Protein AF-A0A139WFG7-F1 (afdb_monomer)

Solvent-accessible surface area (backbone atoms only — not comparable to full-atom values): 44002 Å² total; per-residue (Å²): 109,72,72,58,53,54,53,49,51,54,49,50,53,51,51,56,58,58,68,72,71,67,86,80,81,73,76,63,88,73,32,49,74,49,78,35,62,45,73,77,64,75,80,60,76,43,73,68,77,81,85,62,96,85,57,98,64,77,49,50,76,47,53,38,31,38,28,23,77,35,34,46,34,36,40,40,30,37,89,78,82,68,87,81,95,83,85,70,70,34,41,40,37,31,45,7,33,83,78,16,36,24,25,34,46,32,38,50,56,106,54,83,53,66,52,75,41,82,32,68,62,63,42,31,72,86,52,75,36,49,31,34,39,39,33,44,81,76,20,42,39,33,32,23,50,56,92,50,91,61,57,76,40,75,47,74,38,96,78,51,78,67,70,42,31,35,27,61,36,39,45,76,76,34,55,30,46,35,38,32,75,55,58,73,90,64,55,90,67,83,78,86,74,87,78,93,69,86,78,63,70,75,71,62,78,76,76,74,90,75,88,79,91,80,80,84,82,90,78,83,81,63,70,88,63,27,48,76,48,76,34,71,56,26,81,55,77,78,57,36,27,42,64,66,78,82,72,62,91,70,32,71,40,83,49,56,38,26,35,25,18,63,34,29,44,34,41,37,39,22,62,56,86,88,75,59,93,79,46,77,30,44,30,40,32,44,12,31,87,79,11,40,22,30,36,38,18,44,21,76,97,40,60,74,77,32,76,37,82,47,69,64,70,38,32,65,83,52,73,39,46,33,37,39,42,28,34,71,85,16,41,37,35,34,29,44,67,96,50,94,61,58,74,41,67,46,76,41,96,74,63,78,72,70,37,26,35,30,59,30,20,45,73,86,34,55,35,45,37,35,32,63,55,81,49,97,79,91,55,72,76,68,68,46,75,59,81,73,89,68,51,46,64,58,47,49,52,47,71,57,48,74,84,52,60,38,88,47,80,53,58,94,48,91,84,59,69,48,58,35,38,36,33,46,35,38,41,44,42,44,76,39,74,79,77,27,33,34,36,41,33,28,39,35,38,45,32,38,70,30,72,71,51,58,58,66,32,82,82,32,79,62,50,52,70,46,80,43,53,68,80,69,42,58,73,86,68,80,37,66,77,48,46,76,63,86,84,63,83,52,58,56,96,48,68,28,42,32,33,34,85,10,43,36,42,39,63,35,48,32,61,46,53,23,54,23,69,72,74,53,41,42,53,45,64,73,26,59,36,64,35,56,48,37,38,34,34,80,70,67,42,92,43,45,43,82,44,77,42,70,89,82,30,42,61,69,53,83,48,99,44,67,36,42,65,78,48,76,50,80,43,75,73,52,36,88,80,54,85,86,66,80,82,70,74,101,75,72,51,57,16,41,31,36,40,36,36,34,34,44,66,32,71,65,58,54,51,68,63,49,50,59,52,52,54,39,50,51,47,49,53,49,42,44,74,46,57,70,83,45,83,60,38,66,57,55,47,50,50,43,53,54,54,48,50,52,51,52,55,50,47,64,72,72,49,61,88,85,52,90,45,77,29,42,59,57,52,50,50,53,55,46,50,55,51,47,55,53,48,48,52,52,48,53,48,31,30,47,55,48,72,48,88,69,95,67,72,77,57,69,70,59,54,54,53,70,68,31,69,68,55,34,64,75,57,69,51,80,82,83,76,75,81,82,82,82,80,97,66,61,67,74,56,55,52,50,55,54,42,47,53,53,40,35,49,50,29,54,50,50,28,41,52,50,38,55,53,49,50,51,49,52,54,52,54,49,67,76,63,109

InterPro domains:
  IPR006202 Neurotransmitter-gated ion-channel ligand-binding domain [PF02931] (394-580)
  IPR022041 Farnesoic acid O-methyl transferase [PF12248] (51-183)
  IPR022041 Farnesoic acid O-methyl transferase [PF12248] (236-374)
  IPR036734 Neurotransmitter-gated ion-channel ligand-binding domain superfamily [G3DSA:2.70.170.10] (389-607)
  IPR036734 Neurotransmitter-gated ion-channel ligand-binding domain superfamily [SSF63712] (394-578)
  IPR038050 Neuronal acetylcholine receptor [G3DSA:1.20.58.390] (608-770)

Sequence (770 aa):
MLKLFIILLLSVVSYTLSNSFKENLSDFSKCKHNYSSAEAGYKDFFNVLSTNKEEKERVLNLHFYVKTTKDAHILLVSSKFAVDGHNQSVYEIVIGANNNTQSIIRKKIKVDEKITVNTKNYVTEKEFRSFWIHANKYGVISVGLGGAEEAFMVWQDLNPLSIKKFSFGSYINTTAQWYFNCPTEARGELNEENTNTTLVCVLIFLFSGYATNAKFYHNITDFAKCKIYYSRSGSVYKDFFELNEEPQNGSLLDFHFSVMSPSDAHILLAPSSNLQKGDPVYEIVIGAGGNTFCDIRRMQKSGVKATVRVKGLLTALDPQSFWIHISEDGVIEVGKEGEELAFLSWIDPDPLPLKVFSFSTWPGIEAKWFFDCPREKNGTENSKMIEKPLTPLEKLRQDLLFYYDPYVRPVKNATTITTVGLKLGTNIVTLNEYKSVLQYSGTISLTWHDEKLHWNTSEYGDINTLHIFRREIWIPELFLFNAIAENGELLEDTMLTVNSTGHVKWITTININSWCSPDDLGRWPRDEHQCDIVLGFFNEFQNLQLAFNANESTFNCPYSSRWAILEVESFSNRGWQNSSVRNLNNFDPPGLTLHLKLRRTSNSYTIILFTPFFIVAVSLLTTFWVSPFGYLKLSLACLPLVVSSVVLLTLGILIPTHSQQVPNLVLLYSYSLVAIMLCIVIETFVINISRNQQSCALPHFVTKILLSVFLKMFLCLPAVKSSKQYGNLNDSLKSKESHQTMWIFLGVVIDRVAFFVYLGFVVYALCVTY

pLDDT: mean 77.44, std 18.28, range [25.62, 97.06]

Structure (mmCIF, N/CA/C/O backbone):
data_AF-A0A139WFG7-F1
#
_entry.id   AF-A0A139WFG7-F1
#
loop_
_atom_site.group_PDB
_atom_site.id
_atom_site.type_symbol
_atom_site.label_atom_id
_atom_site.label_alt_id
_atom_site.label_comp_id
_atom_site.label_asym_id
_atom_site.label_entity_id
_atom_site.label_seq_id
_atom_site.pdbx_PDB_ins_code
_atom_site.Cartn_x
_atom_site.Cartn_y
_atom_site.Cartn_z
_atom_site.occupancy
_atom_site.B_iso_or_equiv
_atom_site.auth_seq_id
_atom_site.auth_comp_id
_atom_site.auth_asym_id
_atom_site.auth_atom_id
_atom_site.pdbx_PDB_model_num
ATOM 1 N N . MET A 1 1 ? 31.735 -15.301 72.451 1.00 43.22 1 MET A N 1
ATOM 2 C CA . MET A 1 1 ? 30.955 -16.503 72.078 1.00 43.22 1 MET A CA 1
ATOM 3 C C . MET A 1 1 ? 29.598 -16.184 71.455 1.00 43.22 1 MET A C 1
ATOM 5 O O . MET A 1 1 ? 29.363 -16.661 70.358 1.00 43.22 1 MET A O 1
ATOM 9 N N . LEU A 1 2 ? 28.748 -15.325 72.036 1.00 41.75 2 LEU A N 1
ATOM 10 C CA . LEU A 1 2 ? 27.413 -15.039 71.470 1.00 41.75 2 LEU A CA 1
ATOM 11 C C . LEU A 1 2 ? 27.434 -14.358 70.077 1.00 41.75 2 LEU A C 1
ATOM 13 O O . LEU A 1 2 ? 26.655 -14.717 69.204 1.00 41.75 2 LEU A O 1
ATOM 17 N N . LYS A 1 3 ? 28.394 -13.456 69.814 1.00 36.59 3 LYS A N 1
ATOM 18 C CA . LYS A 1 3 ? 28.600 -12.875 68.467 1.00 36.59 3 LYS A CA 1
ATOM 19 C C . LYS A 1 3 ? 29.130 -13.880 67.431 1.00 36.59 3 LYS A C 1
ATOM 21 O O . LYS A 1 3 ? 28.822 -13.738 66.257 1.00 36.59 3 LYS A O 1
ATOM 26 N N . LEU A 1 4 ? 29.880 -14.904 67.853 1.00 39.84 4 LEU A N 1
ATOM 27 C CA . LEU A 1 4 ? 30.366 -15.958 66.949 1.00 39.84 4 LEU A CA 1
ATOM 28 C C . LEU A 1 4 ? 29.235 -16.929 66.572 1.00 39.84 4 LEU A C 1
ATOM 30 O O . LEU A 1 4 ? 29.176 -17.390 65.440 1.00 39.84 4 LEU A O 1
ATOM 34 N N . PHE A 1 5 ? 28.307 -17.177 67.501 1.00 48.09 5 PHE A N 1
ATOM 35 C CA . PHE A 1 5 ? 27.144 -18.038 67.282 1.00 48.09 5 PHE A CA 1
ATOM 36 C C . PHE A 1 5 ? 26.127 -17.410 66.314 1.00 48.09 5 PHE A C 1
ATOM 38 O O . PHE A 1 5 ? 25.581 -18.098 65.460 1.00 48.09 5 PHE A O 1
ATOM 45 N N . ILE A 1 6 ? 25.938 -16.085 66.374 1.00 54.09 6 ILE A N 1
ATOM 46 C CA . ILE A 1 6 ? 25.043 -15.357 65.455 1.00 54.09 6 ILE A CA 1
ATOM 47 C C . ILE A 1 6 ? 25.644 -15.255 64.042 1.00 54.09 6 ILE A C 1
ATOM 49 O O . ILE A 1 6 ? 24.917 -15.386 63.061 1.00 54.09 6 ILE A O 1
ATOM 53 N N . ILE A 1 7 ? 26.968 -15.096 63.915 1.00 47.44 7 ILE A N 1
ATOM 54 C CA . ILE A 1 7 ? 27.646 -15.095 62.606 1.00 47.44 7 ILE A CA 1
ATOM 55 C C . ILE A 1 7 ? 27.620 -16.496 61.969 1.00 47.44 7 ILE A C 1
ATOM 57 O O . ILE A 1 7 ? 27.426 -16.597 60.760 1.00 47.44 7 ILE A O 1
ATOM 61 N N . LEU A 1 8 ? 27.731 -17.570 62.765 1.00 43.69 8 LEU A N 1
ATOM 62 C CA . LEU A 1 8 ? 27.570 -18.946 62.275 1.00 43.69 8 LEU A CA 1
ATOM 63 C C . LEU A 1 8 ? 26.122 -19.278 61.887 1.00 43.69 8 LEU A C 1
ATOM 65 O O . LEU A 1 8 ? 25.912 -19.967 60.897 1.00 43.69 8 LEU A O 1
ATOM 69 N N . LEU A 1 9 ? 25.114 -18.765 62.600 1.00 45.28 9 LEU A N 1
ATOM 70 C CA . LEU A 1 9 ? 23.716 -18.961 62.197 1.00 45.28 9 LEU A CA 1
ATOM 71 C C . LEU A 1 9 ? 23.384 -18.208 60.900 1.00 45.28 9 LEU A C 1
ATOM 73 O O . LEU A 1 9 ? 22.711 -18.757 60.033 1.00 45.28 9 LEU A O 1
ATOM 77 N N . LEU A 1 10 ? 23.894 -16.986 60.721 1.00 41.91 10 LEU A N 1
ATOM 78 C CA . LEU A 1 10 ? 23.672 -16.203 59.498 1.00 41.91 10 LEU A CA 1
ATOM 79 C C . LEU A 1 10 ? 24.446 -16.752 58.287 1.00 41.91 10 LEU A C 1
ATOM 81 O O . LEU A 1 10 ? 23.954 -16.650 57.160 1.00 41.91 10 LEU A O 1
ATOM 85 N N . SER A 1 11 ? 25.612 -17.378 58.497 1.00 42.03 11 SER A N 1
ATOM 86 C CA . SER A 1 11 ? 26.354 -18.050 57.423 1.00 42.03 11 SER A CA 1
ATOM 87 C C . SER A 1 11 ? 25.744 -19.400 57.048 1.00 42.03 11 SER A C 1
ATOM 89 O O . SER A 1 11 ? 25.677 -19.706 55.861 1.00 42.03 11 SER A O 1
ATOM 91 N N . VAL A 1 12 ? 25.216 -20.165 58.011 1.00 45.25 12 VAL A N 1
ATOM 92 C CA . VAL A 1 12 ? 24.502 -21.424 57.738 1.00 45.25 12 VAL A CA 1
ATOM 93 C C . VAL A 1 12 ? 23.172 -21.153 57.038 1.00 45.25 12 VAL A C 1
ATOM 95 O O . VAL A 1 12 ? 22.897 -21.807 56.040 1.00 45.25 12 VAL A O 1
ATOM 98 N N . VAL A 1 13 ? 22.411 -20.131 57.452 1.00 42.59 13 VAL A N 1
ATOM 99 C CA . VAL A 1 13 ? 21.156 -19.742 56.781 1.00 42.59 13 VAL A CA 1
ATOM 100 C C . VAL A 1 13 ? 21.410 -19.197 55.367 1.00 42.59 13 VAL A C 1
ATOM 102 O O . VAL A 1 13 ? 20.673 -19.538 54.442 1.00 42.59 13 VAL A O 1
ATOM 105 N N . SER A 1 14 ? 22.494 -18.438 55.150 1.00 36.31 14 SER A N 1
ATOM 106 C CA . SER A 1 14 ? 22.887 -17.996 53.799 1.00 36.31 14 SER A CA 1
ATOM 107 C C . SER A 1 14 ? 23.399 -19.146 52.921 1.00 36.31 14 SER A C 1
ATOM 109 O O . SER A 1 14 ? 23.154 -19.147 51.716 1.00 36.31 14 SER A O 1
ATOM 111 N N . TYR A 1 15 ? 24.065 -20.153 53.499 1.00 35.56 15 TYR A N 1
ATOM 112 C CA . TYR A 1 15 ? 24.542 -21.333 52.768 1.00 35.56 15 TYR A CA 1
ATOM 113 C C . TYR A 1 15 ? 23.395 -22.297 52.416 1.00 35.56 15 TYR A C 1
ATOM 115 O O . TYR A 1 15 ? 23.384 -22.860 51.323 1.00 35.56 15 TYR A O 1
ATOM 123 N N . THR A 1 16 ? 22.376 -22.426 53.275 1.00 38.31 16 THR A N 1
ATOM 124 C CA . THR A 1 16 ? 21.159 -23.203 52.975 1.00 38.31 16 THR A CA 1
ATOM 125 C C . THR A 1 16 ? 20.237 -22.503 51.978 1.00 38.31 16 THR A C 1
ATOM 127 O O . THR A 1 16 ? 19.640 -23.175 51.144 1.00 38.31 16 THR A O 1
ATOM 130 N N . LEU A 1 17 ? 20.164 -21.165 51.986 1.00 34.34 17 LEU A N 1
ATOM 131 C CA . LEU A 1 17 ? 19.406 -20.414 50.974 1.00 34.34 17 LEU A CA 1
ATOM 132 C C . LEU A 1 17 ? 20.105 -20.430 49.603 1.00 34.34 17 LEU A C 1
ATOM 134 O O . LEU A 1 17 ? 19.429 -20.568 48.586 1.00 34.34 17 LEU A O 1
ATOM 138 N N . SER A 1 18 ? 21.443 -20.390 49.573 1.00 30.28 18 SER A N 1
ATOM 139 C CA . SER A 1 18 ? 22.251 -20.478 48.343 1.00 30.28 18 SER A CA 1
ATOM 140 C C . SER A 1 18 ? 22.183 -21.859 47.665 1.00 30.28 18 SER A C 1
ATOM 142 O O . SER A 1 18 ? 22.137 -21.942 46.440 1.00 30.28 18 SER A O 1
ATOM 144 N N . ASN A 1 19 ? 22.089 -22.952 48.434 1.00 30.31 19 ASN A N 1
ATOM 145 C CA . ASN A 1 19 ? 22.013 -24.314 47.882 1.00 30.31 19 ASN A CA 1
ATOM 146 C C . ASN A 1 19 ? 20.593 -24.805 47.535 1.00 30.31 19 ASN A C 1
ATOM 148 O O . ASN A 1 19 ? 20.467 -25.906 47.006 1.00 30.31 19 ASN A O 1
ATOM 152 N N . SER A 1 20 ? 19.539 -24.013 47.767 1.00 31.25 20 SER A N 1
ATOM 153 C CA . SER A 1 20 ? 18.182 -24.343 47.279 1.00 31.25 20 SER A CA 1
ATOM 154 C C . SER A 1 20 ? 17.887 -23.818 45.864 1.00 31.25 20 SER A C 1
ATOM 156 O O . SER A 1 20 ? 16.877 -24.181 45.272 1.00 31.25 20 SER A O 1
ATOM 158 N N . PHE A 1 21 ? 18.795 -23.021 45.286 1.00 29.88 21 PHE A N 1
ATOM 159 C CA . PHE A 1 21 ? 18.732 -22.533 43.905 1.00 29.88 21 PHE A CA 1
ATOM 160 C C . PHE A 1 21 ? 19.838 -23.174 43.049 1.00 29.88 21 PHE A C 1
ATOM 162 O O . PHE A 1 21 ? 20.767 -22.522 42.576 1.00 29.88 21 PHE A O 1
ATOM 169 N N . LYS A 1 22 ? 19.741 -24.488 42.839 1.00 25.78 22 LYS A N 1
ATOM 170 C CA . LYS A 1 22 ? 20.354 -25.161 41.686 1.00 25.78 22 LYS A CA 1
ATOM 171 C C . LYS A 1 22 ? 19.291 -26.033 41.032 1.00 25.78 22 LYS A C 1
ATOM 173 O O . LYS A 1 22 ? 18.903 -27.062 41.572 1.00 25.78 22 LYS A O 1
ATOM 178 N N . GLU A 1 23 ? 18.804 -25.559 39.891 1.00 31.62 23 GLU A N 1
ATOM 179 C CA . GLU A 1 23 ? 17.899 -26.266 38.988 1.00 31.62 23 GLU A CA 1
ATOM 180 C C . GLU A 1 23 ? 18.471 -27.651 38.637 1.00 31.62 23 GLU A C 1
ATOM 182 O O . GLU A 1 23 ? 19.554 -27.760 38.060 1.00 31.62 23 GLU A O 1
ATOM 187 N N . ASN A 1 24 ? 17.739 -28.716 38.972 1.00 30.94 24 ASN A N 1
ATOM 188 C CA . ASN A 1 24 ? 17.962 -30.038 38.393 1.00 30.94 24 ASN A CA 1
ATOM 189 C C . ASN A 1 24 ? 17.331 -30.059 36.993 1.00 30.94 24 ASN A C 1
ATOM 191 O O . ASN A 1 24 ? 16.107 -30.035 36.860 1.00 30.94 24 ASN A O 1
ATOM 195 N N . LEU A 1 25 ? 18.165 -30.115 35.949 1.00 34.16 25 LEU A N 1
ATOM 196 C CA . LEU A 1 25 ? 17.725 -30.428 34.589 1.00 34.16 25 LEU A CA 1
ATOM 197 C C . LEU A 1 25 ? 17.179 -31.864 34.540 1.00 34.16 25 LEU A C 1
ATOM 199 O O . LEU A 1 25 ? 17.883 -32.813 34.876 1.00 34.16 25 LEU A O 1
ATOM 203 N N . SER A 1 26 ? 15.942 -32.022 34.075 1.00 48.75 26 SER A N 1
ATOM 204 C CA . SER A 1 26 ? 15.358 -33.316 33.708 1.00 48.75 26 SER A CA 1
ATOM 205 C C . SER A 1 26 ? 16.014 -33.837 32.418 1.00 48.75 26 SER A C 1
ATOM 207 O O . SER A 1 26 ? 16.108 -33.112 31.427 1.00 48.75 26 SER A O 1
ATOM 209 N N . ASP A 1 27 ? 16.487 -35.087 32.416 1.00 48.91 27 ASP A N 1
ATOM 210 C CA . ASP A 1 27 ? 17.082 -35.734 31.238 1.00 48.91 27 ASP A CA 1
ATOM 211 C C . ASP A 1 27 ? 15.981 -36.184 30.254 1.00 48.91 27 ASP A C 1
ATOM 213 O O . ASP A 1 27 ? 15.350 -37.229 30.418 1.00 48.91 27 ASP A O 1
ATOM 217 N N . PHE A 1 28 ? 15.729 -35.372 29.221 1.00 56.47 28 PHE A N 1
ATOM 218 C CA . PHE A 1 28 ? 14.705 -35.622 28.195 1.00 56.47 28 PHE A CA 1
ATOM 219 C C . PHE A 1 28 ? 15.148 -36.588 27.078 1.00 56.47 28 PHE A C 1
ATOM 221 O O . PHE A 1 28 ? 14.378 -36.843 26.148 1.00 56.47 28 PHE A O 1
ATOM 228 N N . SER A 1 29 ? 16.357 -37.162 27.146 1.00 49.75 29 SER A N 1
ATOM 229 C CA . SER A 1 29 ? 16.935 -37.996 26.075 1.00 49.75 29 SER A CA 1
ATOM 230 C C . SER A 1 29 ? 16.131 -39.261 25.737 1.00 49.75 29 SER A C 1
ATOM 232 O O . SER A 1 29 ? 16.231 -39.775 24.622 1.00 49.75 29 SER A O 1
ATOM 234 N N . LYS A 1 30 ? 15.301 -39.753 26.668 1.00 53.47 30 LYS A N 1
ATOM 235 C CA . LYS A 1 30 ? 14.467 -40.959 26.505 1.00 53.47 30 LYS A CA 1
ATOM 236 C C . LYS A 1 30 ? 13.000 -40.672 26.133 1.00 53.47 30 LYS A C 1
ATOM 238 O O . LYS A 1 30 ? 12.215 -41.610 26.003 1.00 53.47 30 LYS A O 1
ATOM 243 N N . CYS A 1 31 ? 12.605 -39.407 25.981 1.00 65.50 31 CYS A N 1
ATOM 244 C CA . CYS A 1 31 ? 11.235 -39.008 25.643 1.00 65.50 31 CYS A CA 1
ATOM 245 C C . CYS A 1 31 ? 11.007 -38.960 24.121 1.00 65.50 31 CYS A C 1
ATOM 247 O O . CYS A 1 31 ? 11.925 -38.656 23.358 1.00 65.50 31 CYS A O 1
ATOM 249 N N . LYS A 1 32 ? 9.769 -39.182 23.649 1.00 63.62 32 LYS A N 1
ATOM 250 C CA . LYS A 1 32 ? 9.431 -38.874 22.248 1.00 63.62 32 LYS A CA 1
ATOM 251 C C . LYS A 1 32 ? 9.345 -37.363 22.077 1.00 63.62 32 LYS A C 1
ATOM 253 O O . LYS A 1 32 ? 8.615 -36.710 22.818 1.00 63.62 32 LYS A O 1
ATOM 258 N N . HIS A 1 33 ? 10.073 -36.839 21.097 1.00 65.81 33 HIS A N 1
ATOM 259 C CA . HIS A 1 33 ? 10.168 -35.410 20.827 1.00 65.81 33 HIS A CA 1
ATOM 260 C C . HIS A 1 33 ? 9.404 -35.028 19.559 1.00 65.81 33 HIS A C 1
ATOM 262 O O . HIS A 1 33 ? 9.487 -35.740 18.557 1.00 65.81 33 HIS A O 1
ATOM 268 N N . ASN A 1 34 ? 8.682 -33.908 19.592 1.00 62.16 34 ASN A N 1
ATOM 269 C CA . ASN A 1 34 ? 8.034 -33.329 18.420 1.00 62.16 34 ASN A CA 1
ATOM 270 C C . ASN A 1 34 ? 8.205 -31.801 18.378 1.00 62.16 34 ASN A C 1
ATOM 272 O O . ASN A 1 34 ? 8.247 -31.141 19.418 1.00 62.16 34 ASN A O 1
ATOM 276 N N . TYR A 1 35 ? 8.262 -31.246 17.168 1.00 57.50 35 TYR A N 1
ATOM 277 C CA . TYR A 1 35 ? 8.387 -29.815 16.903 1.00 57.50 35 TYR A CA 1
ATOM 278 C C . TYR A 1 35 ? 7.197 -29.326 16.077 1.00 57.50 35 TYR A C 1
ATOM 280 O O . TYR A 1 35 ? 6.921 -29.876 15.014 1.00 57.50 35 TYR A O 1
ATOM 288 N N . SER A 1 36 ? 6.534 -28.253 16.515 1.00 58.81 36 SER A N 1
ATOM 289 C CA . SER A 1 36 ? 5.535 -27.549 15.699 1.00 58.81 36 SER A CA 1
ATOM 290 C C . SER A 1 36 ? 6.076 -26.191 15.239 1.00 58.81 36 SER A C 1
ATOM 292 O O . SER A 1 36 ? 6.587 -25.416 16.053 1.00 58.81 36 SER A O 1
ATOM 294 N N . SER A 1 37 ? 6.011 -25.917 13.928 1.00 49.25 37 SER A N 1
ATOM 295 C CA . SER A 1 37 ? 6.485 -24.674 13.297 1.00 49.25 37 SER A CA 1
ATOM 296 C C . SER A 1 37 ? 5.337 -23.756 12.845 1.00 49.25 37 SER A C 1
ATOM 298 O O . SER A 1 37 ? 4.192 -24.184 12.744 1.00 49.25 37 SER A O 1
ATOM 300 N N . ALA A 1 38 ? 5.677 -22.488 12.577 1.00 46.53 38 ALA A N 1
ATOM 301 C CA . ALA A 1 38 ? 4.796 -21.334 12.339 1.00 46.53 38 ALA A CA 1
ATOM 302 C C . ALA A 1 38 ? 3.754 -21.448 11.201 1.00 46.53 38 ALA A C 1
ATOM 304 O O . ALA A 1 38 ? 2.877 -20.589 11.108 1.00 46.53 38 ALA A O 1
ATOM 305 N N . GLU A 1 39 ? 3.810 -22.485 10.363 1.00 42.44 39 GLU A N 1
ATOM 306 C CA . GLU A 1 39 ? 2.812 -22.754 9.321 1.00 42.44 39 GLU A CA 1
ATOM 307 C C . GLU A 1 39 ? 1.695 -23.644 9.883 1.00 42.44 39 GLU A C 1
ATOM 309 O O . GLU A 1 39 ? 1.872 -24.848 10.088 1.00 42.44 39 GLU A O 1
ATOM 314 N N . ALA A 1 40 ? 0.542 -23.034 10.154 1.00 38.94 40 ALA A N 1
ATOM 315 C CA . ALA A 1 40 ? -0.574 -23.636 10.875 1.00 38.94 40 ALA A CA 1
ATOM 316 C C . ALA A 1 40 ? -1.063 -24.963 10.262 1.00 38.94 40 ALA A C 1
ATOM 318 O O . ALA A 1 40 ? -1.572 -25.006 9.143 1.00 38.94 40 ALA A O 1
ATOM 319 N N . GLY A 1 41 ? -0.981 -26.043 11.039 1.00 52.72 41 GLY A N 1
ATOM 320 C CA . GLY A 1 41 ? -1.667 -27.299 10.752 1.00 52.72 41 GLY A CA 1
ATOM 321 C C . GLY A 1 41 ? -1.282 -28.400 11.734 1.00 52.72 41 GLY A C 1
ATOM 322 O O . GLY A 1 41 ? -0.105 -28.614 12.009 1.00 52.72 41 GLY A O 1
ATOM 323 N N . TYR A 1 42 ? -2.273 -29.122 12.253 1.00 64.69 42 TYR A N 1
ATOM 324 C CA . TYR A 1 42 ? -2.060 -30.367 12.992 1.00 64.69 42 TYR A CA 1
ATOM 325 C C . TYR A 1 42 ? -1.609 -31.448 11.998 1.00 64.69 42 TYR A C 1
ATOM 327 O O . TYR A 1 42 ? -2.442 -32.047 11.318 1.00 64.69 42 TYR A O 1
ATOM 335 N N . LYS A 1 43 ? -0.290 -31.615 11.828 1.00 59.50 43 LYS A N 1
ATOM 336 C CA . LYS A 1 43 ? 0.301 -32.468 10.777 1.00 59.50 43 LYS A CA 1
ATOM 337 C C . LYS A 1 43 ? 0.474 -33.930 11.221 1.00 59.50 43 LYS A C 1
ATOM 339 O O . LYS A 1 43 ? 0.213 -34.831 10.427 1.00 59.50 43 LYS A O 1
ATOM 344 N N . ASP A 1 44 ? 0.817 -34.166 12.490 1.00 67.31 44 ASP A N 1
ATOM 345 C CA . ASP A 1 44 ? 1.136 -35.501 13.017 1.00 67.31 44 ASP A CA 1
ATOM 346 C C . ASP A 1 44 ? 0.090 -36.008 14.019 1.00 67.31 44 ASP A C 1
ATOM 348 O O . ASP A 1 44 ? -0.049 -35.482 15.124 1.00 67.31 44 ASP A O 1
ATOM 352 N N . PHE A 1 45 ? -0.613 -37.087 13.664 1.00 74.88 45 PHE A N 1
ATOM 353 C CA . PHE A 1 45 ? -1.604 -37.725 14.535 1.00 74.88 45 PHE A CA 1
ATOM 354 C C . PHE A 1 45 ? -1.067 -39.014 15.168 1.00 74.88 45 PHE A C 1
ATOM 356 O O . PHE A 1 45 ? -0.758 -39.987 14.478 1.00 74.88 45 PHE A O 1
ATOM 363 N N . PHE A 1 46 ? -1.057 -39.062 16.498 1.00 77.56 46 PHE A N 1
ATOM 364 C CA . PHE A 1 46 ? -0.595 -40.188 17.307 1.00 77.56 46 PHE A CA 1
ATOM 365 C C . PHE A 1 46 ? -1.774 -41.020 17.819 1.00 77.56 46 PHE A C 1
ATOM 367 O O . PHE A 1 46 ? -2.802 -40.475 18.214 1.00 77.56 46 PHE A O 1
ATOM 374 N N . ASN A 1 47 ? -1.644 -42.349 17.831 1.00 74.56 47 ASN A N 1
ATOM 375 C CA . ASN A 1 47 ? -2.682 -43.236 18.366 1.00 74.56 47 ASN A CA 1
ATOM 376 C C . ASN A 1 47 ? -2.683 -43.231 19.901 1.00 74.56 47 ASN A C 1
ATOM 378 O O . ASN A 1 47 ? -1.624 -43.283 20.527 1.00 74.56 47 ASN A O 1
ATOM 382 N N . VAL A 1 48 ? -3.875 -43.263 20.498 1.00 72.31 48 VAL A N 1
ATOM 383 C CA . VAL A 1 48 ? -4.047 -43.499 21.938 1.00 72.31 48 VAL A CA 1
ATOM 384 C C . VAL A 1 48 ? -3.837 -44.992 22.205 1.00 72.31 48 VAL A C 1
ATOM 386 O O . VAL A 1 48 ? -4.653 -45.822 21.805 1.00 72.31 48 VAL A O 1
ATOM 389 N N . LEU A 1 49 ? -2.709 -45.350 22.820 1.00 58.06 49 LEU A N 1
ATOM 390 C CA . LEU A 1 49 ? -2.387 -46.730 23.189 1.00 58.06 49 LEU A CA 1
ATOM 391 C C . LEU A 1 49 ? -3.050 -47.043 24.537 1.00 58.06 49 LEU A C 1
ATOM 393 O O . LEU A 1 49 ? -2.741 -46.389 25.526 1.00 58.06 49 LEU A O 1
ATOM 397 N N . SER A 1 50 ? -3.958 -48.025 24.591 1.00 51.38 50 SER A N 1
ATOM 398 C CA . SER A 1 50 ? -4.525 -48.471 25.870 1.00 51.38 50 SER A CA 1
ATOM 399 C C . SER A 1 50 ? -3.495 -49.313 26.617 1.00 51.38 50 SER A C 1
ATOM 401 O O . SER A 1 50 ? -3.161 -50.422 26.187 1.00 51.38 50 SER A O 1
ATOM 403 N N . THR A 1 51 ? -2.999 -48.802 27.731 1.00 42.66 51 THR A N 1
ATOM 404 C CA . THR A 1 51 ? -2.195 -49.568 28.677 1.00 42.66 51 THR A CA 1
ATOM 405 C C . THR A 1 51 ? -3.130 -50.334 29.609 1.00 42.66 51 THR A C 1
ATOM 407 O O . THR A 1 51 ? -3.932 -49.721 30.300 1.00 42.66 51 THR A O 1
ATOM 410 N N . ASN A 1 52 ? -2.977 -51.660 29.618 1.00 39.19 52 ASN A N 1
ATOM 411 C CA . ASN A 1 52 ? -3.570 -52.658 30.522 1.00 39.19 52 ASN A CA 1
ATOM 412 C C . ASN A 1 52 ? -4.820 -53.403 30.017 1.00 39.19 52 ASN A C 1
ATOM 414 O O . ASN A 1 52 ? -5.824 -52.841 29.597 1.00 39.19 52 ASN A O 1
ATOM 418 N N . LYS A 1 53 ? -4.707 -54.739 30.057 1.00 39.00 53 LYS A N 1
ATOM 419 C CA . LYS A 1 53 ? -5.698 -55.732 29.607 1.00 39.00 53 LYS A CA 1
ATOM 420 C C . LYS A 1 53 ? -6.821 -55.994 30.624 1.00 39.00 53 LYS A C 1
ATOM 422 O O . LYS A 1 53 ? -7.690 -56.807 30.326 1.00 39.00 53 LYS A O 1
ATOM 427 N N . GLU A 1 54 ? -6.831 -55.311 31.768 1.00 40.38 54 GLU A N 1
ATOM 428 C CA . GLU A 1 54 ? -7.820 -55.533 32.838 1.00 40.38 54 GLU A CA 1
ATOM 429 C C . GLU A 1 54 ? -8.846 -54.407 33.019 1.00 40.38 54 GLU A C 1
ATOM 431 O O . GLU A 1 54 ? -9.849 -54.618 33.690 1.00 40.38 54 GLU A O 1
ATOM 436 N N . GLU A 1 55 ? -8.732 -53.291 32.296 1.00 41.22 55 GLU A N 1
ATOM 437 C CA . GLU A 1 55 ? -9.806 -52.296 32.214 1.00 41.22 55 GLU A CA 1
ATOM 438 C C . GLU A 1 55 ? -10.226 -52.096 30.758 1.00 41.22 55 GLU A C 1
ATOM 440 O O . GLU A 1 55 ? -9.550 -51.473 29.943 1.00 41.22 55 GLU A O 1
ATOM 445 N N . LYS A 1 56 ? -11.403 -52.623 30.406 1.00 41.03 56 LYS A N 1
ATOM 446 C CA . LYS A 1 56 ? -12.090 -52.383 29.121 1.00 41.03 56 LYS A CA 1
ATOM 447 C C . LYS A 1 56 ? -12.613 -50.939 28.985 1.00 41.03 56 LYS A C 1
ATOM 449 O O . LYS A 1 56 ? -13.581 -50.691 28.265 1.00 41.03 56 LYS A O 1
ATOM 454 N N . GLU A 1 57 ? -11.986 -49.973 29.645 1.00 49.59 57 GLU A N 1
ATOM 455 C CA . GLU A 1 57 ? -12.313 -48.557 29.551 1.00 49.59 57 GLU A CA 1
ATOM 456 C C . GLU A 1 57 ? -11.221 -47.867 28.732 1.00 49.59 57 GLU A C 1
ATOM 458 O O . GLU A 1 57 ? -10.090 -47.701 29.170 1.00 49.59 57 GLU A O 1
ATOM 463 N N . ARG A 1 58 ? -11.530 -47.502 27.481 1.00 53.84 58 ARG A N 1
ATOM 464 C CA . ARG A 1 58 ? -10.611 -46.688 26.674 1.00 53.84 58 ARG A CA 1
ATOM 465 C C . ARG A 1 58 ? -10.598 -45.272 27.239 1.00 53.84 58 ARG A C 1
ATOM 467 O O . ARG A 1 58 ? -11.424 -44.449 26.853 1.00 53.84 58 ARG A O 1
ATOM 474 N N . VAL A 1 59 ? -9.673 -45.038 28.156 1.00 65.12 59 VAL A N 1
ATOM 475 C CA . VAL A 1 59 ? -9.403 -43.756 28.796 1.00 65.12 59 VAL A CA 1
ATOM 476 C C . VAL A 1 59 ? -8.105 -43.202 28.206 1.00 65.12 59 VAL A C 1
ATOM 478 O O . VAL A 1 59 ? -7.100 -43.908 28.124 1.00 65.12 59 VAL A O 1
ATOM 481 N N . LEU A 1 60 ? -8.124 -41.957 27.732 1.00 81.12 60 LEU A N 1
ATOM 482 C CA . LEU A 1 60 ? -6.901 -41.239 27.381 1.00 81.12 60 LEU A CA 1
ATOM 483 C C . LEU A 1 60 ? -6.236 -40.808 28.686 1.00 81.12 60 LEU A C 1
ATOM 485 O O . LEU A 1 60 ? -6.857 -40.080 29.450 1.00 81.12 60 LEU A O 1
ATOM 489 N N . ASN A 1 61 ? -4.983 -41.197 28.901 1.00 83.12 61 ASN A N 1
ATOM 490 C CA . ASN A 1 61 ? -4.127 -40.605 29.924 1.00 83.12 61 ASN A CA 1
ATOM 491 C C . ASN A 1 61 ? -2.822 -40.147 29.261 1.00 83.12 61 ASN A C 1
ATOM 493 O O . ASN A 1 61 ? -1.957 -40.959 28.930 1.00 83.12 61 ASN A O 1
ATOM 497 N N . LEU A 1 62 ? -2.723 -38.850 28.981 1.00 85.06 62 LEU A N 1
ATOM 498 C CA . LEU A 1 62 ? -1.624 -38.243 28.242 1.00 85.06 62 LEU A CA 1
ATOM 499 C C . LEU A 1 62 ? -0.827 -37.327 29.165 1.00 85.06 62 LEU A C 1
ATOM 501 O O . LEU A 1 62 ? -1.344 -36.314 29.613 1.00 85.06 62 LEU A O 1
ATOM 505 N N . HIS A 1 63 ? 0.452 -37.636 29.369 1.00 84.69 63 HIS A N 1
ATOM 506 C CA . HIS A 1 63 ? 1.401 -36.744 30.036 1.00 84.69 63 HIS A CA 1
ATOM 507 C C . HIS A 1 63 ? 2.403 -36.195 29.023 1.00 84.69 63 HIS A C 1
ATOM 509 O O . HIS A 1 63 ? 2.966 -36.956 28.226 1.00 84.69 63 HIS A O 1
ATOM 515 N N . PHE A 1 64 ? 2.648 -34.890 29.070 1.00 85.81 64 PHE A N 1
ATOM 516 C CA . PHE A 1 64 ? 3.567 -34.221 28.158 1.00 85.81 64 PHE A CA 1
ATOM 517 C C . PHE A 1 64 ? 4.235 -33.006 28.803 1.00 85.81 64 PHE A C 1
ATOM 519 O O . PHE A 1 64 ? 3.783 -32.477 29.816 1.00 85.81 64 PHE A O 1
ATOM 526 N N . TYR A 1 65 ? 5.319 -32.564 28.179 1.00 84.50 65 TYR A N 1
ATOM 527 C CA . TYR A 1 65 ? 6.058 -31.359 28.502 1.00 84.50 65 TYR A CA 1
ATOM 528 C C . TYR A 1 65 ? 6.041 -30.450 27.284 1.00 84.50 65 TYR A C 1
ATOM 530 O O . TYR A 1 65 ? 6.248 -30.919 26.162 1.00 84.50 65 TYR A O 1
ATOM 538 N N . VAL A 1 66 ? 5.819 -29.158 27.496 1.00 85.50 66 VAL A N 1
ATOM 539 C CA . VAL A 1 66 ? 5.781 -28.169 26.419 1.00 85.50 66 VAL A CA 1
ATOM 540 C C . VAL A 1 66 ? 6.574 -26.924 26.789 1.00 85.50 66 VAL A C 1
ATOM 542 O O . VAL A 1 66 ? 6.569 -26.473 27.936 1.00 85.50 66 VAL A O 1
ATOM 545 N N . LYS A 1 67 ? 7.259 -26.372 25.790 1.00 83.62 67 LYS A N 1
ATOM 546 C CA . LYS A 1 67 ? 7.979 -25.102 25.856 1.00 83.62 67 LYS A CA 1
ATOM 547 C C . LYS A 1 67 ? 7.556 -24.243 24.667 1.00 83.62 67 LYS A C 1
ATOM 549 O O . LYS A 1 67 ? 7.796 -24.618 23.519 1.00 83.62 67 LYS A O 1
ATOM 554 N N . THR A 1 68 ? 6.883 -23.125 24.933 1.00 81.19 68 THR A N 1
ATOM 555 C CA . THR A 1 68 ? 6.358 -22.211 23.905 1.00 81.19 68 THR A CA 1
ATOM 556 C C . THR A 1 68 ? 6.108 -20.812 24.470 1.00 81.19 68 THR A C 1
ATOM 558 O O . THR A 1 68 ? 5.934 -20.639 25.675 1.00 81.19 68 THR A O 1
ATOM 561 N N . THR A 1 69 ? 6.101 -19.805 23.596 1.00 71.38 69 THR A N 1
ATOM 562 C CA . THR A 1 69 ? 5.944 -18.385 23.947 1.00 71.38 69 THR A CA 1
ATOM 563 C C . THR A 1 69 ? 4.499 -17.961 24.192 1.00 71.38 69 THR A C 1
ATOM 565 O O . THR A 1 69 ? 4.280 -16.975 24.895 1.00 71.38 69 THR A O 1
ATOM 568 N N . LYS A 1 70 ? 3.522 -18.657 23.594 1.00 74.25 70 LYS A N 1
ATOM 569 C CA . LYS A 1 70 ? 2.108 -18.254 23.620 1.00 74.25 70 LYS A CA 1
ATOM 570 C C . LYS A 1 70 ? 1.183 -19.421 23.936 1.00 74.25 70 LYS A C 1
ATOM 572 O O . LYS A 1 70 ? 0.929 -19.660 25.108 1.00 74.25 70 LYS A O 1
ATOM 577 N N . ASP A 1 71 ? 0.753 -20.164 22.915 1.00 80.69 71 ASP A N 1
ATOM 578 C CA . ASP A 1 71 ? -0.334 -21.129 23.054 1.00 80.69 71 ASP A CA 1
ATOM 579 C C . ASP A 1 71 ? 0.145 -22.538 22.673 1.00 80.69 71 ASP A C 1
ATOM 581 O O . ASP A 1 71 ? 0.750 -22.759 21.617 1.00 80.69 71 ASP A O 1
ATOM 585 N N . ALA A 1 72 ? -0.175 -23.500 23.530 1.00 85.69 72 ALA A N 1
ATOM 586 C CA . ALA A 1 72 ? 0.047 -24.925 23.350 1.00 85.69 72 ALA A CA 1
ATOM 587 C C . ALA A 1 72 ? -1.289 -25.590 22.985 1.00 85.69 72 ALA A C 1
ATOM 589 O O . ALA A 1 72 ? -2.177 -25.702 23.826 1.00 85.69 72 ALA A O 1
ATOM 590 N N . HIS A 1 73 ? -1.450 -26.021 21.734 1.00 86.75 73 HIS A N 1
ATOM 591 C CA . HIS A 1 73 ? -2.686 -26.622 21.234 1.00 86.75 73 HIS A CA 1
ATOM 592 C C . HIS A 1 73 ? -2.589 -28.150 21.179 1.00 86.75 73 HIS A C 1
ATOM 594 O O . HIS A 1 73 ? -1.620 -28.713 20.672 1.00 86.75 73 HIS A O 1
ATOM 600 N N . ILE A 1 74 ? -3.634 -28.829 21.644 1.00 89.56 74 ILE A N 1
ATOM 601 C CA . ILE A 1 74 ? -3.781 -30.282 21.620 1.00 89.56 74 ILE A CA 1
ATOM 602 C C . ILE A 1 74 ? -5.149 -30.619 21.025 1.00 89.56 74 ILE A C 1
ATOM 604 O O . ILE A 1 74 ? -6.184 -30.216 21.551 1.00 89.56 74 ILE A O 1
ATOM 608 N N . LEU A 1 75 ? -5.166 -31.379 19.934 1.00 86.69 75 LEU A N 1
ATOM 609 C CA . LEU A 1 75 ? -6.389 -31.902 19.325 1.00 86.69 75 LEU A CA 1
ATOM 610 C C . LEU A 1 75 ? -6.602 -33.354 19.722 1.00 86.69 75 LEU A C 1
ATOM 612 O O . LEU A 1 75 ? -5.704 -34.175 19.545 1.00 86.69 75 LEU A O 1
ATOM 616 N N . LEU A 1 76 ? -7.817 -33.688 20.151 1.00 86.88 76 LEU A N 1
ATOM 617 C CA . LEU A 1 76 ? -8.285 -35.055 20.356 1.00 86.88 76 LEU A CA 1
ATOM 618 C C . LEU A 1 76 ? -9.357 -35.372 19.311 1.00 86.88 76 LEU A C 1
ATOM 620 O O . LEU A 1 76 ? -10.381 -34.691 19.207 1.00 86.88 76 LEU A O 1
ATOM 624 N N . VAL A 1 77 ? -9.116 -36.419 18.526 1.00 80.81 77 VAL A N 1
ATOM 625 C CA . VAL A 1 77 ? -9.916 -36.759 17.342 1.00 80.81 77 VAL A CA 1
ATOM 626 C C . VAL A 1 77 ? -10.418 -38.198 17.386 1.00 80.81 77 VAL A C 1
ATOM 628 O O . VAL A 1 77 ? -9.742 -39.129 17.845 1.00 80.81 77 VAL A O 1
ATOM 631 N N . SER A 1 78 ? -11.618 -38.391 16.835 1.00 74.38 78 SER A N 1
ATOM 632 C CA . SER A 1 78 ? -12.131 -39.718 16.499 1.00 74.38 78 SER A CA 1
ATOM 633 C C . SER A 1 78 ? -11.566 -40.200 15.155 1.00 74.38 78 SER A C 1
ATOM 635 O O . SER A 1 78 ? -11.145 -39.401 14.326 1.00 74.38 78 SER A O 1
ATOM 637 N N . SER A 1 79 ? -11.547 -41.513 14.893 1.00 59.78 79 SER A N 1
ATOM 638 C CA . SER A 1 79 ? -10.845 -42.130 13.741 1.00 59.78 79 SER A CA 1
ATOM 639 C C . SER A 1 79 ? -11.315 -41.716 12.336 1.00 59.78 79 SER A C 1
ATOM 641 O O . SER A 1 79 ? -10.773 -42.239 11.370 1.00 59.78 79 SER A O 1
ATOM 643 N N . LYS A 1 80 ? -12.314 -40.839 12.193 1.00 51.72 80 LYS A N 1
ATOM 644 C CA . LYS A 1 80 ? -12.838 -40.376 10.894 1.00 51.72 80 LYS A CA 1
ATOM 645 C C . LYS A 1 80 ? -12.085 -39.168 10.313 1.00 51.72 80 LYS A C 1
ATOM 647 O O . LYS A 1 80 ? -12.556 -38.568 9.354 1.00 51.72 80 LYS A O 1
ATOM 652 N N . PHE A 1 81 ? -10.918 -38.836 10.864 1.00 49.19 81 PHE A N 1
ATOM 653 C CA . PHE A 1 81 ? -10.069 -37.752 10.377 1.00 49.19 81 PHE A CA 1
ATOM 654 C C . PHE A 1 81 ? -9.318 -38.180 9.106 1.00 49.19 81 PHE A C 1
ATOM 656 O O . PHE A 1 81 ? -8.150 -38.565 9.150 1.00 49.19 81 PHE A O 1
ATOM 663 N N . ALA A 1 82 ? -10.026 -38.205 7.982 1.00 38.34 82 ALA A N 1
ATOM 664 C CA . ALA A 1 82 ? -9.442 -38.297 6.655 1.00 38.34 82 ALA A CA 1
ATOM 665 C C . ALA A 1 82 ? -10.424 -37.704 5.636 1.00 38.34 82 ALA A C 1
ATOM 667 O O . ALA A 1 82 ? -11.492 -38.273 5.430 1.00 38.34 82 ALA A O 1
ATOM 668 N N . VAL A 1 83 ? -9.979 -36.620 4.990 1.00 37.62 83 VAL A N 1
ATOM 669 C CA . VAL A 1 83 ? -10.514 -36.034 3.747 1.00 37.62 83 VAL A CA 1
ATOM 670 C C . VAL A 1 83 ? -11.860 -35.290 3.918 1.00 37.62 83 VAL A C 1
ATOM 672 O O . VAL A 1 83 ? -12.835 -35.848 4.401 1.00 37.62 83 VAL A O 1
ATOM 675 N N . ASP A 1 84 ? -11.881 -34.008 3.528 1.00 34.66 84 ASP A N 1
ATOM 676 C CA . ASP A 1 84 ? -13.019 -33.058 3.476 1.00 34.66 84 ASP A CA 1
ATOM 677 C C . ASP A 1 84 ? -13.345 -32.264 4.767 1.00 34.66 84 ASP A C 1
ATOM 679 O O . ASP A 1 84 ? -14.140 -32.630 5.635 1.00 34.66 84 ASP A O 1
ATOM 683 N N . GLY A 1 85 ? -12.682 -31.108 4.882 1.00 46.81 85 GLY A N 1
ATOM 684 C CA . GLY A 1 85 ? -12.445 -30.352 6.113 1.00 46.81 85 GLY A CA 1
ATOM 685 C C . GLY A 1 85 ? -13.492 -29.341 6.589 1.00 46.81 85 GLY A C 1
ATOM 686 O O . GLY A 1 85 ? -13.078 -28.280 7.037 1.00 46.81 85 GLY A O 1
ATOM 687 N N . HIS A 1 86 ? -14.801 -29.624 6.590 1.00 43.34 86 HIS A N 1
ATOM 688 C CA . HIS A 1 86 ? -15.765 -28.639 7.135 1.00 43.34 86 HIS A CA 1
ATOM 689 C C . HIS A 1 86 ? -16.911 -29.142 8.027 1.00 43.34 86 HIS A C 1
ATOM 691 O O . HIS A 1 86 ? -17.771 -28.343 8.378 1.00 43.34 86 HIS A O 1
ATOM 697 N N . ASN A 1 87 ? -16.939 -30.395 8.495 1.00 49.19 87 ASN A N 1
ATOM 698 C CA . ASN A 1 87 ? -17.922 -30.791 9.526 1.00 49.19 87 ASN A CA 1
ATOM 699 C C . ASN A 1 87 ? -17.493 -32.040 10.308 1.00 49.19 87 ASN A C 1
ATOM 701 O O . ASN A 1 87 ? -18.053 -33.121 10.120 1.00 49.19 87 ASN A O 1
ATOM 705 N N . GLN A 1 88 ? -16.511 -31.917 11.205 1.00 58.38 88 GLN A N 1
ATOM 706 C CA . GLN A 1 88 ? -16.178 -33.013 12.118 1.00 58.38 88 GLN A CA 1
ATOM 707 C C . GLN A 1 88 ? -15.953 -32.538 13.552 1.00 58.38 88 GLN A C 1
ATOM 709 O O . GLN A 1 88 ? -15.251 -31.565 13.807 1.00 58.38 88 GLN A O 1
ATOM 714 N N . SER A 1 89 ? -16.559 -33.280 14.476 1.00 67.81 89 SER A N 1
ATOM 715 C CA . SER A 1 89 ? -16.494 -33.076 15.915 1.00 67.81 89 SER A CA 1
ATOM 716 C C . SER A 1 89 ? -15.111 -33.403 16.469 1.00 67.81 89 SER A C 1
ATOM 718 O O . SER A 1 89 ? -14.679 -34.557 16.406 1.00 67.81 89 SER A O 1
ATOM 720 N N . VAL A 1 90 ? -14.437 -32.412 17.047 1.00 82.50 90 VAL A N 1
ATOM 721 C CA . VAL A 1 90 ? -13.134 -32.580 17.710 1.00 82.50 90 VAL A CA 1
ATOM 722 C C . VAL A 1 90 ? -13.119 -31.880 19.060 1.00 82.50 90 VAL A C 1
ATOM 724 O O . VAL A 1 90 ? -13.821 -30.881 19.230 1.00 82.50 90 VAL A O 1
ATOM 727 N N . TYR A 1 91 ? -12.296 -32.370 19.989 1.00 87.31 91 TYR A N 1
ATOM 728 C CA . TYR A 1 91 ? -11.923 -31.593 21.169 1.00 87.31 91 TYR A CA 1
ATOM 729 C C . TYR A 1 91 ? -10.596 -30.905 20.911 1.00 87.31 91 TYR A C 1
ATOM 731 O O . TYR A 1 91 ? -9.620 -31.554 20.539 1.00 87.31 91 TYR A O 1
ATOM 739 N N . GLU A 1 92 ? -10.556 -29.601 21.122 1.00 88.56 92 GLU A N 1
ATOM 740 C CA . GLU A 1 92 ? -9.329 -28.827 21.108 1.00 88.56 92 GLU A CA 1
ATOM 741 C C . GLU A 1 92 ? -9.082 -28.261 22.499 1.00 88.56 92 GLU A C 1
ATOM 743 O O . GLU A 1 92 ? -9.928 -27.572 23.067 1.00 88.56 92 GLU A O 1
ATOM 748 N N . ILE A 1 93 ? -7.908 -28.569 23.028 1.00 91.06 93 ILE A N 1
ATOM 749 C CA . ILE A 1 93 ? -7.422 -28.127 24.324 1.00 91.06 93 ILE A CA 1
ATOM 750 C C . ILE A 1 93 ? -6.293 -27.145 24.041 1.00 91.06 93 ILE A C 1
ATOM 752 O O . ILE A 1 93 ? -5.333 -27.487 23.358 1.00 91.06 93 ILE A O 1
ATOM 756 N N . VAL A 1 94 ? -6.411 -25.920 24.531 1.00 89.75 94 VAL A N 1
ATOM 757 C CA . VAL A 1 94 ? -5.414 -24.868 24.346 1.00 89.75 94 VAL A CA 1
ATOM 758 C C . VAL A 1 94 ? -4.912 -24.460 25.716 1.00 89.75 94 VAL A C 1
ATOM 760 O O . VAL A 1 94 ? -5.705 -24.012 26.535 1.00 89.75 94 VAL A O 1
ATOM 763 N N . ILE A 1 95 ? -3.618 -24.612 25.974 1.00 89.25 95 ILE A N 1
ATOM 764 C CA . ILE A 1 95 ? -2.976 -24.162 27.208 1.00 89.25 95 ILE A CA 1
ATOM 765 C C . ILE A 1 95 ? -2.210 -22.880 26.905 1.00 89.25 95 ILE A C 1
ATOM 767 O O . ILE A 1 95 ? -1.364 -22.857 26.014 1.00 89.25 95 ILE A O 1
ATOM 771 N N . GLY A 1 96 ? -2.515 -21.807 27.630 1.00 83.69 96 GLY A N 1
ATOM 772 C CA . GLY A 1 96 ? -1.903 -20.502 27.387 1.00 83.69 96 GLY A CA 1
ATOM 773 C C . GLY A 1 96 ? -2.499 -19.724 26.205 1.00 83.69 96 GLY A C 1
ATOM 774 O O . GLY A 1 96 ? -1.826 -18.883 25.630 1.00 83.69 96 GLY A O 1
ATOM 775 N N . ALA A 1 97 ? -3.767 -19.945 25.864 1.00 80.00 97 ALA A N 1
ATOM 776 C CA . ALA A 1 97 ? -4.536 -19.070 24.981 1.00 80.00 97 ALA A CA 1
ATOM 777 C C . ALA A 1 97 ? -4.543 -17.594 25.441 1.00 80.00 97 ALA A C 1
ATOM 779 O O . ALA A 1 97 ? -4.291 -17.265 26.607 1.00 80.00 97 ALA A O 1
ATOM 780 N N . ASN A 1 98 ? -4.902 -16.694 24.517 1.00 81.31 98 ASN A N 1
ATOM 781 C CA . ASN A 1 98 ? -4.921 -15.239 24.725 1.00 81.31 98 ASN A CA 1
ATOM 782 C C . ASN A 1 98 ? -3.595 -14.723 25.299 1.00 81.31 98 ASN A C 1
ATOM 784 O O . ASN A 1 98 ? -3.566 -14.045 26.328 1.00 81.31 98 ASN A O 1
ATOM 788 N N . ASN A 1 99 ? -2.490 -15.048 24.621 1.00 78.38 99 ASN A N 1
ATOM 789 C CA . ASN A 1 99 ? -1.153 -14.605 25.009 1.00 78.38 99 ASN A CA 1
ATOM 790 C C . ASN A 1 99 ? -0.771 -15.114 26.410 1.00 78.38 99 ASN A C 1
ATOM 792 O O . ASN A 1 99 ? -0.315 -14.348 27.261 1.00 78.38 99 ASN A O 1
ATOM 796 N N . ASN A 1 100 ? -0.981 -16.415 26.635 1.00 83.25 100 ASN A N 1
ATOM 797 C CA . ASN A 1 100 ? -0.622 -17.129 27.855 1.00 83.25 100 ASN A CA 1
ATOM 798 C C . ASN A 1 100 ? -1.373 -16.665 29.110 1.00 83.25 100 ASN A C 1
ATOM 800 O O . ASN A 1 100 ? -0.818 -16.631 30.208 1.00 83.25 100 ASN A O 1
ATOM 804 N N . THR A 1 101 ? -2.639 -16.273 28.951 1.00 81.25 101 THR A N 1
ATOM 805 C CA . THR A 1 101 ? -3.482 -15.827 30.069 1.00 81.25 101 THR A CA 1
ATOM 806 C C . THR A 1 101 ? -4.503 -16.874 30.470 1.00 81.25 101 THR A C 1
ATOM 808 O O . THR A 1 101 ? -4.731 -17.049 31.659 1.00 81.25 101 THR A O 1
ATOM 811 N N . GLN A 1 102 ? -5.042 -17.646 29.532 1.00 88.12 102 GLN A N 1
ATOM 812 C CA . GLN A 1 102 ? -6.101 -18.614 29.808 1.00 88.12 102 GLN A CA 1
ATOM 813 C C . GLN A 1 102 ? -5.849 -19.952 29.120 1.00 88.12 102 GLN A C 1
ATOM 815 O O . GLN A 1 102 ? -5.063 -20.048 28.189 1.00 88.12 102 GLN A O 1
ATOM 820 N N . SER A 1 103 ? -6.532 -20.994 29.557 1.00 89.81 103 SER A N 1
ATOM 821 C CA . SER A 1 103 ? -6.563 -22.294 28.913 1.00 89.81 103 SER A CA 1
ATOM 822 C C . SER A 1 103 ? -8.010 -22.639 28.594 1.00 89.81 103 SER A C 1
ATOM 824 O O . SER A 1 103 ? -8.923 -22.279 29.335 1.00 89.81 103 SER A O 1
ATOM 826 N N . ILE A 1 104 ? -8.233 -23.302 27.467 1.00 89.25 104 ILE A N 1
ATOM 827 C CA . ILE A 1 104 ? -9.560 -23.538 26.904 1.00 89.25 104 ILE A CA 1
ATOM 828 C C . ILE A 1 104 ? -9.687 -25.016 26.552 1.00 89.25 104 ILE A C 1
ATOM 830 O O . ILE A 1 104 ? -8.804 -25.550 25.888 1.00 89.25 104 ILE A O 1
ATOM 834 N N . ILE A 1 105 ? -10.800 -25.657 26.907 1.00 89.19 105 ILE A N 1
ATOM 835 C CA . ILE A 1 105 ? -11.267 -26.872 26.223 1.00 89.19 105 ILE A CA 1
ATOM 836 C C . ILE A 1 105 ? -12.472 -26.455 25.391 1.00 89.19 105 ILE A C 1
ATOM 838 O O . ILE A 1 105 ? -13.423 -25.879 25.917 1.00 89.19 105 ILE A O 1
ATOM 842 N N . ARG A 1 106 ? -12.438 -26.732 24.089 1.00 86.50 106 ARG A N 1
ATOM 843 C CA . ARG A 1 106 ? -13.557 -26.479 23.178 1.00 86.50 106 ARG A CA 1
ATOM 844 C C . ARG A 1 106 ? -13.894 -27.715 22.369 1.00 86.50 106 ARG A C 1
ATOM 846 O O . ARG A 1 106 ? -13.001 -28.398 21.864 1.00 86.50 106 ARG A O 1
ATOM 853 N N . LYS A 1 107 ? -15.187 -27.970 22.193 1.00 84.44 107 LYS A N 1
ATOM 854 C CA . LYS A 1 107 ? -15.690 -28.980 21.263 1.00 84.44 107 LYS A CA 1
ATOM 855 C C . LYS A 1 107 ? -16.185 -28.285 20.006 1.00 84.44 107 LYS A C 1
ATOM 857 O O . LYS A 1 107 ? -17.186 -27.581 20.032 1.00 84.44 107 LYS A O 1
ATOM 862 N N . LYS A 1 108 ? -15.512 -28.498 18.879 1.00 70.62 108 LYS A N 1
ATOM 863 C CA . LYS A 1 108 ? -15.933 -27.902 17.604 1.00 70.62 108 LYS A CA 1
ATOM 864 C C . LYS A 1 108 ? -17.043 -28.748 16.971 1.00 70.62 108 LYS A C 1
ATOM 866 O O . LYS A 1 108 ? -16.748 -29.680 16.227 1.00 70.62 108 LYS A O 1
ATOM 871 N N . ILE A 1 109 ? -18.315 -28.456 17.274 1.00 60.62 109 ILE A N 1
ATOM 872 C CA . ILE A 1 109 ? -19.498 -29.003 16.571 1.00 60.62 109 ILE A CA 1
ATOM 873 C C . ILE A 1 109 ? -20.517 -27.897 16.311 1.00 60.62 109 ILE A C 1
ATOM 875 O O . ILE A 1 109 ? -21.391 -27.716 17.143 1.00 60.62 109 ILE A O 1
ATOM 879 N N . LYS A 1 110 ? -20.491 -27.233 15.145 1.00 47.78 110 LYS A N 1
ATOM 880 C CA . LYS A 1 110 ? -21.516 -26.267 14.659 1.00 47.78 110 LYS A CA 1
ATOM 881 C C . LYS A 1 110 ? -21.897 -25.080 15.593 1.00 47.78 110 LYS A C 1
ATOM 883 O O . LYS A 1 110 ? -22.414 -24.097 15.082 1.00 47.78 110 LYS A O 1
ATOM 888 N N . VAL A 1 111 ? -21.628 -25.143 16.897 1.00 50.66 111 VAL A N 1
ATOM 889 C CA . VAL A 1 111 ? -21.861 -24.215 18.008 1.00 50.66 111 VAL A CA 1
ATOM 890 C C . VAL A 1 111 ? -20.705 -24.467 18.989 1.00 50.66 111 VAL A C 1
ATOM 892 O O . VAL A 1 111 ? -20.450 -25.614 19.361 1.00 50.66 111 VAL A O 1
ATOM 895 N N . ASP A 1 112 ? -19.955 -23.425 19.349 1.00 55.25 112 ASP A N 1
ATOM 896 C CA . ASP A 1 112 ? -18.761 -23.551 20.193 1.00 55.25 112 ASP A CA 1
ATOM 897 C C . ASP A 1 112 ? -19.145 -23.688 21.676 1.00 55.25 112 ASP A C 1
ATOM 899 O O . ASP A 1 112 ? -19.281 -22.697 22.395 1.00 55.25 112 ASP A O 1
ATOM 903 N N . GLU A 1 113 ? -19.271 -24.923 22.161 1.00 57.72 113 GLU A N 1
ATOM 904 C CA . GLU A 1 113 ? -19.215 -25.195 23.599 1.00 57.72 113 GLU A CA 1
ATOM 905 C C . GLU A 1 113 ? -17.749 -25.155 24.046 1.00 57.72 113 GLU A C 1
ATOM 907 O O . GLU A 1 113 ? -16.917 -25.957 23.599 1.00 57.72 113 GLU A O 1
ATOM 912 N N . LYS A 1 114 ? -17.415 -24.188 24.908 1.00 76.19 114 LYS A N 1
ATOM 913 C CA . LYS A 1 114 ? -16.069 -24.027 25.462 1.00 76.19 114 LYS A CA 1
ATOM 914 C C . LYS A 1 114 ? -16.108 -23.729 26.953 1.00 76.19 114 LYS A C 1
ATOM 916 O O . LYS A 1 114 ? -16.916 -22.921 27.405 1.00 76.19 114 LYS A O 1
ATOM 921 N N . ILE A 1 115 ? -15.187 -24.335 27.690 1.00 84.38 115 ILE A N 1
ATOM 922 C CA . ILE A 1 115 ? -14.809 -23.889 29.027 1.00 84.38 115 ILE A CA 1
ATOM 923 C C . ILE A 1 115 ? -13.485 -23.145 28.920 1.00 84.38 115 ILE A C 1
ATOM 925 O O . ILE A 1 115 ? -12.597 -23.539 28.161 1.00 84.38 115 ILE A O 1
ATOM 929 N N . THR A 1 116 ? -13.358 -22.072 29.684 1.00 84.75 116 THR A N 1
ATOM 930 C CA . THR A 1 116 ? -12.125 -21.304 29.785 1.00 84.75 116 THR A CA 1
ATOM 931 C C . THR A 1 116 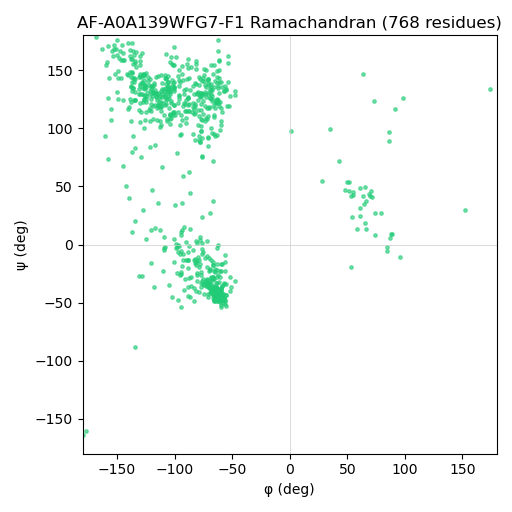? -11.762 -21.204 31.252 1.00 84.75 116 THR A C 1
ATOM 933 O O . THR A 1 116 ? -12.581 -20.784 32.064 1.00 84.75 116 THR A O 1
ATOM 936 N N . VAL A 1 117 ? -10.530 -21.560 31.583 1.00 87.88 117 VAL A N 1
ATOM 937 C CA . VAL A 1 117 ? -9.950 -21.370 32.910 1.00 87.88 117 VAL A CA 1
ATOM 938 C C . VAL A 1 117 ? -8.772 -20.435 32.758 1.00 87.88 117 VAL A C 1
ATOM 940 O O . VAL A 1 117 ? -7.984 -20.572 31.829 1.00 87.88 117 VAL A O 1
ATOM 943 N N . ASN A 1 118 ? -8.619 -19.473 33.652 1.00 83.88 118 ASN A N 1
ATOM 944 C CA . ASN A 1 118 ? -7.460 -18.602 33.583 1.00 83.88 118 ASN A CA 1
ATOM 945 C C . ASN A 1 118 ? -6.220 -19.305 34.119 1.00 83.88 118 ASN A C 1
ATOM 947 O O . ASN A 1 118 ? -6.200 -19.842 35.222 1.00 83.88 118 ASN A O 1
ATOM 951 N N . THR A 1 119 ? -5.162 -19.248 33.338 1.00 82.12 119 THR A N 1
ATOM 952 C CA . THR A 1 119 ? -3.929 -19.997 33.543 1.00 82.12 119 THR A CA 1
ATOM 953 C C . THR A 1 119 ? -2.778 -19.113 33.091 1.00 82.12 119 THR A C 1
ATOM 955 O O . THR A 1 119 ? -2.151 -19.337 32.051 1.00 82.12 119 THR A O 1
ATOM 958 N N . LYS A 1 120 ? -2.561 -18.025 33.830 1.00 79.81 120 LYS A N 1
ATOM 959 C CA . LYS A 1 120 ? -1.573 -17.023 33.445 1.00 79.81 120 LYS A CA 1
ATOM 960 C C . LYS A 1 120 ? -0.165 -17.596 33.578 1.00 79.81 120 LYS A C 1
ATOM 962 O O . LYS A 1 120 ? 0.221 -18.044 34.654 1.00 79.81 120 LYS A O 1
ATOM 967 N N . ASN A 1 121 ? 0.613 -17.516 32.503 1.00 80.75 121 ASN A N 1
ATOM 968 C CA . ASN A 1 121 ? 1.998 -17.981 32.427 1.00 80.75 121 ASN A CA 1
ATOM 969 C C . ASN A 1 121 ? 2.175 -19.486 32.674 1.00 80.75 121 ASN A C 1
ATOM 971 O O . ASN A 1 121 ? 3.196 -19.911 33.217 1.00 80.75 121 ASN A O 1
ATOM 975 N N . TYR A 1 122 ? 1.184 -20.299 32.306 1.00 82.75 122 TYR A N 1
ATOM 976 C CA . TYR A 1 122 ? 1.306 -21.750 32.454 1.00 82.75 122 TYR A CA 1
ATOM 977 C C . TYR A 1 122 ? 2.316 -22.330 31.466 1.00 82.75 122 TYR A C 1
ATOM 979 O O . TYR A 1 122 ? 3.017 -23.273 31.816 1.00 82.75 122 TYR A O 1
ATOM 987 N N . VAL A 1 123 ? 2.462 -21.743 30.277 1.00 83.12 123 VAL A N 1
ATOM 988 C CA . VAL A 1 123 ? 3.561 -22.070 29.356 1.00 83.12 123 VAL A CA 1
ATOM 989 C C . VAL A 1 123 ? 4.642 -20.991 29.390 1.00 83.12 123 VAL A C 1
ATOM 991 O O . VAL A 1 123 ? 4.431 -19.895 29.899 1.00 83.12 123 VAL A O 1
ATOM 994 N N . THR A 1 124 ? 5.848 -21.290 28.924 1.00 80.62 124 THR A N 1
ATOM 995 C CA . THR A 1 124 ? 6.943 -20.313 28.862 1.00 80.62 124 THR A CA 1
ATOM 996 C C . THR A 1 124 ? 7.993 -20.758 27.852 1.00 80.62 124 THR A C 1
ATOM 998 O O . THR A 1 124 ? 8.139 -21.945 27.562 1.00 80.62 124 THR A O 1
ATOM 1001 N N . GLU A 1 125 ? 8.738 -19.797 27.309 1.00 78.06 125 GLU A N 1
ATOM 1002 C CA . GLU A 1 125 ? 9.875 -20.042 26.417 1.00 78.06 125 GLU A CA 1
ATOM 1003 C C . GLU A 1 125 ? 11.182 -20.318 27.166 1.00 78.06 125 GLU A C 1
ATOM 1005 O O . GLU A 1 125 ? 12.203 -20.595 26.540 1.00 78.06 125 GLU A O 1
ATOM 1010 N N . LYS A 1 126 ? 11.188 -20.211 28.499 1.00 71.50 126 LYS A N 1
ATOM 1011 C CA . LYS A 1 126 ? 12.409 -20.361 29.303 1.00 71.50 126 LYS A CA 1
ATOM 1012 C C . LYS A 1 126 ? 12.654 -21.817 29.694 1.00 71.50 126 LYS A C 1
ATOM 1014 O O . LYS A 1 126 ? 13.750 -22.333 29.482 1.00 71.50 126 LYS A O 1
ATOM 1019 N N . GLU A 1 127 ? 11.610 -22.517 30.119 1.00 75.12 127 GLU A N 1
ATOM 1020 C CA . GLU A 1 127 ? 11.667 -23.873 30.681 1.00 75.12 127 GLU A CA 1
ATOM 1021 C C . GLU A 1 127 ? 10.536 -24.764 30.144 1.00 75.12 127 GLU A C 1
ATOM 1023 O O . GLU A 1 127 ? 9.520 -24.269 29.655 1.00 75.12 127 GLU A O 1
ATOM 1028 N N . PHE A 1 128 ? 10.717 -26.083 30.231 1.00 73.56 128 PHE A N 1
ATOM 1029 C CA . PHE A 1 128 ? 9.662 -27.044 29.914 1.00 73.56 128 PHE A CA 1
ATOM 1030 C C . PHE A 1 128 ? 8.669 -27.136 31.069 1.00 73.56 128 PHE A C 1
ATOM 1032 O O . PHE A 1 128 ? 9.050 -27.388 32.209 1.00 73.56 128 PHE A O 1
ATOM 1039 N N . ARG A 1 129 ? 7.384 -26.974 30.756 1.00 82.00 129 ARG A N 1
ATOM 1040 C CA . ARG A 1 129 ? 6.275 -27.098 31.708 1.00 82.00 129 ARG A CA 1
ATOM 1041 C C . ARG A 1 129 ? 5.574 -28.432 31.482 1.00 82.00 129 ARG A C 1
ATOM 1043 O O . ARG A 1 129 ? 5.296 -28.780 30.335 1.00 82.00 129 ARG A O 1
ATOM 1050 N N . SER A 1 130 ? 5.321 -29.180 32.551 1.00 83.38 130 SER A N 1
ATOM 1051 C CA . SER A 1 130 ? 4.670 -30.492 32.504 1.00 83.38 130 SER A CA 1
ATOM 1052 C C . SER A 1 130 ? 3.158 -30.372 32.690 1.00 83.38 130 SER A C 1
ATOM 1054 O O . SER A 1 130 ? 2.677 -29.582 33.503 1.00 83.38 130 SER A O 1
ATOM 1056 N N . PHE A 1 131 ? 2.405 -31.190 31.959 1.00 89.94 131 PHE A N 1
ATOM 1057 C CA . PHE A 1 131 ? 0.947 -31.249 32.018 1.00 89.94 131 PHE A CA 1
ATOM 1058 C C . PHE A 1 131 ? 0.452 -32.678 31.832 1.00 89.94 131 PHE A C 1
ATOM 1060 O O . PHE A 1 131 ? 1.136 -33.527 31.247 1.00 89.94 131 PHE A O 1
ATOM 1067 N N . TRP A 1 132 ? -0.769 -32.927 32.290 1.00 89.00 132 TRP A N 1
ATOM 1068 C CA . TRP A 1 132 ? -1.493 -34.156 32.009 1.00 89.00 132 TRP A CA 1
ATOM 1069 C C . TRP A 1 132 ? -2.908 -33.867 31.515 1.00 89.00 132 TRP A C 1
ATOM 1071 O O . TRP A 1 132 ? -3.531 -32.880 31.901 1.00 89.00 132 TRP A O 1
ATOM 1081 N N . ILE A 1 133 ? -3.398 -34.729 30.627 1.00 90.44 133 ILE A N 1
ATOM 1082 C CA . ILE A 1 133 ? -4.760 -34.721 30.098 1.00 90.44 133 ILE A CA 1
ATOM 1083 C C . ILE A 1 133 ? -5.336 -36.113 30.301 1.00 90.44 133 ILE A C 1
ATOM 1085 O O . ILE A 1 133 ? -4.813 -37.096 29.773 1.00 90.44 133 ILE A O 1
ATOM 1089 N N . HIS A 1 134 ? -6.449 -36.175 31.015 1.00 88.19 134 HIS A N 1
ATOM 1090 C CA . HIS A 1 134 ? -7.228 -37.385 31.192 1.00 88.19 134 HIS A CA 1
ATOM 1091 C C . HIS A 1 134 ? -8.586 -37.212 30.510 1.00 88.19 134 HIS A C 1
ATOM 1093 O O . HIS A 1 134 ? -9.254 -36.202 30.715 1.00 88.19 134 HIS A O 1
ATOM 1099 N N . ALA A 1 135 ? -9.000 -38.177 29.690 1.00 85.69 135 ALA A N 1
ATOM 1100 C CA . ALA A 1 135 ? -10.335 -38.187 29.100 1.00 85.69 135 ALA A CA 1
ATOM 1101 C C . ALA A 1 135 ? -10.964 -39.576 29.193 1.00 85.69 135 ALA A C 1
ATOM 1103 O O . ALA A 1 135 ? -10.395 -40.553 28.699 1.00 85.69 135 ALA A O 1
ATOM 1104 N N . ASN A 1 136 ? -12.148 -39.663 29.798 1.00 81.81 136 ASN A N 1
ATOM 1105 C CA . ASN A 1 136 ? -12.844 -40.931 30.009 1.00 81.81 136 ASN A CA 1
ATOM 1106 C C . ASN A 1 136 ? -13.968 -41.171 28.982 1.00 81.81 136 ASN A C 1
ATOM 1108 O O . ASN A 1 136 ? -14.362 -40.287 28.219 1.00 81.81 136 ASN A O 1
ATOM 1112 N N . LYS A 1 137 ? -14.522 -42.392 28.969 1.00 74.94 137 LYS A N 1
ATOM 1113 C CA . LYS A 1 137 ? -15.616 -42.773 28.052 1.00 74.94 137 LYS A CA 1
ATOM 1114 C C . LYS A 1 137 ? -16.942 -42.040 28.315 1.00 74.94 137 LYS A C 1
ATOM 1116 O O . LYS A 1 137 ? -17.821 -42.084 27.460 1.00 74.94 137 LYS A O 1
ATOM 1121 N N . TYR A 1 138 ? -17.085 -41.404 29.479 1.00 77.75 138 TYR A N 1
ATOM 1122 C CA . TYR A 1 138 ? -18.277 -40.659 29.893 1.00 77.75 138 TYR A CA 1
ATOM 1123 C C . TYR A 1 138 ? -18.225 -39.177 29.486 1.00 77.75 138 TYR A C 1
ATOM 1125 O O . TYR A 1 138 ? -19.149 -38.436 29.804 1.00 77.75 138 TYR A O 1
ATOM 1133 N N . GLY A 1 139 ? -17.165 -38.745 28.789 1.00 78.12 139 GLY A N 1
ATOM 1134 C CA . GLY A 1 139 ? -17.036 -37.381 28.270 1.00 78.12 139 GLY A CA 1
ATOM 1135 C C . GLY A 1 139 ? -16.396 -36.381 29.208 1.00 78.12 139 GLY A C 1
ATOM 1136 O O . GLY A 1 139 ? -16.390 -35.196 28.890 1.00 78.12 139 GLY A O 1
ATOM 1137 N N . VAL A 1 140 ? -15.844 -36.830 30.334 1.00 86.81 140 VAL A N 1
ATOM 1138 C CA . VAL A 1 140 ? -15.083 -35.955 31.226 1.00 86.81 140 VAL A CA 1
ATOM 1139 C C . VAL A 1 140 ? -13.666 -35.823 30.683 1.00 86.81 140 VAL A C 1
ATOM 1141 O O . VAL A 1 140 ? -12.956 -36.822 30.562 1.00 86.81 140 VAL A O 1
ATOM 1144 N N . ILE A 1 141 ? -13.273 -34.594 30.360 1.00 89.94 141 ILE A N 1
ATOM 1145 C CA . ILE A 1 141 ? -11.924 -34.191 29.972 1.00 89.94 141 ILE A CA 1
ATOM 1146 C C . ILE A 1 141 ? -11.370 -33.315 31.086 1.00 89.94 141 ILE A C 1
ATOM 1148 O O . ILE A 1 141 ? -11.911 -32.250 31.379 1.00 89.94 141 ILE A O 1
ATOM 1152 N N . SER A 1 142 ? -10.277 -33.758 31.684 1.00 90.69 142 SER A N 1
ATOM 1153 C CA . SER A 1 142 ? -9.584 -33.060 32.758 1.00 90.69 142 SER A CA 1
ATOM 1154 C C . SER A 1 142 ? -8.136 -32.781 32.375 1.00 90.69 142 SER A C 1
ATOM 1156 O O . SER A 1 142 ? -7.463 -33.645 31.811 1.00 90.69 142 SER A O 1
ATOM 1158 N N . VAL A 1 143 ? -7.662 -31.579 32.684 1.00 92.00 143 VAL A N 1
ATOM 1159 C CA . VAL A 1 143 ? -6.314 -31.089 32.394 1.00 92.00 143 VAL A CA 1
ATOM 1160 C C . VAL A 1 143 ? -5.700 -30.577 33.690 1.00 92.00 143 VAL A C 1
ATOM 1162 O O . VAL A 1 143 ? -6.309 -29.760 34.383 1.00 92.00 143 VAL A O 1
ATOM 1165 N N . GLY A 1 144 ? -4.498 -31.047 34.010 1.00 87.12 144 GLY A N 1
ATOM 1166 C CA . GLY A 1 144 ? -3.773 -30.672 35.221 1.00 87.12 144 GLY A CA 1
ATOM 1167 C C . GLY A 1 144 ? -2.297 -30.383 34.967 1.00 87.12 144 GLY A C 1
ATOM 1168 O O . GLY A 1 144 ? -1.752 -30.662 33.893 1.00 87.12 144 GLY A O 1
ATOM 1169 N N . LEU A 1 145 ? -1.653 -29.769 35.960 1.00 84.56 145 LEU A N 1
ATOM 1170 C CA . LEU A 1 145 ? -0.208 -29.538 35.965 1.00 84.56 145 LEU A CA 1
ATOM 1171 C C . LEU A 1 145 ? 0.514 -30.852 36.282 1.00 84.56 145 LEU A C 1
ATOM 1173 O O . LEU A 1 145 ? 0.042 -31.655 37.084 1.00 84.56 145 LEU A O 1
ATOM 1177 N N . GLY A 1 146 ? 1.666 -31.098 35.662 1.00 72.75 146 GLY A N 1
ATOM 1178 C CA . GLY A 1 146 ? 2.430 -32.316 35.915 1.00 72.75 146 GLY A CA 1
ATOM 1179 C C . GLY A 1 146 ? 2.920 -32.371 37.363 1.00 72.75 146 GLY A C 1
ATOM 1180 O O . GLY A 1 146 ? 3.629 -31.474 37.808 1.00 72.75 146 GLY A O 1
ATOM 1181 N N . GLY A 1 147 ? 2.536 -33.432 38.077 1.00 65.75 147 GLY A N 1
ATOM 1182 C CA . GLY A 1 147 ? 2.809 -33.619 39.507 1.00 65.75 147 GLY A CA 1
ATOM 1183 C C . GLY A 1 147 ? 1.670 -33.179 40.435 1.00 65.75 147 GLY A C 1
ATOM 1184 O O . GLY A 1 147 ? 1.705 -33.516 41.611 1.00 65.75 147 GLY A O 1
ATOM 1185 N N . ALA A 1 148 ? 0.652 -32.476 39.927 1.00 72.00 148 ALA A N 1
ATOM 1186 C CA . ALA A 1 148 ? -0.575 -32.199 40.672 1.00 72.00 148 ALA A CA 1
ATOM 1187 C C . ALA A 1 148 ? -1.606 -33.308 40.420 1.00 72.00 148 ALA A C 1
ATOM 1189 O O . ALA A 1 148 ? -1.828 -33.678 39.266 1.00 72.00 148 ALA A O 1
ATOM 1190 N N . GLU A 1 149 ? -2.251 -33.813 41.473 1.00 73.38 149 GLU A N 1
ATOM 1191 C CA . GLU A 1 149 ? -3.367 -34.765 41.340 1.00 73.38 149 GLU A CA 1
ATOM 1192 C C . GLU A 1 149 ? -4.661 -34.072 40.888 1.00 73.38 149 GLU A C 1
ATOM 1194 O O . GLU A 1 149 ? -5.476 -34.660 40.179 1.00 73.38 149 GLU A O 1
ATOM 1199 N N . GLU A 1 150 ? -4.833 -32.797 41.244 1.00 78.81 150 GLU A N 1
ATOM 1200 C CA . GLU A 1 150 ? -6.016 -32.019 40.889 1.00 78.81 150 GLU A CA 1
ATOM 1201 C C . GLU A 1 150 ? -5.913 -31.404 39.485 1.00 78.81 150 GLU A C 1
ATOM 1203 O O . GLU A 1 150 ? -4.890 -30.843 39.076 1.00 78.81 150 GLU A O 1
ATOM 1208 N N . ALA A 1 151 ? -7.013 -31.486 38.737 1.00 87.19 151 ALA A N 1
ATOM 1209 C CA . ALA A 1 151 ? -7.147 -30.836 37.442 1.00 87.19 151 ALA A CA 1
ATOM 1210 C C . ALA A 1 151 ? -7.486 -29.353 37.620 1.00 87.19 151 ALA A C 1
ATOM 1212 O O . ALA A 1 151 ? -8.465 -29.014 38.280 1.00 87.19 151 ALA A O 1
ATOM 1213 N N . PHE A 1 152 ? -6.748 -28.466 36.948 1.00 88.44 152 PHE A N 1
ATOM 1214 C CA . PHE A 1 152 ? -7.114 -27.048 36.887 1.00 88.44 152 PHE A CA 1
ATOM 1215 C C . PHE A 1 152 ? -8.238 -26.788 35.880 1.00 88.44 152 PHE A C 1
ATOM 1217 O O . PHE A 1 152 ? -8.855 -25.730 35.907 1.00 88.44 152 PHE A O 1
ATOM 1224 N N . MET A 1 153 ? -8.514 -27.727 34.973 1.00 89.12 153 MET A N 1
ATOM 1225 C CA . MET A 1 153 ? -9.636 -27.624 34.051 1.00 89.12 153 MET A CA 1
ATOM 1226 C C . MET A 1 153 ? -10.343 -28.960 33.928 1.00 89.12 153 MET A C 1
ATOM 1228 O O . MET A 1 153 ? -9.722 -29.944 33.545 1.00 89.12 153 MET A O 1
ATOM 1232 N N . VAL A 1 154 ? -11.641 -28.985 34.218 1.00 90.81 154 VAL A N 1
ATOM 1233 C CA . VAL A 1 154 ? -12.496 -30.163 34.051 1.00 90.81 154 VAL A CA 1
ATOM 1234 C C . VAL A 1 154 ? -13.717 -29.754 33.250 1.00 90.81 154 VAL A C 1
ATOM 1236 O O . VAL A 1 154 ? -14.380 -28.771 33.569 1.00 90.81 154 VAL A O 1
ATOM 1239 N N . TRP A 1 155 ? -14.020 -30.514 32.208 1.00 90.19 155 TRP A N 1
ATOM 1240 C CA . TRP A 1 155 ? -15.203 -30.311 31.392 1.00 90.19 155 TRP A CA 1
ATOM 1241 C C . TRP A 1 155 ? -15.868 -31.642 31.095 1.00 90.19 155 TRP A C 1
ATOM 1243 O O . TRP A 1 155 ? -15.191 -32.609 30.755 1.00 90.19 155 TRP A O 1
ATOM 1253 N N . GLN A 1 156 ? -17.190 -31.690 31.229 1.00 88.44 156 GLN A N 1
ATOM 1254 C CA . GLN A 1 156 ? -17.979 -32.872 30.923 1.00 88.44 156 GLN A CA 1
ATOM 1255 C C . GLN A 1 156 ? -18.852 -32.611 29.704 1.00 88.44 156 GLN A C 1
ATOM 1257 O O . GLN A 1 156 ? -19.743 -31.765 29.720 1.00 88.44 156 GLN A O 1
ATOM 1262 N N . ASP A 1 157 ? -18.612 -33.392 28.664 1.00 82.94 157 ASP A N 1
ATOM 1263 C CA . ASP A 1 157 ? -19.443 -33.435 27.478 1.00 82.94 157 ASP A CA 1
ATOM 1264 C C . ASP A 1 157 ? -20.579 -34.440 27.663 1.00 82.94 157 ASP A C 1
ATOM 1266 O O . ASP A 1 157 ? -20.341 -35.636 27.846 1.00 82.94 157 ASP A O 1
ATOM 1270 N N . LEU A 1 158 ? -21.820 -33.966 27.563 1.00 80.50 158 LEU A N 1
ATOM 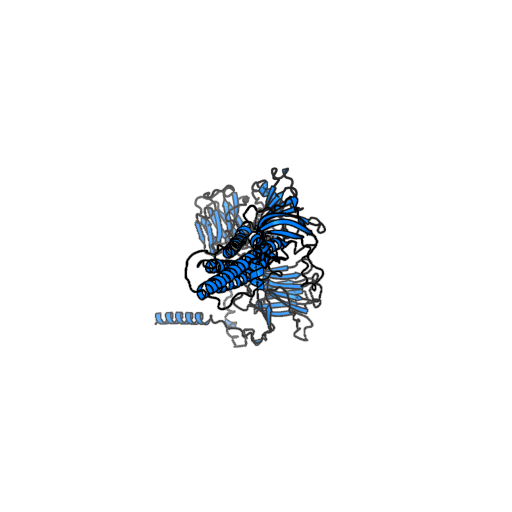1271 C CA . LEU A 1 158 ? -23.007 -34.818 27.654 1.00 80.50 158 LEU A CA 1
ATOM 1272 C C . LEU A 1 158 ? -23.123 -35.796 26.466 1.00 80.50 158 LEU A C 1
ATOM 1274 O O . LEU A 1 158 ? -23.836 -36.792 26.568 1.00 80.50 158 LEU A O 1
ATOM 1278 N N . ASN A 1 159 ? -22.411 -35.546 25.357 1.00 79.62 159 ASN A N 1
ATOM 1279 C CA . ASN A 1 159 ? -22.381 -36.380 24.151 1.00 79.62 159 ASN A CA 1
ATOM 1280 C C . ASN A 1 159 ? -20.931 -36.698 23.715 1.00 79.62 159 ASN A C 1
ATOM 1282 O O . ASN A 1 159 ? -20.443 -36.119 22.731 1.00 79.62 159 ASN A O 1
ATOM 1286 N N . PRO A 1 160 ? -20.232 -37.616 24.413 1.00 79.62 160 PRO A N 1
ATOM 1287 C CA . PRO A 1 160 ? -18.790 -37.811 24.280 1.00 79.62 160 PRO A CA 1
ATOM 1288 C C . PRO A 1 160 ? -18.320 -38.319 22.914 1.00 79.62 160 PRO A C 1
ATOM 1290 O O . PRO A 1 160 ? -18.902 -39.228 22.317 1.00 79.62 160 PRO A O 1
ATOM 1293 N N . LEU A 1 161 ? -17.183 -37.797 22.448 1.00 79.00 161 LEU A N 1
ATOM 1294 C CA . LEU A 1 161 ? -16.489 -38.293 21.261 1.00 79.00 161 LEU A CA 1
ATOM 1295 C C . LEU A 1 161 ? -15.615 -39.503 21.602 1.00 79.00 161 LEU A C 1
ATOM 1297 O O . LEU A 1 161 ? -14.884 -39.516 22.588 1.00 79.00 161 LEU A O 1
ATOM 1301 N N . SER A 1 162 ? -15.612 -40.509 20.724 1.00 79.25 162 SER A N 1
ATOM 1302 C CA . SER A 1 162 ? -14.692 -41.647 20.842 1.00 79.25 162 SER A CA 1
ATOM 1303 C C . SER A 1 162 ? -13.285 -41.239 20.396 1.00 79.25 162 SER A C 1
ATOM 1305 O O . SER A 1 162 ? -12.959 -41.325 19.206 1.00 79.25 162 SER A O 1
ATOM 1307 N N . ILE A 1 163 ? -12.466 -40.780 21.346 1.00 81.75 163 ILE A N 1
ATOM 1308 C CA . ILE A 1 163 ? -11.079 -40.353 21.123 1.00 81.75 163 ILE A CA 1
ATOM 1309 C C . ILE A 1 163 ? -10.228 -41.570 20.745 1.00 81.75 163 ILE A C 1
ATOM 1311 O O . ILE A 1 163 ? -10.198 -42.578 21.451 1.00 81.75 163 ILE A O 1
ATOM 1315 N N . LYS A 1 164 ? -9.536 -41.490 19.606 1.00 77.44 164 LYS A N 1
ATOM 1316 C CA . LYS A 1 164 ? -8.646 -42.560 19.116 1.00 77.44 164 LYS A CA 1
ATOM 1317 C C . LYS A 1 164 ? -7.254 -42.065 18.756 1.00 77.44 164 LYS A C 1
ATOM 1319 O O . LYS A 1 164 ? -6.305 -42.846 18.812 1.00 77.44 164 LYS A O 1
ATOM 1324 N N . LYS A 1 165 ? -7.136 -40.793 18.375 1.00 80.62 165 LYS A N 1
ATOM 1325 C CA . LYS A 1 165 ? -5.864 -40.153 18.052 1.00 80.62 165 LYS A CA 1
ATOM 1326 C C . LYS A 1 165 ? -5.771 -38.778 18.708 1.00 80.62 165 LYS A C 1
ATOM 1328 O O . LYS A 1 165 ? -6.800 -38.175 19.016 1.00 80.62 165 LYS A O 1
ATOM 1333 N N . PHE A 1 166 ? -4.551 -38.289 18.879 1.00 85.62 166 PHE A N 1
ATOM 1334 C CA . PHE A 1 166 ? -4.269 -36.925 19.313 1.00 85.62 166 PHE A CA 1
ATOM 1335 C C . PHE A 1 166 ? -3.164 -36.286 18.466 1.00 85.62 166 PHE A C 1
ATOM 1337 O O . PHE A 1 166 ? -2.358 -36.995 17.868 1.00 85.62 166 PHE A O 1
ATOM 1344 N N . SER A 1 167 ? -3.132 -34.957 18.408 1.00 83.25 167 SER A N 1
ATOM 1345 C CA . SER A 1 167 ? -2.093 -34.169 17.732 1.00 83.25 167 SER A CA 1
ATOM 1346 C C . SER A 1 167 ? -1.730 -32.957 18.580 1.00 83.25 167 SER A C 1
ATOM 1348 O O . SER A 1 167 ? -2.596 -32.392 19.244 1.00 83.25 167 SER A O 1
ATOM 1350 N N . PHE A 1 168 ? -0.474 -32.526 18.502 1.00 85.12 168 PHE A N 1
ATOM 1351 C CA . PHE A 1 168 ? -0.001 -31.273 19.096 1.00 85.12 168 PHE A CA 1
ATOM 1352 C C . PHE A 1 168 ? 0.147 -30.189 18.024 1.00 85.12 168 PHE A C 1
ATOM 1354 O O . PHE A 1 168 ? 0.334 -30.505 16.848 1.00 85.12 168 PHE A O 1
ATOM 1361 N N . GLY A 1 169 ? 0.063 -28.924 18.424 1.00 76.88 169 GLY A N 1
ATOM 1362 C CA . GLY A 1 169 ? 0.244 -27.760 17.562 1.00 76.88 169 GLY A CA 1
ATOM 1363 C C . GLY A 1 169 ? 0.499 -26.488 18.369 1.00 76.88 169 GLY A C 1
ATOM 1364 O O . GLY A 1 169 ? 0.317 -26.460 19.584 1.00 76.88 169 GLY A O 1
ATOM 1365 N N . SER A 1 170 ? 0.915 -25.421 17.698 1.00 72.38 170 SER A N 1
ATOM 1366 C CA . SER A 1 170 ? 1.116 -24.094 18.291 1.00 72.38 170 SER A CA 1
ATOM 1367 C C . SER A 1 170 ? 0.375 -23.025 17.491 1.00 72.38 170 SER A C 1
ATOM 1369 O O . SER A 1 170 ? -0.076 -23.276 16.371 1.00 72.38 170 SER A O 1
ATOM 1371 N N . TYR A 1 171 ? 0.214 -21.842 18.087 1.00 66.00 171 TYR A N 1
ATOM 1372 C CA . TYR A 1 171 ? -0.398 -20.691 17.424 1.00 66.00 171 TYR A CA 1
ATOM 1373 C C . TYR A 1 171 ? 0.401 -20.242 16.183 1.00 66.00 171 TYR A C 1
ATOM 1375 O O . TYR A 1 171 ? 1.597 -20.505 16.047 1.00 66.00 171 TYR A O 1
ATOM 1383 N N . ILE A 1 172 ? -0.265 -19.532 15.271 1.00 62.16 172 ILE A N 1
ATOM 1384 C CA . ILE A 1 172 ? 0.343 -18.995 14.045 1.00 62.16 172 ILE A CA 1
ATOM 1385 C C . ILE A 1 172 ? 1.527 -18.090 14.417 1.00 62.16 172 ILE A C 1
ATOM 1387 O O . ILE A 1 172 ? 1.407 -17.227 15.289 1.00 62.16 172 ILE A O 1
ATOM 1391 N N . ASN A 1 173 ? 2.673 -18.279 13.759 1.00 59.19 173 ASN A N 1
ATOM 1392 C CA . ASN A 1 173 ? 3.932 -17.578 14.046 1.00 59.19 173 ASN A CA 1
ATOM 1393 C C . ASN A 1 173 ? 4.564 -17.867 15.421 1.00 59.19 173 ASN A C 1
ATOM 1395 O O . ASN A 1 173 ? 5.437 -17.114 15.854 1.00 59.19 173 ASN A O 1
ATOM 1399 N N . THR A 1 174 ? 4.193 -18.959 16.101 1.00 66.62 174 THR A N 1
ATOM 1400 C CA . THR A 1 174 ? 4.935 -19.449 17.272 1.00 66.62 174 THR A CA 1
ATOM 1401 C C . THR A 1 174 ? 5.431 -20.875 17.079 1.00 66.62 174 THR A C 1
ATOM 1403 O O . THR A 1 174 ? 4.767 -21.725 16.487 1.00 66.62 174 THR A O 1
ATOM 1406 N N . THR A 1 175 ? 6.633 -21.143 17.585 1.00 70.94 175 THR A N 1
ATOM 1407 C CA . THR A 1 175 ? 7.201 -22.489 17.647 1.00 70.94 175 THR A CA 1
ATOM 1408 C C . THR A 1 175 ? 6.966 -23.083 19.034 1.00 70.94 175 THR A C 1
ATOM 1410 O O . THR A 1 175 ? 6.972 -22.376 20.049 1.00 70.94 175 THR A O 1
ATOM 1413 N N . ALA A 1 176 ? 6.729 -24.391 19.089 1.00 78.00 176 ALA A N 1
ATOM 1414 C CA . ALA A 1 176 ? 6.638 -25.120 20.347 1.00 78.00 176 ALA A CA 1
ATOM 1415 C C .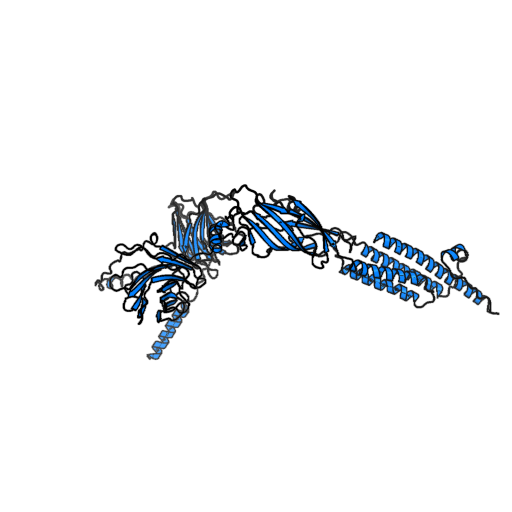 ALA A 1 176 ? 7.429 -26.429 20.272 1.00 78.00 176 ALA A C 1
ATOM 1417 O O . ALA A 1 176 ? 7.429 -27.121 19.249 1.00 78.00 176 ALA A O 1
ATOM 1418 N N . GLN A 1 177 ? 8.119 -26.743 21.367 1.00 79.25 177 GLN A N 1
ATOM 1419 C CA . GLN A 1 177 ? 8.848 -27.997 21.559 1.00 79.25 177 GLN A CA 1
ATOM 1420 C C . GLN A 1 177 ? 8.070 -28.879 22.528 1.00 79.25 177 GLN A C 1
ATOM 1422 O O . GLN A 1 177 ? 7.642 -28.400 23.583 1.00 79.25 177 GLN A O 1
ATOM 1427 N N . TRP A 1 178 ? 7.901 -30.153 22.176 1.00 82.56 178 TRP A N 1
ATOM 1428 C CA . TRP A 1 178 ? 7.039 -31.083 22.900 1.00 82.56 178 TRP A CA 1
ATOM 1429 C C . TRP A 1 178 ? 7.766 -32.379 23.225 1.00 82.56 178 TRP A C 1
ATOM 1431 O O . TRP A 1 178 ? 8.284 -33.036 22.323 1.00 82.56 178 TRP A O 1
ATOM 1441 N N . TYR A 1 179 ? 7.711 -32.803 24.485 1.00 77.38 179 TYR A N 1
ATOM 1442 C CA . TYR A 1 179 ? 8.111 -34.146 24.901 1.00 77.38 179 TYR A CA 1
ATOM 1443 C C . TYR A 1 179 ? 6.917 -34.903 25.467 1.00 77.38 179 TYR A C 1
ATOM 1445 O O . TYR A 1 179 ? 6.183 -34.379 26.297 1.00 77.38 179 TYR A O 1
ATOM 1453 N N . PHE A 1 180 ? 6.715 -36.147 25.051 1.00 80.00 180 PHE A N 1
ATOM 1454 C CA . PHE A 1 180 ? 5.639 -36.995 25.565 1.00 80.00 180 PHE A CA 1
ATOM 1455 C C . PHE A 1 180 ? 6.066 -38.465 25.582 1.00 80.00 180 PHE A C 1
ATOM 1457 O O . PHE A 1 180 ? 7.090 -38.839 25.005 1.00 80.00 180 PHE A O 1
ATOM 1464 N N . ASN A 1 181 ? 5.295 -39.311 26.272 1.00 72.12 181 ASN A N 1
ATOM 1465 C CA . ASN A 1 181 ? 5.628 -40.724 26.503 1.00 72.12 181 ASN A CA 1
ATOM 1466 C C . ASN A 1 181 ? 7.032 -40.930 27.111 1.00 72.12 181 ASN A C 1
ATOM 1468 O O . ASN A 1 181 ? 7.768 -41.826 26.700 1.00 72.12 181 ASN A O 1
ATOM 1472 N N . CYS A 1 182 ? 7.412 -40.087 28.073 1.00 63.66 182 CYS A N 1
ATOM 1473 C CA . CYS A 1 182 ? 8.642 -40.263 28.842 1.00 63.66 182 CYS A CA 1
ATOM 1474 C C . CYS A 1 182 ? 8.519 -41.484 29.784 1.00 63.66 182 CYS A C 1
ATOM 1476 O O . CYS A 1 182 ? 7.468 -41.629 30.418 1.00 63.66 182 CYS A O 1
ATOM 1478 N N . PRO A 1 183 ? 9.549 -42.345 29.905 1.00 54.06 183 PRO A N 1
ATOM 1479 C CA . PRO A 1 183 ? 9.563 -43.433 30.884 1.00 54.06 183 PRO A CA 1
ATOM 1480 C C . PRO A 1 183 ? 9.489 -42.891 32.320 1.00 54.06 183 PRO A C 1
ATOM 1482 O O . PRO A 1 183 ? 9.971 -41.794 32.601 1.00 54.06 183 PRO A O 1
ATOM 1485 N N . THR A 1 184 ? 8.906 -43.670 33.231 1.00 48.12 184 THR A N 1
ATOM 1486 C CA . THR A 1 184 ? 8.629 -43.306 34.634 1.00 48.12 184 THR A CA 1
ATOM 1487 C C . THR A 1 184 ? 9.861 -42.860 35.433 1.00 48.12 184 THR A C 1
ATOM 1489 O O . THR A 1 184 ? 9.715 -42.060 36.344 1.00 48.12 184 THR A O 1
ATOM 1492 N N . GLU A 1 185 ? 11.077 -43.245 35.036 1.00 40.69 185 GLU A N 1
ATOM 1493 C CA . GLU A 1 185 ? 12.338 -42.820 35.675 1.00 40.69 185 GLU A CA 1
ATOM 1494 C C . GLU A 1 185 ? 12.713 -41.335 35.449 1.00 40.69 185 GLU A C 1
ATOM 1496 O O . GLU A 1 185 ? 13.619 -40.830 36.104 1.00 40.69 185 GLU A O 1
ATOM 1501 N N . ALA A 1 186 ? 12.038 -40.620 34.536 1.00 37.50 186 ALA A N 1
ATOM 1502 C CA . ALA A 1 186 ? 12.246 -39.182 34.295 1.00 37.50 186 ALA A CA 1
ATOM 1503 C C . ALA A 1 186 ? 11.230 -38.278 35.026 1.00 37.50 186 ALA A C 1
ATOM 1505 O O . ALA A 1 186 ? 11.352 -37.050 34.993 1.00 37.50 186 ALA A O 1
ATOM 1506 N N . ARG A 1 187 ? 10.217 -38.862 35.682 1.00 43.78 187 ARG A N 1
ATOM 1507 C CA . ARG A 1 187 ? 9.334 -38.130 36.595 1.00 43.78 187 ARG A CA 1
ATOM 1508 C C . ARG A 1 187 ? 10.026 -38.109 37.947 1.00 43.78 187 ARG A C 1
ATOM 1510 O O . ARG A 1 187 ? 10.213 -39.155 38.552 1.00 43.78 187 ARG A O 1
ATOM 1517 N N . GLY A 1 188 ? 10.428 -36.930 38.409 1.00 39.03 188 GLY A N 1
ATOM 1518 C CA . GLY A 1 188 ? 10.802 -36.733 39.807 1.00 39.03 188 GLY A CA 1
ATOM 1519 C C . GLY A 1 188 ? 9.569 -36.896 40.693 1.00 39.03 188 GLY A C 1
ATOM 1520 O O . GLY A 1 188 ? 9.020 -35.907 41.163 1.00 39.03 188 GLY A O 1
ATOM 1521 N N . GLU A 1 189 ? 9.095 -38.127 40.850 1.00 31.70 189 GLU A N 1
ATOM 1522 C CA . GLU A 1 189 ? 8.194 -38.516 41.923 1.00 31.70 189 GLU A CA 1
ATOM 1523 C C . GLU A 1 189 ? 9.046 -38.661 43.189 1.00 31.70 189 GLU A C 1
ATOM 1525 O O . GLU A 1 189 ? 10.093 -39.314 43.199 1.00 31.70 189 GLU A O 1
ATOM 1530 N N . LEU A 1 190 ? 8.627 -37.974 44.252 1.00 27.59 190 LEU A N 1
ATOM 1531 C CA . LEU A 1 190 ? 9.103 -38.228 45.603 1.00 27.59 190 LEU A CA 1
ATOM 1532 C C . LEU A 1 190 ? 8.750 -39.678 45.941 1.00 27.59 190 LEU A C 1
ATOM 1534 O O . LEU A 1 190 ? 7.600 -39.986 46.242 1.00 27.59 190 LEU A O 1
ATOM 1538 N N . ASN A 1 191 ? 9.744 -40.562 45.893 1.00 25.62 191 ASN A N 1
ATOM 1539 C CA . ASN A 1 191 ? 9.653 -41.865 46.533 1.00 25.62 191 ASN A CA 1
ATOM 1540 C C . ASN A 1 191 ? 9.588 -41.641 48.051 1.00 25.62 191 ASN A C 1
ATOM 1542 O O . ASN A 1 191 ? 10.621 -41.513 48.710 1.00 25.62 191 ASN A O 1
ATOM 1546 N N . GLU A 1 192 ? 8.382 -41.598 48.619 1.00 31.17 192 GLU A N 1
ATOM 1547 C CA . GLU A 1 192 ? 8.186 -41.977 50.017 1.00 31.17 192 GLU A CA 1
ATOM 1548 C C . GLU A 1 192 ? 8.352 -43.497 50.128 1.00 31.17 192 GLU A C 1
ATOM 1550 O O . GLU A 1 192 ? 7.395 -44.265 50.103 1.00 31.17 192 GLU A O 1
ATOM 1555 N N . GLU A 1 193 ? 9.600 -43.943 50.265 1.00 30.27 193 GLU A N 1
ATOM 1556 C CA . GLU A 1 193 ? 9.899 -45.247 50.849 1.00 30.27 193 GLU A CA 1
ATOM 1557 C C . GLU A 1 193 ? 10.426 -45.062 52.279 1.00 30.27 193 GLU A C 1
ATOM 1559 O O . GLU A 1 193 ? 11.565 -44.673 52.522 1.00 30.27 193 GLU A O 1
ATOM 1564 N N . ASN A 1 194 ? 9.533 -45.349 53.230 1.00 29.77 194 ASN A N 1
ATOM 1565 C CA . ASN A 1 194 ? 9.767 -45.955 54.541 1.00 29.77 194 ASN A CA 1
ATOM 1566 C C . ASN A 1 194 ? 11.067 -45.614 55.295 1.00 29.77 194 ASN A C 1
ATOM 1568 O O . ASN A 1 194 ? 12.054 -46.342 55.205 1.00 29.77 194 ASN A O 1
ATOM 1572 N N . THR A 1 195 ? 10.985 -44.683 56.254 1.00 31.45 195 THR A N 1
ATOM 1573 C CA . THR A 1 195 ? 11.706 -44.849 57.532 1.00 31.45 195 THR A CA 1
ATOM 1574 C C . THR A 1 195 ? 10.843 -44.441 58.735 1.00 31.45 195 THR A C 1
ATOM 1576 O O . THR A 1 195 ? 10.578 -43.273 58.997 1.00 31.45 195 THR A O 1
ATOM 1579 N N . ASN A 1 196 ? 10.389 -45.468 59.462 1.00 42.41 196 ASN A N 1
ATOM 1580 C CA . ASN A 1 196 ? 9.888 -45.489 60.843 1.00 42.41 196 ASN A CA 1
ATOM 1581 C C . ASN A 1 196 ? 9.834 -44.146 61.598 1.00 42.41 196 ASN A C 1
ATOM 1583 O O . ASN A 1 196 ? 10.792 -43.757 62.262 1.00 42.41 196 ASN A O 1
ATOM 1587 N N . THR A 1 197 ? 8.660 -43.518 61.627 1.00 35.97 197 THR A N 1
ATOM 1588 C CA . THR A 1 197 ? 8.317 -42.456 62.594 1.00 35.97 197 THR A CA 1
ATOM 1589 C C . THR A 1 197 ? 6.877 -42.600 63.103 1.00 35.97 197 THR A C 1
ATOM 1591 O O . THR A 1 197 ? 6.161 -41.639 63.351 1.00 35.97 197 THR A O 1
ATOM 1594 N N . THR A 1 198 ? 6.444 -43.836 63.349 1.00 35.22 198 THR A N 1
ATOM 1595 C CA . THR A 1 198 ? 5.154 -44.164 63.981 1.00 35.22 198 THR A CA 1
ATOM 1596 C C . THR A 1 198 ? 5.127 -43.983 65.505 1.00 35.22 198 THR A C 1
ATOM 1598 O O . THR A 1 198 ? 4.117 -44.297 66.126 1.00 35.22 198 THR A O 1
ATOM 1601 N N . LEU A 1 199 ? 6.178 -43.440 66.140 1.00 38.00 199 LEU A N 1
ATOM 1602 C CA . LEU A 1 199 ? 6.232 -43.324 67.608 1.00 38.00 199 LEU A CA 1
ATOM 1603 C C . LEU A 1 199 ? 6.088 -41.906 68.189 1.00 38.00 199 LEU A C 1
ATOM 1605 O O . LEU A 1 199 ? 6.056 -41.769 69.407 1.00 38.00 199 LEU A O 1
ATOM 1609 N N . VAL A 1 200 ? 5.972 -40.855 67.367 1.00 38.66 200 VAL A N 1
ATOM 1610 C CA . VAL A 1 200 ? 5.907 -39.462 67.874 1.00 38.66 200 VAL A CA 1
ATOM 1611 C C . VAL A 1 200 ? 4.521 -38.820 67.703 1.00 38.66 200 VAL A C 1
ATOM 1613 O O . VAL A 1 200 ? 4.145 -37.956 68.491 1.00 38.66 200 VAL A O 1
ATOM 1616 N N . CYS A 1 201 ? 3.686 -39.305 66.778 1.00 33.41 201 CYS A N 1
ATOM 1617 C CA . CYS A 1 201 ? 2.353 -38.730 66.543 1.00 33.41 201 CYS A CA 1
ATOM 1618 C C . CYS A 1 201 ? 1.267 -39.177 67.541 1.00 33.41 201 CYS A C 1
ATOM 1620 O O . CYS A 1 201 ? 0.226 -38.532 67.630 1.00 33.41 201 CYS A O 1
ATOM 1622 N N . VAL A 1 202 ? 1.502 -40.224 68.340 1.00 37.00 202 VAL A N 1
ATOM 1623 C CA . VAL A 1 202 ? 0.519 -40.708 69.335 1.00 37.00 202 VAL A CA 1
ATOM 1624 C C . VAL A 1 202 ? 0.549 -39.887 70.637 1.00 37.00 202 VAL A C 1
ATOM 1626 O O . VAL A 1 202 ? -0.427 -39.876 71.380 1.00 37.00 202 VAL A O 1
ATOM 1629 N N . LEU A 1 203 ? 1.616 -39.122 70.898 1.00 34.91 203 LEU A N 1
ATOM 1630 C CA . LEU A 1 203 ? 1.755 -38.325 72.129 1.00 34.91 203 LEU A CA 1
ATOM 1631 C C . LEU A 1 203 ? 1.262 -36.873 72.014 1.00 34.91 203 LEU A C 1
ATOM 1633 O O . LEU A 1 203 ? 1.070 -36.223 73.038 1.00 34.91 203 LEU A O 1
ATOM 1637 N N . ILE A 1 204 ? 1.005 -36.366 70.805 1.00 39.44 204 ILE A N 1
ATOM 1638 C CA . ILE A 1 204 ? 0.553 -34.974 70.599 1.00 39.44 204 ILE A CA 1
ATOM 1639 C C . ILE A 1 204 ? -0.984 -34.875 70.539 1.00 39.44 204 ILE A C 1
ATOM 1641 O O . ILE A 1 204 ? -1.552 -33.827 70.834 1.00 39.44 204 ILE A O 1
ATOM 1645 N N . PHE A 1 205 ? -1.683 -35.989 70.292 1.00 34.38 205 PHE A N 1
ATOM 1646 C CA . PHE A 1 205 ? -3.151 -36.037 70.247 1.00 34.38 205 PHE A CA 1
ATOM 1647 C C . PHE A 1 205 ? -3.855 -36.013 71.619 1.00 34.38 205 PHE A C 1
ATOM 1649 O O . PHE A 1 205 ? -5.082 -36.036 71.666 1.00 34.38 205 PHE A O 1
ATOM 1656 N N . LEU A 1 206 ? -3.119 -35.926 72.735 1.00 34.00 206 LEU A N 1
ATOM 1657 C CA . LEU A 1 206 ? -3.699 -35.913 74.088 1.00 34.00 206 LEU A CA 1
ATOM 1658 C C . LEU A 1 206 ? -3.619 -34.571 74.838 1.00 34.00 206 LEU A C 1
ATOM 1660 O O . LEU A 1 206 ? -4.020 -34.534 75.997 1.00 34.00 206 LEU A O 1
ATOM 1664 N N . PHE A 1 207 ? -3.175 -33.462 74.226 1.00 34.56 207 PHE A N 1
ATOM 1665 C CA . PHE A 1 207 ? -3.015 -32.198 74.977 1.00 34.56 207 PHE A CA 1
ATOM 1666 C C . PHE A 1 207 ? -3.537 -30.896 74.349 1.00 34.56 207 PHE A C 1
ATOM 1668 O O . PHE A 1 207 ? -3.183 -29.817 74.818 1.00 34.56 207 PHE A O 1
ATOM 1675 N N . SER A 1 208 ? -4.457 -30.937 73.384 1.00 33.66 208 SER A N 1
ATOM 1676 C CA . SER A 1 208 ? -5.158 -29.709 72.962 1.00 33.66 208 SER A CA 1
ATOM 1677 C C . SER A 1 208 ? -6.633 -29.920 72.632 1.00 33.66 208 SER A C 1
ATOM 1679 O O . SER A 1 208 ? -7.152 -29.458 71.621 1.00 33.66 208 SER A O 1
ATOM 1681 N N . GLY A 1 209 ? -7.352 -30.570 73.547 1.00 38.44 209 GLY A N 1
ATOM 1682 C CA . GLY A 1 209 ? -8.764 -30.262 73.720 1.00 38.44 209 GLY A CA 1
ATOM 1683 C C . GLY A 1 209 ? -8.893 -28.961 74.507 1.00 38.44 209 GLY A C 1
ATOM 1684 O O . GLY A 1 209 ? -8.715 -28.995 75.714 1.00 38.44 209 GLY A O 1
ATOM 1685 N N . TYR A 1 210 ? -9.184 -27.844 73.841 1.00 32.75 210 TYR A N 1
ATOM 1686 C CA . TYR A 1 210 ? -10.098 -26.811 74.340 1.00 32.75 210 TYR A CA 1
ATOM 1687 C C . TYR A 1 210 ? -10.623 -25.996 73.156 1.00 32.75 210 TYR A C 1
ATOM 1689 O O . TYR A 1 210 ? -9.877 -25.516 72.307 1.00 32.75 210 TYR A O 1
ATOM 1697 N N . ALA A 1 211 ? -11.946 -25.927 73.100 1.00 34.25 211 ALA A N 1
ATOM 1698 C CA . ALA A 1 211 ? -12.747 -25.371 72.032 1.00 34.25 211 ALA A CA 1
ATOM 1699 C C . ALA A 1 211 ? -12.595 -23.853 71.875 1.00 34.25 211 ALA A C 1
ATOM 1701 O O . ALA A 1 211 ? -12.597 -23.134 72.870 1.00 34.25 211 ALA A O 1
ATOM 1702 N N . THR A 1 212 ? -12.689 -23.375 70.634 1.00 31.56 212 THR A N 1
ATOM 1703 C CA . THR A 1 212 ? -13.533 -22.219 70.306 1.00 31.56 212 THR A CA 1
ATOM 1704 C C . THR A 1 212 ? -14.266 -22.478 68.988 1.00 31.56 212 THR A C 1
ATOM 1706 O O . THR A 1 212 ? -13.684 -22.833 67.968 1.00 31.56 212 THR A O 1
ATOM 1709 N N . ASN A 1 213 ? -15.591 -22.350 69.046 1.00 34.06 213 ASN A N 1
ATOM 1710 C CA . ASN A 1 213 ? -16.502 -22.436 67.911 1.00 34.06 213 ASN A CA 1
ATOM 1711 C C . ASN A 1 213 ? -16.270 -21.253 66.959 1.00 34.06 213 ASN A C 1
ATOM 1713 O O . ASN A 1 213 ? -16.517 -20.115 67.355 1.00 34.06 213 ASN A O 1
ATOM 1717 N N . ALA A 1 214 ? -15.901 -21.505 65.703 1.00 30.81 214 ALA A N 1
ATOM 1718 C CA . ALA A 1 214 ? -16.067 -20.527 64.630 1.00 30.81 214 ALA A CA 1
ATOM 1719 C C . ALA A 1 214 ? -17.334 -20.885 63.842 1.00 30.81 214 ALA A C 1
ATOM 1721 O O . ALA A 1 214 ? -17.418 -21.932 63.201 1.00 30.81 214 ALA A O 1
ATOM 1722 N N . LYS A 1 215 ? -18.356 -20.035 63.963 1.00 28.39 215 LYS A N 1
ATOM 1723 C CA . LYS A 1 215 ? -19.605 -20.117 63.200 1.00 28.39 215 LYS A CA 1
ATOM 1724 C C . LYS A 1 215 ? -19.297 -19.967 61.704 1.00 28.39 215 LYS A C 1
ATOM 1726 O O . LYS A 1 215 ? -18.637 -19.011 61.313 1.00 28.39 215 LYS A O 1
ATOM 1731 N N . PHE A 1 216 ? -19.815 -20.875 60.879 1.00 27.22 216 PHE A N 1
ATOM 1732 C CA . PHE A 1 216 ? -19.914 -20.686 59.430 1.00 27.22 216 PHE A CA 1
ATOM 1733 C C . PHE A 1 216 ? -20.871 -19.517 59.139 1.00 27.22 216 PHE A C 1
ATOM 1735 O O . PHE A 1 216 ? -22.054 -19.602 59.470 1.00 27.22 216 PHE A O 1
ATOM 1742 N N . TYR A 1 217 ? -20.379 -18.441 58.520 1.00 28.66 217 TYR A N 1
ATOM 1743 C CA . TYR A 1 217 ? -21.230 -17.411 57.921 1.00 28.66 217 TYR A CA 1
ATOM 1744 C C . TYR A 1 217 ? -21.668 -17.876 56.524 1.00 28.66 217 TYR A C 1
ATOM 1746 O O . TYR A 1 217 ? -20.857 -18.016 55.612 1.00 28.66 217 TYR A O 1
ATOM 1754 N N . HIS A 1 218 ? -22.965 -18.136 56.366 1.00 34.53 218 HIS A N 1
ATOM 1755 C CA . HIS A 1 218 ? -23.624 -18.276 55.070 1.00 34.53 218 HIS A CA 1
ATOM 1756 C C . HIS A 1 218 ? -23.836 -16.878 54.473 1.00 34.53 218 HIS A C 1
ATOM 1758 O O . HIS A 1 218 ? -24.703 -16.155 54.950 1.00 34.53 218 HIS A O 1
ATOM 1764 N N . ASN A 1 219 ? -23.083 -16.498 53.438 1.00 43.94 219 ASN A N 1
ATOM 1765 C CA . ASN A 1 219 ? -23.531 -15.479 52.481 1.00 43.94 219 ASN A CA 1
ATOM 1766 C C . ASN A 1 219 ? -22.725 -15.593 51.176 1.00 43.94 219 ASN A C 1
ATOM 1768 O O . ASN A 1 219 ? -21.631 -15.051 51.059 1.00 43.94 219 ASN A O 1
ATOM 1772 N N . ILE A 1 220 ? -23.237 -16.346 50.198 1.00 55.88 220 ILE A N 1
ATO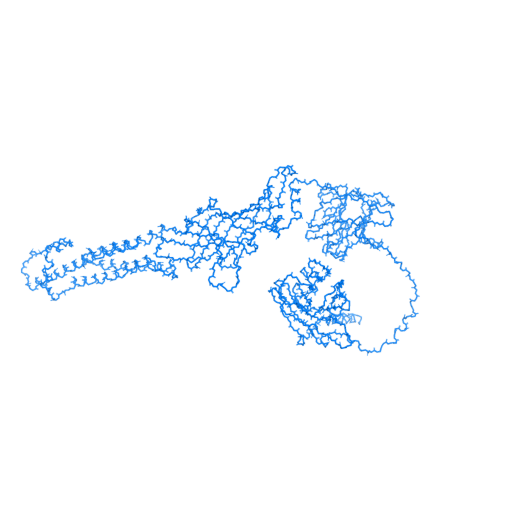M 1773 C CA . ILE A 1 220 ? -22.720 -16.311 48.822 1.00 55.88 220 ILE A CA 1
ATOM 1774 C C . ILE A 1 220 ? -23.599 -15.319 48.064 1.00 55.88 220 ILE A C 1
ATOM 1776 O O . ILE A 1 220 ? -24.781 -15.582 47.851 1.00 55.88 220 ILE A O 1
ATOM 1780 N N . THR A 1 221 ? -23.030 -14.176 47.682 1.00 65.12 221 THR A N 1
ATOM 1781 C CA . THR A 1 221 ? -23.705 -13.166 46.860 1.00 65.12 221 THR A CA 1
ATOM 1782 C C . THR A 1 221 ? -24.065 -13.758 45.495 1.00 65.12 221 THR A C 1
ATOM 1784 O O . THR A 1 221 ? -23.194 -14.221 44.759 1.00 65.12 221 THR A O 1
ATOM 1787 N N . ASP A 1 222 ? -25.350 -13.738 45.137 1.00 70.62 222 ASP A N 1
ATOM 1788 C CA . ASP A 1 222 ? -25.829 -14.161 43.818 1.00 70.62 222 ASP A CA 1
ATOM 1789 C C . ASP A 1 222 ? -25.567 -13.056 42.780 1.00 70.62 222 ASP A C 1
ATOM 1791 O O . ASP A 1 222 ? -26.401 -12.179 42.537 1.00 70.62 222 ASP A O 1
ATOM 1795 N N . PHE A 1 223 ? -24.380 -13.092 42.167 1.00 76.50 223 PHE A N 1
ATOM 1796 C CA . PHE A 1 223 ? -23.934 -12.083 41.200 1.00 76.50 223 PHE A CA 1
ATOM 1797 C C . PHE A 1 223 ? -24.826 -11.947 39.959 1.00 76.50 223 PHE A C 1
ATOM 1799 O O . PHE A 1 223 ? -24.738 -10.934 39.264 1.00 76.50 223 PHE A O 1
ATOM 1806 N N . ALA A 1 224 ? -25.690 -12.928 39.668 1.00 69.56 224 ALA A N 1
ATOM 1807 C CA . ALA A 1 224 ? -26.624 -12.857 38.545 1.00 69.56 224 ALA A CA 1
ATOM 1808 C C . ALA A 1 224 ? -27.733 -11.816 38.760 1.00 69.56 224 ALA A C 1
ATOM 1810 O O . ALA A 1 224 ? -28.339 -11.362 37.792 1.00 69.56 224 ALA A O 1
ATOM 1811 N N . LYS A 1 225 ? -27.993 -11.434 40.015 1.00 73.50 225 LYS A N 1
ATOM 1812 C CA . LYS A 1 225 ? -29.030 -10.463 40.382 1.00 73.50 225 LYS A CA 1
ATOM 1813 C C . LYS A 1 225 ? -28.491 -9.049 40.620 1.00 73.50 225 LYS A C 1
ATOM 1815 O O . LYS A 1 225 ? -29.278 -8.146 40.870 1.00 73.50 225 LYS A O 1
ATOM 1820 N N . CYS A 1 226 ? -27.176 -8.851 40.545 1.00 81.88 226 CYS A N 1
ATOM 1821 C CA . CYS A 1 226 ? -26.548 -7.541 40.715 1.00 81.88 226 CYS A CA 1
ATOM 1822 C C . CYS A 1 226 ? -26.609 -6.709 39.428 1.00 81.88 226 CYS A C 1
ATOM 1824 O O . CYS A 1 226 ? -26.603 -7.248 38.317 1.00 81.88 226 CYS A O 1
ATOM 1826 N N . LYS A 1 227 ? -26.544 -5.382 39.561 1.00 83.88 227 LYS A N 1
ATOM 1827 C CA . LYS A 1 227 ? -26.248 -4.499 38.428 1.00 83.88 227 LYS A CA 1
ATOM 1828 C C . LYS A 1 227 ? -24.792 -4.647 38.017 1.00 83.88 227 LYS A C 1
ATOM 1830 O O . LYS A 1 227 ? -23.911 -4.787 38.864 1.00 83.88 227 LYS A O 1
ATOM 1835 N N . ILE A 1 228 ? -24.546 -4.598 36.708 1.00 83.31 228 ILE A N 1
ATOM 1836 C CA . ILE A 1 228 ? -23.214 -4.757 36.123 1.00 83.31 228 ILE A CA 1
ATOM 1837 C C . ILE A 1 228 ? -22.827 -3.482 35.381 1.00 83.31 228 ILE A C 1
ATOM 1839 O O . ILE A 1 228 ? -23.578 -3.007 34.531 1.00 83.31 228 ILE A O 1
ATOM 1843 N N . TYR A 1 229 ? -21.628 -2.968 35.650 1.00 85.38 229 TYR A N 1
ATOM 1844 C CA . TYR A 1 229 ? -21.048 -1.839 34.920 1.00 85.38 229 TYR A CA 1
ATOM 1845 C C . TYR A 1 229 ? -19.624 -2.152 34.448 1.00 85.38 229 TYR A C 1
ATOM 1847 O O . TYR A 1 229 ? -18.857 -2.825 35.139 1.00 85.38 229 TYR A O 1
ATOM 1855 N N . TYR A 1 230 ? -19.260 -1.661 33.260 1.00 83.56 230 TYR A N 1
ATOM 1856 C CA . TYR A 1 230 ? -17.948 -1.881 32.651 1.00 83.56 230 TYR A CA 1
ATOM 1857 C C . TYR A 1 230 ? -17.191 -0.560 32.523 1.00 83.56 230 TYR A C 1
ATOM 1859 O O . TYR A 1 230 ? -17.584 0.313 31.755 1.00 83.56 230 TYR A O 1
ATOM 1867 N N . SER A 1 231 ? -16.054 -0.447 33.207 1.00 81.31 231 SER A N 1
ATOM 1868 C CA . SER A 1 231 ? -15.117 0.660 33.006 1.00 81.31 231 SER A CA 1
ATOM 1869 C C . SER A 1 231 ? -14.062 0.238 31.990 1.00 81.31 231 SER A C 1
ATOM 1871 O O . SER A 1 231 ? -13.198 -0.584 32.303 1.00 81.31 231 SER A O 1
ATOM 1873 N N . ARG A 1 232 ? -14.128 0.785 30.770 1.00 74.62 232 ARG A N 1
ATOM 1874 C CA . ARG A 1 232 ? -13.110 0.585 29.726 1.00 74.62 232 ARG A CA 1
ATOM 1875 C C . ARG A 1 232 ? -12.242 1.832 29.617 1.00 74.62 232 ARG A C 1
ATOM 1877 O O . ARG A 1 232 ? -12.733 2.886 29.218 1.00 74.62 232 ARG A O 1
ATOM 1884 N N . SER A 1 233 ? -10.970 1.693 30.001 1.00 58.50 233 SER A N 1
ATOM 1885 C CA . SER A 1 233 ? -9.891 2.655 29.724 1.00 58.50 233 SER A CA 1
ATOM 1886 C C . SER A 1 233 ? -10.296 4.128 29.931 1.00 58.50 233 SER A C 1
ATOM 1888 O O . SER A 1 233 ? -10.425 4.911 28.989 1.00 58.50 233 SER A O 1
ATOM 1890 N N . GLY A 1 234 ? -10.467 4.539 31.190 1.00 58.28 234 GLY A N 1
ATOM 1891 C CA . GLY A 1 234 ? -10.881 5.905 31.496 1.00 58.28 234 GLY A CA 1
ATOM 1892 C C . GLY A 1 234 ? -10.458 6.367 32.878 1.00 58.28 234 GLY A C 1
ATOM 1893 O O . GLY A 1 234 ? -11.100 6.033 33.858 1.00 58.28 234 GLY A O 1
ATOM 1894 N N . SER A 1 235 ? -9.466 7.259 32.941 1.00 63.34 235 SER A N 1
ATOM 1895 C CA . SER A 1 235 ? -9.142 8.015 34.165 1.00 63.34 235 SER A CA 1
ATOM 1896 C C . SER A 1 235 ? -10.126 9.165 34.437 1.00 63.34 235 SER A C 1
ATOM 1898 O O . SER A 1 235 ? -9.765 10.180 35.035 1.00 63.34 235 SER A O 1
ATOM 1900 N N . VAL A 1 236 ? -11.337 9.061 33.899 1.00 75.81 236 VAL A N 1
ATOM 1901 C CA . VAL A 1 236 ? -12.365 10.097 33.909 1.00 75.81 236 VAL A CA 1
ATOM 1902 C C . VAL A 1 236 ? -13.666 9.423 34.306 1.00 75.81 236 VAL A C 1
ATOM 1904 O O . VAL A 1 236 ? -14.091 8.477 33.647 1.00 75.81 236 VAL A O 1
ATOM 1907 N N . TYR A 1 237 ? -14.292 9.931 35.361 1.00 84.00 237 TYR A N 1
ATOM 1908 C CA . TYR A 1 237 ? -15.616 9.511 35.801 1.00 84.00 237 TYR A CA 1
ATOM 1909 C C . TYR A 1 237 ? -16.655 10.027 34.802 1.00 84.00 237 TYR A C 1
ATOM 1911 O O . TYR A 1 237 ? -16.859 11.237 34.668 1.00 84.00 237 TYR A O 1
ATOM 1919 N N . LYS A 1 238 ? -17.232 9.116 34.011 1.00 75.75 238 LYS A N 1
ATOM 1920 C CA . LYS A 1 238 ? -18.174 9.455 32.933 1.00 75.75 238 LYS A CA 1
ATOM 1921 C C . LYS A 1 238 ? -19.617 9.200 33.340 1.00 75.75 238 LYS A C 1
ATOM 1923 O O . LYS A 1 238 ? -20.443 10.078 33.110 1.00 75.75 238 LYS A O 1
ATOM 1928 N N . ASP A 1 239 ? -19.881 8.057 33.949 1.00 83.62 239 ASP A N 1
ATOM 1929 C CA . ASP A 1 239 ? -21.228 7.584 34.239 1.00 83.62 239 ASP A CA 1
ATOM 1930 C C . ASP A 1 239 ? -21.481 7.682 35.742 1.00 83.62 239 ASP A C 1
ATOM 1932 O O . ASP A 1 239 ? -20.732 7.115 36.541 1.00 83.62 239 ASP A O 1
ATOM 1936 N N . PHE A 1 240 ? -22.487 8.466 36.125 1.00 86.25 240 PHE A N 1
ATOM 1937 C CA . PHE A 1 240 ? -22.843 8.715 37.521 1.00 86.25 240 PHE A CA 1
ATOM 1938 C C . PHE A 1 240 ? -24.148 7.999 37.860 1.00 86.25 240 PHE A C 1
ATOM 1940 O O . PHE A 1 240 ? -25.049 7.915 37.027 1.00 86.25 240 PHE A O 1
ATOM 1947 N N . PHE A 1 241 ? -24.251 7.523 39.093 1.00 88.12 241 PHE A N 1
ATOM 1948 C CA . PHE A 1 241 ? -25.402 6.811 39.632 1.00 88.12 241 PHE A CA 1
ATOM 1949 C C . PHE A 1 241 ? -25.911 7.540 40.875 1.00 88.12 241 PHE A C 1
ATOM 1951 O O . PHE A 1 241 ? -25.107 8.030 41.667 1.00 88.12 241 PHE A O 1
ATOM 1958 N N . GLU A 1 242 ? -27.228 7.630 41.049 1.00 84.69 242 GLU A N 1
ATOM 1959 C CA . GLU A 1 242 ? -27.837 8.203 42.259 1.00 84.69 242 GLU A CA 1
ATOM 1960 C C . GLU A 1 242 ? -27.693 7.256 43.462 1.00 84.69 242 GLU A C 1
ATOM 1962 O O . GLU A 1 242 ? -27.931 6.051 43.340 1.00 84.69 242 GLU A O 1
ATOM 1967 N N . LEU A 1 243 ? -27.322 7.808 44.622 1.00 81.94 243 LEU A N 1
ATOM 1968 C CA . LEU A 1 243 ? -27.344 7.127 45.918 1.00 81.94 243 LEU A CA 1
ATOM 1969 C C . LEU A 1 243 ? -28.768 7.209 46.484 1.00 81.94 243 LEU A C 1
ATOM 1971 O O . LEU A 1 243 ? -29.234 8.296 46.816 1.00 81.94 243 LEU A O 1
ATOM 1975 N N . ASN A 1 244 ? -29.457 6.072 46.576 1.00 62.56 244 ASN A N 1
ATOM 1976 C CA . ASN A 1 244 ? -30.817 5.981 47.109 1.00 62.56 244 ASN A CA 1
ATOM 1977 C C . ASN A 1 244 ? -30.815 5.116 48.372 1.00 62.56 244 ASN A C 1
ATOM 1979 O O . ASN A 1 244 ? -31.089 3.923 48.283 1.00 62.56 244 ASN A O 1
ATOM 1983 N N . GLU A 1 245 ? -30.525 5.702 49.535 1.00 56.22 245 GLU A N 1
ATOM 1984 C CA . GLU A 1 245 ? -30.689 5.022 50.827 1.00 56.22 245 GLU A CA 1
ATOM 1985 C C . GLU A 1 245 ? -31.314 5.957 51.869 1.00 56.22 245 GLU A C 1
ATOM 1987 O O . GLU A 1 245 ? -30.909 7.111 52.020 1.00 56.22 245 GLU A O 1
ATOM 1992 N N . GLU A 1 246 ? -32.333 5.455 52.576 1.00 52.84 246 GLU A N 1
ATOM 1993 C CA . GLU A 1 246 ? -32.788 6.031 53.843 1.00 52.84 246 GLU A CA 1
ATOM 1994 C C . GLU A 1 246 ? -31.838 5.545 54.953 1.00 52.84 246 GLU A C 1
ATOM 1996 O O . GLU A 1 246 ? -31.580 4.341 55.033 1.00 52.84 246 GLU A O 1
ATOM 2001 N N . PRO A 1 247 ? -31.320 6.436 55.815 1.00 52.22 247 PRO A N 1
ATOM 2002 C CA . PRO A 1 247 ? -30.316 6.070 56.808 1.00 52.22 247 PRO A CA 1
ATOM 2003 C C . PRO A 1 247 ? -30.893 5.082 57.828 1.00 52.22 247 PRO A C 1
ATOM 2005 O O . PRO A 1 247 ? -31.860 5.385 58.530 1.00 52.22 247 PRO A O 1
ATOM 2008 N N . GLN A 1 248 ? -30.278 3.905 57.959 1.00 51.09 248 GLN A N 1
ATOM 2009 C CA . GLN A 1 248 ? -30.485 3.030 59.114 1.00 51.09 248 GLN A CA 1
ATOM 2010 C C . GLN A 1 248 ? -29.299 3.160 60.075 1.00 51.09 248 GLN A C 1
ATOM 2012 O O . GLN A 1 248 ? -28.151 3.126 59.657 1.00 51.09 248 GLN A O 1
ATOM 2017 N N . ASN A 1 249 ? -29.572 3.288 61.378 1.00 52.62 249 ASN A N 1
ATOM 2018 C CA . ASN A 1 249 ? -28.567 3.203 62.452 1.00 52.62 249 ASN A CA 1
ATOM 2019 C C . ASN A 1 249 ? -27.345 4.154 62.351 1.00 52.62 249 ASN A C 1
ATOM 2021 O O . ASN A 1 249 ? -26.229 3.755 62.671 1.00 52.62 249 ASN A O 1
ATOM 2025 N N . GLY A 1 250 ? -27.532 5.429 61.985 1.00 58.34 250 GLY A N 1
ATOM 2026 C CA . GLY A 1 250 ? -26.473 6.452 62.106 1.00 58.34 250 GLY A CA 1
ATOM 2027 C C . GLY A 1 250 ? -25.336 6.367 61.072 1.00 58.34 250 GLY A C 1
ATOM 2028 O O . GLY A 1 250 ? -24.350 7.102 61.184 1.00 58.34 250 GLY A O 1
ATOM 2029 N N . SER A 1 251 ? -25.460 5.505 60.057 1.00 63.38 251 SER A N 1
ATOM 2030 C CA . SER A 1 251 ? -24.613 5.512 58.860 1.00 63.38 25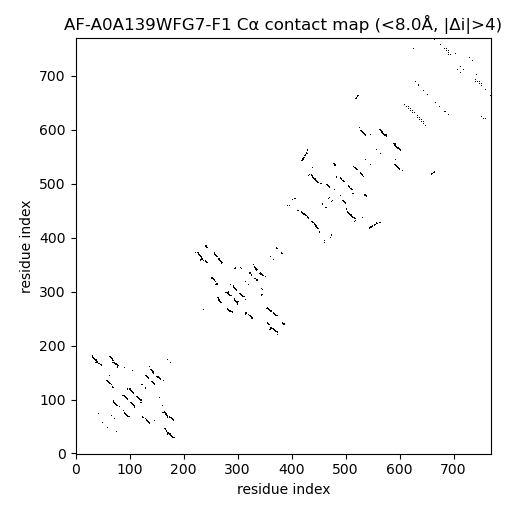1 SER A CA 1
ATOM 2031 C C . SER A 1 251 ? -25.237 6.365 57.750 1.00 63.38 251 SER A C 1
ATOM 2033 O O . SER A 1 251 ? -26.400 6.177 57.394 1.00 63.38 251 SER A O 1
ATOM 2035 N N . LEU A 1 252 ? -24.444 7.282 57.190 1.00 74.94 252 LEU A N 1
ATOM 2036 C CA . LEU A 1 252 ? -24.770 8.118 56.029 1.00 74.94 252 LEU A CA 1
ATOM 2037 C C . LEU A 1 252 ? -24.763 7.313 54.719 1.00 74.94 252 LEU A C 1
ATOM 2039 O O . LEU A 1 252 ? -25.503 7.640 53.795 1.00 74.94 252 LEU A O 1
ATOM 2043 N N . LEU A 1 253 ? -23.900 6.300 54.620 1.00 83.88 253 LEU A N 1
ATOM 2044 C CA . LEU A 1 253 ? -23.799 5.418 53.458 1.00 83.88 253 LEU A CA 1
ATOM 2045 C C . LEU A 1 253 ? -23.330 4.033 53.892 1.00 83.88 253 LEU A C 1
ATOM 2047 O O . LEU A 1 253 ? -22.307 3.933 54.575 1.00 83.88 253 LEU A O 1
ATOM 2051 N N . ASP A 1 254 ? -24.024 2.997 53.430 1.00 84.94 254 ASP A N 1
ATOM 2052 C CA . ASP A 1 254 ? -23.587 1.610 53.541 1.00 84.94 254 ASP A CA 1
ATOM 2053 C C . ASP A 1 254 ? -23.480 0.975 52.142 1.00 84.94 254 ASP A C 1
ATOM 2055 O O . ASP A 1 254 ? -24.401 0.352 51.616 1.00 84.94 254 ASP A O 1
ATOM 2059 N N . PHE A 1 255 ? -22.343 1.202 51.479 1.00 87.38 255 PHE A N 1
ATOM 2060 C CA . PHE A 1 255 ? -22.174 0.859 50.072 1.00 87.38 255 PHE A CA 1
ATOM 2061 C C . PHE A 1 255 ? -21.378 -0.426 49.870 1.00 87.38 255 PHE A C 1
ATOM 2063 O O . PHE A 1 255 ? -20.163 -0.481 50.074 1.00 87.38 255 PHE A O 1
ATOM 2070 N N . HIS A 1 256 ? -22.059 -1.437 49.345 1.00 88.38 256 HIS A N 1
ATOM 2071 C CA . HIS A 1 256 ? -21.485 -2.742 49.060 1.00 88.38 256 HIS A CA 1
ATOM 2072 C C . HIS A 1 256 ? -21.339 -2.991 47.560 1.00 88.38 256 HIS A C 1
ATOM 2074 O O . HIS A 1 256 ? -22.275 -2.806 46.778 1.00 88.38 256 HIS A O 1
ATOM 2080 N N . PHE A 1 257 ? -20.164 -3.458 47.146 1.00 90.81 257 PHE A N 1
ATOM 2081 C CA . PHE A 1 257 ? -19.867 -3.705 45.739 1.00 90.81 257 PHE A CA 1
ATOM 2082 C C . PHE A 1 257 ? -18.849 -4.826 45.563 1.00 90.81 257 PHE A C 1
ATOM 2084 O O . PHE A 1 257 ? -18.181 -5.283 46.490 1.00 90.81 257 PHE A O 1
ATOM 2091 N N . SER A 1 258 ? -18.705 -5.286 44.331 1.00 92.19 258 SER A N 1
ATOM 2092 C CA . SER A 1 258 ? -17.657 -6.219 43.949 1.00 92.19 258 SER A CA 1
ATOM 2093 C C . SER A 1 258 ? -17.039 -5.810 42.629 1.00 92.19 258 SER A C 1
ATOM 2095 O O . SER A 1 258 ? -17.704 -5.252 41.757 1.00 92.19 258 SER A O 1
ATOM 2097 N N . VAL A 1 259 ? -15.749 -6.074 42.466 1.00 93.62 259 VAL A N 1
ATOM 2098 C CA . VAL A 1 259 ? -15.007 -5.650 41.280 1.00 93.62 259 VAL A CA 1
ATOM 2099 C C . VAL A 1 259 ? -14.068 -6.746 40.795 1.00 93.62 259 VAL A C 1
ATOM 2101 O O . VAL A 1 259 ? -13.373 -7.396 41.575 1.00 93.62 259 VAL A O 1
ATOM 2104 N N . MET A 1 260 ? -14.051 -6.940 39.479 1.00 91.94 260 MET A N 1
ATOM 2105 C CA . MET A 1 260 ? -13.062 -7.739 38.761 1.00 91.94 260 MET A CA 1
ATOM 2106 C C . MET A 1 260 ? -12.146 -6.780 38.011 1.00 91.94 260 MET A C 1
ATOM 2108 O O . MET A 1 260 ? -12.567 -6.156 37.037 1.00 91.94 260 MET A O 1
ATOM 2112 N N . SER A 1 261 ? -10.910 -6.640 38.477 1.00 90.88 261 SER A N 1
ATOM 2113 C CA . SER A 1 261 ? -9.892 -5.778 37.873 1.00 90.88 261 SER A CA 1
ATOM 2114 C C . SER A 1 261 ? -8.497 -6.264 38.270 1.00 90.88 261 SER A C 1
ATOM 2116 O O . SER A 1 261 ? -8.311 -6.691 39.410 1.00 90.88 261 SER A O 1
ATOM 2118 N N . PRO A 1 262 ? -7.478 -6.202 37.394 1.00 90.12 262 PRO A N 1
ATOM 2119 C CA . PRO A 1 262 ? -6.109 -6.530 37.788 1.00 90.12 262 PRO A CA 1
ATOM 2120 C C . PRO A 1 262 ? -5.514 -5.533 38.802 1.00 90.12 262 PRO A C 1
ATOM 2122 O O . PRO A 1 262 ? -4.663 -5.928 39.602 1.00 90.12 262 PRO A O 1
ATOM 2125 N N . SER A 1 263 ? -5.932 -4.262 38.766 1.00 92.25 263 SER A N 1
ATOM 2126 C CA . SER A 1 263 ? -5.478 -3.192 39.667 1.00 92.25 263 SER A CA 1
ATOM 2127 C C . SER A 1 263 ? -6.359 -1.936 39.545 1.00 92.25 263 SER A C 1
ATOM 2129 O O . SER A 1 263 ? -7.289 -1.902 38.742 1.00 92.25 263 SER A O 1
ATOM 2131 N N . ASP A 1 264 ? -6.064 -0.909 40.344 1.00 91.62 264 ASP A N 1
ATOM 2132 C CA . ASP A 1 264 ? -6.540 0.473 40.193 1.00 91.62 264 ASP A CA 1
ATOM 2133 C C . ASP A 1 264 ? -8.062 0.603 39.985 1.00 91.62 264 ASP A C 1
ATOM 2135 O O . ASP A 1 264 ? -8.531 1.228 39.029 1.00 91.62 264 ASP A O 1
ATOM 2139 N N . ALA A 1 265 ? -8.842 0.014 40.894 1.00 93.50 265 ALA A N 1
ATOM 2140 C CA . ALA A 1 265 ? -10.291 0.187 40.945 1.00 93.50 265 ALA A CA 1
ATOM 2141 C C . ALA A 1 265 ? -10.619 1.481 41.702 1.00 93.50 265 ALA A C 1
ATOM 2143 O O . ALA A 1 265 ? -10.279 1.616 42.878 1.00 93.50 265 ALA A O 1
ATOM 2144 N N . HIS A 1 266 ? -11.241 2.447 41.027 1.00 93.94 266 HIS A N 1
ATOM 2145 C CA . HIS A 1 266 ? -11.535 3.760 41.593 1.00 93.94 266 HIS A CA 1
ATOM 2146 C C . HIS A 1 266 ? -13.046 3.955 41.761 1.00 93.94 266 HIS A C 1
ATOM 2148 O O . HIS A 1 266 ? -13.804 3.817 40.797 1.00 93.94 266 HIS A O 1
ATOM 2154 N N . ILE A 1 267 ? -13.463 4.343 42.964 1.00 94.62 267 ILE A N 1
ATOM 2155 C CA . ILE A 1 267 ? -14.839 4.702 43.307 1.00 94.62 267 ILE A CA 1
ATOM 2156 C C . ILE A 1 267 ? -14.854 6.174 43.711 1.00 94.62 267 ILE A C 1
ATOM 2158 O O . ILE A 1 267 ? -14.075 6.596 44.565 1.00 94.62 267 ILE A O 1
ATOM 2162 N N . LEU A 1 268 ? -15.738 6.955 43.101 1.00 93.38 268 LEU A N 1
ATOM 2163 C CA . LEU A 1 268 ? -15.955 8.357 43.433 1.00 93.38 268 LEU A CA 1
ATOM 2164 C C . LEU A 1 268 ? -17.322 8.522 44.085 1.00 93.38 268 LEU A C 1
ATOM 2166 O O . LEU A 1 268 ? -18.313 8.132 43.480 1.00 93.38 268 LEU A O 1
ATOM 2170 N N . LEU A 1 269 ? -17.374 9.151 45.257 1.00 93.38 269 LEU A N 1
ATOM 2171 C CA . LEU A 1 269 ? -18.594 9.560 45.954 1.00 93.38 269 LEU A CA 1
ATOM 2172 C C . LEU A 1 269 ? -18.623 11.090 46.031 1.00 93.38 269 LEU A C 1
ATOM 2174 O O . LEU A 1 269 ? -17.630 11.711 46.431 1.00 93.38 269 LEU A O 1
ATOM 2178 N N . ALA A 1 270 ? -19.734 11.711 45.632 1.00 91.50 270 ALA A N 1
ATOM 2179 C CA . ALA A 1 270 ? -19.811 13.166 45.520 1.00 91.50 270 ALA A CA 1
ATOM 2180 C C . ALA A 1 270 ? -21.211 13.754 45.801 1.00 91.50 270 ALA A C 1
ATOM 2182 O O . ALA A 1 270 ? -22.220 13.053 45.668 1.00 91.50 270 ALA A O 1
ATOM 2183 N N . PRO A 1 271 ? -21.303 15.065 46.119 1.00 88.44 271 PRO A N 1
ATOM 2184 C CA . PRO A 1 271 ? -22.585 15.759 46.295 1.00 88.44 271 PRO A CA 1
ATOM 2185 C C . PRO A 1 271 ? -23.379 16.013 45.006 1.00 88.44 271 PRO A C 1
ATOM 2187 O O . PRO A 1 271 ? -24.572 16.305 45.069 1.00 88.44 271 PRO A O 1
ATOM 2190 N N . SER A 1 272 ? -22.736 15.975 43.832 1.00 84.69 272 SER A N 1
ATOM 2191 C CA . SER A 1 272 ? -23.392 16.185 42.532 1.00 84.69 272 SER A CA 1
ATOM 2192 C C . SER A 1 272 ? -22.639 15.487 41.393 1.00 84.69 272 SER A C 1
ATOM 2194 O O . SER A 1 272 ? -21.466 15.154 41.544 1.00 84.69 272 SER A O 1
ATOM 2196 N N . SER A 1 273 ? -23.298 15.279 40.247 1.00 82.75 273 SER A N 1
ATOM 2197 C CA . SER A 1 273 ? -22.689 14.706 39.033 1.00 82.75 273 SER A CA 1
ATOM 2198 C C . SER A 1 273 ? -21.932 15.731 38.176 1.00 82.75 273 SER A C 1
ATOM 2200 O O . SER A 1 273 ? -21.183 15.350 37.275 1.00 82.75 273 SER A O 1
ATOM 2202 N N . ASN A 1 274 ? -22.096 17.031 38.447 1.00 82.69 274 ASN A N 1
ATOM 2203 C CA . ASN A 1 274 ? -21.434 18.109 37.715 1.00 82.69 274 ASN A CA 1
ATOM 2204 C C . ASN A 1 274 ? -20.188 18.584 38.474 1.00 82.69 274 ASN A C 1
ATOM 2206 O O . ASN A 1 274 ? -20.230 19.591 39.177 1.00 82.69 274 ASN A O 1
ATOM 2210 N N . LEU A 1 275 ? -19.104 17.815 38.358 1.00 82.12 275 LEU A N 1
ATOM 2211 C CA . LEU A 1 275 ? -17.879 18.012 39.134 1.00 82.12 275 LEU A CA 1
ATOM 2212 C C . LEU A 1 275 ? -16.773 18.694 38.326 1.00 82.12 275 LEU A C 1
ATOM 2214 O O . LEU A 1 275 ? -16.475 18.307 37.193 1.00 82.12 275 LEU A O 1
ATOM 2218 N N . GLN A 1 276 ? -16.104 19.657 38.950 1.00 80.81 276 GLN A N 1
ATOM 2219 C CA . GLN A 1 276 ? -14.875 20.284 38.477 1.00 80.81 276 GLN A CA 1
ATOM 2220 C C . GLN A 1 276 ? -13.639 19.677 39.160 1.00 80.81 276 GLN A C 1
ATOM 2222 O O . GLN A 1 276 ? -13.708 19.052 40.215 1.00 80.81 276 GLN A O 1
ATOM 2227 N N . LYS A 1 277 ? -12.459 19.884 38.559 1.00 74.25 277 LYS A N 1
ATOM 2228 C CA . LYS A 1 277 ? -11.180 19.247 38.946 1.00 74.25 277 LYS A CA 1
ATOM 2229 C C . LYS A 1 277 ? -10.673 19.604 40.365 1.00 74.25 277 LYS A C 1
ATOM 2231 O O . LYS A 1 277 ? -9.644 19.080 40.777 1.00 74.25 277 LYS A O 1
ATOM 2236 N N . GLY A 1 278 ? -11.363 20.477 41.099 1.00 78.88 278 GLY A N 1
ATOM 2237 C CA . GLY A 1 278 ? -11.034 20.873 42.474 1.00 78.88 278 GLY A CA 1
ATOM 2238 C C . GLY A 1 278 ? -12.172 20.683 43.478 1.00 78.88 278 GLY A C 1
ATOM 2239 O O . GLY A 1 278 ? -12.014 21.091 44.626 1.00 78.88 278 GLY A O 1
ATOM 2240 N N . ASP A 1 279 ? -13.296 20.094 43.067 1.00 87.88 279 ASP A N 1
ATOM 2241 C CA . ASP A 1 279 ? -14.445 19.928 43.955 1.00 87.88 279 ASP A CA 1
ATOM 2242 C C . ASP A 1 279 ? -14.158 18.869 45.034 1.00 87.88 279 ASP A C 1
ATOM 2244 O O . ASP A 1 279 ? -13.496 17.859 44.751 1.00 87.88 279 ASP A O 1
ATOM 2248 N N . PRO A 1 280 ? -14.639 19.075 46.275 1.00 91.00 280 PRO A N 1
ATOM 2249 C CA . PRO A 1 280 ? -14.453 18.116 47.351 1.00 91.00 280 PRO A CA 1
ATOM 2250 C C . PRO A 1 280 ? -15.282 16.856 47.079 1.00 91.00 280 PRO A C 1
ATOM 2252 O O . PRO A 1 280 ? -16.491 16.912 46.853 1.00 91.00 280 PRO A O 1
ATOM 2255 N N . VAL A 1 281 ? -14.611 15.708 47.107 1.00 93.44 281 VAL A N 1
ATOM 2256 C CA . VAL A 1 281 ? -15.180 14.381 46.828 1.00 93.44 281 VAL A CA 1
ATOM 2257 C C . VAL A 1 281 ? -14.508 13.341 47.716 1.00 93.44 281 VAL A C 1
ATOM 2259 O O . VAL A 1 281 ? -13.424 13.591 48.244 1.00 93.44 281 VAL A O 1
ATOM 2262 N N . TYR A 1 282 ? -15.090 12.153 47.839 1.00 94.94 282 TYR A N 1
ATOM 2263 C CA . TYR A 1 282 ? -14.339 10.986 48.298 1.00 94.94 282 TYR A CA 1
ATOM 2264 C C . TYR A 1 282 ? -13.961 10.138 47.087 1.00 94.94 282 TYR A C 1
ATOM 2266 O O . TYR A 1 282 ? -14.826 9.594 46.409 1.00 94.94 282 TYR A O 1
ATOM 2274 N N . GLU A 1 283 ? -12.667 10.043 46.791 1.00 94.81 283 GLU A N 1
ATOM 2275 C CA . GLU A 1 283 ? -12.130 9.076 45.833 1.00 94.81 283 GLU A CA 1
ATOM 2276 C C . GLU A 1 283 ? -11.466 7.940 46.619 1.00 94.81 283 GLU A C 1
ATOM 2278 O O . GLU A 1 283 ? -10.439 8.133 47.273 1.00 94.81 283 GLU A O 1
ATOM 2283 N N . ILE A 1 284 ? -12.070 6.757 46.560 1.00 96.19 284 ILE A N 1
ATOM 2284 C CA . ILE A 1 284 ? -11.567 5.533 47.179 1.00 96.19 284 ILE A CA 1
ATOM 2285 C C . ILE A 1 284 ? -10.897 4.718 46.082 1.00 96.19 284 ILE A C 1
ATOM 2287 O O . ILE A 1 284 ? -11.522 4.352 45.085 1.00 96.19 284 ILE A O 1
ATOM 2291 N N . VAL A 1 285 ? -9.605 4.454 46.253 1.00 95.19 285 VAL A N 1
ATOM 2292 C CA . VAL A 1 285 ? -8.809 3.699 45.289 1.00 95.19 285 VAL A CA 1
ATOM 2293 C C . VAL A 1 285 ? -8.384 2.390 45.913 1.00 95.19 285 VAL A C 1
ATOM 2295 O O . VAL A 1 285 ? -7.640 2.379 46.892 1.00 95.19 285 VAL A O 1
ATOM 2298 N N . ILE A 1 286 ? -8.806 1.290 45.306 1.00 95.62 286 ILE A N 1
ATOM 2299 C CA . ILE A 1 286 ? -8.427 -0.054 45.712 1.00 95.62 286 ILE A CA 1
ATOM 2300 C C . ILE A 1 286 ? -7.389 -0.593 44.728 1.00 95.62 286 ILE A C 1
ATOM 2302 O O . ILE A 1 286 ? -7.556 -0.516 43.511 1.00 95.62 286 ILE A O 1
ATOM 2306 N N . GLY A 1 287 ? -6.292 -1.136 45.255 1.00 92.81 287 GLY A N 1
ATOM 2307 C CA . GLY A 1 287 ? -5.250 -1.763 44.446 1.00 92.81 287 GLY A CA 1
ATOM 2308 C C . GLY A 1 287 ? -4.489 -0.791 43.534 1.00 92.81 287 GLY A C 1
ATOM 2309 O O . GLY A 1 287 ? -4.127 -1.156 42.415 1.00 92.81 287 GLY A O 1
ATOM 2310 N N . ALA A 1 288 ? -4.220 0.425 44.002 1.00 89.81 288 ALA A N 1
ATOM 2311 C CA . ALA A 1 288 ? -3.358 1.393 43.337 1.00 89.81 288 ALA A CA 1
ATOM 2312 C C . ALA A 1 288 ? -1.913 0.888 43.169 1.00 89.81 288 ALA A C 1
ATOM 2314 O O . ALA A 1 288 ? -1.444 -0.006 43.887 1.00 89.81 288 ALA A O 1
ATOM 2315 N N . GLY A 1 289 ? -1.186 1.489 42.222 1.00 87.88 289 GLY A N 1
ATOM 2316 C CA . GLY A 1 289 ? 0.240 1.219 42.015 1.00 87.88 289 GLY A CA 1
ATOM 2317 C C . GLY A 1 289 ? 0.504 -0.223 41.598 1.00 87.88 289 GLY A C 1
ATOM 2318 O O . GLY A 1 289 ? 1.412 -0.861 42.135 1.00 87.88 289 GLY A O 1
ATOM 2319 N N . GLY A 1 290 ? -0.335 -0.755 40.704 1.00 86.69 290 GLY A N 1
ATOM 2320 C CA . GLY A 1 290 ? -0.269 -2.152 40.284 1.00 86.69 290 GLY A CA 1
ATOM 2321 C C . GLY A 1 290 ? -0.687 -3.120 41.389 1.00 86.69 290 GLY A C 1
ATOM 2322 O O . GLY A 1 290 ? -0.039 -4.148 41.570 1.00 86.69 290 GLY A O 1
ATOM 2323 N N . ASN A 1 291 ? -1.753 -2.788 42.129 1.00 93.00 291 ASN A N 1
ATOM 2324 C CA . ASN A 1 291 ? -2.340 -3.627 43.177 1.00 93.00 291 ASN A CA 1
ATOM 2325 C C . ASN A 1 291 ? -1.456 -3.782 44.426 1.00 93.00 291 ASN A C 1
ATOM 2327 O O . ASN A 1 291 ? -1.284 -4.886 44.947 1.00 93.00 291 ASN A O 1
ATOM 2331 N N . THR A 1 292 ? -0.857 -2.676 44.891 1.00 93.88 292 THR A N 1
ATOM 2332 C CA . THR A 1 292 ? 0.089 -2.666 46.024 1.00 93.88 292 THR A CA 1
ATOM 2333 C C . THR A 1 292 ? -0.317 -1.791 47.210 1.00 93.88 292 THR A C 1
ATOM 2335 O O . THR A 1 292 ? 0.257 -1.945 48.294 1.00 93.88 292 THR A O 1
ATOM 2338 N N . PHE A 1 293 ? -1.275 -0.879 47.038 1.00 94.81 293 PHE A N 1
ATOM 2339 C CA . PHE A 1 293 ? -1.829 -0.067 48.122 1.00 94.81 293 PHE A CA 1
ATOM 2340 C C . PHE A 1 293 ? -3.259 0.393 47.817 1.00 94.81 293 PHE A C 1
ATOM 2342 O O . PHE A 1 293 ? -3.715 0.291 46.683 1.00 94.81 293 PHE A O 1
ATOM 2349 N N . CYS A 1 294 ? -3.962 0.892 48.829 1.00 96.31 294 CYS A N 1
ATOM 2350 C CA . CYS A 1 294 ? -5.278 1.513 48.700 1.00 96.31 294 CYS A CA 1
ATOM 2351 C C . CYS A 1 294 ? -5.258 2.901 49.349 1.00 96.31 294 CYS A C 1
ATOM 2353 O O . CYS A 1 294 ? -4.573 3.079 50.358 1.00 96.31 294 CYS A O 1
ATOM 2355 N N . ASP A 1 295 ? -6.010 3.851 48.793 1.00 96.88 295 ASP A N 1
ATOM 2356 C CA . ASP A 1 295 ? -6.085 5.236 49.268 1.00 96.88 295 ASP A CA 1
ATOM 2357 C C . ASP A 1 295 ? -7.534 5.683 49.495 1.00 96.88 295 ASP A C 1
ATOM 2359 O O . ASP A 1 295 ? -8.417 5.353 48.704 1.00 96.88 295 ASP A O 1
ATOM 2363 N N . ILE A 1 296 ? -7.740 6.543 50.495 1.00 96.62 296 ILE A N 1
ATOM 2364 C CA . ILE A 1 296 ? -8.875 7.473 50.547 1.00 96.62 296 ILE A CA 1
ATOM 2365 C C . ILE A 1 296 ? -8.353 8.861 50.190 1.00 96.62 296 ILE A C 1
ATOM 2367 O O . ILE A 1 296 ? -7.368 9.340 50.765 1.00 96.62 296 ILE A O 1
ATOM 2371 N N . ARG A 1 297 ? -9.011 9.525 49.244 1.00 94.88 297 ARG A N 1
ATOM 2372 C CA . ARG A 1 297 ? -8.637 10.840 48.723 1.00 94.88 297 ARG A CA 1
ATOM 2373 C C . ARG A 1 297 ? -9.809 11.803 48.808 1.00 94.88 297 ARG A C 1
ATOM 2375 O O . ARG A 1 297 ? -10.956 11.409 48.638 1.00 94.88 297 ARG A O 1
ATOM 2382 N N . ARG A 1 298 ? -9.498 13.078 49.042 1.00 93.00 298 ARG A N 1
ATOM 2383 C CA . ARG A 1 298 ? -10.477 14.166 49.195 1.00 93.00 298 ARG A CA 1
ATOM 2384 C C . ARG A 1 298 ? -10.759 14.936 47.895 1.00 93.00 298 ARG A C 1
ATOM 2386 O O . ARG A 1 298 ? -11.593 15.836 47.869 1.00 93.00 298 ARG A O 1
ATOM 2393 N N . MET A 1 299 ? -10.024 14.624 46.829 1.00 90.88 299 MET A N 1
ATOM 2394 C CA . MET A 1 299 ? -10.154 15.230 45.505 1.00 90.88 299 MET A CA 1
ATOM 2395 C C . MET A 1 299 ? -9.889 14.172 44.429 1.00 90.88 299 MET A C 1
ATOM 2397 O O . MET A 1 299 ? -9.209 13.173 44.672 1.00 90.88 299 MET A O 1
ATOM 2401 N N . GLN A 1 300 ? -10.371 14.400 43.206 1.00 88.06 300 GLN A N 1
ATOM 2402 C CA . GLN A 1 300 ? -10.065 13.509 42.085 1.00 88.06 300 GLN A CA 1
ATOM 2403 C C . GLN A 1 300 ? -8.549 13.467 41.838 1.00 88.06 300 GLN A C 1
ATOM 2405 O O . GLN A 1 300 ? -7.912 14.498 41.595 1.00 88.06 300 GLN A O 1
ATOM 2410 N N . LYS A 1 301 ? -7.962 12.266 41.887 1.00 85.00 301 LYS A N 1
ATOM 2411 C CA . LYS A 1 301 ? -6.533 11.985 41.663 1.00 85.00 301 LYS A CA 1
ATOM 2412 C C . LYS A 1 301 ? -5.567 12.721 42.600 1.00 85.00 301 LYS A C 1
ATOM 2414 O O . LYS A 1 301 ? -4.372 12.770 42.313 1.00 85.00 301 LYS A O 1
ATOM 2419 N N . SER A 1 302 ? -6.043 13.331 43.685 1.00 87.62 302 SER A N 1
ATOM 2420 C CA . SER A 1 302 ? -5.211 14.146 44.577 1.00 87.62 302 SER A CA 1
ATOM 2421 C C . SER A 1 302 ? -5.813 14.270 45.980 1.00 87.62 302 SER A C 1
ATOM 2423 O O . SER A 1 302 ? -6.931 13.841 46.235 1.00 87.62 302 SER A O 1
ATOM 2425 N N . GLY A 1 303 ? -5.061 14.830 46.930 1.00 88.06 303 GLY A N 1
ATOM 2426 C CA . GLY A 1 303 ? -5.565 15.028 48.293 1.00 88.06 303 GLY A CA 1
ATOM 2427 C C . GLY A 1 303 ? -5.735 13.727 49.084 1.00 88.06 303 GLY A C 1
ATOM 2428 O O . GLY A 1 303 ? -6.767 13.543 49.720 1.00 88.06 303 GLY A O 1
ATOM 2429 N N . VAL A 1 304 ? -4.737 12.838 49.040 1.00 93.94 304 VAL A N 1
ATOM 2430 C CA . VAL A 1 304 ? -4.686 11.593 49.831 1.00 93.94 304 VAL A CA 1
ATOM 2431 C C . VAL A 1 304 ? -4.799 11.903 51.328 1.00 93.94 304 VAL A C 1
ATOM 2433 O O . VAL A 1 304 ? -4.111 12.794 51.830 1.00 93.94 304 VAL A O 1
ATOM 2436 N N . LYS A 1 305 ? -5.674 11.181 52.031 1.00 95.69 305 LYS A N 1
ATOM 2437 C CA . LYS A 1 305 ? -5.944 11.338 53.470 1.00 95.69 305 LYS A CA 1
ATOM 2438 C C . LYS A 1 305 ? -5.601 10.098 54.280 1.00 95.69 305 LYS A C 1
ATOM 2440 O O . LYS A 1 305 ? -5.072 10.231 55.378 1.00 95.69 305 LYS A O 1
ATOM 2445 N N . ALA A 1 306 ? -5.829 8.919 53.714 1.00 95.25 306 ALA A N 1
ATOM 2446 C CA . ALA A 1 306 ? -5.391 7.654 54.282 1.00 95.25 306 ALA A CA 1
ATOM 2447 C C . ALA A 1 306 ? -4.830 6.758 53.180 1.00 95.25 306 ALA A C 1
ATOM 2449 O O . ALA A 1 306 ? -5.346 6.759 52.065 1.00 95.25 306 ALA A O 1
ATOM 2450 N N . THR A 1 307 ? -3.791 5.995 53.516 1.00 96.12 307 THR A N 1
ATOM 2451 C CA . THR A 1 307 ? -3.173 5.002 52.635 1.00 96.12 307 THR A CA 1
ATOM 2452 C C . THR A 1 307 ? -2.863 3.757 53.441 1.00 96.12 307 THR A C 1
ATOM 2454 O O . THR A 1 307 ? -2.257 3.840 54.511 1.00 96.12 307 THR A O 1
ATOM 2457 N N . VAL A 1 308 ? -3.177 2.596 52.884 1.00 95.75 308 VAL A N 1
ATOM 2458 C CA . VAL A 1 308 ? -2.771 1.301 53.429 1.00 95.75 308 VAL A CA 1
ATOM 2459 C C . VAL A 1 308 ? -2.062 0.489 52.354 1.00 95.75 308 VAL A C 1
ATOM 2461 O O . VAL A 1 308 ? -2.491 0.429 51.203 1.00 95.75 308 VAL A O 1
ATOM 2464 N N . ARG A 1 309 ? -0.935 -0.132 52.704 1.00 93.25 309 ARG A N 1
ATOM 2465 C CA . ARG A 1 309 ? -0.146 -0.942 51.767 1.00 93.25 309 ARG A CA 1
ATOM 2466 C C . ARG A 1 309 ? -0.550 -2.404 51.882 1.00 93.25 309 ARG A C 1
ATOM 2468 O O . ARG A 1 309 ? -0.017 -3.127 52.717 1.00 93.25 309 ARG A O 1
ATOM 2475 N N . VAL A 1 310 ? -1.468 -2.823 51.018 1.00 86.19 310 VAL A N 1
ATOM 2476 C CA . VAL A 1 310 ? -1.922 -4.212 50.891 1.00 86.19 310 VAL A CA 1
ATOM 2477 C C . VAL A 1 310 ? -1.720 -4.647 49.446 1.00 86.19 310 VAL A C 1
ATOM 2479 O O . VAL A 1 310 ? -2.132 -3.951 48.518 1.00 86.19 310 VAL A O 1
ATOM 2482 N N . LYS A 1 311 ? -1.042 -5.781 49.250 1.00 89.00 311 LYS A N 1
ATOM 2483 C CA . LYS A 1 311 ? -0.757 -6.326 47.919 1.00 89.00 311 LYS A CA 1
ATOM 2484 C C . LYS A 1 311 ? -1.808 -7.352 47.526 1.00 89.00 311 LYS A C 1
ATOM 2486 O O . LYS A 1 311 ? -2.156 -8.198 48.342 1.00 89.00 311 LYS A O 1
ATOM 2491 N N . GLY A 1 312 ? -2.223 -7.327 46.263 1.00 87.88 312 GLY A N 1
ATOM 2492 C CA . GLY A 1 312 ? -3.057 -8.386 45.696 1.00 87.88 312 GLY A CA 1
ATOM 2493 C C . GLY A 1 312 ? -4.510 -8.358 46.164 1.00 87.88 312 GLY A C 1
ATOM 2494 O O . GLY A 1 312 ? -5.135 -9.411 46.206 1.00 87.88 312 GLY A O 1
ATOM 2495 N N . LEU A 1 313 ? -5.043 -7.189 46.539 1.00 90.50 313 LEU A N 1
ATOM 2496 C CA . LEU A 1 313 ? -6.427 -7.090 47.012 1.00 90.50 313 LEU A CA 1
ATOM 2497 C C . LEU A 1 313 ? -7.440 -7.264 45.870 1.00 90.50 313 LEU A C 1
ATOM 2499 O O . LEU A 1 313 ? -8.537 -7.763 46.092 1.00 90.50 313 LEU A O 1
ATOM 2503 N N . LEU A 1 314 ? -7.064 -6.877 44.648 1.00 91.94 314 LEU A N 1
ATOM 2504 C CA . LEU A 1 314 ? -7.869 -7.067 43.440 1.00 91.94 314 LEU A CA 1
ATOM 2505 C C . LEU A 1 314 ? -7.406 -8.272 42.615 1.00 91.94 314 LEU A C 1
ATOM 2507 O O . LEU A 1 314 ? -6.231 -8.639 42.629 1.00 91.94 314 LEU A O 1
ATOM 2511 N N . THR A 1 315 ? -8.314 -8.851 41.833 1.00 87.69 315 THR A N 1
ATOM 2512 C CA . THR A 1 315 ? -7.979 -9.840 40.805 1.00 87.69 315 THR A CA 1
ATOM 2513 C C . THR A 1 315 ? -8.842 -9.629 39.564 1.00 87.69 315 THR A C 1
ATOM 2515 O O . THR A 1 315 ? -10.001 -9.222 39.643 1.00 87.69 315 THR A O 1
ATOM 2518 N N . ALA A 1 316 ? -8.271 -9.917 38.394 1.00 81.25 316 ALA A N 1
ATOM 2519 C CA . ALA A 1 316 ? -9.002 -9.902 37.130 1.00 81.25 316 ALA A CA 1
ATOM 2520 C C . ALA A 1 316 ? -9.916 -11.131 36.960 1.00 81.25 316 ALA A C 1
ATOM 2522 O O . ALA A 1 316 ? -10.638 -11.214 35.970 1.00 81.25 316 ALA A O 1
ATOM 2523 N N . LEU A 1 317 ? -9.841 -12.094 37.889 1.00 72.81 317 LEU A N 1
ATOM 2524 C CA . LEU A 1 317 ? -10.463 -13.404 37.743 1.00 72.81 317 LEU A CA 1
ATOM 2525 C C . LEU A 1 317 ? -11.804 -13.577 38.405 1.00 72.81 317 LEU A C 1
ATOM 2527 O O . LEU A 1 317 ? -12.734 -14.075 37.781 1.00 72.81 317 LEU A O 1
ATOM 2531 N N . ASP A 1 318 ? -11.864 -13.155 39.657 1.00 79.31 318 ASP A N 1
ATOM 2532 C CA . ASP A 1 318 ? -12.995 -13.394 40.529 1.00 79.31 318 ASP A CA 1
ATOM 2533 C C . ASP A 1 318 ? -13.426 -12.061 41.134 1.00 79.31 318 ASP A C 1
ATOM 2535 O O . ASP A 1 318 ? -12.562 -11.252 41.495 1.00 79.31 318 ASP A O 1
ATOM 2539 N N . PRO A 1 319 ? -14.735 -11.803 41.268 1.00 84.44 319 PRO A N 1
ATOM 2540 C CA . PRO A 1 319 ? -15.209 -10.580 41.893 1.00 84.44 319 PRO A CA 1
ATOM 2541 C C . PRO A 1 319 ? -14.688 -10.507 43.329 1.00 84.44 319 PRO A C 1
ATOM 2543 O O . PRO A 1 319 ? -15.009 -11.353 44.163 1.00 84.44 319 PRO A O 1
ATOM 2546 N N . GLN A 1 320 ? -13.878 -9.494 43.626 1.00 91.56 320 GLN A N 1
ATOM 2547 C CA . GLN A 1 320 ? -13.491 -9.194 45.001 1.00 91.56 320 GLN A CA 1
ATOM 2548 C C . GLN A 1 320 ? -14.535 -8.262 45.588 1.00 91.56 320 GLN A C 1
ATOM 2550 O O . GLN A 1 320 ? -14.857 -7.245 44.973 1.00 91.56 320 GLN A O 1
ATOM 2555 N N . SER A 1 321 ? -15.092 -8.650 46.731 1.00 90.38 321 SER A N 1
ATOM 2556 C CA . SER A 1 321 ? -16.253 -7.990 47.322 1.00 90.38 321 SER A CA 1
ATOM 2557 C C . SER A 1 321 ? -15.826 -7.128 48.510 1.00 90.38 321 SER A C 1
ATOM 2559 O O . SER A 1 321 ? -15.056 -7.578 49.363 1.00 90.38 321 SER A O 1
ATOM 2561 N N . PHE A 1 322 ? -16.310 -5.890 48.542 1.00 93.31 322 PHE A N 1
ATOM 2562 C CA . PHE A 1 322 ? -15.922 -4.851 49.489 1.00 93.31 322 PHE A CA 1
ATOM 2563 C C . PHE A 1 322 ? -17.142 -4.080 49.982 1.00 93.31 322 PHE A C 1
ATOM 2565 O O . PHE A 1 322 ? -18.176 -4.026 49.312 1.00 93.31 322 PHE A O 1
ATOM 2572 N N . TRP A 1 323 ? -16.965 -3.429 51.123 1.00 91.31 323 TRP A N 1
ATOM 2573 C CA . TRP A 1 323 ? -17.935 -2.520 51.710 1.00 91.31 323 TRP A CA 1
ATOM 2574 C C . TRP A 1 323 ? -17.282 -1.176 52.029 1.00 91.31 323 TRP A C 1
ATOM 2576 O O . TRP A 1 323 ? -16.091 -1.109 52.350 1.00 91.31 323 TRP A O 1
ATOM 2586 N N . ILE A 1 324 ? -18.055 -0.102 51.885 1.00 92.31 324 ILE A N 1
ATOM 2587 C CA . ILE A 1 324 ? -17.695 1.263 52.259 1.00 92.31 324 ILE A CA 1
ATOM 2588 C C . ILE A 1 324 ? -18.774 1.767 53.207 1.00 92.31 324 ILE A C 1
ATOM 2590 O O . ILE A 1 324 ? -19.909 1.977 52.784 1.00 92.31 324 ILE A O 1
ATOM 2594 N N . HIS A 1 325 ? -18.404 2.006 54.460 1.00 90.56 325 HIS A N 1
ATOM 2595 C CA . HIS A 1 325 ? -19.293 2.603 55.449 1.00 90.56 325 HIS A CA 1
ATOM 2596 C C . HIS A 1 325 ? -18.875 4.049 55.692 1.00 90.56 325 HIS A C 1
ATOM 2598 O O . HIS A 1 325 ? -17.694 4.339 55.905 1.00 90.56 325 HIS A O 1
ATOM 2604 N N . ILE A 1 326 ? -19.839 4.965 55.664 1.00 89.69 326 ILE A N 1
ATOM 2605 C CA . ILE A 1 326 ? -19.627 6.370 56.016 1.00 89.69 326 ILE A CA 1
ATOM 2606 C C . ILE A 1 326 ? -20.626 6.738 57.104 1.00 89.69 326 ILE A C 1
ATOM 2608 O O . ILE A 1 326 ? -21.828 6.589 56.898 1.00 89.69 326 ILE A O 1
ATOM 2612 N N . SER A 1 327 ? -20.153 7.205 58.258 1.00 86.69 327 SER A N 1
ATOM 2613 C CA . SER A 1 327 ? -21.010 7.652 59.363 1.00 86.69 327 SER A CA 1
ATOM 2614 C C . SER A 1 327 ? -21.375 9.135 59.254 1.00 86.69 327 SER A C 1
ATOM 2616 O O . SER A 1 327 ? -20.674 9.912 58.602 1.00 86.69 327 SER A O 1
ATOM 2618 N N . GLU A 1 328 ? -22.455 9.551 59.924 1.00 82.38 328 GLU A N 1
ATOM 2619 C CA . GLU A 1 328 ? -22.818 10.977 60.025 1.00 82.38 328 GLU A CA 1
ATOM 2620 C C . GLU A 1 328 ? -21.728 11.815 60.723 1.00 82.38 328 GLU A C 1
ATOM 2622 O O . GLU A 1 328 ? -21.538 12.984 60.393 1.00 82.38 328 GLU A O 1
ATOM 2627 N N . ASP A 1 329 ? -20.946 11.195 61.613 1.00 82.88 329 ASP A N 1
ATOM 2628 C CA . ASP A 1 329 ? -19.817 11.816 62.320 1.00 82.88 329 ASP A CA 1
ATOM 2629 C C . ASP A 1 329 ? -18.540 11.949 61.456 1.00 82.88 329 ASP A C 1
ATOM 2631 O O . ASP A 1 329 ? -17.492 12.371 61.950 1.00 82.88 329 ASP A O 1
ATOM 2635 N N . GLY A 1 330 ? -18.595 11.575 60.170 1.00 84.75 330 GLY A N 1
ATOM 2636 C CA . GLY A 1 330 ? -17.494 11.747 59.217 1.00 84.75 330 GLY A CA 1
ATOM 2637 C C . GLY A 1 330 ? -16.486 10.606 59.152 1.00 84.75 330 GLY A C 1
ATOM 2638 O O . GLY A 1 330 ? -15.440 10.754 58.517 1.00 84.75 330 GLY A O 1
ATOM 2639 N N . VAL A 1 331 ? -16.754 9.471 59.794 1.00 91.88 331 VAL A N 1
ATOM 2640 C CA . VAL A 1 331 ? -15.870 8.302 59.732 1.00 91.88 331 VAL A CA 1
ATOM 2641 C C . VAL A 1 331 ? -16.118 7.566 58.417 1.00 91.88 331 VAL A C 1
ATOM 2643 O O . VAL A 1 331 ? -17.249 7.197 58.126 1.00 91.88 331 VAL A O 1
ATOM 2646 N N . ILE A 1 332 ? -15.067 7.358 57.624 1.00 94.06 332 ILE A N 1
ATOM 2647 C CA . ILE A 1 332 ? -15.088 6.635 56.348 1.00 94.06 332 ILE A CA 1
ATOM 2648 C C . ILE A 1 332 ? -14.250 5.381 56.511 1.00 94.06 332 ILE A C 1
ATOM 2650 O O . ILE A 1 332 ? -13.045 5.466 56.761 1.00 94.06 332 ILE A O 1
ATOM 2654 N N . GLU A 1 333 ? -14.874 4.232 56.321 1.00 94.69 333 GLU A N 1
ATOM 2655 C CA . GLU A 1 333 ? -14.268 2.922 56.491 1.00 94.69 333 GLU A CA 1
ATOM 2656 C C . GLU A 1 333 ? -14.452 2.085 55.233 1.00 94.69 333 GLU A C 1
ATOM 2658 O O . GLU A 1 333 ? -15.510 2.090 54.608 1.00 94.69 333 GLU A O 1
ATOM 2663 N N . VAL A 1 334 ? -13.398 1.369 54.851 1.00 94.94 334 VAL A N 1
ATOM 2664 C CA . VAL A 1 334 ? -13.394 0.449 53.717 1.00 94.94 334 VAL A CA 1
ATOM 2665 C C . VAL A 1 334 ? -12.893 -0.902 54.203 1.00 94.94 334 VAL A C 1
ATOM 2667 O O . VAL A 1 334 ? -11.794 -1.012 54.763 1.00 94.94 334 VAL A O 1
ATOM 2670 N N . GLY A 1 335 ? -13.695 -1.933 53.972 1.00 92.19 335 GLY A N 1
ATOM 2671 C CA . GLY A 1 335 ? -13.399 -3.296 54.386 1.00 92.19 335 GLY A CA 1
ATOM 2672 C C . GLY A 1 335 ? -13.725 -4.323 53.312 1.00 92.19 335 GLY A C 1
ATOM 2673 O O . GLY A 1 335 ? -14.243 -4.012 52.235 1.00 92.19 335 GLY A O 1
ATOM 2674 N N . LYS A 1 336 ? -13.341 -5.568 53.587 1.00 90.75 336 LYS A N 1
ATOM 2675 C CA . LYS A 1 336 ? -13.614 -6.713 52.719 1.00 90.75 336 LYS A CA 1
ATOM 2676 C C . LYS A 1 336 ? -14.869 -7.427 53.208 1.00 90.75 336 LYS A C 1
ATOM 2678 O O . LYS A 1 336 ? -15.078 -7.574 54.408 1.00 90.75 336 LYS A O 1
ATOM 2683 N N . GLU A 1 337 ? -15.699 -7.893 52.282 1.00 85.38 337 GLU A N 1
ATOM 2684 C CA . GLU A 1 337 ? -16.884 -8.677 52.642 1.00 85.38 337 GLU A CA 1
ATOM 2685 C C . GLU A 1 337 ? -16.516 -9.938 53.426 1.00 85.38 337 GLU A C 1
ATOM 2687 O O . GLU A 1 337 ? -15.589 -10.665 53.061 1.00 85.38 337 GLU A O 1
ATOM 2692 N N . GLY A 1 338 ? -17.264 -10.199 54.499 1.00 79.75 338 GLY A N 1
ATOM 2693 C CA . GLY A 1 338 ? -16.991 -11.283 55.446 1.00 79.75 338 GLY A CA 1
ATOM 2694 C C . GLY A 1 338 ? -15.978 -10.939 56.545 1.00 79.75 338 GLY A C 1
ATOM 2695 O O . GLY A 1 338 ? -15.798 -11.744 57.458 1.00 79.75 338 GLY A O 1
ATOM 2696 N N . GLU A 1 339 ? -15.352 -9.760 56.500 1.00 84.31 339 GLU A N 1
ATOM 2697 C CA . GLU A 1 339 ? -14.493 -9.235 57.566 1.00 84.31 339 GLU A CA 1
ATOM 2698 C C . GLU A 1 339 ? -15.210 -8.093 58.305 1.00 84.31 339 GLU A C 1
ATOM 2700 O O . GLU A 1 339 ? -15.747 -7.180 57.681 1.00 84.31 339 GLU A O 1
ATOM 2705 N N . GLU A 1 340 ? -15.217 -8.139 59.644 1.00 76.56 340 GLU A N 1
ATOM 2706 C CA . GLU A 1 340 ? -15.846 -7.102 60.486 1.00 76.56 340 GLU A CA 1
ATOM 2707 C C . GLU A 1 340 ? -14.976 -5.840 60.635 1.00 76.56 340 GLU A C 1
ATOM 2709 O O . GLU A 1 340 ? -15.474 -4.785 61.012 1.00 76.56 340 GLU A O 1
ATOM 2714 N N . LEU A 1 341 ? -13.671 -5.936 60.363 1.00 86.94 341 LEU A N 1
ATOM 2715 C CA . LEU A 1 341 ? -12.721 -4.837 60.541 1.00 86.94 341 LEU A CA 1
ATOM 2716 C C . LEU A 1 341 ? -12.405 -4.160 59.205 1.00 86.94 341 LEU A C 1
ATOM 2718 O O . LEU A 1 341 ? -12.067 -4.822 58.224 1.00 86.94 341 LEU A O 1
ATOM 2722 N N . ALA A 1 342 ? -12.436 -2.827 59.192 1.00 92.38 342 ALA A N 1
ATOM 2723 C CA . ALA A 1 342 ? -11.968 -2.038 58.061 1.00 92.38 342 ALA A CA 1
ATOM 2724 C C . ALA A 1 342 ? -10.444 -2.161 57.903 1.00 92.38 342 ALA A C 1
ATOM 2726 O O . ALA A 1 342 ? -9.692 -2.038 58.873 1.00 92.38 342 ALA A O 1
ATOM 2727 N N . PHE A 1 343 ? -9.965 -2.343 56.671 1.00 93.75 343 PHE A N 1
ATOM 2728 C CA . PHE A 1 343 ? -8.526 -2.314 56.377 1.00 93.75 343 PHE A CA 1
ATOM 2729 C C . PHE A 1 343 ? -8.029 -0.895 56.061 1.00 93.75 343 PHE A C 1
ATOM 2731 O O . PHE A 1 343 ? -6.820 -0.654 56.005 1.00 93.75 343 PHE A O 1
ATOM 2738 N N . LEU A 1 344 ? -8.945 0.046 55.825 1.00 94.75 344 LEU A N 1
ATOM 2739 C CA . LEU A 1 344 ? -8.657 1.438 55.505 1.00 94.75 344 LEU A CA 1
ATOM 2740 C C . LEU A 1 344 ? -9.725 2.332 56.140 1.00 94.75 344 LEU A C 1
ATOM 2742 O O . LEU A 1 344 ? -10.909 2.147 55.885 1.00 94.75 344 LEU A O 1
ATOM 2746 N N . SER A 1 345 ? -9.306 3.306 56.946 1.00 95.12 345 SER A N 1
ATOM 2747 C CA . SER A 1 345 ? -10.216 4.215 57.647 1.00 95.12 345 SER A CA 1
ATOM 2748 C C . SER A 1 345 ? -9.679 5.645 57.670 1.00 95.12 345 SER A C 1
ATOM 2750 O O . SER A 1 345 ? -8.469 5.864 57.793 1.00 95.12 345 SER A O 1
ATOM 2752 N N . TRP A 1 346 ? -10.565 6.632 57.608 1.00 96.06 346 TRP A N 1
ATOM 2753 C CA . TRP A 1 346 ? -10.239 8.047 57.781 1.00 96.06 346 TRP A CA 1
ATOM 2754 C C . TRP A 1 346 ? -11.422 8.795 58.401 1.00 96.06 346 TRP A C 1
ATOM 2756 O O . TRP A 1 346 ? -12.563 8.507 58.072 1.00 96.06 346 TRP A O 1
ATOM 2766 N N . ILE A 1 347 ? -11.151 9.764 59.278 1.00 94.50 347 ILE A N 1
ATOM 2767 C CA . ILE A 1 347 ? -12.175 10.631 59.873 1.00 94.50 347 ILE A CA 1
ATOM 2768 C C . ILE A 1 347 ? -12.084 12.005 59.216 1.00 94.50 347 ILE A C 1
ATOM 2770 O O . ILE A 1 347 ? -11.056 12.687 59.318 1.00 94.50 347 ILE A O 1
ATOM 2774 N N . ASP A 1 348 ? -13.153 12.394 58.535 1.00 92.00 348 ASP A N 1
ATOM 2775 C CA . ASP A 1 348 ? -13.298 13.689 57.895 1.00 92.00 348 ASP A CA 1
ATOM 2776 C C . ASP A 1 348 ? -13.880 14.718 58.874 1.00 92.00 348 ASP A C 1
ATOM 2778 O O . ASP A 1 348 ? -14.994 14.529 59.357 1.00 92.00 348 ASP A O 1
ATOM 2782 N N . PRO A 1 349 ? -13.168 15.820 59.174 1.00 89.31 349 PRO A N 1
ATOM 2783 C CA . PRO A 1 349 ? -13.695 16.869 60.045 1.00 89.31 349 PRO A CA 1
ATOM 2784 C C . PRO A 1 349 ? -14.862 17.663 59.430 1.00 89.31 349 PRO A C 1
ATOM 2786 O O . PRO A 1 349 ? -15.498 18.419 60.159 1.00 89.31 349 PRO A O 1
ATOM 2789 N N . ASP A 1 350 ? -15.115 17.542 58.120 1.00 89.75 350 ASP A N 1
ATOM 2790 C CA . ASP A 1 350 ? -16.189 18.249 57.401 1.00 89.75 350 ASP A CA 1
ATOM 2791 C C . ASP A 1 350 ? -16.922 17.299 56.423 1.00 89.75 350 ASP A C 1
ATOM 2793 O O . ASP A 1 350 ? -16.607 17.272 55.227 1.00 89.75 350 ASP A O 1
ATOM 2797 N N . PRO A 1 351 ? -17.851 16.452 56.909 1.00 89.00 351 PRO A N 1
ATOM 2798 C CA . PRO A 1 351 ? -18.486 15.402 56.105 1.00 89.00 351 PRO A CA 1
ATOM 2799 C C . PRO A 1 351 ? -19.286 15.945 54.908 1.00 89.00 351 PRO A C 1
ATOM 2801 O O . PRO A 1 351 ? -19.994 16.945 55.014 1.00 89.00 351 PRO A O 1
ATOM 2804 N N . LEU A 1 352 ? -19.210 15.274 53.750 1.00 88.50 352 LEU A N 1
ATOM 2805 C CA . LEU A 1 352 ? -19.935 15.699 52.541 1.00 88.50 352 LEU A CA 1
ATOM 2806 C C . LEU A 1 352 ? -21.361 15.137 52.465 1.00 88.50 352 LEU A C 1
ATOM 2808 O O . LEU A 1 352 ? -21.560 13.955 52.740 1.00 88.50 352 LEU A O 1
ATOM 2812 N N . PRO A 1 353 ? -22.335 15.914 51.951 1.00 87.31 353 PRO A N 1
ATOM 2813 C CA . PRO A 1 353 ? -23.675 15.414 51.658 1.00 87.31 353 PRO A CA 1
ATOM 2814 C C . PRO A 1 353 ? -23.670 14.617 50.345 1.00 87.31 353 PRO A C 1
ATOM 2816 O O . PRO A 1 353 ? -23.863 15.178 49.264 1.00 87.31 353 PRO A O 1
ATOM 2819 N N . LEU A 1 354 ? -23.401 13.315 50.421 1.00 88.50 354 LEU A N 1
ATOM 2820 C CA . LEU A 1 354 ? -23.270 12.436 49.255 1.00 88.50 354 LEU A CA 1
ATOM 2821 C C . LEU A 1 354 ? -24.613 12.224 48.545 1.00 88.50 354 LEU A C 1
ATOM 2823 O O . LEU A 1 354 ? -25.625 11.961 49.185 1.00 88.50 354 LEU A O 1
ATOM 2827 N N . LYS A 1 355 ? -24.616 12.333 47.210 1.00 86.25 355 LYS A N 1
ATOM 2828 C CA . LYS A 1 355 ? -25.807 12.092 46.368 1.00 86.25 355 LYS A CA 1
ATOM 2829 C C . LYS A 1 355 ? -25.555 11.162 45.193 1.00 86.25 355 LYS A C 1
ATOM 2831 O O . LYS A 1 355 ? -26.492 10.545 44.702 1.00 86.25 355 LYS A O 1
ATOM 2836 N N . VAL A 1 356 ? -24.319 11.101 44.698 1.00 89.12 356 VAL A N 1
ATOM 2837 C CA . VAL A 1 356 ? -23.977 10.303 43.519 1.00 89.12 356 VAL A CA 1
ATOM 2838 C C . VAL A 1 356 ? -22.687 9.527 43.714 1.00 89.12 356 VAL A C 1
ATOM 2840 O O . VAL A 1 356 ? -21.798 9.953 44.459 1.00 89.12 356 VAL A O 1
ATOM 2843 N N . PHE A 1 357 ? -22.561 8.433 42.969 1.00 91.88 357 PHE A N 1
ATOM 2844 C CA . PHE A 1 357 ? -21.322 7.679 42.841 1.00 91.88 357 PHE A CA 1
ATOM 2845 C C . PHE A 1 357 ? -20.957 7.393 41.381 1.00 91.88 357 PHE A C 1
ATOM 2847 O O . PHE A 1 357 ? -21.803 7.449 40.490 1.00 91.88 357 PHE A O 1
ATOM 2854 N N . SER A 1 358 ? -19.680 7.122 41.112 1.00 91.19 358 SER A N 1
ATOM 2855 C CA . SER A 1 358 ? -19.179 6.752 39.784 1.00 91.19 358 SER A CA 1
ATOM 2856 C C . SER A 1 358 ? -17.977 5.817 39.892 1.00 91.19 358 SER A C 1
ATOM 2858 O O . SER A 1 358 ? -17.183 5.912 40.830 1.00 91.19 358 SER A O 1
ATOM 2860 N N . PHE A 1 359 ? -17.820 4.942 38.902 1.00 92.75 359 PHE A N 1
ATOM 2861 C CA . PHE A 1 359 ? -16.699 4.014 38.808 1.00 92.75 359 PHE A CA 1
ATOM 2862 C C . PHE A 1 359 ? -15.725 4.436 37.709 1.00 92.75 359 PHE A C 1
ATOM 2864 O O . PHE A 1 359 ? -16.131 4.875 36.630 1.00 92.75 359 PHE A O 1
ATOM 2871 N N . SER A 1 360 ? -14.430 4.246 37.948 1.00 91.38 360 SER A N 1
ATOM 2872 C CA . SER A 1 360 ? -13.405 4.390 36.914 1.00 91.38 360 SER A CA 1
ATOM 2873 C C . SER A 1 360 ? -12.202 3.480 37.170 1.00 91.38 360 SER A C 1
ATOM 2875 O O . SER A 1 360 ? -12.136 2.761 38.170 1.00 91.38 360 SER A O 1
ATOM 2877 N N . THR A 1 361 ? -11.255 3.484 36.236 1.00 90.88 361 THR A N 1
ATOM 2878 C CA . THR A 1 361 ? -10.004 2.724 36.324 1.00 90.88 361 THR A CA 1
ATOM 2879 C C . THR A 1 361 ? -8.829 3.554 35.819 1.00 90.88 361 THR A C 1
ATOM 2881 O O . THR A 1 361 ? -8.992 4.539 35.091 1.00 90.88 361 THR A O 1
ATOM 2884 N N . TRP A 1 362 ? -7.604 3.162 36.171 1.00 86.50 362 TRP A N 1
ATOM 2885 C CA . TRP A 1 362 ? -6.419 3.775 35.568 1.00 86.50 362 TRP A CA 1
ATOM 2886 C C . TRP A 1 362 ? -6.362 3.517 34.043 1.00 86.50 362 TRP A C 1
ATOM 2888 O O . TRP A 1 362 ? -6.861 2.488 33.576 1.00 86.50 362 TRP A O 1
ATOM 2898 N N . PRO A 1 363 ? -5.784 4.420 33.217 1.00 80.25 363 PRO A N 1
ATOM 2899 C CA . PRO A 1 363 ? -5.703 4.213 31.772 1.00 80.25 363 PRO A CA 1
ATOM 2900 C C . PRO A 1 363 ? -5.022 2.889 31.412 1.00 80.25 363 PRO A C 1
ATOM 2902 O O . PRO A 1 363 ? -3.960 2.568 31.942 1.00 80.25 363 PRO A O 1
ATOM 2905 N N . GLY A 1 364 ? -5.634 2.139 30.492 1.00 79.12 364 GLY A N 1
ATOM 2906 C CA . GLY A 1 364 ? -5.169 0.810 30.082 1.00 79.12 364 GLY A CA 1
ATOM 2907 C C . GLY A 1 364 ? -5.643 -0.343 30.975 1.00 79.12 364 GLY A C 1
ATOM 2908 O O . GLY A 1 364 ? -5.357 -1.492 30.652 1.00 79.12 364 GLY A O 1
ATOM 2909 N N . ILE A 1 365 ? -6.383 -0.059 32.053 1.00 84.81 365 ILE A N 1
ATOM 2910 C CA . ILE A 1 365 ? -6.991 -1.064 32.929 1.00 84.81 365 ILE A CA 1
ATOM 2911 C C . ILE A 1 365 ? -8.504 -1.101 32.705 1.00 84.81 365 ILE A C 1
ATOM 2913 O O . ILE A 1 365 ? -9.166 -0.061 32.642 1.00 84.81 365 ILE A O 1
ATOM 2917 N N . GLU A 1 366 ? -9.052 -2.305 32.589 1.00 85.69 366 GLU A N 1
ATOM 2918 C CA . GLU A 1 366 ? -10.489 -2.547 32.480 1.00 85.69 366 GLU A CA 1
ATOM 2919 C C . GLU A 1 366 ? -11.013 -3.177 33.767 1.00 85.69 366 GLU A C 1
ATOM 2921 O O . GLU A 1 366 ? -10.332 -4.005 34.374 1.00 85.69 366 GLU A O 1
ATOM 2926 N N . ALA A 1 367 ? -12.228 -2.799 34.162 1.00 89.56 367 ALA A N 1
ATOM 2927 C CA . ALA A 1 367 ? -12.894 -3.380 35.319 1.00 89.56 367 ALA A CA 1
ATOM 2928 C C . ALA A 1 367 ? -14.361 -3.700 35.033 1.00 89.56 367 ALA A C 1
ATOM 2930 O O . ALA A 1 367 ? -15.062 -2.935 34.361 1.00 89.56 367 ALA A O 1
ATOM 2931 N N . LYS A 1 368 ? -14.823 -4.814 35.604 1.00 90.31 368 LYS A N 1
ATOM 2932 C CA . LYS A 1 368 ? -16.238 -5.184 35.690 1.00 90.31 368 LYS A CA 1
ATOM 2933 C C . LYS A 1 368 ? -16.703 -5.019 37.133 1.00 90.31 368 LYS A C 1
ATOM 2935 O O . LYS A 1 368 ? -16.119 -5.614 38.036 1.00 90.31 368 LYS A O 1
ATOM 2940 N N . TRP A 1 369 ? -17.745 -4.226 37.328 1.00 91.44 369 TRP A N 1
ATOM 2941 C CA . TRP A 1 369 ? -18.306 -3.870 38.627 1.00 91.44 369 TRP A CA 1
ATOM 2942 C C . TRP A 1 369 ? -19.644 -4.569 38.835 1.00 91.44 369 TRP A C 1
ATOM 2944 O O . TRP A 1 369 ? -20.428 -4.675 37.892 1.00 91.44 369 TRP A O 1
ATOM 2954 N N . PHE A 1 370 ? -19.896 -5.006 40.064 1.00 89.12 370 PHE A N 1
ATOM 2955 C CA . PHE A 1 370 ? -21.150 -5.576 40.542 1.00 89.12 370 PHE A CA 1
ATOM 2956 C C . PHE A 1 370 ? -21.603 -4.769 41.757 1.00 89.12 370 PHE A C 1
ATOM 2958 O O . PHE A 1 370 ? -20.829 -4.586 42.692 1.00 89.12 370 PHE A O 1
ATOM 2965 N N . PHE A 1 371 ? -22.821 -4.251 41.734 1.00 88.12 371 PHE A N 1
ATOM 2966 C CA . PHE A 1 371 ? -23.368 -3.403 42.795 1.00 88.12 371 PHE A CA 1
ATOM 2967 C C . PHE A 1 371 ? -24.895 -3.538 42.816 1.00 88.12 371 PHE A C 1
ATOM 2969 O O . PHE A 1 371 ? -25.464 -4.150 41.908 1.00 88.12 371 PHE A O 1
ATOM 2976 N N . ASP A 1 372 ? -25.554 -3.025 43.856 1.00 83.31 372 ASP A N 1
ATOM 2977 C CA . ASP A 1 372 ? -26.997 -3.211 44.094 1.00 83.31 372 ASP A CA 1
ATOM 2978 C C . ASP A 1 372 ? -27.422 -4.694 44.036 1.00 83.31 372 ASP A C 1
ATOM 2980 O O . ASP A 1 372 ? -28.378 -5.070 43.358 1.00 83.31 372 ASP A O 1
ATOM 2984 N N . CYS A 1 373 ? -26.668 -5.572 44.696 1.00 79.56 373 CYS A N 1
ATOM 2985 C CA . CYS A 1 373 ? -27.008 -6.990 44.781 1.00 79.56 373 CYS A CA 1
ATOM 2986 C C . CYS A 1 373 ? -28.138 -7.209 45.810 1.00 79.56 373 CYS A C 1
ATOM 2988 O O . CYS A 1 373 ? -27.985 -6.761 46.949 1.00 79.56 373 CYS A O 1
ATOM 2990 N N . PRO A 1 374 ? -29.229 -7.935 45.490 1.00 68.12 374 PRO A N 1
ATOM 2991 C CA . PRO A 1 374 ? -30.308 -8.189 46.444 1.00 68.12 374 PRO A CA 1
ATOM 2992 C C . PRO A 1 374 ? -29.814 -8.991 47.651 1.00 68.12 374 PRO A C 1
ATOM 2994 O O . PRO A 1 374 ? -29.278 -10.091 47.492 1.00 68.12 374 PRO A O 1
ATOM 2997 N N . ARG A 1 375 ? -30.014 -8.461 48.862 1.00 63.59 375 ARG A N 1
ATOM 2998 C CA . ARG A 1 375 ? -29.678 -9.137 50.124 1.00 63.59 375 ARG A CA 1
ATOM 2999 C C . ARG A 1 375 ? -30.936 -9.627 50.828 1.00 63.59 375 ARG A C 1
ATOM 3001 O O . ARG A 1 375 ? -31.934 -8.909 50.906 1.00 63.59 375 ARG A O 1
ATOM 3008 N N . GLU A 1 376 ? -30.900 -10.857 51.345 1.00 51.69 376 GLU A N 1
ATOM 3009 C CA . GLU A 1 376 ? -32.007 -11.396 52.135 1.00 51.69 376 GLU A CA 1
ATOM 3010 C C . GLU A 1 376 ? -32.146 -10.600 53.444 1.00 51.69 376 GLU A C 1
ATOM 3012 O O . GLU A 1 376 ? -31.332 -10.729 54.354 1.00 51.69 376 GLU A O 1
ATOM 3017 N N . LYS A 1 377 ? -33.234 -9.816 53.509 1.00 44.84 377 LYS A N 1
ATOM 3018 C CA . LYS A 1 377 ? -33.676 -8.872 54.556 1.00 44.84 377 LYS A CA 1
ATOM 3019 C C . LYS A 1 377 ? -33.089 -7.454 54.436 1.00 44.84 377 LYS A C 1
ATOM 3021 O O . LYS A 1 377 ? -32.037 -7.149 54.976 1.00 44.84 377 LYS A O 1
ATOM 3026 N N . ASN A 1 378 ? -33.897 -6.584 53.820 1.00 49.00 378 ASN A N 1
ATOM 3027 C CA . ASN A 1 378 ? -33.859 -5.114 53.878 1.00 49.00 378 ASN A CA 1
ATOM 3028 C C . ASN A 1 378 ? -32.626 -4.403 53.287 1.00 49.00 378 ASN A C 1
ATOM 3030 O O . ASN A 1 378 ? -32.097 -3.492 53.912 1.00 49.00 378 ASN A O 1
ATOM 3034 N N . GLY A 1 379 ? -32.227 -4.749 52.060 1.00 39.88 379 GLY A N 1
ATOM 3035 C CA . GLY A 1 379 ? -31.303 -3.934 51.259 1.00 39.88 379 GLY A CA 1
ATOM 3036 C C . GLY A 1 379 ? -31.997 -3.389 50.013 1.00 39.88 379 GLY A C 1
ATOM 3037 O O . GLY A 1 379 ? -32.510 -4.159 49.205 1.00 39.88 379 GLY A O 1
ATOM 3038 N N . THR A 1 380 ? -32.047 -2.070 49.903 1.00 42.62 380 THR A N 1
ATOM 3039 C CA . THR A 1 380 ? -32.671 -1.249 48.864 1.00 42.62 380 THR A CA 1
ATOM 3040 C C . THR A 1 380 ? -32.113 -1.527 47.465 1.00 42.62 380 THR A C 1
ATOM 3042 O O . THR A 1 380 ? -30.976 -1.203 47.142 1.00 42.62 380 THR A O 1
ATOM 3045 N N . GLU A 1 381 ? -32.951 -2.070 46.581 1.00 54.03 381 GLU A N 1
ATOM 3046 C CA . GLU A 1 381 ? -32.821 -1.822 45.142 1.00 54.03 381 GLU A CA 1
ATOM 3047 C C . GLU A 1 381 ? -33.053 -0.317 44.908 1.00 54.03 381 GLU A C 1
ATOM 3049 O O . GLU A 1 381 ? -33.955 0.218 45.554 1.00 54.03 381 GLU A O 1
ATOM 3054 N N . ASN A 1 382 ? -32.277 0.357 44.031 1.00 61.22 382 ASN A N 1
ATOM 3055 C CA . ASN A 1 382 ? -32.725 1.454 43.127 1.00 61.22 382 ASN A CA 1
ATOM 3056 C C . ASN A 1 382 ? -31.664 2.508 42.703 1.00 61.22 382 ASN A C 1
ATOM 3058 O O . ASN A 1 382 ? -32.061 3.629 42.380 1.00 61.22 382 ASN A O 1
ATOM 3062 N N . SER A 1 383 ? -30.353 2.235 42.592 1.00 65.38 383 SER A N 1
ATOM 3063 C CA . SER A 1 383 ? -29.472 3.231 41.932 1.00 65.38 383 SER A CA 1
ATOM 3064 C C . SER A 1 383 ? -29.862 3.427 40.451 1.00 65.38 383 SER A C 1
ATOM 3066 O O . SER A 1 383 ? -29.983 2.464 39.686 1.00 65.38 383 SER A O 1
ATOM 3068 N N . LYS A 1 384 ? -30.124 4.665 40.018 1.00 69.06 384 LYS A N 1
ATOM 3069 C CA . LYS A 1 384 ? -30.434 4.988 38.612 1.00 69.06 384 LYS A CA 1
ATOM 3070 C C . LYS A 1 384 ? -29.224 5.645 37.963 1.00 69.06 384 LYS A C 1
ATOM 3072 O O . LYS A 1 384 ? -28.612 6.531 38.555 1.00 69.06 384 LYS A O 1
ATOM 3077 N N . MET A 1 385 ? -28.871 5.193 36.759 1.00 72.69 385 MET A N 1
ATOM 3078 C CA . MET A 1 385 ? -27.821 5.829 35.962 1.00 72.69 385 MET A CA 1
ATOM 3079 C C . MET A 1 385 ? -28.317 7.190 35.470 1.00 72.69 385 MET A C 1
ATOM 3081 O O . MET A 1 385 ? -29.413 7.295 34.922 1.00 72.69 385 MET A O 1
ATOM 3085 N N . ILE A 1 386 ? -27.505 8.225 35.654 1.00 72.06 386 ILE A N 1
ATOM 3086 C CA . ILE A 1 386 ? -27.774 9.568 35.148 1.00 72.06 386 ILE A CA 1
ATOM 3087 C C . ILE A 1 386 ? -27.392 9.581 33.663 1.00 72.06 386 ILE A C 1
ATOM 3089 O O . ILE A 1 386 ? -26.208 9.618 33.321 1.00 72.06 386 ILE A O 1
ATOM 3093 N N . GLU A 1 387 ? -28.387 9.523 32.774 1.00 61.00 387 GLU A N 1
ATOM 3094 C CA . GLU A 1 387 ? -28.165 9.590 31.326 1.00 61.00 387 GLU A CA 1
ATOM 3095 C C . GLU A 1 387 ? -27.563 10.946 30.931 1.00 61.00 387 GLU A C 1
ATOM 3097 O O . GLU A 1 387 ? -28.119 12.012 31.210 1.00 61.00 387 GLU A O 1
ATOM 3102 N N . LYS A 1 388 ? -26.410 10.914 30.254 1.00 63.06 388 LYS A N 1
ATOM 3103 C CA . LYS A 1 388 ? -25.850 12.106 29.614 1.00 63.06 388 LYS A CA 1
ATOM 3104 C C . LYS A 1 388 ? -26.572 12.364 28.292 1.00 63.06 388 LYS A C 1
ATOM 3106 O O . LYS A 1 388 ? -26.755 11.423 27.520 1.00 63.06 388 LYS A O 1
ATOM 3111 N N . PRO A 1 389 ? -26.922 13.621 27.974 1.00 67.69 389 PRO A N 1
ATOM 3112 C CA . PRO A 1 389 ? -27.456 13.942 26.659 1.00 67.69 389 PRO A CA 1
ATOM 3113 C C . PRO A 1 389 ? -26.364 13.720 25.601 1.00 67.69 389 PRO A C 1
ATOM 3115 O O . PRO A 1 389 ? -25.370 14.445 25.572 1.00 67.69 389 PRO A O 1
ATOM 3118 N N . LEU A 1 390 ? -26.538 12.703 24.753 1.00 75.50 390 LEU A N 1
ATOM 3119 C CA . LEU A 1 390 ? -25.676 12.448 23.596 1.00 75.50 390 LEU A CA 1
ATOM 3120 C C . LEU A 1 390 ? -25.919 13.510 22.522 1.00 75.50 390 LEU A C 1
ATOM 3122 O O . LEU A 1 390 ? -27.063 13.895 22.260 1.00 75.50 390 LEU A O 1
ATOM 3126 N N . THR A 1 391 ? -24.858 13.948 21.846 1.00 84.75 391 THR A N 1
ATOM 3127 C CA . THR A 1 391 ? -25.026 14.726 20.614 1.00 84.75 391 THR A CA 1
ATOM 3128 C C . THR A 1 391 ? -25.667 13.854 19.524 1.00 84.75 391 THR A C 1
ATOM 3130 O O . THR A 1 391 ? -25.499 12.630 19.531 1.00 84.75 391 THR A O 1
ATOM 3133 N N . PRO A 1 392 ? -26.364 14.448 18.536 1.00 86.56 392 PRO A N 1
ATOM 3134 C CA . PRO A 1 392 ? -26.963 13.678 17.444 1.00 86.56 392 PRO A CA 1
ATOM 3135 C C . PRO A 1 392 ? -25.954 12.799 16.686 1.00 86.56 392 PRO A C 1
ATOM 3137 O O . PRO A 1 392 ? -26.283 11.682 16.295 1.00 86.56 392 PRO A O 1
ATOM 3140 N N . LEU A 1 393 ? -24.707 13.264 16.542 1.00 86.50 393 LEU A N 1
ATOM 3141 C CA . LEU A 1 393 ? -23.626 12.507 15.906 1.00 86.50 393 LEU A CA 1
ATOM 3142 C C . LEU A 1 393 ? -23.148 11.323 16.758 1.00 86.50 393 LEU A C 1
ATOM 3144 O O . LEU A 1 393 ? -22.900 10.247 16.217 1.00 86.50 393 LEU A O 1
ATOM 3148 N N . GLU A 1 394 ? -23.001 11.503 18.073 1.00 82.88 394 GLU A N 1
ATOM 3149 C CA . GLU A 1 394 ? -22.625 10.411 18.981 1.00 82.88 394 GLU A CA 1
ATOM 3150 C C . GLU A 1 394 ? -23.700 9.329 19.000 1.00 82.88 394 GLU A C 1
ATOM 3152 O O . GLU A 1 394 ? -23.375 8.149 18.878 1.00 82.88 394 GLU A O 1
ATOM 3157 N N . LYS A 1 395 ? -24.973 9.741 19.050 1.00 87.06 395 LYS A N 1
ATOM 3158 C CA . LYS A 1 395 ? -26.116 8.834 18.956 1.00 87.06 395 LYS A CA 1
ATOM 3159 C C . LYS A 1 395 ? -26.113 8.061 17.632 1.00 87.06 395 LYS A C 1
ATOM 3161 O O . LYS A 1 395 ? -26.180 6.840 17.650 1.00 87.06 395 LYS A O 1
ATOM 3166 N N . LEU A 1 396 ? -25.940 8.748 16.497 1.00 91.44 396 LEU A N 1
ATOM 3167 C CA . LEU A 1 396 ? -25.861 8.114 15.174 1.00 91.44 396 LEU A CA 1
ATOM 3168 C C . LEU A 1 396 ? -24.741 7.070 15.095 1.00 91.44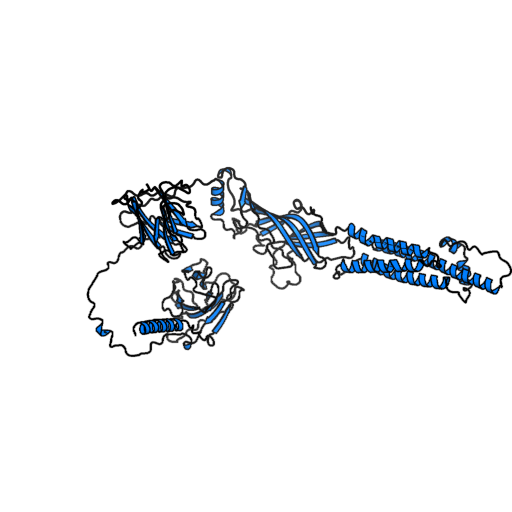 396 LEU A C 1
ATOM 3170 O O . LEU A 1 396 ? -24.945 5.955 14.618 1.00 91.44 396 LEU A O 1
ATOM 3174 N N . ARG A 1 397 ? -23.540 7.429 15.559 1.00 89.88 397 ARG A N 1
ATOM 3175 C CA . ARG A 1 397 ? -22.389 6.517 15.557 1.00 89.88 397 ARG A CA 1
ATOM 3176 C C . ARG A 1 397 ? -22.637 5.300 16.436 1.00 89.88 397 ARG A C 1
ATOM 3178 O O . ARG A 1 397 ? -22.284 4.194 16.035 1.00 89.88 397 ARG A O 1
ATOM 3185 N N . GLN A 1 398 ? -23.221 5.504 17.612 1.00 84.25 398 GLN A N 1
ATOM 3186 C CA . GLN A 1 398 ? -23.563 4.420 18.521 1.00 84.25 398 GLN A CA 1
ATOM 3187 C C . GLN A 1 398 ? -24.594 3.478 17.888 1.00 84.25 398 GLN A C 1
ATOM 3189 O O . GLN A 1 398 ? -24.355 2.274 17.854 1.00 84.25 398 GLN A O 1
ATOM 3194 N N . ASP A 1 399 ? -25.672 4.015 17.317 1.00 88.50 399 ASP A N 1
ATOM 3195 C CA . ASP A 1 399 ? -26.749 3.222 16.716 1.00 88.50 399 ASP A CA 1
ATOM 3196 C C . ASP A 1 399 ? -26.265 2.390 15.514 1.00 88.50 399 ASP A C 1
ATOM 3198 O O . ASP A 1 399 ? -26.652 1.231 15.369 1.00 88.50 399 ASP A O 1
ATOM 3202 N N . LEU A 1 400 ? -25.377 2.944 14.677 1.00 90.81 400 LEU A N 1
ATOM 3203 C CA . LEU A 1 400 ? -24.856 2.246 13.495 1.00 90.81 400 LEU A CA 1
ATOM 3204 C C . LEU A 1 400 ? -23.758 1.224 13.812 1.00 90.81 400 LEU A C 1
ATOM 3206 O O . LEU A 1 400 ? -23.731 0.157 13.201 1.00 90.81 400 LEU A O 1
ATOM 3210 N N . LEU A 1 401 ? -22.825 1.544 14.714 1.00 88.44 401 LEU A N 1
ATOM 3211 C CA . LEU A 1 401 ? -21.582 0.776 14.866 1.00 88.44 401 LEU A CA 1
ATOM 3212 C C . LEU A 1 401 ? -21.590 -0.215 16.037 1.00 88.44 401 LEU A C 1
ATOM 3214 O O . LEU A 1 401 ? -20.743 -1.103 16.063 1.00 88.44 401 LEU A O 1
ATOM 3218 N N . PHE A 1 402 ? -22.522 -0.118 16.993 1.00 81.62 402 PHE A N 1
ATOM 3219 C CA . PHE A 1 402 ? -22.497 -0.961 18.200 1.00 81.62 402 PHE A CA 1
ATOM 3220 C C . PHE A 1 402 ? -22.567 -2.470 17.901 1.00 81.62 402 PHE A C 1
ATOM 3222 O O . PHE A 1 402 ? -21.901 -3.259 18.568 1.00 81.62 402 PHE A O 1
ATOM 3229 N N . TYR A 1 403 ? -23.343 -2.868 16.888 1.00 80.38 403 TYR A N 1
ATOM 3230 C CA . TYR A 1 403 ? -23.499 -4.266 16.456 1.00 80.38 403 TYR A CA 1
ATOM 3231 C C . TYR A 1 403 ? -22.910 -4.543 15.064 1.00 80.38 403 TYR A C 1
ATOM 3233 O O . TYR A 1 403 ? -23.191 -5.584 14.466 1.00 80.38 403 TYR A O 1
ATOM 3241 N N . TYR A 1 404 ? -22.127 -3.613 14.517 1.00 86.81 404 TYR A N 1
ATOM 3242 C CA . TYR A 1 404 ? -21.541 -3.767 13.192 1.00 86.81 404 TYR A CA 1
ATOM 3243 C C . TYR A 1 404 ? -20.285 -4.651 13.259 1.00 86.81 404 TYR A C 1
ATOM 3245 O O . TYR A 1 404 ? -19.391 -4.410 14.066 1.00 86.81 404 TYR A O 1
ATOM 3253 N N . ASP A 1 405 ? -20.204 -5.662 12.390 1.00 85.25 405 ASP A N 1
ATOM 3254 C CA . ASP A 1 405 ? -19.026 -6.529 12.263 1.00 85.25 405 ASP A CA 1
ATOM 3255 C C . ASP A 1 405 ? -18.180 -6.111 11.041 1.00 85.25 405 ASP A C 1
ATOM 3257 O O . ASP A 1 405 ? -18.631 -6.304 9.906 1.00 85.25 405 ASP A O 1
ATOM 3261 N N . PRO A 1 406 ? -16.964 -5.560 11.237 1.00 88.44 406 PRO A N 1
ATOM 3262 C CA . PRO A 1 406 ? -16.100 -5.094 10.153 1.00 88.44 406 PRO A CA 1
ATOM 3263 C C . PRO A 1 406 ? -15.464 -6.211 9.321 1.00 88.44 406 PRO A C 1
ATOM 3265 O O . PRO A 1 406 ? -14.896 -5.932 8.268 1.00 88.44 406 PRO A O 1
ATOM 3268 N N . TYR A 1 407 ? -15.560 -7.474 9.736 1.00 87.12 407 TYR A N 1
ATOM 3269 C CA . TYR A 1 407 ? -14.981 -8.598 8.995 1.00 87.12 407 TYR A CA 1
ATOM 3270 C C . TYR A 1 407 ? -15.982 -9.281 8.062 1.00 87.12 407 TYR A C 1
ATOM 3272 O O . TYR A 1 407 ? -15.592 -10.127 7.258 1.00 87.12 407 TYR A O 1
ATOM 3280 N N . VAL A 1 408 ? -17.263 -8.913 8.134 1.00 88.50 408 VAL A N 1
ATOM 3281 C CA . VAL A 1 408 ? -18.338 -9.554 7.370 1.00 88.50 408 VAL A CA 1
ATOM 3282 C C . VAL A 1 408 ? -18.838 -8.626 6.274 1.00 88.50 408 VAL A C 1
ATOM 3284 O O . VAL A 1 408 ? -19.284 -7.512 6.549 1.00 88.50 408 VAL A O 1
ATOM 3287 N N . ARG A 1 409 ? -18.860 -9.128 5.033 1.00 91.75 409 ARG A N 1
ATOM 3288 C CA . ARG A 1 409 ? -19.376 -8.387 3.878 1.00 91.75 409 ARG A CA 1
ATOM 3289 C C . ARG A 1 409 ? -20.786 -7.829 4.154 1.00 91.75 409 ARG A C 1
ATOM 3291 O O . ARG A 1 409 ? -21.677 -8.586 4.561 1.00 91.75 409 ARG A O 1
ATOM 3298 N N . PRO A 1 410 ? -21.027 -6.523 3.940 1.00 91.06 410 PRO A N 1
ATOM 3299 C CA . PRO A 1 410 ? -22.223 -5.845 4.425 1.00 91.06 410 PRO A CA 1
ATOM 3300 C C . PRO A 1 410 ? -23.397 -5.947 3.441 1.00 91.06 410 PRO A C 1
ATOM 3302 O O . PRO A 1 410 ? -23.903 -4.952 2.926 1.00 91.06 410 PRO A O 1
ATOM 3305 N N . VAL A 1 411 ? -23.845 -7.176 3.193 1.00 91.88 411 VAL A N 1
ATOM 3306 C CA . VAL A 1 411 ? -25.050 -7.477 2.407 1.00 91.88 411 VAL A CA 1
ATOM 3307 C C . VAL A 1 411 ? -26.111 -8.124 3.290 1.00 91.88 411 VAL A C 1
ATOM 3309 O O . VAL A 1 411 ? -25.786 -8.905 4.187 1.00 91.88 411 VAL A O 1
ATOM 3312 N N . LYS A 1 412 ? -27.393 -7.830 3.046 1.00 88.75 412 LYS A N 1
ATOM 3313 C CA . LYS A 1 412 ? -28.508 -8.511 3.728 1.00 88.75 412 LYS A CA 1
ATOM 3314 C C . LYS A 1 412 ? -28.679 -9.938 3.226 1.00 88.75 412 LYS A C 1
ATOM 3316 O O . LYS A 1 412 ? -29.068 -10.814 3.993 1.00 88.75 412 LYS A O 1
ATOM 3321 N N . ASN A 1 413 ? -28.390 -10.171 1.946 1.00 88.44 413 ASN A N 1
ATOM 3322 C CA . ASN A 1 413 ? -28.498 -11.480 1.319 1.00 88.44 413 ASN A CA 1
ATOM 3323 C C . ASN A 1 413 ? -27.139 -11.925 0.768 1.00 88.44 413 ASN A C 1
ATOM 3325 O O . ASN A 1 413 ? -26.524 -11.219 -0.030 1.00 88.44 413 ASN A O 1
ATOM 3329 N N . ALA A 1 414 ? -26.670 -13.107 1.176 1.00 84.06 414 ALA A N 1
ATOM 3330 C CA . ALA A 1 414 ? -25.324 -13.585 0.851 1.00 84.06 414 ALA A CA 1
ATOM 3331 C C . ALA A 1 414 ? -25.096 -13.794 -0.659 1.00 84.06 414 ALA A C 1
ATOM 3333 O O . ALA A 1 414 ? -23.956 -13.767 -1.113 1.00 84.06 414 ALA A O 1
ATOM 3334 N N . THR A 1 415 ? -26.162 -13.966 -1.444 1.00 86.12 415 THR A N 1
ATOM 3335 C CA . THR A 1 415 ? -26.096 -14.144 -2.903 1.00 86.12 415 THR A CA 1
ATOM 3336 C C . THR A 1 415 ? -25.954 -12.837 -3.685 1.00 86.12 415 THR A C 1
ATOM 3338 O O . THR A 1 415 ? -25.663 -12.876 -4.876 1.00 86.12 415 THR A O 1
ATOM 3341 N N . THR A 1 416 ? -26.206 -11.679 -3.067 1.00 89.38 416 THR A N 1
ATOM 3342 C CA . THR A 1 416 ? -26.089 -10.378 -3.743 1.00 89.38 416 THR A CA 1
ATOM 3343 C C . THR A 1 416 ? -24.623 -10.100 -4.054 1.00 89.38 416 THR A C 1
ATOM 3345 O O . THR A 1 416 ? -23.785 -10.260 -3.173 1.00 89.38 416 THR A O 1
ATOM 3348 N N . ILE A 1 417 ? -24.296 -9.667 -5.274 1.00 89.06 417 ILE A N 1
ATOM 3349 C CA . ILE A 1 417 ? -22.924 -9.293 -5.655 1.00 89.06 417 ILE A CA 1
ATOM 3350 C C . ILE A 1 417 ? -22.658 -7.851 -5.219 1.00 89.06 417 ILE A C 1
ATOM 3352 O O . ILE A 1 417 ? -23.428 -6.944 -5.535 1.00 89.06 417 ILE A O 1
ATOM 3356 N N . THR A 1 418 ? -21.546 -7.622 -4.526 1.00 91.75 418 THR A N 1
ATOM 3357 C CA . THR A 1 418 ? -21.110 -6.276 -4.147 1.00 91.75 418 THR A CA 1
ATOM 3358 C C . THR A 1 418 ? -20.203 -5.719 -5.244 1.00 91.75 418 THR A C 1
ATOM 3360 O O . THR A 1 418 ? -19.116 -6.240 -5.496 1.00 91.75 418 THR A O 1
ATOM 3363 N N . THR A 1 419 ? -20.650 -4.653 -5.912 1.00 92.38 419 THR A N 1
ATOM 3364 C CA . THR A 1 419 ? -19.851 -3.964 -6.937 1.00 92.38 419 THR A CA 1
ATOM 3365 C C . THR A 1 419 ? -19.019 -2.857 -6.297 1.00 92.38 419 THR A C 1
ATOM 3367 O O . THR A 1 419 ? -19.562 -1.963 -5.648 1.00 92.38 419 THR A O 1
ATOM 3370 N N . VAL A 1 420 ? -17.706 -2.905 -6.503 1.00 94.25 420 VAL A N 1
ATOM 3371 C CA . VAL A 1 420 ? -16.747 -1.897 -6.053 1.00 94.25 420 VAL A CA 1
ATOM 3372 C C . VAL A 1 420 ? -16.343 -1.047 -7.253 1.00 94.25 420 VAL A C 1
ATOM 3374 O O . VAL A 1 420 ? -15.647 -1.509 -8.157 1.00 94.25 420 VAL A O 1
ATOM 3377 N N . GLY A 1 421 ? -16.793 0.204 -7.277 1.00 94.75 421 GLY A N 1
ATOM 3378 C CA . GLY A 1 421 ? -16.406 1.188 -8.280 1.00 94.75 421 GLY A CA 1
ATOM 3379 C C . GLY A 1 421 ? -14.980 1.681 -8.047 1.00 94.75 421 GLY A C 1
ATOM 3380 O O . GLY A 1 421 ? -14.659 2.114 -6.940 1.00 94.75 421 GLY A O 1
ATOM 3381 N N . LEU A 1 422 ? -14.157 1.647 -9.093 1.00 94.81 422 LEU A N 1
ATOM 3382 C CA . LEU A 1 422 ? -12.747 2.027 -9.104 1.00 94.81 422 LEU A CA 1
ATOM 3383 C C . LEU A 1 422 ? -12.516 3.229 -10.026 1.00 94.81 422 LEU A C 1
ATOM 3385 O O . LEU A 1 422 ? -12.889 3.203 -11.203 1.00 94.81 422 LEU A O 1
ATOM 3389 N N . LYS A 1 423 ? -11.823 4.247 -9.508 1.00 94.94 423 LYS A N 1
ATOM 3390 C CA . LYS A 1 423 ? -11.267 5.361 -10.292 1.00 94.94 423 LYS A CA 1
ATOM 3391 C C . LYS A 1 423 ? -9.809 5.573 -9.912 1.00 94.94 423 LYS A C 1
ATOM 3393 O O . LYS A 1 423 ? -9.455 5.438 -8.738 1.00 94.94 423 LYS A O 1
ATOM 3398 N N . LEU A 1 424 ? -8.989 5.930 -10.892 1.00 94.50 424 LEU A N 1
ATOM 3399 C CA . LEU A 1 424 ? -7.561 6.166 -10.711 1.00 94.50 424 LEU A CA 1
ATOM 3400 C C . LEU A 1 424 ? -7.195 7.597 -11.108 1.00 94.50 424 LEU A C 1
ATOM 3402 O O . LEU A 1 424 ? -7.638 8.109 -12.132 1.00 94.50 424 LEU A O 1
ATOM 3406 N N . GLY A 1 425 ? -6.363 8.234 -10.296 1.00 93.50 425 GLY A N 1
ATOM 3407 C CA . GLY A 1 425 ? -5.663 9.468 -10.618 1.00 93.50 425 GLY A CA 1
ATOM 3408 C C . GLY A 1 425 ? -4.165 9.201 -10.639 1.00 93.50 425 GLY A C 1
ATOM 3409 O O . GLY A 1 425 ? -3.646 8.585 -9.713 1.00 93.50 425 GLY A O 1
ATOM 3410 N N . THR A 1 426 ? -3.465 9.620 -11.685 1.00 92.62 426 THR A N 1
ATOM 3411 C CA . THR A 1 426 ? -2.020 9.411 -11.830 1.00 92.62 426 THR A CA 1
ATOM 3412 C C . THR A 1 426 ? -1.252 10.633 -11.356 1.00 92.62 426 THR A C 1
ATOM 3414 O O . THR A 1 426 ? -1.443 11.723 -11.886 1.00 92.62 426 THR A O 1
ATOM 3417 N N . ASN A 1 427 ? -0.317 10.441 -10.424 1.00 91.50 427 ASN A N 1
ATOM 3418 C CA . ASN A 1 427 ? 0.639 11.480 -10.041 1.00 91.50 427 ASN A CA 1
ATOM 3419 C C . ASN A 1 427 ? 1.941 11.320 -10.831 1.00 91.50 427 ASN A C 1
ATOM 3421 O O . ASN A 1 427 ? 2.391 12.253 -11.499 1.00 91.50 427 ASN A O 1
ATOM 3425 N N . ILE A 1 428 ? 2.531 10.124 -10.779 1.00 91.00 428 ILE A N 1
ATOM 3426 C CA . ILE A 1 428 ? 3.778 9.790 -11.465 1.00 91.00 428 ILE A CA 1
ATOM 3427 C C . ILE A 1 428 ? 3.763 8.328 -11.919 1.00 91.00 428 ILE A C 1
ATOM 3429 O O . ILE A 1 428 ? 3.258 7.445 -11.226 1.00 91.00 428 ILE A O 1
ATOM 3433 N N . VAL A 1 429 ? 4.341 8.077 -13.092 1.00 92.69 429 VAL A N 1
ATOM 3434 C CA . VAL A 1 429 ? 4.535 6.733 -13.634 1.00 92.69 429 VAL A CA 1
ATOM 3435 C C . VAL A 1 429 ? 5.974 6.580 -14.100 1.00 92.69 429 VAL A C 1
ATOM 3437 O O . VAL A 1 429 ? 6.497 7.410 -14.840 1.00 92.69 429 VAL A O 1
ATOM 3440 N N . THR A 1 430 ? 6.641 5.521 -13.669 1.00 91.06 430 THR A N 1
ATOM 3441 C CA . THR A 1 430 ? 8.019 5.246 -14.067 1.00 91.06 430 THR A CA 1
ATOM 3442 C C . THR A 1 430 ? 8.181 3.789 -14.442 1.00 91.06 430 THR A C 1
ATOM 3444 O O . THR A 1 430 ? 7.926 2.903 -13.635 1.00 91.06 430 THR A O 1
ATOM 3447 N N . LEU A 1 431 ? 8.666 3.547 -15.655 1.00 90.62 431 LEU A N 1
ATOM 3448 C CA . LEU A 1 431 ? 9.124 2.236 -16.087 1.00 90.62 431 LEU A CA 1
ATOM 3449 C C . LEU A 1 431 ? 10.644 2.166 -15.926 1.00 90.62 431 LEU A C 1
ATOM 3451 O O . LEU A 1 431 ? 11.362 2.999 -16.487 1.00 90.62 431 LEU A O 1
ATOM 3455 N N . ASN A 1 432 ? 11.112 1.194 -15.144 1.00 87.81 432 ASN A N 1
ATOM 3456 C CA . ASN A 1 432 ? 12.512 0.802 -15.063 1.00 87.81 432 ASN A CA 1
ATOM 3457 C C . ASN A 1 432 ? 12.743 -0.375 -16.008 1.00 87.81 432 ASN A C 1
ATOM 3459 O O . ASN A 1 432 ? 12.406 -1.519 -15.705 1.00 87.81 432 ASN A O 1
ATOM 3463 N N . GLU A 1 433 ? 13.344 -0.073 -17.147 1.00 84.12 433 GLU A N 1
ATOM 3464 C CA . GLU A 1 433 ? 13.547 -1.004 -18.247 1.00 84.12 433 GLU A CA 1
ATOM 3465 C C . GLU A 1 433 ? 14.597 -2.072 -17.898 1.00 84.12 433 GLU A C 1
ATOM 3467 O O . GLU A 1 433 ? 14.453 -3.227 -18.281 1.00 84.12 433 GLU A O 1
ATOM 3472 N N . TYR A 1 434 ? 15.617 -1.716 -17.104 1.00 81.19 434 TYR A N 1
ATOM 3473 C CA . TYR A 1 434 ? 16.657 -2.649 -16.647 1.00 81.19 434 TYR A CA 1
ATOM 3474 C C . TYR A 1 434 ? 16.100 -3.731 -15.730 1.00 81.19 434 TYR A C 1
ATOM 3476 O O . TYR A 1 434 ? 16.510 -4.885 -15.806 1.00 81.19 434 TYR A O 1
ATOM 3484 N N . LYS A 1 435 ? 15.187 -3.343 -14.836 1.00 84.50 435 LYS A N 1
ATOM 3485 C CA . LYS A 1 435 ? 14.568 -4.260 -13.878 1.00 84.50 435 LYS A CA 1
ATOM 3486 C C . LYS A 1 435 ? 13.261 -4.865 -14.394 1.00 84.50 435 LYS A C 1
ATOM 3488 O O . LYS A 1 435 ? 12.748 -5.759 -13.739 1.00 84.50 435 LYS A O 1
ATOM 3493 N N . SER A 1 436 ? 12.735 -4.401 -15.533 1.00 88.06 436 SER A N 1
ATOM 3494 C CA . SER A 1 436 ? 11.394 -4.757 -16.032 1.00 88.06 436 SER A CA 1
ATOM 3495 C C . SER A 1 436 ? 10.287 -4.468 -15.004 1.00 88.06 436 SER A C 1
ATOM 3497 O O . SER A 1 436 ? 9.415 -5.293 -14.735 1.00 88.06 436 SER A O 1
ATOM 3499 N N . VAL A 1 437 ? 10.359 -3.287 -14.379 1.00 90.00 437 VAL A N 1
ATOM 3500 C CA . VAL A 1 437 ? 9.478 -2.878 -13.274 1.00 90.00 437 VAL A CA 1
ATOM 3501 C C . VAL A 1 437 ? 8.710 -1.616 -13.638 1.00 90.00 437 VAL A C 1
ATOM 3503 O O . VAL A 1 437 ? 9.315 -0.564 -13.857 1.00 90.00 437 VAL A O 1
ATOM 3506 N N . LEU A 1 438 ? 7.382 -1.704 -13.627 1.00 92.44 438 LEU A N 1
ATOM 3507 C CA . LEU A 1 438 ? 6.486 -0.556 -13.651 1.00 92.44 438 LEU A CA 1
ATOM 3508 C C . LEU A 1 438 ? 6.216 -0.088 -12.219 1.00 92.44 438 LEU A C 1
ATOM 3510 O O . LEU A 1 438 ? 5.749 -0.862 -11.382 1.00 92.44 438 LEU A O 1
ATOM 3514 N N . GLN A 1 439 ? 6.447 1.196 -11.967 1.00 92.56 439 GLN A N 1
ATOM 3515 C CA . GLN A 1 439 ? 6.026 1.875 -10.748 1.00 92.56 439 GLN A CA 1
ATOM 3516 C C . GLN A 1 439 ? 4.964 2.912 -11.100 1.00 92.56 439 GLN A C 1
ATOM 3518 O O . GLN A 1 439 ? 5.198 3.811 -11.911 1.00 92.56 439 GLN A O 1
ATOM 3523 N N . TYR A 1 440 ? 3.799 2.783 -10.487 1.00 92.69 440 TYR A N 1
ATOM 3524 C CA . TYR A 1 440 ? 2.687 3.710 -10.622 1.00 92.69 440 TYR A CA 1
ATOM 3525 C C . TYR A 1 440 ? 2.370 4.282 -9.245 1.00 92.69 440 TYR A C 1
ATOM 3527 O O . TYR A 1 440 ? 2.165 3.529 -8.294 1.00 92.69 440 TYR A O 1
ATOM 3535 N N . SER A 1 441 ? 2.315 5.605 -9.135 1.00 92.50 441 SER A N 1
ATOM 3536 C CA . SER A 1 441 ? 1.909 6.286 -7.910 1.00 92.50 441 SER A CA 1
ATOM 3537 C C . SER A 1 441 ? 0.844 7.327 -8.219 1.00 92.50 441 SER A C 1
ATOM 3539 O O . SER A 1 441 ? 0.919 8.064 -9.212 1.00 92.50 441 SER A O 1
ATOM 3541 N N . GLY A 1 442 ? -0.179 7.376 -7.376 1.00 93.00 442 GLY A N 1
ATOM 3542 C CA . GLY A 1 442 ? -1.350 8.188 -7.641 1.00 93.00 442 GLY A CA 1
ATOM 3543 C C . GLY A 1 442 ? -2.404 8.109 -6.553 1.00 93.00 442 GLY A C 1
ATOM 3544 O O . GLY A 1 442 ? -2.153 7.652 -5.443 1.00 93.00 442 GLY A O 1
ATOM 3545 N N . THR A 1 443 ? -3.605 8.550 -6.894 1.00 94.25 443 THR A N 1
ATOM 3546 C CA . THR A 1 443 ? -4.786 8.474 -6.038 1.00 94.25 443 THR A CA 1
ATOM 3547 C C . THR A 1 443 ? -5.709 7.380 -6.551 1.00 94.25 443 THR A C 1
ATOM 3549 O O . THR A 1 443 ? -5.920 7.238 -7.753 1.00 94.25 443 THR A O 1
ATOM 3552 N N . ILE A 1 444 ? -6.295 6.621 -5.640 1.00 94.75 444 ILE A N 1
ATOM 3553 C CA . ILE A 1 444 ? -7.350 5.659 -5.931 1.00 94.75 444 ILE A CA 1
ATOM 3554 C C . ILE A 1 444 ? -8.616 6.072 -5.192 1.00 94.75 444 ILE A C 1
ATOM 3556 O O . ILE A 1 444 ? -8.576 6.521 -4.047 1.00 94.75 444 ILE A O 1
ATOM 3560 N N . SER A 1 445 ? -9.749 5.936 -5.871 1.00 95.75 445 SER A N 1
ATOM 3561 C CA . SER A 1 445 ? -11.073 6.153 -5.304 1.00 95.75 445 SER A CA 1
ATOM 3562 C C . SER A 1 445 ? -11.868 4.863 -5.436 1.00 95.75 445 SER A C 1
ATOM 3564 O O . SER A 1 445 ? -12.153 4.418 -6.552 1.00 95.75 445 SER A O 1
ATOM 3566 N N . LEU A 1 446 ? -12.197 4.269 -4.293 1.00 95.50 446 LEU A N 1
ATOM 3567 C CA . LEU A 1 446 ? -13.044 3.091 -4.170 1.00 95.50 446 LEU A CA 1
ATOM 3568 C C . LEU A 1 446 ? -14.421 3.514 -3.665 1.00 95.50 446 LEU A C 1
ATOM 3570 O O . LEU A 1 446 ? -14.547 4.307 -2.729 1.00 95.50 446 LEU A O 1
ATOM 3574 N N . THR A 1 447 ? -15.464 2.982 -4.292 1.00 96.38 447 THR A N 1
ATOM 3575 C CA . THR A 1 447 ? -16.857 3.258 -3.926 1.00 96.38 447 THR A CA 1
ATOM 3576 C C . THR A 1 447 ? -17.655 1.968 -3.883 1.00 96.38 447 THR A C 1
ATOM 3578 O O . THR A 1 447 ? -17.587 1.176 -4.817 1.00 96.38 447 THR A O 1
ATOM 3581 N N . TRP A 1 448 ? -18.403 1.740 -2.810 1.00 95.81 448 TRP A N 1
ATOM 3582 C CA . TRP A 1 448 ? -19.297 0.587 -2.683 1.00 95.81 448 TRP A CA 1
ATOM 3583 C C . TRP A 1 448 ? -20.542 0.967 -1.883 1.00 95.81 448 TRP A C 1
ATOM 3585 O O . TRP A 1 448 ? -20.653 2.077 -1.361 1.00 95.81 448 TRP A O 1
ATOM 3595 N N . HIS A 1 449 ? -21.512 0.061 -1.837 1.00 96.25 449 HIS A N 1
ATOM 3596 C CA . HIS A 1 449 ? -22.725 0.222 -1.048 1.00 96.25 449 HIS A CA 1
ATOM 3597 C C . HIS A 1 449 ? -22.712 -0.773 0.114 1.00 96.25 449 HIS A C 1
ATOM 3599 O O . HIS A 1 449 ? -22.463 -1.960 -0.092 1.00 96.25 449 HIS A O 1
ATOM 3605 N N . ASP A 1 450 ? -22.955 -0.268 1.317 1.00 95.38 450 ASP A N 1
ATOM 3606 C CA . ASP A 1 450 ? -23.095 -1.020 2.555 1.00 95.38 450 ASP A CA 1
ATOM 3607 C C . ASP A 1 450 ? -24.567 -0.974 2.983 1.00 95.38 450 ASP A C 1
ATOM 3609 O O . ASP A 1 450 ? -25.094 0.076 3.350 1.00 95.38 450 ASP A O 1
ATOM 3613 N N . GLU A 1 451 ? -25.246 -2.121 2.925 1.00 93.62 451 GLU A N 1
ATOM 3614 C CA . GLU A 1 451 ? -26.684 -2.209 3.205 1.00 93.62 451 GLU A CA 1
ATOM 3615 C C . GLU A 1 451 ? -27.027 -2.082 4.702 1.00 93.62 451 GLU A C 1
ATOM 3617 O O . GLU A 1 451 ? -28.209 -1.983 5.054 1.00 93.62 451 GLU A O 1
ATOM 3622 N N . LYS A 1 452 ? -26.019 -2.146 5.584 1.00 90.62 452 LYS A N 1
ATOM 3623 C CA . LYS A 1 452 ? -26.156 -2.044 7.044 1.00 90.62 452 LYS A CA 1
ATOM 3624 C C . LYS A 1 452 ? -25.935 -0.610 7.536 1.00 90.62 452 LYS A C 1
ATOM 3626 O O . LYS A 1 452 ? -26.450 -0.257 8.590 1.00 90.62 452 LYS A O 1
ATOM 3631 N N . LEU A 1 453 ? -25.219 0.223 6.779 1.00 93.25 453 LEU A N 1
ATOM 3632 C CA . LEU A 1 453 ? -24.930 1.620 7.123 1.00 93.25 453 LEU A CA 1
ATOM 3633 C C . LEU A 1 453 ? -25.958 2.597 6.534 1.00 93.25 453 LEU A C 1
ATOM 3635 O O . LEU A 1 453 ? -25.610 3.506 5.786 1.00 93.25 453 LEU A O 1
ATOM 3639 N N . HIS A 1 454 ? -27.232 2.430 6.882 1.00 93.56 454 HIS A N 1
ATOM 3640 C CA . HIS A 1 454 ? -28.315 3.307 6.430 1.00 93.56 454 HIS A CA 1
ATOM 3641 C C . HIS A 1 454 ? -29.009 3.984 7.614 1.00 93.56 454 HIS A C 1
ATOM 3643 O O . HIS A 1 454 ? -29.324 3.320 8.600 1.00 93.56 454 HIS A O 1
ATOM 3649 N N . TRP A 1 455 ? -29.277 5.288 7.511 1.00 94.69 455 TRP A N 1
ATOM 3650 C CA . TRP A 1 455 ? -30.018 6.035 8.531 1.00 94.69 455 TRP A CA 1
ATOM 3651 C C . TRP A 1 455 ? -30.865 7.152 7.923 1.00 94.69 455 TRP A C 1
ATOM 3653 O O . TRP A 1 455 ? -30.604 7.636 6.820 1.00 94.69 455 TRP A O 1
ATOM 3663 N N . ASN A 1 456 ? -31.874 7.587 8.676 1.00 94.50 456 ASN A N 1
ATOM 3664 C CA . ASN A 1 456 ? -32.716 8.718 8.318 1.00 94.50 456 ASN A CA 1
ATOM 3665 C C . ASN A 1 456 ? -32.135 10.016 8.898 1.00 94.50 456 ASN A C 1
ATOM 3667 O O . ASN A 1 456 ? -31.977 10.144 10.112 1.00 94.50 456 ASN A O 1
ATOM 3671 N N . THR A 1 457 ? -31.813 10.997 8.052 1.00 93.94 457 THR A N 1
ATOM 3672 C CA . THR A 1 457 ? -31.114 12.222 8.479 1.00 93.94 457 THR A CA 1
ATOM 3673 C C . THR A 1 457 ? -31.916 13.029 9.503 1.00 93.94 457 THR A C 1
ATOM 3675 O O . THR A 1 457 ? -31.326 13.608 10.415 1.00 93.94 457 THR A O 1
ATOM 3678 N N . SER A 1 458 ? -33.252 13.009 9.421 1.00 92.56 458 SER A N 1
ATOM 3679 C CA . SER A 1 458 ? -34.134 13.769 10.317 1.00 92.56 458 SER A CA 1
ATOM 3680 C C . SER A 1 458 ? -34.059 13.327 11.783 1.00 92.56 458 SER A C 1
ATOM 3682 O O . SER A 1 458 ? -34.370 14.107 12.677 1.00 92.56 458 SER A O 1
ATOM 3684 N N . GLU A 1 459 ? -33.648 12.085 12.054 1.00 90.62 459 GLU A N 1
ATOM 3685 C CA . GLU A 1 459 ? -33.560 11.530 13.416 1.00 90.62 459 GLU A CA 1
ATOM 3686 C C . GLU A 1 459 ? -32.268 11.928 14.145 1.00 90.62 459 GLU A C 1
ATOM 3688 O O . GLU A 1 459 ? -32.184 11.830 15.371 1.00 90.62 459 GLU A O 1
ATOM 3693 N N . TYR A 1 460 ? -31.277 12.419 13.396 1.00 90.94 460 TYR A N 1
ATOM 3694 C CA . TYR A 1 460 ? -29.927 12.700 13.883 1.00 90.94 460 TYR A CA 1
ATOM 3695 C C . TYR A 1 460 ? -29.475 14.130 13.565 1.00 90.94 460 TYR A C 1
ATOM 3697 O O . TYR A 1 460 ? -28.286 14.383 13.404 1.00 90.94 460 TYR A O 1
ATOM 3705 N N . GLY A 1 461 ? -30.406 15.085 13.491 1.00 87.44 461 GLY A N 1
ATOM 3706 C CA . GLY A 1 461 ? -30.079 16.501 13.276 1.00 87.44 461 GLY A CA 1
ATOM 3707 C C . GLY A 1 461 ? -29.579 16.809 11.862 1.00 87.44 461 GLY A C 1
ATOM 3708 O O . GLY A 1 461 ? -28.613 17.550 11.703 1.00 87.44 461 GLY A O 1
ATOM 3709 N N . ASP A 1 462 ? -30.207 16.205 10.851 1.00 91.69 462 ASP A N 1
ATOM 3710 C CA . ASP A 1 462 ? -29.936 16.396 9.418 1.00 91.69 462 ASP A CA 1
ATOM 3711 C C . ASP A 1 462 ? -28.513 16.014 8.970 1.00 91.69 462 ASP A C 1
ATOM 3713 O O . ASP A 1 462 ? -28.012 16.458 7.934 1.00 91.69 462 ASP A O 1
ATOM 3717 N N . ILE A 1 463 ? -27.857 15.126 9.723 1.00 92.00 463 ILE A N 1
ATOM 3718 C CA . ILE A 1 463 ? -26.540 14.593 9.367 1.00 92.00 463 ILE A CA 1
ATOM 3719 C C . ILE A 1 463 ? -26.681 13.657 8.167 1.00 92.00 463 ILE A C 1
ATOM 3721 O O . ILE A 1 463 ? -27.202 12.550 8.288 1.00 92.00 463 ILE A O 1
ATOM 3725 N N . ASN A 1 464 ? -26.167 14.080 7.012 1.00 93.56 464 ASN A N 1
ATOM 3726 C CA . ASN A 1 464 ? -26.174 13.272 5.791 1.00 93.56 464 ASN A CA 1
ATOM 3727 C C . ASN A 1 464 ? -24.883 12.461 5.576 1.00 93.56 464 ASN A C 1
ATOM 3729 O O . ASN A 1 464 ? -24.902 11.443 4.892 1.00 93.56 464 ASN A O 1
ATOM 3733 N N . THR A 1 465 ? -23.756 12.898 6.137 1.00 94.50 465 THR A N 1
ATOM 3734 C CA . THR A 1 465 ? -22.448 12.261 5.927 1.00 94.50 465 THR A CA 1
ATOM 3735 C C . THR A 1 465 ? -21.775 11.935 7.247 1.00 94.50 465 THR A C 1
ATOM 3737 O O . THR A 1 465 ? -21.700 12.787 8.131 1.00 94.50 465 THR A O 1
ATOM 3740 N N . LEU A 1 466 ? -21.224 10.730 7.341 1.00 93.56 466 LEU A N 1
ATOM 3741 C CA . LEU A 1 466 ? -20.491 10.237 8.494 1.00 93.56 466 LEU A CA 1
ATOM 3742 C C . LEU A 1 466 ? -19.048 9.902 8.100 1.00 93.56 466 LEU A C 1
ATOM 3744 O O . LEU A 1 466 ? -18.811 9.202 7.116 1.00 93.56 466 LEU A O 1
ATOM 3748 N N . HIS A 1 467 ? -18.083 10.390 8.879 1.00 92.00 467 HIS A N 1
ATOM 3749 C CA . HIS A 1 467 ? -16.674 10.027 8.729 1.00 92.00 467 HIS A CA 1
ATOM 3750 C C . HIS A 1 467 ? -16.331 8.835 9.624 1.00 92.00 467 HIS A C 1
ATOM 3752 O O . HIS A 1 467 ? -16.704 8.809 10.800 1.00 92.00 467 HIS A O 1
ATOM 3758 N N . ILE A 1 468 ? -15.641 7.848 9.053 1.00 89.56 468 ILE A N 1
ATOM 3759 C CA . ILE A 1 468 ? -15.354 6.555 9.686 1.00 89.56 468 ILE A CA 1
ATOM 3760 C C . ILE A 1 468 ? -13.894 6.165 9.426 1.00 89.56 468 ILE A C 1
ATOM 3762 O O . ILE A 1 468 ? -13.354 6.427 8.351 1.00 89.56 468 ILE A O 1
ATOM 3766 N N . PHE A 1 469 ? -13.236 5.536 10.397 1.00 87.19 469 PHE A N 1
ATOM 3767 C CA . PHE A 1 469 ? -11.888 4.994 10.230 1.00 87.19 469 PHE A CA 1
ATOM 3768 C C . PHE A 1 469 ? -11.898 3.617 9.547 1.00 87.19 469 PHE A C 1
ATOM 3770 O O . PHE A 1 469 ? -12.817 2.822 9.728 1.00 87.19 469 PHE A O 1
ATOM 3777 N N . ARG A 1 470 ? -10.822 3.289 8.815 1.00 83.06 470 ARG A N 1
ATOM 3778 C CA . ARG A 1 470 ? -10.663 2.052 8.016 1.00 83.06 470 ARG A CA 1
ATOM 3779 C C . ARG A 1 470 ? -11.031 0.747 8.738 1.00 83.06 470 ARG A C 1
ATOM 3781 O O . ARG A 1 470 ? -11.461 -0.192 8.087 1.00 83.06 470 ARG A O 1
ATOM 3788 N N . ARG A 1 471 ? -10.848 0.676 10.059 1.00 84.69 471 ARG A N 1
ATOM 3789 C CA . ARG A 1 471 ? -11.058 -0.541 10.868 1.00 84.69 471 ARG A CA 1
ATOM 3790 C C . ARG A 1 471 ? -12.414 -0.602 11.579 1.00 84.69 471 ARG A C 1
ATOM 3792 O O . ARG A 1 471 ? -12.676 -1.574 12.276 1.00 84.69 471 ARG A O 1
ATOM 3799 N N . GLU A 1 472 ? -13.242 0.432 11.451 1.00 86.44 472 GLU A N 1
ATOM 3800 C CA . GLU A 1 472 ? -14.562 0.493 12.096 1.00 86.44 472 GLU A CA 1
ATOM 3801 C C . GLU A 1 472 ? -15.667 -0.135 11.235 1.00 86.44 472 GLU A C 1
ATOM 3803 O O . GLU A 1 472 ? -16.712 -0.496 11.769 1.00 86.44 472 GLU A O 1
ATOM 3808 N N . ILE A 1 473 ? -15.447 -0.269 9.920 1.00 93.25 473 ILE A N 1
ATOM 3809 C CA . ILE A 1 473 ? -16.402 -0.858 8.971 1.00 93.25 473 ILE A CA 1
ATOM 3810 C C . ILE A 1 473 ? -15.721 -1.862 8.037 1.00 93.25 473 ILE A C 1
ATOM 3812 O O . ILE A 1 473 ? -14.494 -1.890 7.939 1.00 93.25 473 ILE A O 1
ATOM 3816 N N . TRP A 1 474 ? -16.513 -2.673 7.334 1.00 93.38 474 TRP A N 1
ATOM 3817 C CA . TRP A 1 474 ? -15.994 -3.596 6.332 1.00 93.38 474 TRP A CA 1
ATOM 3818 C C . TRP A 1 474 ? -15.442 -2.835 5.128 1.00 93.38 474 TRP A C 1
ATOM 3820 O O . TRP A 1 474 ? -16.049 -1.878 4.640 1.00 93.38 474 TRP A O 1
ATOM 3830 N N . ILE A 1 475 ? -14.298 -3.298 4.625 1.00 91.75 475 ILE A N 1
ATOM 3831 C CA . ILE A 1 475 ? -13.643 -2.764 3.432 1.00 91.75 475 ILE A CA 1
ATOM 3832 C C . ILE A 1 475 ? -13.285 -3.906 2.469 1.00 91.75 475 ILE A C 1
ATOM 3834 O O . ILE A 1 475 ? -12.902 -4.988 2.919 1.00 91.75 475 ILE A O 1
ATOM 3838 N N . PRO A 1 476 ? -13.357 -3.684 1.147 1.00 90.56 476 PRO A N 1
ATOM 3839 C CA . PRO A 1 476 ? -12.916 -4.676 0.175 1.00 90.56 476 PRO A CA 1
ATOM 3840 C C . PRO A 1 476 ? -11.378 -4.768 0.128 1.00 90.56 476 PRO A C 1
ATOM 3842 O O . PRO A 1 476 ? -10.685 -3.756 0.009 1.00 90.56 476 PRO A O 1
ATOM 3845 N N . GLU A 1 477 ? -10.834 -5.986 0.184 1.00 86.25 477 GLU A N 1
ATOM 3846 C CA . GLU A 1 477 ? -9.387 -6.250 0.135 1.00 86.25 477 GLU A CA 1
ATOM 3847 C C . GLU A 1 477 ? -8.876 -6.295 -1.317 1.00 86.25 477 GLU A C 1
ATOM 3849 O O . GLU A 1 477 ? -8.951 -7.323 -1.991 1.00 86.25 477 GLU A O 1
ATOM 3854 N N . LEU A 1 478 ? -8.367 -5.164 -1.817 1.00 88.31 478 LEU A N 1
ATOM 3855 C CA . LEU A 1 478 ? -7.815 -5.060 -3.170 1.00 88.31 478 LEU A CA 1
ATOM 3856 C C . LEU A 1 478 ? -6.405 -5.670 -3.251 1.00 88.31 478 LEU A C 1
ATOM 3858 O O . LEU A 1 478 ? -5.507 -5.278 -2.509 1.00 88.31 478 LEU A O 1
ATOM 3862 N N . PHE A 1 479 ? -6.199 -6.573 -4.205 1.00 87.12 479 PHE A N 1
ATOM 3863 C CA . PHE A 1 479 ? -4.955 -7.306 -4.426 1.00 87.12 479 PHE A CA 1
ATOM 3864 C C . PHE A 1 479 ? -4.334 -6.964 -5.787 1.00 87.12 479 PHE A C 1
ATOM 3866 O O . PHE A 1 479 ? -5.051 -6.787 -6.774 1.00 87.12 479 PHE A O 1
ATOM 3873 N N . LEU A 1 480 ? -2.999 -6.909 -5.847 1.00 89.19 480 LEU A N 1
ATOM 3874 C CA . LEU A 1 480 ? -2.218 -6.749 -7.078 1.00 89.19 480 LEU A CA 1
ATOM 3875 C C . LEU A 1 480 ? -1.608 -8.102 -7.469 1.00 89.19 480 LEU A C 1
ATOM 3877 O O . LEU A 1 480 ? -0.723 -8.605 -6.781 1.00 89.19 480 LEU A O 1
ATOM 3881 N N . PHE A 1 481 ? -2.073 -8.700 -8.567 1.00 85.50 481 PHE A N 1
ATOM 3882 C CA . PHE A 1 481 ? -1.672 -10.059 -8.958 1.00 85.50 481 PHE A CA 1
ATOM 3883 C C . PHE A 1 481 ? -0.280 -10.137 -9.585 1.00 85.50 481 PHE A C 1
ATOM 3885 O O . PHE A 1 481 ? 0.426 -11.122 -9.390 1.00 85.50 481 PHE A O 1
ATOM 3892 N N . ASN A 1 482 ? 0.134 -9.107 -10.323 1.00 87.00 482 ASN A N 1
ATOM 3893 C CA . ASN A 1 482 ? 1.430 -9.058 -11.001 1.00 87.00 482 ASN A CA 1
ATOM 3894 C C . ASN A 1 482 ? 2.480 -8.233 -10.230 1.00 87.00 482 ASN A C 1
ATOM 3896 O O . ASN A 1 482 ? 3.325 -7.567 -10.833 1.00 87.00 482 ASN A O 1
ATOM 3900 N N . ALA A 1 483 ? 2.418 -8.269 -8.896 1.00 87.38 483 ALA A N 1
ATOM 3901 C CA . ALA A 1 483 ? 3.352 -7.589 -8.003 1.00 87.38 483 ALA A CA 1
ATOM 3902 C C . ALA A 1 483 ? 4.771 -8.199 -8.037 1.00 87.38 483 ALA A C 1
ATOM 3904 O O . ALA A 1 483 ? 4.959 -9.379 -8.338 1.00 87.38 483 ALA A O 1
ATOM 3905 N N . ILE A 1 484 ? 5.786 -7.390 -7.711 1.00 82.44 484 ILE A N 1
ATOM 3906 C CA . ILE A 1 484 ? 7.208 -7.801 -7.722 1.00 82.44 484 ILE A CA 1
ATOM 3907 C C . ILE A 1 484 ? 7.669 -8.478 -6.422 1.00 82.44 484 ILE A C 1
ATOM 3909 O O . ILE A 1 484 ? 8.594 -9.287 -6.452 1.00 82.44 484 ILE A O 1
ATOM 3913 N N . ALA A 1 485 ? 7.051 -8.153 -5.288 1.00 72.25 485 ALA A N 1
ATOM 3914 C CA . ALA A 1 485 ? 7.396 -8.667 -3.960 1.00 72.25 485 ALA A CA 1
ATOM 3915 C C . ALA A 1 485 ? 6.118 -8.944 -3.151 1.00 72.25 485 ALA A C 1
ATOM 3917 O O . ALA A 1 485 ? 5.032 -8.596 -3.614 1.00 72.25 485 ALA A O 1
ATOM 3918 N N . GLU A 1 486 ? 6.245 -9.553 -1.962 1.00 57.81 486 GLU A N 1
ATOM 3919 C CA . GLU A 1 486 ? 5.117 -9.731 -1.032 1.00 57.81 486 GLU A CA 1
ATOM 3920 C C . GLU A 1 486 ? 4.352 -8.415 -0.867 1.00 57.81 486 GLU A C 1
ATOM 3922 O O . GLU A 1 486 ? 4.943 -7.358 -0.626 1.00 57.81 486 GLU A O 1
ATOM 3927 N N . ASN A 1 487 ? 3.035 -8.493 -1.056 1.00 55.44 487 ASN A N 1
ATOM 3928 C CA . ASN A 1 487 ? 2.141 -7.347 -1.063 1.00 55.44 487 ASN A CA 1
ATOM 3929 C C . ASN A 1 487 ? 2.192 -6.630 0.293 1.00 55.44 487 ASN A C 1
ATOM 3931 O O . ASN A 1 487 ? 1.533 -7.038 1.246 1.00 55.44 487 ASN A O 1
ATOM 3935 N N . GLY A 1 488 ? 2.970 -5.548 0.375 1.00 57.44 488 GLY A N 1
ATOM 3936 C CA . GLY A 1 488 ? 2.803 -4.541 1.421 1.00 57.44 488 GLY A CA 1
ATOM 3937 C C . GLY A 1 488 ? 1.425 -3.878 1.320 1.00 57.44 488 GLY A C 1
ATOM 3938 O O . GLY A 1 488 ? 0.661 -4.144 0.389 1.00 57.44 488 GLY A O 1
ATOM 3939 N N . GLU A 1 489 ? 1.091 -2.994 2.261 1.00 65.56 489 GLU A N 1
ATOM 3940 C CA . GLU A 1 489 ? -0.166 -2.241 2.190 1.00 65.56 489 GLU A CA 1
ATOM 3941 C C . GLU A 1 489 ? -0.220 -1.403 0.900 1.00 65.56 489 GLU A C 1
ATOM 3943 O O . GLU A 1 489 ? 0.472 -0.398 0.756 1.00 65.56 489 GLU A O 1
ATOM 3948 N N . LEU A 1 490 ? -1.043 -1.845 -0.058 1.00 81.12 490 LEU A N 1
ATOM 3949 C CA . LEU A 1 490 ? -1.250 -1.195 -1.357 1.00 81.12 490 LEU A CA 1
ATOM 3950 C C . LEU A 1 490 ? -1.857 0.214 -1.216 1.00 81.12 490 LEU A C 1
ATOM 3952 O O . LEU A 1 490 ? -1.668 1.064 -2.088 1.00 81.12 490 LEU A O 1
ATOM 3956 N N . LEU A 1 491 ? -2.611 0.425 -0.134 1.00 86.12 491 LEU A N 1
ATOM 3957 C CA . LEU A 1 491 ? -3.456 1.583 0.136 1.00 86.12 491 LEU A CA 1
ATOM 3958 C C . LEU A 1 491 ? -3.084 2.198 1.487 1.00 86.12 491 LEU A C 1
ATOM 3960 O O . LEU A 1 491 ? -2.975 1.471 2.472 1.00 86.12 491 LEU A O 1
ATOM 3964 N N . GLU A 1 492 ? -2.944 3.523 1.543 1.00 84.06 492 GLU A N 1
ATOM 3965 C CA . GLU A 1 492 ? -2.682 4.242 2.798 1.00 84.06 492 GLU A CA 1
ATOM 3966 C C . GLU A 1 492 ? -3.933 4.330 3.694 1.00 84.06 492 GLU A C 1
ATOM 3968 O O . GLU A 1 492 ? -5.072 4.395 3.210 1.00 84.06 492 GLU A O 1
ATOM 3973 N N . ASP A 1 493 ? -3.714 4.399 5.011 1.00 82.38 493 ASP A N 1
ATOM 3974 C CA . ASP A 1 493 ? -4.764 4.558 6.020 1.00 82.38 493 ASP A CA 1
ATOM 3975 C C . ASP A 1 493 ? -5.328 5.991 6.025 1.00 82.38 493 ASP A C 1
ATOM 3977 O O . ASP A 1 493 ? -4.706 6.932 6.519 1.00 82.38 493 ASP A O 1
ATOM 3981 N N . THR A 1 494 ? -6.549 6.158 5.510 1.00 87.88 494 THR A N 1
ATOM 3982 C CA . THR A 1 494 ? -7.291 7.431 5.510 1.00 87.88 494 THR A CA 1
ATOM 3983 C C . THR A 1 494 ? -8.719 7.250 6.034 1.00 87.88 494 THR A C 1
ATOM 3985 O O . THR A 1 494 ? -9.237 6.134 6.107 1.00 87.88 494 THR A O 1
ATOM 3988 N N . MET A 1 495 ? -9.370 8.351 6.433 1.00 89.19 495 MET A N 1
ATOM 3989 C CA . MET A 1 495 ? -10.786 8.325 6.820 1.00 89.19 495 MET A CA 1
ATOM 3990 C C . MET A 1 495 ? -11.689 8.115 5.600 1.00 89.19 495 MET A C 1
ATOM 3992 O O . MET A 1 495 ? -11.498 8.717 4.542 1.00 89.19 495 MET A O 1
ATOM 3996 N N . LEU A 1 496 ? -12.716 7.293 5.781 1.00 94.00 496 LEU A N 1
ATOM 3997 C CA . LEU A 1 496 ? -13.758 7.011 4.809 1.00 94.00 496 LEU A CA 1
ATOM 3998 C C . LEU A 1 496 ? -14.948 7.935 5.048 1.00 94.00 496 LEU A C 1
ATOM 4000 O O . LEU A 1 496 ? -15.182 8.411 6.160 1.00 94.00 496 LEU A O 1
ATOM 4004 N N . THR A 1 497 ? -15.714 8.188 3.990 1.00 96.12 497 THR A N 1
ATOM 4005 C CA . THR A 1 497 ? -16.968 8.941 4.085 1.00 96.12 497 THR A CA 1
ATOM 4006 C C . THR A 1 497 ? -18.124 8.036 3.708 1.00 96.12 497 THR A C 1
ATOM 4008 O O . THR A 1 497 ? -18.120 7.442 2.629 1.00 96.12 497 THR A O 1
ATOM 4011 N N . VAL A 1 498 ? -19.115 7.953 4.587 1.00 96.56 498 VAL A N 1
ATOM 4012 C CA . VAL A 1 498 ? -20.353 7.204 4.383 1.00 96.56 498 VAL A CA 1
ATOM 4013 C C . VAL A 1 498 ? -21.504 8.189 4.259 1.00 96.56 498 VAL A C 1
ATOM 4015 O O . VAL A 1 498 ? -21.616 9.127 5.046 1.00 96.56 498 VAL A O 1
ATOM 4018 N N . ASN A 1 499 ? -22.340 8.006 3.247 1.00 96.69 499 ASN A N 1
ATOM 4019 C CA . ASN A 1 499 ? -23.566 8.773 3.057 1.00 96.69 499 ASN A CA 1
ATOM 4020 C C . ASN A 1 499 ? -24.742 8.091 3.776 1.00 96.69 499 ASN A C 1
ATOM 4022 O O . ASN A 1 499 ? -24.735 6.870 3.905 1.00 96.69 499 ASN A O 1
ATOM 4026 N N . SER A 1 500 ? -25.781 8.845 4.140 1.00 95.81 500 SER A N 1
ATOM 4027 C CA . SER A 1 500 ? -27.007 8.349 4.797 1.00 95.81 500 SER A CA 1
ATOM 4028 C C . SER A 1 500 ? -27.672 7.181 4.069 1.00 95.81 500 SER A C 1
ATOM 4030 O O . SER A 1 500 ? -28.296 6.314 4.672 1.00 95.81 500 SER A O 1
ATOM 4032 N N . THR A 1 501 ? -27.483 7.118 2.754 1.00 95.19 501 THR A N 1
ATOM 4033 C CA . THR A 1 501 ? -27.956 6.057 1.861 1.00 95.19 501 THR A CA 1
ATOM 4034 C C . THR A 1 501 ? -27.144 4.760 1.920 1.00 95.19 501 THR A C 1
ATOM 4036 O O . THR A 1 501 ? -27.518 3.821 1.235 1.00 95.19 501 THR A O 1
ATOM 4039 N N . GLY A 1 502 ? -26.045 4.676 2.676 1.00 94.12 502 GLY A N 1
ATOM 4040 C CA . GLY A 1 502 ? -25.162 3.499 2.724 1.00 94.12 502 GLY A CA 1
ATOM 4041 C C . GLY A 1 502 ? -24.067 3.470 1.660 1.00 94.12 502 GLY A C 1
ATOM 4042 O O . GLY A 1 502 ? -23.320 2.503 1.554 1.00 94.12 502 GLY A O 1
ATOM 4043 N N . HIS A 1 503 ? -23.916 4.527 0.861 1.00 96.62 503 HIS A N 1
ATOM 4044 C CA . HIS A 1 503 ? -22.786 4.630 -0.064 1.00 96.62 503 HIS A CA 1
ATOM 4045 C C . HIS A 1 503 ? -21.506 5.033 0.665 1.00 96.62 503 HIS A C 1
ATOM 4047 O O . HIS A 1 503 ? -21.424 6.117 1.247 1.00 96.62 503 HIS A O 1
ATOM 4053 N N . VAL A 1 504 ? -20.494 4.174 0.573 1.00 97.06 504 VAL A N 1
ATOM 4054 C CA . VAL A 1 504 ? -19.168 4.383 1.148 1.00 97.06 504 VAL A CA 1
ATOM 4055 C C . VAL A 1 504 ? -18.210 4.843 0.057 1.00 97.06 504 VAL A C 1
ATOM 4057 O O . VAL A 1 504 ? -18.180 4.296 -1.049 1.00 97.06 504 VAL A O 1
ATOM 4060 N N . LYS A 1 505 ? -17.411 5.859 0.375 1.00 96.31 505 LYS A N 1
ATOM 4061 C CA . LYS A 1 505 ? -16.369 6.405 -0.489 1.00 96.31 505 LYS A CA 1
ATOM 4062 C C . LYS A 1 505 ? -15.043 6.433 0.257 1.00 96.31 505 LYS A C 1
ATOM 4064 O O . LYS A 1 505 ? -14.929 7.065 1.310 1.00 96.31 505 LYS A O 1
ATOM 4069 N N . TRP A 1 506 ? -14.034 5.810 -0.339 1.00 95.69 506 TRP A N 1
ATOM 4070 C CA . TRP A 1 506 ? -12.667 5.798 0.160 1.00 95.69 506 TRP A CA 1
ATOM 4071 C C . TRP A 1 506 ? -11.724 6.364 -0.897 1.00 95.69 506 TRP A C 1
ATOM 4073 O O . TRP A 1 506 ? -11.592 5.805 -1.983 1.00 95.69 506 TRP A O 1
ATOM 4083 N N . ILE A 1 507 ? -11.096 7.497 -0.586 1.00 94.62 507 ILE A N 1
ATOM 4084 C CA . ILE A 1 507 ? -10.059 8.104 -1.421 1.00 94.62 507 ILE A CA 1
ATOM 4085 C C . ILE A 1 507 ? -8.742 8.025 -0.653 1.00 94.62 507 ILE A C 1
ATOM 4087 O O . ILE A 1 507 ? -8.663 8.483 0.489 1.00 94.62 507 ILE A O 1
ATOM 4091 N N . THR A 1 508 ? -7.718 7.451 -1.275 1.00 94.38 508 THR A N 1
ATOM 4092 C CA . THR A 1 508 ? -6.389 7.309 -0.670 1.00 94.38 508 THR A CA 1
ATOM 4093 C C . THR A 1 508 ? -5.291 7.271 -1.734 1.00 94.38 508 THR A C 1
ATOM 4095 O O . THR A 1 508 ? -5.575 7.234 -2.937 1.00 94.38 508 THR A O 1
ATOM 4098 N N . THR A 1 509 ? -4.034 7.323 -1.308 1.00 93.06 509 THR A N 1
ATOM 4099 C CA . THR A 1 509 ? -2.870 7.160 -2.182 1.00 93.06 509 THR A CA 1
ATOM 4100 C C . THR A 1 509 ? -2.662 5.679 -2.494 1.00 93.06 509 THR A C 1
ATOM 4102 O O . THR A 1 509 ? -2.858 4.819 -1.634 1.00 93.06 509 THR A O 1
ATOM 4105 N N . ILE A 1 510 ? -2.251 5.378 -3.726 1.00 92.44 510 ILE A N 1
ATOM 4106 C CA . ILE A 1 510 ? -1.883 4.034 -4.174 1.00 92.44 510 ILE A CA 1
ATOM 4107 C C . ILE A 1 510 ? -0.471 4.032 -4.753 1.00 92.44 510 ILE A C 1
ATOM 4109 O O . ILE A 1 510 ? -0.124 4.895 -5.563 1.00 92.44 510 ILE A O 1
ATOM 4113 N N . ASN A 1 511 ? 0.319 3.029 -4.365 1.00 91.44 511 ASN A N 1
ATOM 4114 C CA . ASN A 1 511 ? 1.666 2.793 -4.876 1.00 91.44 511 ASN A CA 1
ATOM 4115 C C . ASN A 1 511 ? 1.766 1.359 -5.409 1.00 91.44 511 ASN A C 1
ATOM 4117 O O . ASN A 1 511 ? 1.797 0.395 -4.649 1.00 91.44 511 ASN A O 1
ATOM 4121 N N . ILE A 1 512 ? 1.813 1.220 -6.731 1.00 91.38 512 ILE A N 1
ATOM 4122 C CA . ILE A 1 512 ? 1.861 -0.061 -7.438 1.00 91.38 512 ILE A CA 1
ATOM 4123 C C . ILE A 1 512 ? 3.274 -0.289 -7.962 1.00 91.38 512 ILE A C 1
ATOM 4125 O O . ILE A 1 512 ? 3.796 0.529 -8.716 1.00 91.38 512 ILE A O 1
ATOM 4129 N N . ASN A 1 513 ? 3.849 -1.440 -7.619 1.00 91.75 513 ASN A N 1
ATOM 4130 C CA . ASN A 1 513 ? 5.084 -1.954 -8.202 1.00 91.75 513 ASN A CA 1
ATOM 4131 C C . ASN A 1 513 ? 4.772 -3.297 -8.868 1.00 91.75 513 ASN A C 1
ATOM 4133 O O . ASN A 1 513 ? 4.538 -4.290 -8.178 1.00 91.75 513 ASN A O 1
ATOM 4137 N N . SER A 1 514 ? 4.768 -3.327 -10.198 1.00 91.50 514 SER A N 1
ATOM 4138 C CA . SER A 1 514 ? 4.365 -4.499 -10.984 1.00 91.50 514 SER A CA 1
ATOM 4139 C C . SER A 1 514 ? 5.391 -4.863 -12.050 1.00 91.50 514 SER A C 1
ATOM 4141 O O . SER A 1 514 ? 6.166 -4.018 -12.508 1.00 91.50 514 SER A O 1
ATOM 4143 N N . TRP A 1 515 ? 5.410 -6.137 -12.436 1.00 89.25 515 TRP A N 1
ATOM 4144 C CA . TRP A 1 515 ? 6.235 -6.601 -13.546 1.00 89.25 515 TRP A CA 1
ATOM 4145 C C . TRP A 1 515 ? 5.708 -6.047 -14.870 1.00 89.25 515 TRP A C 1
ATOM 4147 O O . TRP A 1 515 ? 4.530 -6.197 -15.188 1.00 89.25 515 TRP A O 1
ATOM 4157 N N . CYS A 1 516 ? 6.601 -5.453 -15.658 1.00 89.19 516 CYS A N 1
ATOM 4158 C CA . CYS A 1 516 ? 6.334 -5.063 -17.036 1.00 89.19 516 CYS A CA 1
ATOM 4159 C C . CYS A 1 516 ? 7.565 -5.364 -17.886 1.00 89.19 516 CYS A C 1
ATOM 4161 O O . CYS A 1 516 ? 8.637 -4.810 -17.638 1.00 89.19 516 CYS A O 1
ATOM 4163 N N . SER A 1 517 ? 7.411 -6.238 -18.880 1.00 81.69 517 SER A N 1
ATOM 4164 C CA . SER A 1 517 ? 8.477 -6.524 -19.835 1.00 81.69 517 SER A CA 1
ATOM 4165 C C . SER A 1 517 ? 8.388 -5.515 -20.984 1.00 81.69 517 SER A C 1
ATOM 4167 O O . SER A 1 517 ? 7.375 -5.497 -21.674 1.00 81.69 517 SER A O 1
ATOM 4169 N N . PRO A 1 518 ? 9.384 -4.633 -21.177 1.00 75.88 518 PRO A N 1
ATOM 4170 C CA . PRO A 1 518 ? 9.400 -3.746 -22.332 1.00 75.88 518 PRO A CA 1
ATOM 4171 C C . PRO A 1 518 ? 9.664 -4.565 -23.603 1.00 75.88 518 PRO A C 1
ATOM 4173 O O . PRO A 1 518 ? 10.729 -5.170 -23.740 1.00 75.88 518 PRO A O 1
ATOM 4176 N N . ASP A 1 519 ? 8.701 -4.577 -24.522 1.00 66.69 519 ASP A N 1
ATOM 4177 C CA . ASP A 1 519 ? 8.724 -5.464 -25.691 1.00 66.69 519 ASP A CA 1
ATOM 4178 C C . ASP A 1 519 ? 9.723 -5.017 -26.775 1.00 66.69 519 ASP A C 1
ATOM 4180 O O . ASP A 1 519 ? 10.443 -5.844 -27.338 1.00 66.69 519 ASP A O 1
ATOM 4184 N N . ASP A 1 520 ? 9.793 -3.712 -27.073 1.00 74.62 520 ASP A N 1
ATOM 4185 C CA . ASP A 1 520 ? 10.549 -3.192 -28.220 1.00 74.62 520 ASP A CA 1
ATOM 4186 C C . ASP A 1 520 ? 11.289 -1.876 -27.909 1.00 74.62 520 ASP A C 1
ATOM 4188 O O . ASP A 1 520 ? 10.692 -0.830 -27.650 1.00 74.62 520 ASP A O 1
ATOM 4192 N N . LEU A 1 521 ? 12.626 -1.915 -27.975 1.00 79.69 521 LEU A N 1
ATOM 4193 C CA . LEU A 1 521 ? 13.493 -0.732 -27.874 1.00 79.69 521 LEU A CA 1
ATOM 4194 C C . LEU A 1 521 ? 13.994 -0.230 -29.237 1.00 79.69 521 LEU A C 1
ATOM 4196 O O . LEU A 1 521 ? 14.772 0.723 -29.282 1.00 79.69 521 LEU A O 1
ATOM 4200 N N . GLY A 1 522 ? 13.551 -0.808 -30.355 1.00 82.56 522 GLY A N 1
ATOM 4201 C CA . GLY A 1 522 ? 13.983 -0.454 -31.710 1.00 82.56 522 GLY A CA 1
ATOM 4202 C C . GLY A 1 522 ? 13.883 1.047 -31.999 1.00 82.56 522 GLY A C 1
ATOM 4203 O O . GLY A 1 522 ? 14.799 1.643 -32.568 1.00 82.56 522 GLY A O 1
ATOM 4204 N N . ARG A 1 523 ? 12.807 1.688 -31.522 1.00 84.62 523 ARG A N 1
ATOM 4205 C CA . ARG A 1 523 ? 12.537 3.129 -31.694 1.00 84.62 523 ARG A CA 1
ATOM 4206 C C . ARG A 1 523 ? 13.028 4.018 -30.550 1.00 84.62 523 ARG A C 1
ATOM 4208 O O . ARG A 1 523 ? 12.656 5.191 -30.495 1.00 84.62 523 ARG A O 1
ATOM 4215 N N . TRP A 1 524 ? 13.853 3.508 -29.638 1.00 85.88 524 TRP A N 1
ATOM 4216 C CA . TRP A 1 524 ? 14.403 4.310 -28.545 1.00 85.88 524 TRP A CA 1
ATOM 4217 C C . TRP A 1 524 ? 15.133 5.558 -29.087 1.00 85.88 524 TRP A C 1
ATOM 4219 O O . TRP A 1 524 ? 15.911 5.439 -30.038 1.00 85.88 524 TRP A O 1
ATOM 4229 N N . PRO A 1 525 ? 14.920 6.767 -28.525 1.00 85.19 525 PRO A N 1
ATOM 4230 C CA . PRO A 1 525 ? 14.183 7.098 -27.297 1.00 85.19 525 PRO A CA 1
ATOM 4231 C C . PRO A 1 525 ? 12.703 7.491 -27.513 1.00 85.19 525 PRO A C 1
ATOM 4233 O O . PRO A 1 525 ? 12.073 8.029 -26.606 1.00 85.19 525 PRO A O 1
ATOM 4236 N N . ARG A 1 526 ? 12.138 7.303 -28.712 1.00 85.62 526 ARG A N 1
ATOM 4237 C CA . ARG A 1 526 ? 10.702 7.495 -29.018 1.00 85.62 526 ARG A CA 1
ATOM 4238 C C . ARG A 1 526 ? 9.929 6.174 -28.885 1.00 85.62 526 ARG A C 1
ATOM 4240 O O . ARG A 1 526 ? 9.028 5.887 -29.667 1.00 85.62 526 ARG A O 1
ATOM 4247 N N . ASP A 1 527 ? 10.331 5.368 -27.914 1.00 85.69 527 ASP A N 1
ATOM 4248 C CA . ASP A 1 527 ? 9.785 4.053 -27.618 1.00 85.69 527 ASP A CA 1
ATOM 4249 C C . ASP A 1 527 ? 8.413 4.135 -26.930 1.00 85.69 527 ASP A C 1
ATOM 4251 O O . ASP A 1 527 ? 8.126 5.053 -26.149 1.00 85.69 527 ASP A O 1
ATOM 4255 N N . GLU A 1 528 ? 7.572 3.154 -27.252 1.00 89.62 528 GLU A N 1
ATOM 4256 C CA . GLU A 1 528 ? 6.268 2.918 -26.638 1.00 89.62 528 GLU A CA 1
ATOM 4257 C C . GLU A 1 528 ? 6.273 1.525 -26.023 1.00 89.62 528 GLU A C 1
ATOM 4259 O O . GLU A 1 528 ? 6.695 0.575 -26.676 1.00 89.62 528 GLU A O 1
ATOM 4264 N N . HIS A 1 529 ? 5.791 1.417 -24.788 1.00 89.12 529 HIS A N 1
ATOM 4265 C CA . HIS A 1 529 ? 5.705 0.147 -24.069 1.00 89.12 529 HIS A CA 1
ATOM 4266 C C . HIS A 1 529 ? 4.286 -0.098 -23.600 1.00 89.12 529 HIS A C 1
ATOM 4268 O O . HIS A 1 529 ? 3.563 0.843 -23.255 1.00 89.12 529 HIS A O 1
ATOM 4274 N N . GLN A 1 530 ? 3.917 -1.370 -23.556 1.00 90.25 530 GLN A N 1
ATOM 4275 C CA . GLN A 1 530 ? 2.652 -1.823 -23.011 1.00 90.25 530 GLN A CA 1
ATOM 4276 C C . GLN A 1 530 ? 2.918 -2.507 -21.673 1.00 90.25 530 GLN A C 1
ATOM 4278 O O . GLN A 1 530 ? 3.688 -3.459 -21.597 1.00 90.25 530 GLN A O 1
ATOM 4283 N N . CYS A 1 531 ? 2.311 -1.985 -20.611 1.00 91.69 531 CYS A N 1
ATOM 4284 C CA . CYS A 1 531 ? 2.450 -2.537 -19.272 1.00 91.69 531 CYS A CA 1
ATOM 4285 C C . CYS A 1 531 ? 1.087 -2.808 -18.657 1.00 91.69 531 CYS A C 1
ATOM 4287 O O . CYS A 1 531 ? 0.181 -1.982 -18.765 1.00 91.69 531 CYS A O 1
ATOM 4289 N N . ASP A 1 532 ? 0.991 -3.909 -17.923 1.00 90.81 532 ASP A N 1
ATOM 4290 C CA . ASP A 1 532 ? -0.266 -4.337 -17.329 1.00 90.81 532 ASP A CA 1
ATOM 4291 C C . ASP A 1 532 ? -0.256 -4.081 -15.824 1.00 90.81 532 ASP A C 1
ATOM 4293 O O . ASP A 1 532 ? 0.736 -4.324 -15.139 1.00 90.81 532 ASP A O 1
ATOM 4297 N N . ILE A 1 533 ? -1.379 -3.617 -15.288 1.00 91.38 533 ILE A N 1
ATOM 4298 C CA . ILE A 1 533 ? -1.659 -3.599 -13.852 1.00 91.38 533 ILE A CA 1
ATOM 4299 C C . ILE A 1 533 ? -2.864 -4.506 -13.632 1.00 91.38 533 ILE A C 1
ATOM 4301 O O . ILE A 1 533 ? -3.935 -4.253 -14.183 1.00 91.38 533 ILE A O 1
ATOM 4305 N N . VAL A 1 534 ? -2.700 -5.559 -12.830 1.00 89.62 534 VAL A N 1
ATOM 4306 C CA . VAL A 1 534 ? -3.752 -6.563 -12.626 1.00 89.62 534 VAL A CA 1
ATOM 4307 C C . VAL A 1 534 ? -4.276 -6.493 -11.201 1.00 89.62 534 VAL A C 1
ATOM 4309 O O . VAL A 1 534 ? -3.631 -6.969 -10.267 1.00 89.62 534 VAL A O 1
ATOM 4312 N N . LEU A 1 535 ? -5.454 -5.892 -11.042 1.00 90.62 535 LEU A N 1
ATOM 4313 C CA . LEU A 1 535 ? -6.117 -5.686 -9.755 1.00 90.62 535 LEU A CA 1
ATOM 4314 C C . LEU A 1 535 ? -7.292 -6.646 -9.591 1.00 90.62 535 LEU A C 1
ATOM 4316 O O . LEU A 1 535 ? -8.022 -6.905 -10.541 1.00 90.62 535 LEU A O 1
ATOM 4320 N N . GLY A 1 536 ? -7.551 -7.118 -8.382 1.00 88.56 536 GLY A N 1
ATOM 4321 C CA . GLY A 1 536 ? -8.789 -7.838 -8.090 1.00 88.56 536 GLY A CA 1
ATOM 4322 C C . GLY A 1 536 ? -8.902 -8.220 -6.628 1.00 88.56 536 GLY A C 1
ATOM 4323 O O . GLY A 1 536 ? -8.240 -7.631 -5.780 1.00 88.56 536 GLY A O 1
ATOM 4324 N N . PHE A 1 537 ? -9.758 -9.193 -6.340 1.00 86.62 537 PHE A N 1
ATOM 4325 C CA . PHE A 1 537 ? -10.003 -9.672 -4.983 1.00 86.62 537 PHE A CA 1
ATOM 4326 C C . PHE A 1 537 ? -9.437 -11.080 -4.836 1.00 86.62 537 PHE A C 1
ATOM 4328 O O . PHE A 1 537 ? -9.631 -11.921 -5.713 1.00 86.62 537 PHE A O 1
ATOM 4335 N N . PHE A 1 538 ? -8.721 -11.333 -3.741 1.00 78.12 538 PHE A N 1
ATOM 4336 C CA . PHE A 1 538 ? -8.175 -12.662 -3.461 1.00 78.12 538 PHE A CA 1
ATOM 4337 C C . PHE A 1 538 ? -9.231 -13.563 -2.809 1.00 78.12 538 PHE A C 1
ATOM 4339 O O . PHE A 1 538 ? -9.482 -14.678 -3.262 1.00 78.12 538 PHE A O 1
ATOM 4346 N N . ASN A 1 539 ? -9.906 -13.039 -1.784 1.00 73.25 539 ASN A N 1
ATOM 4347 C CA . ASN A 1 539 ? -10.999 -13.700 -1.077 1.00 73.25 539 ASN A CA 1
ATOM 4348 C C . ASN A 1 539 ? -12.358 -13.249 -1.640 1.00 73.25 539 ASN A C 1
ATOM 4350 O O . ASN A 1 539 ? -12.496 -12.127 -2.117 1.00 73.25 539 ASN A O 1
ATOM 4354 N N . GLU A 1 540 ? -13.369 -14.122 -1.587 1.00 71.00 540 GLU A N 1
ATOM 4355 C CA . GLU A 1 540 ? -14.753 -13.825 -2.014 1.00 71.00 540 GLU A CA 1
ATOM 4356 C C . GLU A 1 540 ? -14.917 -13.279 -3.451 1.00 71.00 540 GLU A C 1
ATOM 4358 O O . GLU A 1 540 ? -15.936 -12.669 -3.775 1.00 71.00 540 GLU A O 1
ATOM 4363 N N . PHE A 1 541 ? -13.967 -13.547 -4.353 1.00 69.62 541 PHE A N 1
ATOM 4364 C CA . PHE A 1 541 ? -13.971 -13.029 -5.730 1.00 69.62 541 PHE A CA 1
ATOM 4365 C C . PHE A 1 541 ? -15.207 -13.408 -6.566 1.00 69.62 541 PHE A C 1
ATOM 4367 O O . PHE A 1 541 ? -15.458 -12.807 -7.603 1.00 69.62 541 PHE A O 1
ATOM 4374 N N . GLN A 1 542 ? -15.985 -14.408 -6.141 1.00 76.69 542 GLN A N 1
ATOM 4375 C CA . GLN A 1 542 ? -17.245 -14.791 -6.789 1.00 76.69 542 GLN A CA 1
ATOM 4376 C C . GLN A 1 542 ? -18.398 -13.829 -6.453 1.00 76.69 542 GLN A C 1
ATOM 4378 O O . GLN A 1 542 ? -19.336 -13.698 -7.234 1.00 76.69 542 GLN A O 1
ATOM 4383 N N . ASN A 1 543 ? -18.323 -13.156 -5.301 1.00 85.31 543 ASN A N 1
ATOM 4384 C CA . ASN A 1 543 ? -19.362 -12.266 -4.776 1.00 85.31 543 ASN A CA 1
ATOM 4385 C C . ASN A 1 543 ? -18.963 -10.783 -4.835 1.00 85.31 543 ASN A C 1
ATOM 4387 O O . ASN A 1 543 ? -19.760 -9.915 -4.471 1.00 85.31 543 ASN A O 1
ATOM 4391 N N . LEU A 1 544 ? -17.738 -10.492 -5.277 1.00 88.00 544 LEU A N 1
ATOM 4392 C CA . LEU A 1 544 ? -17.187 -9.150 -5.418 1.00 88.00 544 LEU A CA 1
ATOM 4393 C C . LEU A 1 544 ? -16.829 -8.881 -6.876 1.00 88.00 544 LEU A C 1
ATOM 4395 O O . LEU A 1 544 ? -16.134 -9.670 -7.509 1.00 88.00 544 LEU A O 1
ATOM 4399 N N . GLN A 1 545 ? -17.260 -7.732 -7.393 1.00 88.44 545 GLN A N 1
ATOM 4400 C CA . GLN A 1 545 ? -16.939 -7.299 -8.749 1.00 88.44 545 GLN A CA 1
ATOM 4401 C C . GLN A 1 545 ? -16.271 -5.928 -8.729 1.00 88.44 545 GLN A C 1
ATOM 4403 O O . GLN A 1 545 ? -16.790 -4.989 -8.130 1.00 88.44 545 GLN A O 1
ATOM 4408 N N . LEU A 1 546 ? -15.138 -5.799 -9.418 1.00 90.44 546 LEU A N 1
ATOM 4409 C CA . LEU A 1 546 ? -14.451 -4.523 -9.591 1.00 90.44 546 LEU A CA 1
ATOM 4410 C C . LEU A 1 546 ? -14.943 -3.851 -10.881 1.00 90.44 546 LEU A C 1
ATOM 4412 O O . LEU A 1 546 ? -14.833 -4.421 -11.966 1.00 90.44 546 LEU A O 1
ATOM 4416 N N . ALA A 1 547 ? -15.490 -2.644 -10.765 1.00 91.25 547 ALA A N 1
ATOM 4417 C CA . ALA A 1 547 ? -16.012 -1.864 -11.883 1.00 91.25 547 ALA A CA 1
ATOM 4418 C C . ALA A 1 547 ? -15.147 -0.619 -12.101 1.00 91.25 547 ALA A C 1
ATOM 4420 O O . ALA A 1 547 ? -15.210 0.336 -11.331 1.00 91.25 547 ALA A O 1
ATOM 4421 N N . PHE A 1 548 ? -14.332 -0.623 -13.153 1.00 92.25 548 PHE A N 1
ATOM 4422 C CA . PHE A 1 548 ? -13.462 0.503 -13.483 1.00 92.25 548 PHE A CA 1
ATOM 4423 C C . PHE A 1 548 ? -14.173 1.540 -14.351 1.00 92.25 548 PHE A C 1
ATOM 4425 O O . PHE A 1 548 ? -14.813 1.200 -15.345 1.00 92.25 548 PHE A O 1
ATOM 4432 N N . ASN A 1 549 ? -14.036 2.813 -13.980 1.00 90.44 549 ASN A N 1
ATOM 4433 C CA . ASN A 1 549 ? -14.590 3.934 -14.728 1.00 90.44 549 ASN A CA 1
ATOM 4434 C C . ASN A 1 549 ? -13.459 4.782 -15.328 1.00 90.44 549 ASN A C 1
ATOM 4436 O O . ASN A 1 549 ? -12.834 5.596 -14.641 1.00 90.44 549 ASN A O 1
ATOM 4440 N N . ALA A 1 550 ? -13.211 4.584 -16.625 1.00 85.56 550 ALA A N 1
ATOM 4441 C CA . ALA A 1 550 ? -12.168 5.288 -17.367 1.00 85.56 550 ALA A CA 1
ATOM 4442 C C . ALA A 1 550 ? -12.455 6.792 -17.519 1.00 85.56 550 ALA A C 1
ATOM 4444 O O . ALA A 1 550 ? -11.536 7.596 -17.413 1.00 85.56 550 ALA A O 1
ATOM 4445 N N . ASN A 1 551 ? -13.723 7.178 -17.705 1.00 87.00 551 ASN A N 1
ATOM 4446 C CA . ASN A 1 551 ? -14.119 8.563 -17.994 1.00 87.00 551 ASN A CA 1
ATOM 4447 C C . ASN A 1 551 ? -13.884 9.509 -16.810 1.00 87.00 551 ASN A C 1
ATOM 4449 O O . ASN A 1 551 ? -13.637 10.696 -16.997 1.00 87.00 551 ASN A O 1
ATOM 4453 N N . GLU A 1 552 ? -13.983 8.984 -15.591 1.00 87.56 552 GLU A N 1
ATOM 4454 C CA . GLU A 1 552 ? -13.753 9.742 -14.359 1.00 87.56 552 GLU A CA 1
ATOM 4455 C C . GLU A 1 552 ? -12.330 9.579 -13.804 1.00 87.56 552 GLU A C 1
ATOM 4457 O O . GLU A 1 552 ? -12.001 10.158 -12.768 1.00 87.56 552 GLU A O 1
ATOM 4462 N N . SER A 1 553 ? -11.493 8.778 -14.468 1.00 89.81 553 SER A N 1
ATOM 4463 C CA . SER A 1 553 ? -10.091 8.587 -14.104 1.00 89.81 553 SER A CA 1
ATOM 4464 C C . SER A 1 553 ? -9.212 9.619 -14.815 1.00 89.81 553 SER A C 1
ATOM 4466 O O . SER A 1 553 ? -9.441 9.970 -15.970 1.00 89.81 553 SER A O 1
ATOM 4468 N N . THR A 1 554 ? -8.181 10.112 -14.132 1.00 88.44 554 THR A N 1
ATOM 4469 C CA . THR A 1 554 ? -7.275 11.141 -14.656 1.00 88.44 554 THR A CA 1
ATOM 4470 C C . THR A 1 554 ? -5.864 10.583 -14.803 1.00 88.44 554 THR A C 1
ATOM 4472 O O . THR A 1 554 ? -5.153 10.425 -13.813 1.00 88.44 554 THR A O 1
ATOM 4475 N N . PHE A 1 555 ? -5.435 10.334 -16.041 1.00 86.69 555 PHE A N 1
ATOM 4476 C CA . PHE A 1 555 ? -4.106 9.778 -16.347 1.00 86.69 555 PHE A CA 1
ATOM 4477 C C . PHE A 1 555 ? -3.052 10.826 -16.716 1.00 86.69 555 PHE A C 1
ATOM 4479 O O . PHE A 1 555 ? -1.897 10.491 -16.976 1.00 86.69 555 PHE A O 1
ATOM 4486 N N . ASN A 1 556 ? -3.435 12.103 -16.740 1.00 84.44 556 ASN A N 1
ATOM 4487 C CA . ASN A 1 556 ? -2.493 13.179 -16.996 1.00 84.44 556 ASN A CA 1
ATOM 4488 C C . ASN A 1 556 ? -1.599 13.384 -15.769 1.00 84.44 556 ASN A C 1
ATOM 4490 O O . ASN A 1 556 ? -2.106 13.701 -14.696 1.00 84.44 556 ASN A O 1
ATOM 4494 N N . CYS A 1 557 ? -0.285 13.219 -15.926 1.00 81.25 557 CYS A N 1
ATOM 4495 C CA . CYS A 1 557 ? 0.6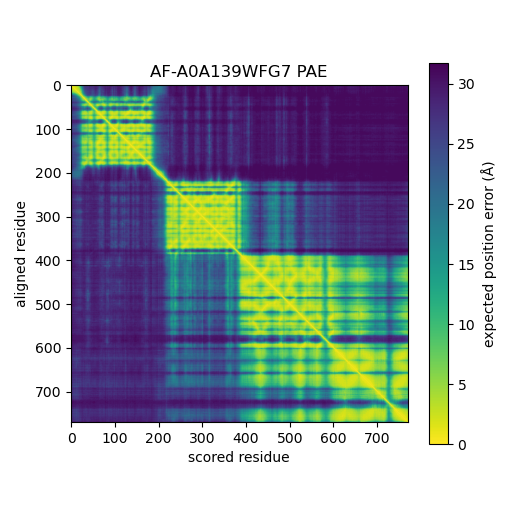58 13.414 -14.832 1.00 81.25 557 CYS A CA 1
ATOM 4496 C C . CYS A 1 557 ? 0.782 14.916 -14.504 1.00 81.25 557 CYS A C 1
ATOM 4498 O O . CYS A 1 557 ? 1.267 15.674 -15.348 1.00 81.25 557 CYS A O 1
ATOM 4500 N N . PRO A 1 558 ? 0.408 15.368 -13.292 1.00 75.88 558 PRO A N 1
ATOM 4501 C CA . PRO A 1 558 ? 0.585 16.761 -12.883 1.00 75.88 558 PRO A CA 1
ATOM 4502 C C . PRO A 1 558 ? 2.065 17.134 -12.693 1.00 75.88 558 PRO A C 1
ATOM 4504 O O . PRO A 1 558 ? 2.420 18.310 -12.758 1.00 75.88 558 PRO A O 1
ATOM 4507 N N . TYR A 1 559 ? 2.935 16.143 -12.473 1.00 76.88 559 TYR A N 1
ATOM 4508 C CA . TYR A 1 559 ? 4.375 16.319 -12.291 1.00 76.88 559 TYR A CA 1
ATOM 4509 C C . TYR A 1 559 ? 5.162 15.915 -13.543 1.00 76.88 559 TYR A C 1
ATOM 4511 O O . TYR A 1 559 ? 4.713 15.090 -14.340 1.00 76.88 559 TYR A O 1
ATOM 4519 N N . SER A 1 560 ? 6.378 16.453 -13.702 1.00 75.19 560 SER A N 1
ATOM 4520 C CA . SER A 1 560 ? 7.269 16.082 -14.806 1.00 75.19 560 SER A CA 1
ATOM 4521 C C . SER A 1 560 ? 7.741 14.634 -14.657 1.00 75.19 560 SER A C 1
ATOM 4523 O O . SER A 1 560 ? 8.710 14.345 -13.955 1.00 75.19 560 SER A O 1
ATOM 4525 N N . SER A 1 561 ? 7.046 13.725 -15.329 1.00 81.06 561 SER A N 1
ATOM 4526 C CA . SER A 1 561 ? 7.402 12.314 -15.413 1.00 81.06 561 SER A CA 1
ATOM 4527 C C . SER A 1 561 ? 8.252 12.022 -16.656 1.00 81.06 561 SER A C 1
ATOM 4529 O O . SER A 1 561 ? 8.061 12.619 -17.719 1.00 81.06 561 SER A O 1
ATOM 4531 N N . ARG A 1 562 ? 9.174 11.053 -16.543 1.00 85.25 562 ARG A N 1
ATOM 4532 C CA . ARG A 1 562 ? 9.950 10.498 -17.676 1.00 85.25 562 ARG A CA 1
ATOM 4533 C C . ARG A 1 562 ? 9.067 9.730 -18.672 1.00 85.25 562 ARG A C 1
ATOM 4535 O O . ARG A 1 562 ? 9.474 9.478 -19.808 1.00 85.25 562 ARG A O 1
ATOM 4542 N N . TRP A 1 563 ? 7.873 9.347 -18.238 1.00 89.19 563 TRP A N 1
ATOM 4543 C CA . TRP A 1 563 ? 6.916 8.561 -18.999 1.00 89.19 563 TRP A CA 1
ATOM 4544 C C . TRP A 1 563 ? 5.545 9.224 -18.952 1.00 89.19 563 TRP A C 1
ATOM 4546 O O . TRP A 1 563 ? 5.116 9.692 -17.899 1.00 89.19 563 TRP A O 1
ATOM 4556 N N . ALA A 1 564 ? 4.867 9.246 -20.093 1.00 90.00 564 ALA A N 1
ATOM 4557 C CA . ALA A 1 564 ? 3.491 9.695 -20.226 1.00 90.00 564 ALA A CA 1
ATOM 4558 C C . ALA A 1 564 ? 2.588 8.499 -20.539 1.00 90.00 564 ALA A C 1
ATOM 4560 O O . ALA A 1 564 ? 2.949 7.644 -21.351 1.00 90.00 564 ALA A O 1
ATOM 4561 N N . ILE A 1 565 ? 1.413 8.460 -19.913 1.00 91.44 565 ILE A N 1
ATOM 4562 C CA . ILE A 1 565 ? 0.353 7.507 -20.247 1.00 91.44 565 ILE A CA 1
ATOM 4563 C C . ILE A 1 565 ? -0.407 8.078 -21.445 1.00 91.44 565 ILE A C 1
ATOM 4565 O O . ILE A 1 565 ? -0.919 9.194 -21.374 1.00 91.44 565 ILE A O 1
ATOM 4569 N N . LEU A 1 566 ? -0.443 7.342 -22.552 1.00 88.88 566 LEU A N 1
ATOM 4570 C CA . LEU A 1 566 ? -1.207 7.725 -23.740 1.00 88.88 566 LEU A CA 1
ATOM 4571 C C . LEU A 1 566 ? -2.651 7.246 -23.647 1.00 88.88 566 LEU A C 1
ATOM 4573 O O . LEU A 1 566 ? -3.575 7.985 -23.968 1.00 88.88 566 LEU A O 1
ATOM 4577 N N . GLU A 1 567 ? -2.813 5.994 -23.233 1.00 88.75 567 GLU A N 1
ATOM 4578 C CA . GLU A 1 567 ? -4.076 5.274 -23.269 1.00 88.75 567 GLU A CA 1
ATOM 4579 C C . GLU A 1 567 ? -4.099 4.224 -22.161 1.00 88.75 567 GLU A C 1
ATOM 4581 O O . GLU A 1 567 ? -3.055 3.669 -21.793 1.00 88.75 567 GLU A O 1
ATOM 4586 N N . VAL A 1 568 ? -5.294 3.984 -21.623 1.00 91.19 568 VAL A N 1
ATOM 4587 C CA . VAL A 1 568 ? -5.558 2.931 -20.645 1.00 91.19 568 VAL A CA 1
ATOM 4588 C C . VAL A 1 568 ? -6.775 2.153 -21.108 1.00 91.19 568 VAL A C 1
ATOM 4590 O O . VAL A 1 568 ? -7.882 2.689 -21.149 1.00 91.19 568 VAL A O 1
ATOM 4593 N N . GLU A 1 569 ? -6.570 0.882 -21.421 1.00 90.00 569 GLU A N 1
ATOM 4594 C CA . GLU A 1 569 ? -7.641 -0.041 -21.777 1.00 90.00 569 GLU A CA 1
ATOM 4595 C C . GLU A 1 569 ? -7.895 -1.001 -20.614 1.00 90.00 569 GLU A C 1
ATOM 4597 O O . GLU A 1 569 ? -6.964 -1.539 -20.014 1.00 90.00 569 GLU A O 1
ATOM 4602 N N . SER A 1 570 ? -9.163 -1.230 -20.278 1.00 88.12 570 SER A N 1
ATOM 4603 C CA . SER A 1 570 ? -9.545 -2.135 -19.194 1.00 88.12 570 SER A CA 1
ATOM 4604 C C . SER A 1 570 ? -10.172 -3.411 -19.735 1.00 88.12 570 SER A C 1
ATOM 4606 O O . SER A 1 570 ? -11.147 -3.350 -20.484 1.00 88.12 570 SER A O 1
ATOM 4608 N N . PHE A 1 571 ? -9.681 -4.560 -19.286 1.00 82.81 571 PHE A N 1
ATOM 4609 C CA . PHE A 1 571 ? -10.193 -5.869 -19.667 1.00 82.81 571 PHE A CA 1
ATOM 4610 C C . PHE A 1 571 ? -10.638 -6.601 -18.405 1.00 82.81 571 PHE A C 1
ATOM 4612 O O . PHE A 1 571 ? -9.843 -6.869 -17.503 1.00 82.81 571 PHE A O 1
ATOM 4619 N N . SER A 1 572 ? -11.932 -6.902 -18.330 1.00 70.06 572 SER A N 1
ATOM 4620 C CA . SER A 1 572 ? -12.511 -7.709 -17.259 1.00 70.06 572 SER A CA 1
ATOM 4621 C C . SER A 1 572 ? -12.406 -9.201 -17.587 1.00 70.06 572 SER A C 1
ATOM 4623 O O . SER A 1 572 ? -12.393 -9.599 -18.753 1.00 70.06 572 SER A O 1
ATOM 4625 N N . ASN A 1 573 ? -12.349 -10.041 -16.551 1.00 59.78 573 ASN A N 1
ATOM 4626 C CA . ASN A 1 573 ? -12.425 -11.507 -16.638 1.00 59.78 573 ASN A CA 1
ATOM 4627 C C . ASN A 1 573 ? -11.252 -12.212 -17.346 1.00 59.78 573 ASN A C 1
ATOM 4629 O O . ASN A 1 573 ? -11.344 -13.406 -17.632 1.00 59.78 573 ASN A O 1
ATOM 4633 N N . ARG A 1 574 ? -10.128 -1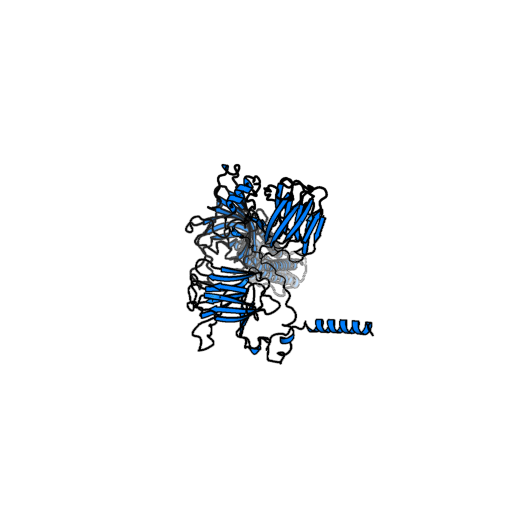1.528 -17.587 1.00 53.81 574 ARG A N 1
ATOM 4634 C CA . ARG A 1 574 ? -8.848 -12.196 -17.851 1.00 53.81 574 ARG A CA 1
ATOM 4635 C C . ARG A 1 574 ? -8.097 -12.279 -16.525 1.00 53.81 574 ARG A C 1
ATOM 4637 O O . ARG A 1 574 ? -7.437 -11.329 -16.126 1.00 53.81 574 ARG A O 1
ATOM 4644 N N . GLY A 1 575 ? -8.235 -13.398 -15.811 1.00 49.88 575 GLY A N 1
ATOM 4645 C CA . GLY A 1 575 ? -7.323 -13.703 -14.703 1.00 49.88 575 GLY A CA 1
ATOM 4646 C C . GLY A 1 575 ? -5.866 -13.640 -15.184 1.00 49.88 575 GLY A C 1
ATOM 4647 O O . GLY A 1 575 ? -5.602 -13.785 -16.381 1.00 49.88 575 GLY A O 1
ATOM 4648 N N . TRP A 1 576 ? -4.917 -13.401 -14.277 1.00 48.81 576 TRP A N 1
ATOM 4649 C CA . TRP A 1 576 ? -3.490 -13.419 -14.610 1.00 48.81 576 TRP A CA 1
ATOM 4650 C C . TRP A 1 576 ? -3.082 -14.826 -15.076 1.00 48.81 576 TRP A C 1
ATOM 4652 O O . TRP A 1 576 ? -2.783 -15.703 -14.270 1.00 48.81 576 TRP A O 1
ATOM 4662 N N . GLN A 1 577 ? -3.101 -15.059 -16.391 1.00 48.97 577 GLN A N 1
ATOM 4663 C CA . GLN A 1 577 ? -2.759 -16.342 -17.004 1.00 48.97 577 GLN A CA 1
ATOM 4664 C C . GLN A 1 577 ? -1.241 -16.543 -17.003 1.00 48.97 577 GLN A C 1
ATOM 4666 O O . GLN A 1 577 ? -0.571 -16.430 -18.031 1.00 48.97 577 GLN A O 1
ATOM 4671 N N . ASN A 1 578 ? -0.671 -16.867 -15.845 1.00 45.34 578 ASN A N 1
ATOM 4672 C CA . ASN A 1 578 ? 0.720 -17.289 -15.791 1.00 45.34 578 ASN A CA 1
ATOM 4673 C C . ASN A 1 578 ? 0.838 -18.709 -16.366 1.00 45.34 578 ASN A C 1
ATOM 4675 O O . ASN A 1 578 ? 0.444 -19.701 -15.754 1.00 45.34 578 ASN A O 1
ATOM 4679 N N . SER A 1 579 ? 1.437 -18.809 -17.554 1.00 42.81 579 SER A N 1
ATOM 4680 C CA . SER A 1 579 ? 1.680 -20.064 -18.286 1.00 42.81 579 SER A CA 1
ATOM 4681 C C . SER A 1 579 ? 2.478 -21.118 -17.500 1.00 42.81 579 SER A C 1
ATOM 4683 O O . SER A 1 579 ? 2.497 -22.284 -17.904 1.00 42.81 579 SER A O 1
ATOM 4685 N N . SER A 1 580 ? 3.126 -20.715 -16.402 1.00 47.66 580 SER A N 1
ATOM 4686 C CA . SER A 1 580 ? 3.941 -21.527 -15.494 1.00 47.66 580 SER A CA 1
ATOM 4687 C C . SER A 1 580 ? 3.168 -22.151 -14.323 1.00 47.66 580 SER A C 1
ATOM 4689 O O . SER A 1 580 ? 3.688 -23.074 -13.701 1.00 47.66 580 SER A O 1
ATOM 4691 N N . VAL A 1 581 ? 1.928 -21.723 -14.045 1.00 44.19 581 VAL A N 1
ATOM 4692 C CA . VAL A 1 581 ? 1.075 -22.253 -12.955 1.00 44.19 581 VAL A CA 1
ATOM 4693 C C . VAL A 1 581 ? -0.156 -22.959 -13.536 1.00 44.19 581 VAL A C 1
ATOM 4695 O O . VAL A 1 581 ? -1.247 -22.942 -12.990 1.00 44.19 581 VAL A O 1
ATOM 4698 N N . ARG A 1 582 ? 0.002 -23.633 -14.677 1.00 44.69 582 ARG A N 1
ATOM 4699 C CA . ARG A 1 582 ? -1.102 -24.341 -15.350 1.00 44.69 582 ARG A CA 1
ATOM 4700 C C . ARG A 1 582 ? -1.567 -25.628 -14.648 1.00 44.69 582 ARG A C 1
ATOM 4702 O O . ARG A 1 582 ? -2.418 -26.326 -15.184 1.00 44.69 582 ARG A O 1
ATOM 4709 N N . ASN A 1 583 ? -1.005 -25.964 -13.484 1.00 40.56 583 ASN A N 1
ATOM 4710 C CA . ASN A 1 583 ? -1.112 -27.302 -12.892 1.00 40.56 583 ASN A CA 1
ATOM 4711 C C . ASN A 1 583 ? -1.757 -27.362 -11.496 1.00 40.56 583 ASN A C 1
ATOM 4713 O O . ASN A 1 583 ? -1.687 -28.413 -10.863 1.00 40.56 583 ASN A O 1
ATOM 4717 N N . LEU A 1 584 ? -2.396 -26.297 -10.999 1.00 47.31 584 LEU A N 1
ATOM 4718 C CA . LEU A 1 584 ? -3.054 -26.324 -9.685 1.00 47.31 584 LEU A CA 1
ATOM 4719 C C . LEU A 1 584 ? -4.455 -25.694 -9.735 1.00 47.31 584 LEU A C 1
ATOM 4721 O O . LEU A 1 584 ? -4.637 -24.558 -9.332 1.00 47.31 584 LEU A O 1
ATOM 4725 N N . ASN A 1 585 ? -5.438 -26.501 -10.154 1.00 43.88 585 ASN A N 1
ATOM 4726 C CA . ASN A 1 585 ? -6.890 -26.292 -10.023 1.00 43.88 585 ASN A CA 1
ATOM 4727 C C . ASN A 1 585 ? -7.501 -25.080 -10.772 1.00 43.88 585 ASN A C 1
ATOM 4729 O O . ASN A 1 585 ? -6.905 -24.026 -10.905 1.00 43.88 585 ASN A O 1
ATOM 4733 N N . ASN A 1 586 ? -8.749 -25.231 -11.237 1.00 47.06 586 ASN A N 1
ATOM 4734 C CA . ASN A 1 586 ? -9.556 -24.228 -11.966 1.00 47.06 586 ASN A CA 1
ATOM 4735 C C . ASN A 1 586 ? -9.964 -22.989 -11.119 1.00 47.06 586 ASN A C 1
ATOM 4737 O O . ASN A 1 586 ? -11.098 -22.524 -11.220 1.00 47.06 586 ASN A O 1
ATOM 4741 N N . PHE A 1 587 ? -9.106 -22.486 -10.232 1.00 53.31 587 PHE A N 1
ATOM 4742 C CA . PHE A 1 587 ? -9.443 -21.468 -9.230 1.00 53.31 587 PHE A CA 1
ATOM 4743 C C . PHE A 1 587 ? -8.605 -20.195 -9.402 1.00 53.31 587 PHE A C 1
ATOM 4745 O O . PHE A 1 587 ? -8.056 -19.673 -8.437 1.00 53.31 587 PHE A O 1
ATOM 4752 N N . ASP A 1 588 ? -8.501 -19.697 -10.635 1.00 59.56 588 ASP A N 1
ATOM 4753 C CA . ASP A 1 588 ? -7.896 -18.389 -10.886 1.00 59.56 588 ASP A CA 1
ATOM 4754 C C . ASP A 1 588 ? -8.924 -17.288 -10.566 1.00 59.56 588 ASP A C 1
ATOM 4756 O O . ASP A 1 588 ? -9.967 -17.221 -11.231 1.00 59.56 588 ASP A O 1
ATOM 4760 N N . PRO A 1 589 ? -8.684 -16.426 -9.559 1.00 65.69 589 PRO A N 1
ATOM 4761 C CA . PRO A 1 589 ? -9.579 -15.313 -9.275 1.00 65.69 589 PRO A CA 1
ATOM 4762 C C . PRO A 1 589 ? -9.629 -14.357 -10.484 1.00 65.69 589 PRO A C 1
ATOM 4764 O O . PRO A 1 589 ? -8.585 -14.019 -11.055 1.00 65.69 589 PRO A O 1
ATOM 4767 N N . PRO A 1 590 ? -10.823 -13.901 -10.906 1.00 69.62 590 PRO A N 1
ATOM 4768 C CA . PRO A 1 590 ? -10.953 -12.930 -11.978 1.00 69.62 590 PRO A CA 1
ATOM 4769 C C . PRO A 1 590 ? -10.312 -11.605 -11.551 1.00 69.62 590 PRO A C 1
ATOM 4771 O O . PRO A 1 590 ? -10.679 -11.005 -10.540 1.00 69.62 590 PRO A O 1
ATOM 4774 N N . GLY A 1 591 ? -9.345 -11.152 -12.344 1.00 79.81 591 GLY A N 1
ATOM 4775 C CA . GLY A 1 591 ? -8.729 -9.838 -12.219 1.00 79.81 591 GLY A CA 1
ATOM 4776 C C . GLY A 1 591 ? -9.287 -8.858 -13.250 1.00 79.81 591 GLY A C 1
ATOM 4777 O O . GLY A 1 591 ? -9.758 -9.242 -14.323 1.00 79.81 591 GLY A O 1
ATOM 4778 N N . LEU A 1 592 ? -9.220 -7.577 -12.913 1.00 88.94 592 LEU A N 1
ATOM 4779 C CA . LEU A 1 592 ? -9.277 -6.463 -13.842 1.00 88.94 592 LEU A CA 1
ATOM 4780 C C . LEU A 1 592 ? -7.852 -6.171 -14.320 1.00 88.94 592 LEU A C 1
ATOM 4782 O O . LEU A 1 592 ? -7.009 -5.726 -13.538 1.00 88.94 592 LEU A O 1
ATOM 4786 N N . THR A 1 593 ? -7.605 -6.376 -15.608 1.00 90.31 593 THR A N 1
ATOM 4787 C CA . THR A 1 593 ? -6.342 -6.004 -16.246 1.00 90.31 593 THR A CA 1
ATOM 4788 C C . THR A 1 593 ? -6.476 -4.611 -16.840 1.00 90.31 593 THR A C 1
ATOM 4790 O O . THR A 1 593 ? -7.310 -4.374 -17.715 1.00 90.31 593 THR A O 1
ATOM 4793 N N . LEU A 1 594 ? -5.656 -3.684 -16.363 1.00 91.81 594 LEU A N 1
ATOM 4794 C CA . LEU A 1 594 ? -5.473 -2.369 -16.959 1.00 91.81 594 LEU A CA 1
ATOM 4795 C C . LEU A 1 594 ? -4.231 -2.432 -17.845 1.00 91.81 594 LEU A C 1
ATOM 4797 O O . LEU A 1 594 ? -3.135 -2.619 -17.326 1.00 91.81 594 LEU A O 1
ATOM 4801 N N . HIS A 1 595 ? -4.398 -2.284 -19.156 1.00 91.56 595 HIS A N 1
ATOM 4802 C CA . HIS A 1 595 ? -3.290 -2.142 -20.097 1.00 91.56 595 HIS A CA 1
ATOM 4803 C C . HIS A 1 595 ? -2.964 -0.660 -20.241 1.00 91.56 595 HIS A C 1
ATOM 4805 O O . HIS A 1 595 ? -3.778 0.121 -20.732 1.00 91.56 595 HIS A O 1
ATOM 4811 N N . LEU A 1 596 ? -1.772 -0.270 -19.804 1.00 92.62 596 LEU A N 1
ATOM 4812 C CA . LEU A 1 596 ? -1.264 1.089 -19.898 1.00 92.62 596 LEU A CA 1
ATOM 4813 C C . LEU A 1 596 ? -0.308 1.177 -21.079 1.00 92.62 596 LEU A C 1
ATOM 4815 O O . LEU A 1 596 ? 0.739 0.523 -21.098 1.00 92.62 596 LEU A O 1
ATOM 4819 N N . LYS A 1 597 ? -0.636 2.045 -22.034 1.00 92.44 597 LYS A N 1
ATOM 4820 C CA . LYS A 1 597 ? 0.265 2.391 -23.128 1.00 92.44 597 LYS A CA 1
ATOM 4821 C C . LYS A 1 597 ? 1.127 3.580 -22.721 1.00 92.44 597 LYS A C 1
ATOM 4823 O O . LYS A 1 597 ? 0.644 4.709 -22.610 1.00 92.44 597 LYS A O 1
ATOM 4828 N N . LEU A 1 598 ? 2.410 3.327 -22.491 1.00 91.62 598 LEU A N 1
ATOM 4829 C CA . LEU A 1 598 ? 3.379 4.312 -22.020 1.00 91.62 598 LEU A CA 1
ATOM 4830 C C . LEU A 1 598 ? 4.242 4.814 -23.175 1.00 91.62 598 LEU A C 1
ATOM 4832 O O . LEU A 1 598 ? 4.714 4.030 -23.993 1.00 91.62 598 LEU A O 1
ATOM 4836 N N . ARG A 1 599 ? 4.517 6.120 -23.202 1.00 89.31 599 ARG A N 1
ATOM 4837 C CA . ARG A 1 599 ? 5.484 6.738 -24.118 1.00 89.31 599 ARG A CA 1
ATOM 4838 C C . ARG A 1 599 ? 6.513 7.538 -23.343 1.00 89.31 599 ARG A C 1
ATOM 4840 O O . ARG A 1 599 ? 6.172 8.301 -22.438 1.00 89.31 599 ARG A O 1
ATOM 4847 N N . ARG A 1 600 ? 7.782 7.401 -23.719 1.00 87.31 600 ARG A N 1
ATOM 4848 C CA . ARG A 1 600 ? 8.859 8.182 -23.110 1.00 87.31 600 ARG A CA 1
ATOM 4849 C C . ARG A 1 600 ? 8.729 9.659 -23.473 1.00 87.31 600 ARG A C 1
ATOM 4851 O O . ARG A 1 600 ? 8.595 10.013 -24.644 1.00 87.31 600 ARG A O 1
ATOM 4858 N N . THR A 1 601 ? 8.848 10.539 -22.485 1.00 83.00 601 THR A N 1
ATOM 4859 C CA . THR A 1 601 ? 8.955 11.984 -22.715 1.00 83.00 601 THR A CA 1
ATOM 4860 C C . THR A 1 601 ? 10.399 12.308 -23.132 1.00 83.00 601 THR A C 1
ATOM 4862 O O . THR A 1 601 ? 11.294 12.495 -22.312 1.00 83.00 601 THR A O 1
ATOM 4865 N N . SER A 1 602 ? 10.673 12.272 -24.443 1.00 67.94 602 SER A N 1
ATOM 4866 C CA . SER A 1 602 ? 12.038 12.121 -24.986 1.00 67.94 602 SER A CA 1
ATOM 4867 C C . SER A 1 602 ? 12.585 13.281 -25.820 1.00 67.94 602 SER A C 1
ATOM 4869 O O . SER A 1 602 ? 13.625 13.129 -26.472 1.00 67.94 602 SER A O 1
ATOM 4871 N N . ASN A 1 603 ? 11.954 14.458 -25.778 1.00 71.75 603 ASN A N 1
ATOM 4872 C CA . ASN A 1 603 ? 12.385 15.609 -26.585 1.00 71.75 603 ASN A CA 1
ATOM 4873 C C . ASN A 1 603 ? 13.865 15.961 -26.351 1.00 71.75 603 ASN A C 1
ATOM 4875 O O . ASN A 1 603 ? 14.615 16.144 -27.309 1.00 71.75 603 ASN A O 1
ATOM 4879 N N . SER A 1 604 ? 14.320 15.955 -25.096 1.00 80.19 604 SER A N 1
ATOM 4880 C CA . SER A 1 604 ? 15.720 16.244 -24.765 1.00 80.19 604 SER A CA 1
ATOM 4881 C C . SER A 1 604 ? 16.680 15.155 -25.251 1.00 80.19 604 SER A C 1
ATOM 4883 O O . SER A 1 604 ? 17.733 15.478 -25.792 1.00 80.19 604 SER A O 1
ATOM 4885 N N . TYR A 1 605 ? 16.316 13.871 -25.123 1.00 81.88 605 TYR A N 1
ATOM 4886 C CA . TYR A 1 605 ? 17.148 12.761 -25.606 1.00 81.88 605 TYR A CA 1
ATOM 4887 C C . TYR A 1 605 ? 17.336 12.814 -27.121 1.00 81.88 605 TYR A C 1
ATOM 4889 O O . TYR A 1 605 ? 18.445 12.612 -27.606 1.00 81.88 605 TYR A O 1
ATOM 4897 N N . THR A 1 606 ? 16.275 13.143 -27.860 1.00 79.06 606 THR A N 1
ATOM 4898 C CA . THR A 1 606 ? 16.349 13.289 -29.318 1.00 79.06 606 THR A CA 1
ATOM 4899 C C . THR A 1 606 ? 17.335 14.396 -29.699 1.00 79.06 606 THR A C 1
ATOM 4901 O O . THR A 1 606 ? 18.217 14.180 -30.522 1.00 79.06 606 THR A O 1
ATOM 4904 N N . ILE A 1 607 ? 17.276 15.561 -29.050 1.00 84.00 607 ILE A N 1
ATOM 4905 C CA . ILE A 1 607 ? 18.209 16.660 -29.343 1.00 84.00 607 ILE A CA 1
ATOM 4906 C C . ILE A 1 607 ? 19.648 16.281 -28.961 1.00 84.00 607 ILE A C 1
ATOM 4908 O O . ILE A 1 607 ? 20.558 16.432 -29.776 1.00 84.00 607 ILE A O 1
ATOM 4912 N N . ILE A 1 608 ? 19.865 15.754 -27.753 1.00 86.00 608 ILE A N 1
ATOM 4913 C CA . ILE A 1 608 ? 21.203 15.437 -27.226 1.00 86.00 608 ILE A CA 1
ATOM 4914 C C . ILE A 1 608 ? 21.900 14.358 -28.058 1.00 86.00 608 ILE A C 1
ATOM 4916 O O . ILE A 1 608 ? 23.109 14.433 -28.255 1.00 86.00 608 ILE A O 1
ATOM 4920 N N . LEU A 1 609 ? 21.156 13.364 -28.547 1.00 86.31 609 LEU A N 1
ATOM 4921 C CA . LEU A 1 609 ? 21.739 12.199 -29.206 1.00 86.31 609 LEU A CA 1
ATOM 4922 C C . LEU A 1 609 ? 21.803 12.318 -30.725 1.00 86.31 609 LEU A C 1
ATOM 4924 O O . LEU A 1 609 ? 22.687 11.715 -31.311 1.00 86.31 609 LEU A O 1
ATOM 4928 N N . PHE A 1 610 ? 20.937 13.095 -31.379 1.00 87.19 610 PHE A N 1
ATOM 4929 C CA . PHE A 1 610 ? 21.045 13.300 -32.829 1.00 87.19 610 PHE A CA 1
ATOM 4930 C C . PHE A 1 610 ? 21.984 14.462 -33.194 1.00 87.19 610 PHE A C 1
ATOM 4932 O O . PHE A 1 610 ? 22.636 14.417 -34.235 1.00 87.19 610 PHE A O 1
ATOM 4939 N N . THR A 1 611 ? 22.132 15.483 -32.340 1.00 88.75 611 THR A N 1
ATOM 4940 C CA . THR A 1 611 ? 23.012 16.639 -32.623 1.00 88.75 611 THR A CA 1
ATOM 4941 C C . THR A 1 611 ? 24.477 16.246 -32.894 1.00 88.75 611 THR A C 1
ATOM 4943 O O . THR A 1 611 ? 25.034 16.716 -33.891 1.00 88.75 611 THR A O 1
ATOM 4946 N N . PRO A 1 612 ? 25.124 15.363 -32.102 1.00 90.62 612 PRO A N 1
ATOM 4947 C CA . PRO A 1 612 ? 26.505 14.957 -32.357 1.00 90.62 612 PRO A CA 1
ATOM 4948 C C . PRO A 1 612 ? 26.676 14.231 -33.693 1.00 90.62 612 PRO A C 1
ATOM 4950 O O . PRO A 1 612 ? 27.709 14.397 -34.335 1.00 90.62 612 PRO A O 1
ATOM 4953 N N . PHE A 1 613 ? 25.671 13.465 -34.137 1.00 91.50 613 PHE A N 1
ATOM 4954 C CA . PHE A 1 613 ? 25.696 12.801 -35.441 1.00 91.50 613 PHE A CA 1
ATOM 4955 C C . PHE A 1 613 ? 25.788 13.821 -36.581 1.00 91.50 613 PHE A C 1
ATOM 4957 O O . PHE A 1 613 ? 26.649 13.688 -37.449 1.00 91.50 613 PHE A O 1
ATOM 4964 N N . PHE A 1 614 ? 24.976 14.884 -36.549 1.00 91.12 614 PHE A N 1
ATOM 4965 C CA . PHE A 1 614 ? 25.042 15.945 -37.559 1.00 91.12 614 PHE A CA 1
ATOM 4966 C C . PHE A 1 614 ? 26.392 16.673 -37.550 1.00 91.12 614 PHE A C 1
ATOM 4968 O O . PHE A 1 614 ? 26.953 16.926 -38.614 1.00 91.12 614 PHE A O 1
ATOM 4975 N N . ILE A 1 615 ? 26.951 16.959 -36.368 1.00 90.94 615 ILE A N 1
ATOM 4976 C CA . ILE A 1 615 ? 28.271 17.601 -36.239 1.00 90.94 615 ILE A CA 1
ATOM 4977 C C . ILE A 1 615 ? 29.371 16.704 -36.824 1.00 90.94 615 ILE A C 1
ATOM 4979 O O . ILE A 1 615 ? 30.208 17.175 -37.592 1.00 90.94 615 ILE A O 1
ATOM 4983 N N . VAL A 1 616 ? 29.347 15.406 -36.509 1.00 92.62 616 VAL A N 1
ATOM 4984 C CA . VAL A 1 616 ? 30.277 14.401 -37.046 1.00 92.62 616 VAL A CA 1
ATOM 4985 C C . VAL A 1 616 ? 30.154 14.288 -38.567 1.00 92.62 616 VAL A C 1
ATOM 4987 O O . VAL A 1 616 ? 31.167 14.327 -39.268 1.00 92.62 616 VAL A O 1
ATOM 4990 N N . ALA A 1 617 ? 28.927 14.199 -39.085 1.00 92.69 617 ALA A N 1
ATOM 4991 C CA . ALA A 1 617 ? 28.656 14.105 -40.513 1.00 92.69 617 ALA A CA 1
ATOM 4992 C C . ALA A 1 617 ? 29.177 15.333 -41.269 1.00 92.69 617 ALA A C 1
ATOM 4994 O O . ALA A 1 617 ? 29.912 15.179 -42.243 1.00 92.69 617 ALA A O 1
ATOM 4995 N N . VAL A 1 618 ? 28.860 16.543 -40.798 1.00 91.88 618 VAL A N 1
ATOM 4996 C CA . VAL A 1 618 ? 29.344 17.791 -41.405 1.00 91.88 618 VAL A CA 1
ATOM 4997 C C . VAL A 1 618 ? 30.868 17.879 -41.321 1.00 91.88 618 VAL A C 1
ATOM 4999 O O . VAL A 1 618 ? 31.503 18.179 -42.329 1.00 91.88 618 VAL A O 1
ATOM 5002 N N . SER A 1 619 ? 31.473 17.559 -40.172 1.00 91.31 619 SER A N 1
ATOM 5003 C CA . SER A 1 619 ? 32.932 17.589 -40.005 1.00 91.31 619 SER A CA 1
ATOM 5004 C C . SER A 1 619 ? 33.632 16.700 -41.036 1.00 91.31 619 SER A C 1
ATOM 5006 O O . SER A 1 619 ? 34.533 17.173 -41.724 1.00 91.31 619 SER A O 1
ATOM 5008 N N . LEU A 1 620 ? 33.188 15.455 -41.225 1.00 91.44 620 LEU A N 1
ATOM 5009 C CA . LEU A 1 620 ? 33.780 14.546 -42.220 1.00 91.44 620 LEU A CA 1
ATOM 5010 C C . LEU A 1 620 ? 33.482 14.961 -43.656 1.00 91.44 620 LEU A C 1
ATOM 5012 O O . LEU A 1 620 ? 34.346 14.892 -44.520 1.00 91.44 620 LEU A O 1
ATOM 5016 N N . LEU A 1 621 ? 32.280 15.465 -43.931 1.00 92.94 621 LEU A N 1
ATOM 5017 C CA . LEU A 1 621 ? 31.981 16.012 -45.251 1.00 92.94 621 LEU A CA 1
ATOM 5018 C C . LEU A 1 621 ? 32.933 17.166 -45.597 1.00 92.94 621 LEU A C 1
ATOM 5020 O O . LEU A 1 621 ? 33.349 17.274 -46.747 1.00 92.94 621 LEU A O 1
ATOM 5024 N N . THR A 1 622 ? 33.340 17.988 -44.624 1.00 90.31 622 THR A N 1
ATOM 5025 C CA . THR A 1 622 ? 34.297 19.078 -44.867 1.00 90.31 622 THR A CA 1
ATOM 5026 C C . THR A 1 622 ? 35.734 18.605 -45.096 1.00 90.31 622 THR A C 1
ATOM 5028 O O . THR A 1 622 ? 36.431 19.242 -45.888 1.00 90.31 622 THR A O 1
ATOM 5031 N N . THR A 1 623 ? 36.190 17.494 -44.497 1.00 91.06 623 THR A N 1
ATOM 5032 C CA . THR A 1 623 ? 37.583 17.018 -44.660 1.00 91.06 623 THR A CA 1
ATOM 5033 C C . THR A 1 623 ? 37.894 16.628 -46.101 1.00 91.06 623 THR A C 1
ATOM 5035 O O . THR A 1 623 ? 38.993 16.910 -46.585 1.00 91.06 623 THR A O 1
ATOM 5038 N N . PHE A 1 624 ? 36.907 16.109 -46.836 1.00 91.94 624 PHE A N 1
ATOM 5039 C CA . PHE A 1 624 ? 37.034 15.841 -48.270 1.00 91.94 624 PHE A CA 1
ATOM 5040 C C . PHE A 1 624 ? 37.278 17.112 -49.096 1.00 91.94 624 PHE A C 1
ATOM 5042 O O . PHE A 1 624 ? 37.889 17.056 -50.161 1.00 91.94 624 PHE A O 1
ATOM 5049 N N . TRP A 1 625 ? 36.846 18.288 -48.634 1.00 89.62 625 TRP A N 1
ATOM 5050 C CA . TRP A 1 625 ? 37.088 19.563 -49.324 1.00 89.62 625 TRP A CA 1
ATOM 5051 C C . TRP A 1 625 ? 38.400 20.240 -48.921 1.00 89.62 625 TRP A C 1
ATOM 5053 O O . TRP A 1 625 ? 38.865 21.126 -49.642 1.00 89.62 625 TRP A O 1
ATOM 5063 N N . VAL A 1 626 ? 39.036 19.794 -47.834 1.00 89.25 626 VAL A N 1
ATOM 5064 C CA . VAL A 1 626 ? 40.333 20.302 -47.375 1.00 89.25 626 VAL A CA 1
ATOM 5065 C C . VAL A 1 626 ? 41.464 19.794 -48.274 1.00 89.25 626 VAL A C 1
ATOM 5067 O O . VAL A 1 626 ? 41.533 18.621 -48.641 1.00 89.25 626 VAL A O 1
ATOM 5070 N N . SER A 1 627 ? 42.398 20.694 -48.600 1.00 85.50 627 SER A N 1
ATOM 5071 C CA . SER A 1 627 ? 43.587 20.368 -49.393 1.00 85.50 627 SER A CA 1
ATOM 5072 C C . SER A 1 627 ? 44.399 19.224 -48.757 1.00 85.50 627 SER A C 1
ATOM 5074 O O . SER A 1 627 ? 44.665 19.270 -47.552 1.00 85.50 627 SER A O 1
ATOM 5076 N N . PRO A 1 628 ? 44.887 18.241 -49.540 1.00 83.00 628 PRO A N 1
ATOM 5077 C CA . PRO A 1 628 ? 45.694 17.128 -49.025 1.00 83.00 628 PRO A CA 1
ATOM 5078 C C . PRO A 1 628 ? 47.033 17.573 -48.402 1.00 83.00 628 PRO A C 1
ATOM 5080 O O . PRO A 1 628 ? 47.642 16.842 -47.615 1.00 83.00 628 PRO A O 1
ATOM 5083 N N . PHE A 1 629 ? 47.485 18.796 -48.690 1.00 80.56 629 PHE A N 1
ATOM 5084 C CA . PHE A 1 629 ? 48.680 19.396 -48.085 1.00 80.56 629 PHE A CA 1
ATOM 5085 C C . PHE A 1 629 ? 48.423 20.035 -46.714 1.00 80.56 629 PHE A C 1
ATOM 5087 O O . PHE A 1 629 ? 49.370 20.315 -45.984 1.00 80.56 629 PHE A O 1
ATOM 5094 N N . GLY A 1 630 ? 47.159 20.239 -46.332 1.00 80.88 630 GLY A N 1
ATOM 5095 C CA . GLY A 1 630 ? 46.801 20.801 -45.033 1.00 80.88 630 GLY A CA 1
ATOM 5096 C C . GLY A 1 630 ? 47.149 19.846 -43.892 1.00 80.88 630 GLY A C 1
ATOM 5097 O O . GLY A 1 630 ? 46.737 18.686 -43.888 1.00 80.88 630 GLY A O 1
ATOM 5098 N N . TYR A 1 631 ? 47.885 20.325 -42.891 1.00 78.62 631 TYR A N 1
ATOM 5099 C CA . TYR A 1 631 ? 48.221 19.537 -41.698 1.00 78.62 631 TYR A CA 1
ATOM 5100 C C . TYR A 1 631 ? 46.985 19.187 -40.848 1.00 78.62 631 TYR A C 1
ATOM 5102 O O . TYR A 1 631 ? 46.998 18.178 -40.152 1.00 78.62 631 TYR A O 1
ATOM 5110 N N . LEU A 1 632 ? 45.901 19.967 -40.967 1.00 84.94 632 LEU A N 1
ATOM 5111 C CA . LEU A 1 632 ? 44.643 19.778 -40.235 1.00 84.94 632 LEU A CA 1
ATOM 5112 C C . LEU A 1 632 ? 43.734 18.671 -40.794 1.00 84.94 632 LEU A C 1
ATOM 5114 O O . LEU A 1 632 ? 42.784 18.287 -40.122 1.00 84.94 632 LEU A O 1
ATOM 5118 N N . LYS A 1 633 ? 43.984 18.163 -42.010 1.00 87.00 633 LYS A N 1
ATOM 5119 C CA . LYS A 1 633 ? 43.068 17.220 -42.678 1.00 87.00 633 LYS A CA 1
ATOM 5120 C C . LYS A 1 633 ? 42.865 15.940 -41.855 1.00 87.00 633 LYS A C 1
ATOM 5122 O O . LYS A 1 633 ? 41.746 15.629 -41.471 1.00 87.00 633 LYS A O 1
ATOM 5127 N N . LEU A 1 634 ? 43.968 15.280 -41.491 1.00 86.00 634 LEU A N 1
ATOM 5128 C CA . LEU A 1 634 ? 43.930 14.033 -40.723 1.00 86.00 634 LEU A CA 1
ATOM 5129 C C . LEU A 1 634 ? 43.405 14.239 -39.293 1.00 86.00 634 LEU A C 1
ATOM 5131 O O . LEU A 1 634 ? 42.659 13.408 -38.784 1.00 86.00 634 LEU A O 1
ATOM 5135 N N . SER A 1 635 ? 43.759 15.349 -38.634 1.00 86.50 635 SER A N 1
ATOM 5136 C CA . SER A 1 635 ? 43.274 15.623 -37.276 1.00 86.50 635 SER A CA 1
ATOM 5137 C C . SER A 1 635 ? 41.766 15.887 -37.247 1.00 86.50 635 SER A C 1
ATOM 5139 O O . SER A 1 635 ? 41.088 15.400 -36.344 1.00 86.50 635 SER A O 1
ATOM 5141 N N . LEU A 1 636 ? 41.223 16.587 -38.250 1.00 87.38 636 LEU A N 1
ATOM 5142 C CA . LEU A 1 636 ? 39.780 16.799 -38.409 1.00 87.38 636 LEU A CA 1
ATOM 5143 C C . LEU A 1 636 ? 39.013 15.503 -38.713 1.00 87.38 636 LEU A C 1
ATOM 5145 O O . LEU A 1 636 ? 37.850 15.407 -38.334 1.00 87.38 636 LEU A O 1
ATOM 5149 N N . ALA A 1 637 ? 39.648 14.507 -39.337 1.00 86.75 637 ALA A N 1
ATOM 5150 C CA . ALA A 1 637 ? 39.041 13.198 -39.591 1.00 86.75 637 ALA A CA 1
ATOM 5151 C C . ALA A 1 637 ? 39.075 12.258 -38.375 1.00 86.75 637 ALA A C 1
ATOM 5153 O O . ALA A 1 637 ? 38.148 11.474 -38.170 1.00 86.75 637 ALA A O 1
ATOM 5154 N N . CYS A 1 638 ? 40.097 12.367 -37.518 1.00 89.44 638 CYS A N 1
ATOM 5155 C CA . CYS A 1 638 ? 40.203 11.568 -36.293 1.00 89.44 638 CYS A CA 1
ATOM 5156 C C . CYS A 1 638 ? 39.277 12.049 -35.159 1.00 89.44 638 CYS A C 1
ATOM 5158 O O . CYS A 1 638 ? 38.825 11.234 -34.358 1.00 89.44 638 CYS A O 1
ATOM 5160 N N . LEU A 1 639 ? 38.973 13.349 -35.060 1.00 90.44 639 LEU A N 1
ATOM 5161 C CA . LEU A 1 639 ? 38.078 13.889 -34.020 1.00 90.44 639 LEU A CA 1
ATOM 5162 C C . LEU A 1 639 ? 36.676 13.227 -34.015 1.00 90.44 639 LEU A C 1
ATOM 5164 O O . LEU A 1 639 ? 36.235 12.786 -32.949 1.00 90.44 639 LEU A O 1
ATOM 5168 N N . PRO A 1 640 ? 35.996 13.072 -35.169 1.00 92.69 640 PRO A N 1
ATOM 5169 C CA . PRO A 1 640 ? 34.750 12.319 -35.295 1.00 92.69 640 PRO A CA 1
ATOM 5170 C C . PRO A 1 640 ? 34.778 10.900 -34.721 1.00 92.69 640 PRO A C 1
ATOM 5172 O O . PRO A 1 640 ? 33.784 10.459 -34.144 1.00 92.69 640 PRO A O 1
ATOM 5175 N N . LEU A 1 641 ? 35.908 10.195 -34.840 1.00 92.75 641 LEU A N 1
ATOM 5176 C CA . LEU A 1 641 ? 36.063 8.837 -34.317 1.00 92.75 641 LEU A CA 1
ATOM 5177 C C . LEU A 1 641 ? 35.920 8.810 -32.792 1.00 92.75 641 LEU A C 1
ATOM 5179 O O . LEU A 1 641 ? 35.203 7.970 -32.244 1.00 92.75 641 LEU A O 1
ATOM 5183 N N . VAL A 1 642 ? 36.570 9.755 -32.109 1.00 92.81 642 VAL A N 1
ATOM 5184 C CA . VAL A 1 642 ? 36.504 9.885 -30.648 1.00 92.81 642 VAL A CA 1
ATOM 5185 C C . VAL A 1 642 ? 35.089 10.261 -30.217 1.00 92.81 642 VAL A C 1
ATOM 5187 O O . VAL A 1 642 ? 34.525 9.599 -29.348 1.00 92.81 642 VAL A O 1
ATOM 5190 N N . VAL A 1 643 ? 34.484 11.265 -30.862 1.00 92.50 643 VAL A N 1
ATOM 5191 C CA . VAL A 1 643 ? 33.114 11.711 -30.549 1.00 92.50 643 VAL A CA 1
ATOM 5192 C C . VAL A 1 643 ? 32.113 10.565 -30.721 1.00 92.50 643 VAL A C 1
ATOM 5194 O O . VAL A 1 643 ? 31.329 10.300 -29.813 1.00 92.50 643 VAL A O 1
ATOM 5197 N N . SER A 1 644 ? 32.173 9.832 -31.837 1.00 92.75 644 SER A N 1
ATOM 5198 C CA . SER A 1 644 ? 31.285 8.691 -32.092 1.00 92.75 644 SER A CA 1
ATOM 5199 C C . SER A 1 644 ? 31.493 7.556 -31.084 1.00 92.75 644 SER A C 1
ATOM 5201 O O . SER A 1 644 ? 30.522 6.933 -30.656 1.00 92.75 644 SER A O 1
ATOM 5203 N N . SER A 1 645 ? 32.738 7.301 -30.669 1.00 92.94 645 SER A N 1
ATOM 5204 C CA . SER A 1 645 ? 33.054 6.274 -29.666 1.00 92.94 645 SER A CA 1
ATOM 5205 C C . SER A 1 645 ? 32.500 6.637 -28.285 1.00 92.94 645 SER A C 1
ATOM 5207 O O . SER A 1 645 ? 31.904 5.794 -27.620 1.00 92.94 645 SER A O 1
ATOM 5209 N N . VAL A 1 646 ? 32.629 7.902 -27.867 1.00 92.81 646 VAL A N 1
ATOM 5210 C CA . VAL A 1 646 ? 32.067 8.395 -26.596 1.00 92.81 646 VAL A CA 1
ATOM 5211 C C . VAL A 1 646 ? 30.541 8.317 -26.599 1.00 92.81 646 VAL A C 1
ATOM 5213 O O . VAL A 1 646 ? 29.949 7.906 -25.599 1.00 92.81 646 VAL A O 1
ATOM 5216 N N . VAL A 1 647 ? 29.888 8.655 -27.716 1.00 91.44 647 VAL A N 1
ATOM 5217 C CA . VAL A 1 647 ? 28.425 8.537 -27.826 1.00 91.44 647 VAL A CA 1
ATOM 5218 C C . VAL A 1 647 ? 27.981 7.075 -27.742 1.00 91.44 647 VAL A C 1
ATOM 5220 O O . VAL A 1 647 ? 27.053 6.783 -26.996 1.00 91.44 647 VAL A O 1
ATOM 5223 N N . LEU A 1 648 ? 28.665 6.143 -28.415 1.00 91.62 648 LEU A N 1
ATOM 5224 C CA . LEU A 1 648 ? 28.366 4.707 -28.309 1.00 91.62 648 LEU A CA 1
ATOM 5225 C C . LEU A 1 648 ? 28.527 4.173 -26.881 1.00 91.62 648 LEU A C 1
ATOM 5227 O O . LEU A 1 648 ? 27.661 3.442 -26.405 1.00 91.62 648 LEU A O 1
ATOM 5231 N N . LEU A 1 649 ? 29.590 4.573 -26.176 1.00 91.69 649 LEU A N 1
ATOM 5232 C CA . LEU A 1 649 ? 29.775 4.224 -24.763 1.00 91.69 649 LEU A CA 1
ATOM 5233 C C . LEU A 1 649 ? 28.650 4.798 -23.892 1.00 91.69 649 LEU A C 1
ATOM 5235 O O . LEU A 1 649 ? 28.133 4.109 -23.017 1.00 91.69 649 LEU A O 1
ATOM 5239 N N . THR A 1 650 ? 28.225 6.032 -24.168 1.00 89.62 650 THR A N 1
ATOM 5240 C CA . THR A 1 650 ? 27.109 6.674 -23.458 1.00 89.62 650 THR A CA 1
ATOM 5241 C C . THR A 1 650 ? 25.792 5.936 -23.710 1.00 89.62 650 THR A C 1
ATOM 5243 O O . THR A 1 650 ? 25.047 5.671 -22.769 1.00 89.62 650 THR A O 1
ATOM 5246 N N . LEU A 1 651 ? 25.519 5.534 -24.954 1.00 88.62 651 LEU A N 1
ATOM 5247 C CA . LEU A 1 651 ? 24.353 4.720 -25.306 1.00 88.62 651 LEU A CA 1
ATOM 5248 C C . LEU A 1 651 ? 24.371 3.359 -24.598 1.00 88.62 651 LEU A C 1
ATOM 5250 O O . LEU A 1 651 ? 23.329 2.934 -24.110 1.00 88.62 651 LEU A O 1
ATOM 5254 N N . GLY A 1 652 ? 25.540 2.725 -24.464 1.00 86.06 652 GLY A N 1
ATOM 5255 C CA . GLY A 1 652 ? 25.701 1.464 -23.729 1.00 86.06 652 GLY A CA 1
ATOM 5256 C C . GLY A 1 652 ? 25.426 1.562 -22.223 1.00 86.06 652 GLY A C 1
ATOM 5257 O O . GLY A 1 652 ? 25.138 0.549 -21.596 1.00 86.06 652 GLY A O 1
ATOM 5258 N N . ILE A 1 653 ? 25.490 2.765 -21.643 1.00 85.94 653 ILE A N 1
ATOM 5259 C CA . ILE A 1 653 ? 25.126 3.026 -20.239 1.00 85.94 653 ILE A CA 1
ATOM 5260 C C . ILE A 1 653 ? 23.645 3.408 -20.107 1.00 85.94 653 ILE A C 1
ATOM 5262 O O . ILE A 1 653 ? 23.035 3.184 -19.065 1.00 85.94 653 ILE A O 1
ATOM 5266 N N . LEU A 1 654 ? 23.064 4.035 -21.134 1.00 83.75 654 LEU A N 1
ATOM 5267 C CA . LEU A 1 654 ? 21.687 4.533 -21.099 1.00 83.75 654 LEU A CA 1
ATOM 5268 C C . LEU A 1 654 ? 20.656 3.468 -21.481 1.00 83.75 654 LEU A C 1
ATOM 5270 O O . LEU A 1 654 ? 19.562 3.467 -20.912 1.00 83.75 654 LEU A O 1
ATOM 5274 N N . ILE A 1 655 ? 20.992 2.581 -22.419 1.00 82.81 655 ILE A N 1
ATOM 5275 C CA . ILE A 1 655 ? 20.089 1.569 -22.973 1.00 82.81 655 ILE A CA 1
ATOM 5276 C C . ILE A 1 655 ? 20.287 0.234 -22.238 1.00 82.81 655 ILE A C 1
ATOM 5278 O O . ILE A 1 655 ? 21.414 -0.259 -22.167 1.00 82.81 655 ILE A O 1
ATOM 5282 N N . PRO A 1 656 ? 19.211 -0.404 -21.744 1.00 75.56 656 PRO A N 1
ATOM 5283 C CA . PRO A 1 656 ? 19.304 -1.720 -21.124 1.00 75.56 656 PRO A CA 1
ATOM 5284 C C . PRO A 1 656 ? 19.710 -2.798 -22.135 1.00 75.56 656 PRO A C 1
ATOM 5286 O O . PRO A 1 656 ? 19.177 -2.897 -23.241 1.00 75.56 656 PRO A O 1
ATOM 5289 N N . THR A 1 657 ? 20.639 -3.656 -21.718 1.00 66.19 657 THR A N 1
ATOM 5290 C CA . THR A 1 657 ? 21.246 -4.713 -22.543 1.00 66.19 657 THR A CA 1
ATOM 5291 C C . THR A 1 657 ? 20.347 -5.933 -22.763 1.00 66.19 657 THR A C 1
ATOM 5293 O O . THR A 1 657 ? 20.685 -6.796 -23.566 1.00 66.19 657 THR A O 1
ATOM 5296 N N . HIS A 1 658 ? 19.204 -6.015 -22.074 1.00 63.72 658 HIS A N 1
ATOM 5297 C CA . HIS A 1 658 ? 18.293 -7.167 -22.089 1.00 63.72 658 HIS A CA 1
ATOM 5298 C C . HIS A 1 658 ? 17.179 -7.097 -23.152 1.00 63.72 658 HIS A C 1
ATOM 5300 O O . HIS A 1 658 ? 16.215 -7.855 -23.075 1.00 63.72 658 HIS A O 1
ATOM 5306 N N . SER A 1 659 ? 17.278 -6.208 -24.142 1.00 64.12 659 SER A N 1
ATOM 5307 C CA . SER A 1 659 ? 16.264 -6.107 -25.200 1.00 64.12 659 SER A CA 1
ATOM 5308 C C . SER A 1 659 ? 16.420 -7.187 -26.269 1.00 64.12 659 SER A C 1
ATOM 5310 O O . SER A 1 659 ? 17.529 -7.563 -26.642 1.00 64.12 659 SER A O 1
ATOM 5312 N N . GLN A 1 660 ? 15.290 -7.676 -26.790 1.00 68.06 660 GLN A N 1
ATOM 5313 C CA . GLN A 1 660 ? 15.275 -8.637 -27.900 1.00 68.06 660 GLN A CA 1
ATOM 5314 C C . GLN A 1 660 ? 15.724 -8.007 -29.230 1.00 68.06 660 GLN A C 1
ATOM 5316 O O . GLN A 1 660 ? 16.180 -8.718 -30.124 1.00 68.06 660 GLN A O 1
ATOM 5321 N N . GLN A 1 661 ? 15.614 -6.679 -29.361 1.00 76.00 661 GLN A N 1
ATOM 5322 C CA . GLN A 1 661 ? 15.999 -5.920 -30.551 1.00 76.00 661 GLN A CA 1
ATOM 5323 C C . GLN A 1 661 ? 16.980 -4.799 -30.204 1.00 76.00 661 GLN A C 1
ATOM 5325 O O . GLN A 1 661 ? 16.793 -4.069 -29.232 1.00 76.00 661 GLN A O 1
ATOM 5330 N N . VAL A 1 662 ? 18.012 -4.638 -31.036 1.00 83.00 662 VAL A N 1
ATOM 5331 C CA . VAL A 1 662 ? 18.991 -3.552 -30.901 1.00 83.00 662 VAL A CA 1
ATOM 5332 C C . VAL A 1 662 ? 18.362 -2.237 -31.381 1.00 83.00 662 VAL A C 1
ATOM 5334 O O . VAL A 1 662 ? 17.859 -2.199 -32.504 1.00 83.00 662 VAL A O 1
ATOM 5337 N N . PRO A 1 663 ? 18.426 -1.141 -30.601 1.00 88.19 663 PRO A N 1
ATOM 5338 C CA . PRO A 1 663 ? 17.867 0.141 -31.022 1.00 88.19 663 PRO A CA 1
ATOM 5339 C C . PRO A 1 663 ? 18.482 0.677 -32.317 1.00 88.19 663 PRO A C 1
ATOM 5341 O O . PRO A 1 663 ? 19.705 0.671 -32.490 1.00 88.19 663 PRO A O 1
ATOM 5344 N N . ASN A 1 664 ? 17.645 1.250 -33.186 1.00 87.19 664 ASN A N 1
ATOM 5345 C CA . ASN A 1 664 ? 18.060 1.800 -34.482 1.00 87.19 664 ASN A CA 1
ATOM 5346 C C . ASN A 1 664 ? 19.145 2.878 -34.339 1.00 87.19 664 ASN A C 1
ATOM 5348 O O . ASN A 1 664 ? 20.039 2.989 -35.176 1.00 87.19 664 ASN A O 1
ATOM 5352 N N . LEU A 1 665 ? 19.106 3.643 -33.245 1.00 88.44 665 LEU A N 1
ATOM 5353 C CA . LEU A 1 665 ? 20.111 4.657 -32.934 1.00 88.44 665 LEU A CA 1
ATOM 5354 C C . LEU A 1 665 ? 21.496 4.052 -32.640 1.00 88.44 665 LEU A C 1
ATOM 5356 O O . LEU A 1 665 ? 22.510 4.625 -33.034 1.00 88.44 665 LEU A O 1
ATOM 5360 N N . VAL A 1 666 ? 21.560 2.890 -31.981 1.00 90.06 666 VAL A N 1
ATOM 5361 C CA . VAL A 1 666 ? 22.830 2.182 -31.740 1.00 90.06 666 VAL A CA 1
ATOM 5362 C C . VAL A 1 666 ? 23.400 1.701 -33.070 1.00 90.06 666 VAL A C 1
ATOM 5364 O O . VAL A 1 666 ? 24.567 1.960 -33.356 1.00 90.06 666 VAL A O 1
ATOM 5367 N N . LEU A 1 667 ? 22.562 1.097 -33.920 1.00 90.06 667 LEU A N 1
ATOM 5368 C CA . LEU A 1 667 ? 22.958 0.663 -35.263 1.00 90.06 667 LEU A CA 1
ATOM 5369 C C . LEU A 1 667 ? 23.481 1.832 -36.110 1.00 90.06 667 LEU A C 1
ATOM 5371 O O . LEU A 1 667 ? 24.525 1.699 -36.747 1.00 90.06 667 LEU A O 1
ATOM 5375 N N . LEU A 1 668 ? 22.825 2.998 -36.060 1.00 90.81 668 LEU A N 1
ATOM 5376 C CA . LEU A 1 668 ? 23.276 4.216 -36.740 1.00 90.81 668 LEU A CA 1
ATOM 5377 C C . LEU A 1 668 ? 24.699 4.599 -36.343 1.00 90.81 668 LEU A C 1
ATOM 5379 O O . LEU A 1 668 ? 25.553 4.793 -37.210 1.00 90.81 668 LEU A O 1
ATOM 5383 N N . TYR A 1 669 ? 24.968 4.700 -35.042 1.00 92.06 669 TYR A N 1
ATOM 5384 C CA . TYR A 1 669 ? 26.289 5.077 -34.551 1.00 92.06 669 TYR A CA 1
ATOM 5385 C C . TYR A 1 669 ? 27.342 3.990 -34.802 1.00 92.06 669 TYR A C 1
ATOM 5387 O O . TYR A 1 669 ? 28.488 4.322 -35.101 1.00 92.06 669 TYR A O 1
ATOM 5395 N N . SER A 1 670 ? 26.975 2.707 -34.759 1.00 92.25 670 SER A N 1
ATOM 5396 C CA . SER A 1 670 ? 27.877 1.602 -35.105 1.00 92.25 670 SER A CA 1
ATOM 5397 C C . SER A 1 670 ? 28.265 1.615 -36.585 1.00 92.25 670 SER A C 1
ATOM 5399 O O . SER A 1 670 ? 29.452 1.547 -36.905 1.00 92.25 670 SER A O 1
ATOM 5401 N N . TYR A 1 671 ? 27.301 1.761 -37.498 1.00 92.12 671 TYR A N 1
ATOM 5402 C CA . TYR A 1 671 ? 27.588 1.868 -38.932 1.00 92.12 671 TYR A CA 1
ATOM 5403 C C . TYR A 1 671 ? 28.353 3.144 -39.266 1.00 92.12 671 TYR A C 1
ATOM 5405 O O . TYR A 1 671 ? 29.274 3.110 -40.083 1.00 92.12 671 TYR A O 1
ATOM 5413 N N . SER A 1 672 ? 28.029 4.250 -38.593 1.00 92.06 672 SER A N 1
ATOM 5414 C CA . SER A 1 672 ? 28.781 5.496 -38.724 1.00 92.06 672 SER A CA 1
ATOM 5415 C C . SER A 1 672 ? 30.232 5.286 -38.318 1.00 92.06 672 SER A C 1
ATOM 5417 O O . SER A 1 672 ? 31.111 5.615 -39.097 1.00 92.06 672 SER A O 1
ATOM 5419 N N . LEU A 1 673 ? 30.511 4.648 -37.178 1.00 93.44 673 LEU A N 1
ATOM 5420 C CA . LEU A 1 673 ? 31.880 4.372 -36.732 1.00 93.44 673 LEU A CA 1
ATOM 5421 C C . LEU A 1 673 ? 32.693 3.595 -37.783 1.00 93.44 673 LEU A C 1
ATOM 5423 O O . LEU A 1 673 ? 33.832 3.961 -38.073 1.00 93.44 673 LEU A O 1
ATOM 5427 N N . VAL A 1 674 ? 32.101 2.569 -38.402 1.00 93.94 674 VAL A N 1
ATOM 5428 C CA . VAL A 1 674 ? 32.742 1.812 -39.492 1.00 93.94 674 VAL A CA 1
ATOM 5429 C C . VAL A 1 674 ? 33.008 2.709 -40.705 1.00 93.94 674 VAL A C 1
ATOM 5431 O O . VAL A 1 674 ? 34.107 2.679 -41.261 1.00 93.94 674 VAL A O 1
ATOM 5434 N N . ALA A 1 675 ? 32.045 3.550 -41.091 1.00 93.00 675 ALA A N 1
ATOM 5435 C CA . ALA A 1 675 ? 32.216 4.506 -42.182 1.00 93.00 675 ALA A CA 1
ATOM 5436 C C . ALA A 1 675 ? 33.329 5.530 -41.889 1.00 93.00 675 ALA A C 1
ATOM 5438 O O . ALA A 1 675 ? 34.141 5.803 -42.771 1.00 93.00 675 ALA A O 1
ATOM 5439 N N . ILE A 1 676 ? 33.429 6.036 -40.653 1.00 94.25 676 ILE A N 1
ATOM 5440 C CA . ILE A 1 676 ? 34.501 6.946 -40.211 1.00 94.25 676 ILE A CA 1
ATOM 5441 C C . ILE A 1 676 ? 35.867 6.276 -40.380 1.00 94.25 676 ILE A C 1
ATOM 5443 O O . ILE A 1 676 ? 36.780 6.880 -40.942 1.00 94.25 676 ILE A O 1
ATOM 5447 N N . MET A 1 677 ? 36.008 5.017 -39.959 1.00 93.94 677 MET A N 1
ATOM 5448 C CA . MET A 1 677 ? 37.263 4.271 -40.111 1.00 93.94 677 MET A CA 1
ATOM 5449 C C . MET A 1 677 ? 37.661 4.111 -41.581 1.00 93.94 677 MET A C 1
ATOM 5451 O O . MET A 1 677 ? 38.822 4.328 -41.930 1.00 93.94 677 MET A O 1
ATOM 5455 N N . LEU A 1 678 ? 36.706 3.790 -42.460 1.00 93.75 678 LEU A N 1
ATOM 5456 C CA . LEU A 1 678 ? 36.950 3.714 -43.903 1.00 93.75 678 LEU A CA 1
ATOM 5457 C C . LEU A 1 678 ? 37.368 5.075 -44.480 1.00 93.75 678 LEU A C 1
ATOM 5459 O O . LEU A 1 678 ? 38.298 5.134 -45.283 1.00 93.75 678 LEU A O 1
ATOM 5463 N N . CYS A 1 679 ? 36.744 6.169 -44.036 1.00 93.06 679 CYS A N 1
ATOM 5464 C CA . CYS A 1 679 ? 37.106 7.523 -44.458 1.00 93.06 679 CYS A CA 1
ATOM 5465 C C . CYS A 1 679 ? 38.534 7.888 -44.032 1.00 93.06 679 CYS A C 1
ATOM 5467 O O . CYS A 1 679 ? 39.301 8.368 -44.861 1.00 93.06 679 CYS A O 1
ATOM 5469 N N . ILE A 1 680 ? 38.939 7.585 -42.792 1.00 93.25 680 ILE A N 1
ATOM 5470 C CA . ILE A 1 680 ? 40.310 7.826 -42.306 1.00 93.25 680 ILE A CA 1
ATOM 5471 C C . ILE A 1 680 ? 41.340 7.056 -43.149 1.00 93.25 680 ILE A C 1
ATOM 5473 O O . ILE A 1 680 ? 42.400 7.597 -43.478 1.00 93.25 680 ILE A O 1
ATOM 5477 N N . VAL A 1 681 ? 41.040 5.812 -43.538 1.00 94.56 681 VAL A N 1
ATOM 5478 C CA . VAL A 1 681 ? 41.913 5.014 -44.417 1.00 94.56 681 VAL A CA 1
ATOM 5479 C C . VAL A 1 681 ? 42.026 5.653 -45.804 1.00 94.56 681 VAL A C 1
ATOM 5481 O O . VAL A 1 681 ? 43.141 5.811 -46.308 1.00 94.56 681 VAL A O 1
ATOM 5484 N N . ILE A 1 682 ? 40.903 6.068 -46.401 1.00 92.81 682 ILE A N 1
ATOM 5485 C CA . ILE A 1 682 ? 40.880 6.760 -47.700 1.00 92.81 682 ILE A CA 1
ATOM 5486 C C . ILE A 1 682 ? 41.669 8.070 -47.625 1.00 92.81 682 ILE A C 1
ATOM 5488 O O . ILE A 1 682 ? 42.493 8.338 -48.495 1.00 92.81 682 ILE A O 1
ATOM 5492 N N . GLU A 1 683 ? 41.486 8.869 -46.578 1.00 90.94 683 GLU A N 1
ATOM 5493 C CA . GLU A 1 683 ? 42.213 10.126 -46.407 1.00 90.94 683 GLU A CA 1
ATOM 5494 C C . GLU A 1 683 ? 43.711 9.914 -46.214 1.00 90.94 683 GLU A C 1
ATOM 5496 O O . GLU A 1 683 ? 44.515 10.613 -46.830 1.00 90.94 683 GLU A O 1
ATOM 5501 N N . THR A 1 684 ? 44.104 8.932 -45.402 1.00 92.38 684 THR A N 1
ATOM 5502 C CA . THR A 1 684 ? 45.516 8.569 -45.217 1.00 92.38 684 THR A CA 1
ATOM 5503 C C . THR A 1 684 ? 46.134 8.150 -46.548 1.00 92.38 684 THR A C 1
ATOM 5505 O O . THR A 1 684 ? 47.245 8.569 -46.879 1.00 92.38 684 THR A O 1
ATOM 5508 N N . PHE A 1 685 ? 45.392 7.386 -47.353 1.00 92.44 685 PHE A N 1
ATOM 5509 C CA . PHE A 1 685 ? 45.795 7.017 -48.704 1.00 92.44 685 PHE A CA 1
ATOM 5510 C C . PHE A 1 685 ? 45.938 8.245 -49.618 1.00 92.44 685 PHE A C 1
ATOM 5512 O O . PHE A 1 685 ? 46.982 8.406 -50.250 1.00 92.44 685 PHE A O 1
ATOM 5519 N N . VAL A 1 686 ? 44.955 9.152 -49.638 1.00 91.44 686 VAL A N 1
ATOM 5520 C CA . VAL A 1 686 ? 44.990 10.400 -50.424 1.00 91.44 686 VAL A CA 1
ATOM 5521 C C . VAL A 1 686 ? 46.165 11.293 -50.011 1.00 91.44 686 VAL A C 1
ATOM 5523 O O . VAL A 1 686 ? 46.865 11.838 -50.868 1.00 91.44 686 VAL A O 1
ATOM 5526 N N . ILE A 1 687 ? 46.426 11.428 -48.709 1.00 89.56 687 ILE A N 1
ATOM 5527 C CA . ILE A 1 687 ? 47.561 12.190 -48.174 1.00 89.56 687 ILE A CA 1
ATOM 5528 C C . ILE A 1 687 ? 48.882 11.554 -48.618 1.00 89.56 687 ILE A C 1
ATOM 5530 O O . ILE A 1 687 ? 49.769 12.273 -49.080 1.00 89.56 687 ILE A O 1
ATOM 5534 N N . ASN A 1 688 ? 49.005 10.227 -48.526 1.00 90.06 688 ASN A N 1
ATOM 5535 C CA . ASN A 1 688 ? 50.201 9.491 -48.928 1.00 90.06 688 ASN A CA 1
ATOM 5536 C C . ASN A 1 688 ? 50.522 9.712 -50.415 1.00 90.06 688 ASN A C 1
ATOM 5538 O O . ASN A 1 688 ? 51.625 10.149 -50.740 1.00 90.06 688 ASN A O 1
ATOM 5542 N N . ILE A 1 689 ? 49.551 9.505 -51.313 1.00 87.88 689 ILE A N 1
ATOM 5543 C CA . ILE A 1 689 ? 49.773 9.683 -52.760 1.00 87.88 689 ILE A CA 1
ATOM 5544 C C . ILE A 1 689 ? 50.039 11.145 -53.147 1.00 87.88 689 ILE A C 1
ATOM 5546 O O . ILE A 1 689 ? 50.740 11.401 -54.123 1.00 87.88 689 ILE A O 1
ATOM 5550 N N . SER A 1 690 ? 49.504 12.106 -52.384 1.00 85.19 690 SER A N 1
ATOM 5551 C CA . SER A 1 690 ? 49.645 13.536 -52.683 1.00 85.19 690 SER A CA 1
ATOM 5552 C C . SER A 1 690 ? 50.960 14.130 -52.171 1.00 85.19 690 SER A C 1
ATOM 5554 O O . SER A 1 690 ? 51.536 14.990 -52.840 1.00 85.19 690 SER A O 1
ATOM 5556 N N . ARG A 1 691 ? 51.432 13.704 -50.989 1.00 83.88 691 ARG A N 1
ATOM 5557 C CA . ARG A 1 691 ? 52.632 14.258 -50.334 1.00 83.88 691 ARG A CA 1
ATOM 5558 C C . ARG A 1 691 ? 53.910 13.511 -50.685 1.00 83.88 691 ARG A C 1
ATOM 5560 O O . 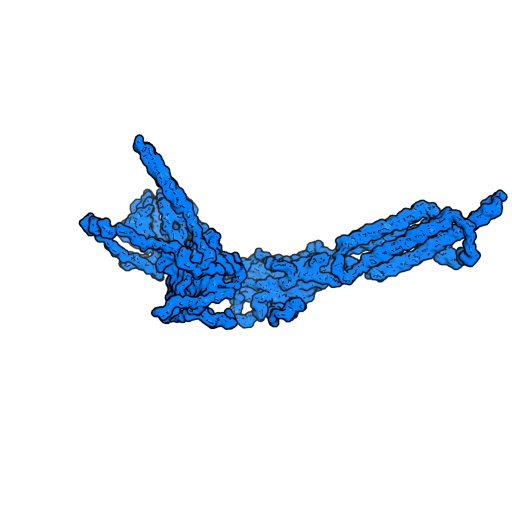ARG A 1 691 ? 54.943 14.154 -50.848 1.00 83.88 691 ARG A O 1
ATOM 5567 N N . ASN A 1 692 ? 53.853 12.184 -50.791 1.00 84.38 692 ASN A N 1
ATOM 5568 C CA . ASN A 1 692 ? 55.038 11.398 -51.110 1.00 84.38 692 ASN A CA 1
ATOM 5569 C C . ASN A 1 692 ? 55.296 11.423 -52.616 1.00 84.38 692 ASN A C 1
ATOM 5571 O O . ASN A 1 692 ? 54.369 11.329 -53.427 1.00 84.38 692 ASN A O 1
ATOM 5575 N N . GLN A 1 693 ? 56.571 11.563 -52.980 1.00 79.88 693 GLN A N 1
ATOM 5576 C CA . GLN A 1 693 ? 56.985 11.623 -54.374 1.00 79.88 693 GLN A CA 1
ATOM 5577 C C . GLN A 1 693 ? 56.744 10.273 -55.051 1.00 79.88 693 GLN A C 1
ATOM 5579 O O . GLN A 1 693 ? 57.264 9.247 -54.615 1.00 79.88 693 GLN A O 1
ATOM 5584 N N . GLN A 1 694 ? 55.967 10.283 -56.131 1.00 79.88 694 GLN A N 1
ATOM 5585 C CA . GLN A 1 694 ? 55.638 9.068 -56.866 1.00 79.88 694 GLN A CA 1
ATOM 5586 C C . GLN A 1 694 ? 56.685 8.786 -57.947 1.00 79.88 694 GLN A C 1
ATOM 5588 O O . GLN A 1 694 ? 56.969 9.629 -58.799 1.00 79.88 694 GLN A O 1
ATOM 5593 N N . SER A 1 695 ? 57.252 7.578 -57.926 1.00 70.50 695 SER A N 1
ATOM 5594 C CA . SER A 1 695 ? 58.305 7.167 -58.868 1.00 70.50 695 SER A CA 1
ATOM 5595 C C . SER A 1 695 ? 57.774 6.825 -60.265 1.00 70.50 695 SER A C 1
ATOM 5597 O O . SER A 1 695 ? 58.525 6.887 -61.235 1.00 70.50 695 SER A O 1
ATOM 5599 N N . CYS A 1 696 ? 56.491 6.466 -60.379 1.00 77.88 696 CYS A N 1
ATOM 5600 C CA . CYS A 1 696 ? 55.856 6.054 -61.633 1.00 77.88 696 CYS A CA 1
ATOM 5601 C C . CYS A 1 696 ? 54.819 7.079 -62.108 1.00 77.88 696 CYS A C 1
ATOM 5603 O O . CYS A 1 696 ? 54.113 7.691 -61.304 1.00 77.88 696 CYS A O 1
ATOM 5605 N N . ALA A 1 697 ? 54.692 7.236 -63.427 1.00 77.25 697 ALA A N 1
ATOM 5606 C CA . ALA A 1 697 ? 53.597 7.994 -64.027 1.00 77.25 697 ALA A CA 1
ATOM 5607 C C . ALA A 1 697 ? 52.277 7.208 -63.931 1.00 77.25 697 ALA A C 1
ATOM 5609 O O . ALA A 1 697 ? 52.285 5.975 -63.962 1.00 77.25 697 ALA A O 1
ATOM 5610 N N . LEU A 1 698 ? 51.140 7.909 -63.848 1.00 82.19 698 LEU A N 1
ATOM 5611 C CA . LEU A 1 698 ? 49.837 7.246 -63.902 1.00 82.19 698 LEU A CA 1
ATOM 5612 C C . LEU A 1 698 ? 49.631 6.551 -65.259 1.00 82.19 698 LEU A C 1
ATOM 5614 O O . LEU A 1 698 ? 50.014 7.108 -66.296 1.00 82.19 698 LEU A O 1
ATOM 5618 N N . PRO A 1 699 ? 48.960 5.383 -65.286 1.00 84.81 699 PRO A N 1
ATOM 5619 C CA . PRO A 1 699 ? 48.575 4.732 -66.531 1.00 84.81 699 PRO A CA 1
ATOM 5620 C C . PRO A 1 699 ? 47.788 5.677 -67.446 1.00 84.81 699 PRO A C 1
ATOM 5622 O O . PRO A 1 699 ? 46.908 6.416 -66.997 1.00 84.81 699 PRO A O 1
ATOM 5625 N N . HIS A 1 700 ? 48.058 5.613 -68.752 1.00 78.06 700 HIS A N 1
ATOM 5626 C CA . HIS A 1 700 ? 47.527 6.565 -69.735 1.00 78.06 700 HIS A CA 1
ATOM 5627 C C . HIS A 1 700 ? 45.986 6.642 -69.750 1.00 78.06 700 HIS A C 1
ATOM 5629 O O . HIS A 1 700 ? 45.407 7.715 -69.923 1.00 78.06 700 HIS A O 1
ATOM 5635 N N . PHE A 1 701 ? 45.313 5.516 -69.495 1.00 82.38 701 PHE A N 1
ATOM 5636 C CA . PHE A 1 701 ? 43.856 5.445 -69.367 1.00 82.38 701 PHE A CA 1
ATOM 5637 C C . PHE A 1 701 ? 43.312 6.278 -68.191 1.00 82.38 701 PHE A C 1
ATOM 5639 O O . PHE A 1 701 ? 42.335 7.008 -68.359 1.00 82.38 701 PHE A O 1
ATOM 5646 N N . VAL A 1 702 ? 43.972 6.237 -67.027 1.00 82.31 702 VAL A N 1
ATOM 5647 C CA . VAL A 1 702 ? 43.566 6.994 -65.829 1.00 82.31 702 VAL A CA 1
ATOM 5648 C C . VAL A 1 702 ? 43.729 8.493 -66.074 1.00 82.31 702 VAL A C 1
ATOM 5650 O O . VAL A 1 702 ? 42.817 9.272 -65.807 1.00 82.31 702 VAL A O 1
ATOM 5653 N N . THR A 1 703 ? 44.840 8.899 -66.689 1.00 78.62 703 THR A N 1
ATOM 5654 C CA . THR A 1 703 ? 45.094 10.298 -67.062 1.00 78.62 703 THR A CA 1
ATOM 5655 C C . THR A 1 703 ? 44.037 10.839 -68.033 1.00 78.62 703 THR A C 1
ATOM 5657 O O . THR A 1 703 ? 43.584 11.975 -67.885 1.00 78.62 703 THR A O 1
ATOM 5660 N N . LYS A 1 704 ? 43.577 10.025 -68.995 1.00 79.88 704 LYS A N 1
ATOM 5661 C CA . LYS A 1 704 ? 42.503 10.400 -69.932 1.00 79.88 704 LYS A CA 1
ATOM 5662 C C . LYS A 1 704 ? 41.162 10.625 -69.221 1.00 79.88 704 LYS A C 1
ATOM 5664 O O . LYS A 1 704 ? 40.461 11.582 -69.545 1.00 79.88 704 LYS A O 1
ATOM 5669 N N . ILE A 1 705 ? 40.828 9.786 -68.238 1.00 81.69 705 ILE A N 1
ATOM 5670 C CA . ILE A 1 705 ? 39.619 9.938 -67.411 1.00 81.69 705 ILE A CA 1
ATOM 5671 C C . ILE A 1 705 ? 39.691 11.219 -66.577 1.00 81.69 705 ILE A C 1
ATOM 5673 O O . ILE A 1 705 ? 38.758 12.023 -66.608 1.00 81.69 705 ILE A O 1
ATOM 5677 N N . LEU A 1 706 ? 40.816 11.446 -65.892 1.00 79.44 706 LEU A N 1
ATOM 5678 C CA . LEU A 1 706 ? 41.043 12.631 -65.060 1.00 79.44 706 LEU A CA 1
ATOM 5679 C C . LEU A 1 706 ? 40.932 13.937 -65.862 1.00 79.44 706 LEU A C 1
ATOM 5681 O O . LEU A 1 706 ? 40.432 14.948 -65.371 1.00 79.44 706 LEU A O 1
ATOM 5685 N N . LEU A 1 707 ? 41.363 13.931 -67.123 1.00 77.50 707 LEU A N 1
ATOM 5686 C CA . LEU A 1 707 ? 41.302 15.111 -67.982 1.00 77.50 707 LEU A CA 1
ATOM 5687 C C . LEU A 1 707 ? 39.922 15.372 -68.601 1.00 77.50 707 LEU A C 1
ATOM 5689 O O . LEU A 1 707 ? 39.729 16.468 -69.138 1.00 77.50 707 LEU A O 1
ATOM 5693 N N . SER A 1 708 ? 38.977 14.431 -68.502 1.00 83.75 708 SER A N 1
ATOM 5694 C CA . SER A 1 708 ? 37.649 14.554 -69.108 1.00 83.75 708 SER A CA 1
ATOM 5695 C C . SER A 1 708 ? 36.850 15.738 -68.544 1.00 83.75 708 SER A C 1
ATOM 5697 O O . SER A 1 708 ? 36.819 15.993 -67.339 1.00 83.75 708 SER A O 1
ATOM 5699 N N . VAL A 1 709 ? 36.189 16.483 -69.437 1.00 77.38 709 VAL A N 1
ATOM 5700 C CA . VAL A 1 709 ? 35.388 17.670 -69.076 1.00 77.38 709 VAL A CA 1
ATOM 5701 C C . VAL A 1 709 ? 34.192 17.284 -68.203 1.00 77.38 709 VAL A C 1
ATOM 5703 O O . VAL A 1 709 ? 33.874 17.989 -67.249 1.00 77.38 709 VAL A O 1
ATOM 5706 N N . PHE A 1 710 ? 33.588 16.126 -68.483 1.00 80.50 710 PHE A N 1
ATOM 5707 C CA . PHE A 1 710 ? 32.474 15.577 -67.711 1.00 80.50 710 PHE A CA 1
ATOM 5708 C C . PHE A 1 710 ? 32.838 15.371 -66.233 1.00 80.50 710 PHE A C 1
ATOM 5710 O O . PHE A 1 710 ? 32.136 15.869 -65.357 1.00 80.50 710 PHE A O 1
ATOM 5717 N N . LEU A 1 711 ? 33.970 14.715 -65.950 1.00 81.38 711 LEU A N 1
ATOM 5718 C CA . LEU A 1 711 ? 34.409 14.440 -64.579 1.00 81.38 711 LEU A CA 1
ATOM 5719 C C . LEU A 1 711 ? 34.737 15.727 -63.809 1.00 81.38 711 LEU A C 1
ATOM 5721 O O . LEU A 1 711 ? 34.382 15.860 -62.640 1.00 81.38 711 LEU A O 1
ATOM 5725 N N . LYS A 1 712 ? 35.383 16.694 -64.472 1.00 79.19 712 LYS A N 1
ATOM 5726 C CA . LYS A 1 712 ? 35.734 17.993 -63.876 1.00 79.19 712 LYS A CA 1
ATOM 5727 C C . LYS A 1 712 ? 34.512 18.814 -63.487 1.00 79.19 712 LYS A C 1
ATOM 5729 O O . LYS A 1 712 ? 34.519 19.423 -62.421 1.00 79.19 712 LYS A O 1
ATOM 5734 N N . MET A 1 713 ? 33.484 18.805 -64.333 1.00 78.94 713 MET A N 1
ATOM 5735 C CA . MET A 1 713 ? 32.221 19.491 -64.077 1.00 78.94 713 MET A CA 1
ATOM 5736 C C . MET A 1 713 ? 31.415 18.793 -62.976 1.00 78.94 713 MET A C 1
ATOM 5738 O O . MET A 1 713 ? 30.942 19.461 -62.066 1.00 78.94 713 MET A O 1
ATOM 5742 N N . PHE A 1 714 ? 31.303 17.461 -63.020 1.00 82.75 714 PHE A N 1
ATOM 5743 C CA . PHE A 1 714 ? 30.516 16.693 -62.050 1.00 82.75 714 PHE A CA 1
ATOM 5744 C C . PHE A 1 714 ? 31.100 16.736 -60.628 1.00 82.75 714 PHE A C 1
ATOM 5746 O O . PHE A 1 714 ? 30.362 16.873 -59.660 1.00 82.75 714 PHE A O 1
ATOM 5753 N N . LEU A 1 715 ? 32.428 16.655 -60.491 1.00 82.75 715 LEU A N 1
ATOM 5754 C CA . LEU A 1 715 ? 33.115 16.654 -59.192 1.00 82.75 715 LEU A CA 1
ATOM 5755 C C . LEU A 1 715 ? 33.589 18.049 -58.738 1.00 82.75 715 LEU A C 1
ATOM 5757 O O . LEU A 1 715 ? 34.332 18.141 -57.760 1.00 82.75 715 LEU A O 1
ATOM 5761 N N . CYS A 1 716 ? 33.206 19.128 -59.436 1.00 79.31 716 CYS A N 1
ATOM 5762 C CA . CYS A 1 716 ? 33.626 20.508 -59.144 1.00 79.31 716 CYS A CA 1
ATOM 5763 C C . CYS A 1 716 ? 35.149 20.645 -58.928 1.00 79.31 716 CYS A C 1
ATOM 5765 O O . CYS A 1 716 ? 35.609 21.230 -57.942 1.00 79.31 716 CYS A O 1
ATOM 5767 N N . LEU A 1 717 ? 35.949 20.051 -59.821 1.00 78.62 717 LEU A N 1
ATOM 5768 C CA . LEU A 1 717 ? 37.408 20.018 -59.678 1.00 78.62 717 LEU A CA 1
ATOM 5769 C C . LEU A 1 717 ? 38.021 21.395 -59.998 1.00 78.62 717 LEU A C 1
ATOM 5771 O O . LEU A 1 717 ? 37.591 22.046 -60.954 1.00 78.62 717 LEU A O 1
ATOM 5775 N N . PRO A 1 718 ? 39.047 21.846 -59.250 1.00 70.50 718 PRO A N 1
ATOM 5776 C CA . PRO A 1 718 ? 39.704 23.120 -59.519 1.00 70.50 718 PRO A CA 1
ATOM 5777 C C . PRO A 1 718 ? 40.342 23.132 -60.914 1.00 70.50 718 PRO A C 1
ATOM 5779 O O . PRO A 1 718 ? 40.892 22.131 -61.382 1.00 70.50 718 PRO A O 1
ATOM 5782 N N . ALA A 1 719 ? 40.291 24.288 -61.582 1.00 61.91 719 ALA A N 1
ATOM 5783 C CA . ALA A 1 719 ? 40.945 24.471 -62.871 1.00 61.91 719 ALA A CA 1
ATOM 5784 C C . ALA A 1 719 ? 42.464 24.296 -62.717 1.00 61.91 719 ALA A C 1
ATOM 5786 O O . ALA A 1 719 ? 43.113 25.011 -61.951 1.00 61.91 719 ALA A O 1
ATOM 5787 N N . VAL A 1 720 ? 43.037 23.352 -63.466 1.00 54.06 720 VAL A N 1
ATOM 5788 C CA . VAL A 1 720 ? 44.485 23.123 -63.494 1.00 54.06 720 VAL A CA 1
ATOM 5789 C C . VAL A 1 720 ? 45.148 24.323 -64.171 1.00 54.06 720 VAL A C 1
ATOM 5791 O O . VAL A 1 720 ? 45.164 24.424 -65.398 1.00 54.06 720 VAL A O 1
ATOM 5794 N N . LYS A 1 721 ? 45.708 25.248 -63.385 1.00 48.97 721 LYS A N 1
ATOM 5795 C CA . LYS A 1 721 ? 46.661 26.231 -63.906 1.00 48.97 721 LYS A CA 1
ATOM 5796 C C . LYS A 1 721 ? 48.003 25.525 -64.075 1.00 48.97 721 LYS A C 1
ATOM 5798 O O . LYS A 1 721 ? 48.748 25.364 -63.117 1.00 48.97 721 LYS A O 1
ATOM 5803 N N . SER A 1 722 ? 48.303 25.090 -65.296 1.00 44.47 722 SER A N 1
ATOM 5804 C CA . SER A 1 722 ? 49.685 24.782 -65.673 1.00 44.47 722 SER A CA 1
ATOM 5805 C C . SER A 1 722 ? 50.491 26.074 -65.532 1.00 44.47 722 SER A C 1
ATOM 5807 O O . SER A 1 722 ? 50.152 27.071 -66.177 1.00 44.47 722 SER A O 1
ATOM 5809 N N . SER A 1 723 ? 51.510 26.094 -64.670 1.00 37.94 723 SER A N 1
ATOM 5810 C CA . SER A 1 723 ? 52.459 27.205 -64.618 1.00 37.94 723 SER A CA 1
ATOM 5811 C C . SER A 1 723 ? 53.234 27.237 -65.937 1.00 37.94 723 SER A C 1
ATOM 5813 O O . SER A 1 723 ? 54.227 26.545 -66.145 1.00 37.94 723 SER A O 1
ATOM 5815 N N . LYS A 1 724 ? 52.756 28.032 -66.894 1.00 47.16 724 LYS A N 1
ATOM 5816 C CA . LYS A 1 724 ? 53.616 28.508 -67.974 1.00 47.16 724 LYS A CA 1
ATOM 5817 C C . LYS A 1 724 ? 54.503 29.618 -67.395 1.00 47.16 724 LYS A C 1
ATOM 5819 O O . LYS A 1 724 ? 53.962 30.558 -66.826 1.00 47.16 724 LYS A O 1
ATOM 5824 N N . GLN A 1 725 ? 55.819 29.486 -67.630 1.00 41.81 725 GLN A N 1
ATOM 5825 C CA . GLN A 1 725 ? 56.971 30.331 -67.225 1.00 41.81 725 GLN A CA 1
ATOM 5826 C C . GLN A 1 725 ? 57.601 29.900 -65.887 1.00 41.81 725 GLN A C 1
ATOM 5828 O O . GLN A 1 725 ? 56.923 29.874 -64.872 1.00 41.81 725 GLN A O 1
ATOM 5833 N N . TYR A 1 726 ? 58.863 29.451 -65.827 1.00 34.56 726 TYR A N 1
ATOM 5834 C CA . TYR A 1 726 ? 60.101 30.145 -66.232 1.00 34.56 726 TYR A CA 1
ATOM 5835 C C . TYR A 1 726 ? 61.138 29.252 -66.969 1.00 34.56 726 TYR A C 1
ATOM 5837 O O . TYR A 1 726 ? 61.002 28.032 -67.038 1.00 34.56 726 TYR A O 1
ATOM 5845 N N . GLY A 1 727 ? 62.149 29.893 -67.574 1.00 50.09 727 GLY A N 1
ATOM 5846 C CA . GLY A 1 727 ? 63.160 29.312 -68.475 1.00 50.09 727 GLY A CA 1
ATOM 5847 C C . GLY A 1 727 ? 64.100 28.238 -67.896 1.00 50.09 727 GLY A C 1
ATOM 5848 O O . GLY A 1 727 ? 64.167 28.029 -66.693 1.00 50.09 727 GLY A O 1
ATOM 5849 N N . ASN A 1 728 ? 64.796 27.547 -68.814 1.00 50.06 728 ASN A N 1
ATOM 5850 C CA . ASN A 1 728 ? 65.917 26.599 -68.646 1.00 50.06 728 ASN A CA 1
ATOM 5851 C C . ASN A 1 728 ? 66.016 25.807 -67.322 1.00 50.06 728 ASN A C 1
ATOM 5853 O O . ASN A 1 728 ? 67.068 25.763 -66.691 1.00 50.06 728 ASN A O 1
ATOM 5857 N N . LEU A 1 729 ? 64.946 25.104 -66.946 1.00 53.31 729 LEU A N 1
ATOM 5858 C CA . LEU A 1 729 ? 64.999 23.974 -66.010 1.00 53.31 729 LEU A CA 1
ATOM 5859 C C . LEU A 1 729 ? 65.076 22.651 -66.785 1.00 53.31 729 LEU A C 1
ATOM 5861 O O . LEU A 1 729 ? 64.335 22.477 -67.756 1.00 53.31 729 LEU A O 1
ATOM 5865 N N . ASN A 1 730 ? 65.944 21.735 -66.331 1.00 58.22 730 ASN A N 1
ATOM 5866 C CA . ASN A 1 730 ? 66.143 20.391 -66.893 1.00 58.22 730 ASN A CA 1
ATOM 5867 C C . ASN A 1 730 ? 64.804 19.664 -67.131 1.00 58.22 730 ASN A C 1
ATOM 5869 O O . ASN A 1 730 ? 63.973 19.570 -66.226 1.00 58.22 730 ASN A O 1
ATOM 5873 N N . ASP A 1 731 ? 64.621 19.071 -68.315 1.00 59.47 731 ASP A N 1
ATOM 5874 C CA . ASP A 1 731 ? 63.386 18.366 -68.709 1.00 59.47 731 ASP A CA 1
ATOM 5875 C C . ASP A 1 731 ? 63.027 17.181 -67.785 1.00 59.47 731 ASP A C 1
ATOM 5877 O O . ASP A 1 731 ? 61.857 16.815 -67.628 1.00 59.47 731 ASP A O 1
ATOM 5881 N N . SER A 1 732 ? 64.017 16.623 -67.080 1.00 57.50 732 SER A N 1
ATOM 5882 C CA . SER A 1 732 ? 63.811 15.595 -66.052 1.00 57.50 732 SER A CA 1
ATOM 5883 C C . SER A 1 732 ? 63.093 16.116 -64.797 1.00 57.50 732 SER A C 1
ATOM 5885 O O . SER A 1 732 ? 62.395 15.346 -64.142 1.00 57.50 732 SER A O 1
ATOM 5887 N N . LEU A 1 733 ? 63.215 17.407 -64.467 1.00 55.25 733 LEU A N 1
ATOM 5888 C CA . LEU A 1 733 ? 62.503 18.043 -63.352 1.00 55.25 733 LEU A CA 1
ATOM 5889 C C . LEU A 1 733 ? 61.072 18.428 -63.756 1.00 55.25 733 LEU A C 1
ATOM 5891 O O . LEU A 1 733 ? 60.142 18.153 -63.003 1.00 55.25 733 LEU A O 1
ATOM 5895 N N . LYS A 1 734 ? 60.869 18.934 -64.983 1.00 58.78 734 LYS A N 1
ATOM 5896 C CA . LYS A 1 734 ? 59.528 19.237 -65.528 1.00 58.78 734 LYS A CA 1
ATOM 5897 C C . LYS A 1 734 ? 58.639 17.999 -65.655 1.00 58.78 734 LYS A C 1
ATOM 5899 O O . LYS A 1 734 ? 57.455 18.059 -65.327 1.00 58.78 734 LYS A O 1
ATOM 5904 N N . SER A 1 735 ? 59.188 16.870 -66.115 1.00 60.34 735 SER A N 1
ATOM 5905 C CA . SER A 1 735 ? 58.424 15.613 -66.193 1.00 60.34 735 SER A CA 1
ATOM 5906 C C . SER A 1 735 ? 58.032 15.095 -64.804 1.00 60.34 735 SER A C 1
ATOM 5908 O O . SER A 1 735 ? 56.890 14.687 -64.605 1.00 60.34 735 SER A O 1
ATOM 5910 N N . LYS A 1 736 ? 58.928 15.205 -63.812 1.00 59.88 736 LYS A N 1
ATOM 5911 C CA . LYS A 1 736 ? 58.652 14.844 -62.411 1.00 59.88 736 LYS A CA 1
ATOM 5912 C C . LYS A 1 736 ? 57.577 15.732 -61.771 1.00 59.88 736 LYS A C 1
ATOM 5914 O O . LYS A 1 736 ? 56.678 15.198 -61.124 1.00 59.88 736 LYS A O 1
ATOM 5919 N N . GLU A 1 737 ? 57.611 17.049 -61.987 1.00 62.66 737 GLU A N 1
ATOM 5920 C CA . GLU A 1 737 ? 56.566 17.976 -61.514 1.00 62.66 737 GLU A CA 1
ATOM 5921 C C . GLU A 1 737 ? 55.208 17.711 -62.185 1.00 62.66 737 GLU A C 1
ATOM 5923 O O . GLU A 1 737 ? 54.165 17.717 -61.523 1.00 62.66 737 GLU A O 1
ATOM 5928 N N . SER A 1 738 ? 55.204 17.403 -63.486 1.00 67.69 738 SER A N 1
ATOM 5929 C CA . SER A 1 738 ? 53.987 17.055 -64.228 1.00 67.69 738 SER A CA 1
ATOM 5930 C C . SER A 1 738 ? 53.362 15.741 -63.741 1.00 67.69 738 SER A C 1
ATOM 5932 O O . SER A 1 738 ? 52.144 15.673 -63.558 1.00 67.69 738 SER A O 1
ATOM 5934 N N . HIS A 1 739 ? 54.179 14.721 -63.456 1.00 75.25 739 HIS A N 1
ATOM 5935 C CA . HIS A 1 739 ? 53.706 13.449 -62.904 1.00 75.25 739 HIS A CA 1
ATOM 5936 C C . HIS A 1 739 ? 53.105 13.625 -61.507 1.00 75.25 739 HIS A C 1
ATOM 5938 O O . HIS A 1 739 ? 51.996 13.151 -61.261 1.00 75.25 739 HIS A O 1
ATOM 5944 N N . GLN A 1 740 ? 53.782 14.352 -60.612 1.00 79.06 740 GLN A N 1
ATOM 5945 C CA . GLN A 1 740 ? 53.276 14.593 -59.258 1.00 79.06 740 GLN A CA 1
ATOM 5946 C C . GLN A 1 740 ? 51.965 15.396 -59.274 1.00 79.06 740 GLN A C 1
ATOM 5948 O O . GLN A 1 740 ? 51.046 15.090 -58.518 1.00 79.06 740 GLN A O 1
ATOM 5953 N N . THR A 1 741 ? 51.827 16.368 -60.184 1.00 78.81 741 THR A N 1
ATOM 5954 C CA . THR A 1 741 ? 50.588 17.152 -60.351 1.00 78.81 741 THR A CA 1
ATOM 5955 C C . THR A 1 741 ? 49.387 16.263 -60.693 1.00 78.81 741 THR A C 1
ATOM 5957 O O . THR A 1 741 ? 48.291 16.478 -60.175 1.00 78.81 741 THR A O 1
ATOM 5960 N N . MET A 1 742 ? 49.581 15.230 -61.519 1.00 81.31 742 MET A N 1
ATOM 5961 C CA . MET A 1 742 ? 48.516 14.283 -61.869 1.00 81.31 742 MET A CA 1
ATOM 5962 C C . MET A 1 742 ? 48.141 13.348 -60.709 1.00 81.31 742 MET A C 1
ATOM 5964 O O . MET A 1 742 ? 46.964 13.029 -60.551 1.00 81.31 742 MET A O 1
ATOM 5968 N N . TRP A 1 743 ? 49.100 12.954 -59.865 1.00 84.56 743 TRP A N 1
ATOM 5969 C CA . TRP A 1 743 ? 48.834 12.181 -58.641 1.00 84.56 743 TRP A CA 1
ATOM 5970 C C . TRP A 1 743 ? 48.059 12.990 -57.594 1.00 84.56 743 TRP A C 1
ATOM 5972 O O . TRP A 1 743 ? 47.101 12.481 -57.014 1.00 84.56 743 TRP A O 1
ATOM 5982 N N . ILE A 1 744 ? 48.401 14.270 -57.414 1.00 84.12 744 ILE A N 1
ATOM 5983 C CA . ILE A 1 744 ? 47.638 15.200 -56.563 1.00 84.12 744 ILE A CA 1
ATOM 5984 C C . ILE A 1 744 ? 46.207 15.337 -57.090 1.00 84.12 744 ILE A C 1
ATOM 5986 O O . ILE A 1 744 ? 45.248 15.291 -56.322 1.00 84.12 744 ILE A O 1
ATOM 5990 N N . PHE A 1 745 ? 46.050 15.470 -58.408 1.00 84.38 745 PHE A N 1
ATOM 5991 C CA . PHE A 1 745 ? 44.737 15.575 -59.033 1.00 84.38 745 PHE A CA 1
ATOM 5992 C C . PHE A 1 745 ? 43.903 14.301 -58.836 1.00 84.38 745 PHE A C 1
ATOM 5994 O O . PHE A 1 745 ? 42.727 14.400 -58.494 1.00 84.38 745 PHE A O 1
ATOM 6001 N N . LEU A 1 746 ? 44.511 13.114 -58.961 1.00 87.38 746 LEU A N 1
ATOM 6002 C CA . LEU A 1 746 ? 43.861 11.844 -58.623 1.00 87.38 746 LEU A CA 1
ATOM 6003 C C . LEU A 1 746 ? 43.394 11.819 -57.158 1.00 87.38 746 LEU A C 1
ATOM 6005 O O . LEU A 1 746 ? 42.266 11.411 -56.896 1.00 87.38 746 LEU A O 1
ATOM 6009 N N . GLY A 1 747 ? 44.213 12.301 -56.218 1.00 88.12 747 GLY A N 1
ATOM 6010 C CA . GLY A 1 747 ? 43.832 12.430 -54.808 1.00 88.12 747 GLY A CA 1
ATOM 6011 C C . GLY A 1 747 ? 42.591 13.303 -54.594 1.00 88.12 747 GLY A C 1
ATOM 6012 O O . GLY A 1 747 ? 41.669 12.890 -53.897 1.00 88.12 747 GLY A O 1
ATOM 6013 N N . VAL A 1 748 ? 42.511 14.457 -55.268 1.00 87.94 748 VAL A N 1
ATOM 6014 C CA . VAL A 1 748 ? 41.335 15.349 -55.206 1.00 87.94 748 VAL A CA 1
ATOM 6015 C C . VAL A 1 748 ? 40.090 14.693 -55.818 1.00 87.94 748 VAL A C 1
ATOM 6017 O O . VAL A 1 748 ? 38.986 14.873 -55.306 1.00 87.94 748 VAL A O 1
ATOM 6020 N N . VAL A 1 749 ? 40.239 13.909 -56.891 1.00 89.88 749 VAL A N 1
ATOM 6021 C CA . VAL A 1 749 ? 39.123 13.131 -57.458 1.00 89.88 749 VAL A CA 1
ATOM 6022 C C . VAL A 1 749 ? 38.614 12.094 -56.460 1.00 89.88 749 VAL A C 1
ATOM 6024 O O . VAL A 1 749 ? 37.403 11.997 -56.266 1.00 89.88 749 VAL A O 1
ATOM 6027 N N . ILE A 1 750 ? 39.514 11.361 -55.798 1.00 91.75 750 ILE A N 1
ATOM 6028 C CA . ILE A 1 750 ? 39.152 10.371 -54.773 1.00 91.75 750 ILE A CA 1
ATOM 6029 C C . ILE A 1 750 ? 38.406 11.044 -53.615 1.00 91.75 750 ILE A C 1
ATOM 6031 O O . ILE A 1 750 ? 37.350 10.551 -53.227 1.00 91.75 750 ILE A O 1
ATOM 6035 N N . ASP A 1 751 ? 38.880 12.195 -53.127 1.00 91.69 751 ASP A N 1
ATOM 6036 C CA . ASP A 1 751 ? 38.190 12.973 -52.088 1.00 91.69 751 ASP A CA 1
ATOM 6037 C C . ASP A 1 751 ? 36.756 13.352 -52.502 1.00 91.69 751 ASP A C 1
ATOM 6039 O O . ASP A 1 751 ? 35.815 13.208 -51.724 1.00 91.69 751 ASP A O 1
ATOM 6043 N N . ARG A 1 752 ? 36.556 13.831 -53.739 1.00 90.88 752 ARG A N 1
ATOM 6044 C CA . ARG A 1 752 ? 35.226 14.238 -54.230 1.00 90.88 752 ARG A CA 1
ATOM 6045 C C . ARG A 1 752 ? 34.287 13.051 -54.408 1.00 90.88 752 ARG A C 1
ATOM 6047 O O . ARG A 1 752 ? 33.107 13.166 -54.094 1.00 90.88 752 ARG A O 1
ATOM 6054 N N . VAL A 1 753 ? 34.791 11.911 -54.876 1.00 92.06 753 VAL A N 1
ATOM 6055 C CA . VAL A 1 753 ? 33.998 10.676 -54.959 1.00 92.06 753 VAL A CA 1
ATOM 6056 C C . VAL A 1 753 ? 33.617 10.196 -53.557 1.00 92.06 753 VAL A C 1
ATOM 6058 O O . VAL A 1 753 ? 32.444 9.912 -53.316 1.00 92.06 753 VAL A O 1
ATOM 6061 N N . ALA A 1 754 ? 34.569 10.171 -52.620 1.00 93.31 754 ALA A N 1
ATOM 6062 C CA . ALA A 1 754 ? 34.323 9.789 -51.231 1.00 93.31 754 ALA A CA 1
ATOM 6063 C C . ALA A 1 754 ? 33.283 10.701 -50.557 1.00 93.31 754 ALA A C 1
ATOM 6065 O O . ALA A 1 754 ? 32.404 10.197 -49.861 1.00 93.31 754 ALA A O 1
ATOM 6066 N N . PHE A 1 755 ? 33.301 12.008 -50.845 1.00 94.69 755 PHE A N 1
ATOM 6067 C CA . PHE A 1 755 ? 32.279 12.952 -50.388 1.00 94.69 755 PHE A CA 1
ATOM 6068 C C . PHE A 1 755 ? 30.865 12.544 -50.819 1.00 94.69 755 PHE A C 1
ATOM 6070 O O . PHE A 1 755 ? 29.976 12.468 -49.976 1.00 94.69 755 PHE A O 1
ATOM 6077 N N . PHE A 1 756 ? 30.638 12.256 -52.106 1.00 93.56 756 PHE A N 1
ATOM 6078 C CA . PHE A 1 756 ? 29.302 11.882 -52.589 1.00 93.56 756 PHE A CA 1
ATOM 6079 C C . PHE A 1 756 ? 28.842 10.524 -52.051 1.00 93.56 756 PHE A C 1
ATOM 6081 O O . PHE A 1 756 ? 27.670 10.370 -51.710 1.00 93.56 756 PHE A O 1
ATOM 6088 N N . VAL A 1 757 ? 29.757 9.557 -51.933 1.00 94.06 757 VAL A N 1
ATOM 6089 C CA . VAL A 1 757 ? 29.457 8.242 -51.347 1.00 94.06 757 VAL A CA 1
ATOM 6090 C C . VAL A 1 757 ? 29.071 8.386 -49.876 1.00 94.06 757 VAL A C 1
ATOM 6092 O O . VAL A 1 757 ? 28.041 7.858 -49.459 1.00 94.06 757 VAL A O 1
ATOM 6095 N N . TYR A 1 758 ? 29.852 9.138 -49.096 1.00 94.62 758 TYR A N 1
ATOM 6096 C CA . TYR A 1 758 ? 29.562 9.363 -47.684 1.00 94.62 758 TYR A CA 1
ATOM 6097 C C . TYR A 1 758 ? 28.287 10.190 -47.487 1.00 94.62 758 TYR A C 1
ATOM 6099 O O . TYR A 1 758 ? 27.476 9.857 -46.631 1.00 94.62 758 TYR A O 1
ATOM 6107 N N . LEU A 1 759 ? 28.040 11.208 -48.318 1.00 94.50 759 LEU A N 1
ATOM 6108 C CA . LEU A 1 759 ? 26.787 11.965 -48.301 1.00 94.50 759 LEU A CA 1
ATOM 6109 C C . LEU A 1 759 ? 25.578 11.053 -48.557 1.00 94.50 759 LEU A C 1
ATOM 6111 O O . LEU A 1 759 ? 24.586 11.140 -47.838 1.00 94.50 759 LEU A O 1
ATOM 6115 N N . GLY A 1 760 ? 25.678 10.147 -49.534 1.00 93.62 760 GLY A N 1
ATOM 6116 C CA . GLY A 1 760 ? 24.654 9.134 -49.794 1.00 93.62 760 GLY A CA 1
ATOM 6117 C C . GLY A 1 760 ? 24.423 8.215 -48.592 1.00 93.62 760 GLY A C 1
ATOM 6118 O O . GLY A 1 760 ? 23.276 7.964 -48.229 1.00 93.62 760 GLY A O 1
ATOM 6119 N N . PHE A 1 761 ? 25.498 7.779 -47.927 1.00 93.25 761 PHE A N 1
ATOM 6120 C CA . PHE A 1 761 ? 25.414 7.017 -46.679 1.00 93.25 761 PHE A CA 1
ATOM 6121 C C . PHE A 1 761 ? 24.704 7.805 -45.568 1.00 93.25 761 PHE A C 1
ATOM 6123 O O . PHE A 1 761 ? 23.804 7.258 -44.941 1.00 93.25 761 PHE A O 1
ATOM 6130 N N . VAL A 1 762 ? 25.046 9.080 -45.347 1.00 92.25 762 VAL A N 1
ATOM 6131 C CA . VAL A 1 762 ? 24.404 9.922 -44.318 1.00 92.25 762 VAL A CA 1
ATOM 6132 C C . VAL A 1 762 ? 22.907 10.080 -44.588 1.00 92.25 762 VAL A C 1
ATOM 6134 O O . VAL A 1 762 ? 22.105 9.930 -43.670 1.00 92.25 762 VAL A O 1
ATOM 6137 N N . VAL A 1 763 ? 22.518 10.339 -45.840 1.00 91.62 763 VAL A N 1
ATOM 6138 C CA . VAL A 1 763 ? 21.102 10.458 -46.227 1.00 91.62 763 VAL A CA 1
ATOM 6139 C C . VAL A 1 763 ? 20.365 9.140 -45.996 1.00 91.62 763 VAL A C 1
ATOM 6141 O O . VAL A 1 763 ? 19.313 9.135 -45.363 1.00 91.62 763 VAL A O 1
ATOM 6144 N N . TYR A 1 764 ? 20.936 8.019 -46.443 1.00 90.56 764 TYR A N 1
ATOM 6145 C CA . TYR A 1 764 ? 20.364 6.693 -46.216 1.00 90.56 764 TYR A CA 1
ATOM 6146 C C . TYR A 1 764 ? 20.203 6.391 -44.720 1.00 90.56 764 TYR A C 1
ATOM 6148 O O . TYR A 1 764 ? 19.140 5.962 -44.278 1.00 90.56 764 TYR A O 1
ATOM 6156 N N . ALA A 1 765 ? 21.238 6.666 -43.929 1.00 87.94 765 ALA A N 1
ATOM 6157 C CA . ALA A 1 765 ? 21.254 6.401 -42.501 1.00 87.94 765 ALA A CA 1
ATOM 6158 C C . ALA A 1 765 ? 20.206 7.237 -41.741 1.00 87.94 765 ALA A C 1
ATOM 6160 O O . ALA A 1 765 ? 19.553 6.720 -40.832 1.00 87.94 765 ALA A O 1
ATOM 6161 N N . LEU A 1 766 ? 19.978 8.492 -42.148 1.00 85.06 766 LEU A N 1
ATOM 6162 C CA . LEU A 1 766 ? 18.897 9.330 -41.616 1.00 85.06 766 LEU A CA 1
ATOM 6163 C C . LEU A 1 766 ? 17.510 8.790 -41.986 1.00 85.06 766 LEU A C 1
ATOM 6165 O O . LEU A 1 766 ? 16.641 8.740 -41.122 1.00 85.06 766 LEU A O 1
ATOM 6169 N N . CYS A 1 767 ? 17.306 8.335 -43.226 1.00 85.50 767 CYS A N 1
ATOM 6170 C CA . CYS A 1 767 ? 16.027 7.762 -43.662 1.00 85.50 767 CYS A CA 1
ATOM 6171 C C . CYS A 1 767 ? 15.668 6.447 -42.958 1.00 85.50 767 CYS A C 1
ATOM 6173 O O . CYS A 1 767 ? 14.492 6.144 -42.815 1.00 85.50 767 CYS A O 1
ATOM 6175 N N . VAL A 1 768 ? 16.658 5.651 -42.548 1.00 80.25 768 VAL A N 1
ATOM 6176 C CA . VAL A 1 768 ? 16.424 4.386 -41.829 1.00 80.25 768 VAL A CA 1
ATOM 6177 C C . VAL A 1 768 ? 16.148 4.616 -40.337 1.00 80.25 768 VAL A C 1
ATOM 6179 O O . VAL A 1 768 ? 15.517 3.781 -39.691 1.00 80.25 768 VAL A O 1
ATOM 6182 N N . THR A 1 769 ? 16.622 5.729 -39.769 1.00 76.06 769 THR A N 1
ATOM 6183 C CA . THR A 1 769 ? 16.507 6.009 -38.327 1.00 76.06 769 THR A CA 1
ATOM 6184 C C . THR A 1 769 ? 15.358 6.923 -37.924 1.00 76.06 769 THR A C 1
ATOM 6186 O O . THR A 1 769 ? 14.922 6.845 -36.771 1.00 76.06 769 THR A O 1
ATOM 6189 N N . TYR A 1 770 ? 14.879 7.780 -38.827 1.00 67.06 770 TYR A N 1
ATOM 6190 C CA . TYR A 1 770 ? 13.705 8.632 -38.616 1.00 67.06 770 TYR A CA 1
ATOM 6191 C C . TYR A 1 770 ? 12.427 7.983 -39.118 1.00 67.06 770 TYR A C 1
ATOM 6193 O O . TYR A 1 770 ? 11.423 8.128 -38.375 1.00 67.06 770 TYR A O 1
#

Nearest PDB structures (foldseek):
  7ql5-assembly1_C  TM=7.817E-01  e=2.598E-24  Tetronarce californica
  7ql5-assembly1_B  TM=7.661E-01  e=1.657E-24  Tetronarce californica
  8aw2-assembly1_A  TM=8.116E-01  e=8.139E-22  Mus musculus
  6y5a-assembly1_C  TM=7.093E-01  e=1.477E-20  Mus musculus
  8fsb-assembly1_B  TM=7.058E-01  e=1.472E-19  Mus musculus

Radius of gyration: 47.68 Å; Cα contacts (8 Å, |Δi|>4): 1407; chains: 1; bounding box: 100×86×145 Å

Organism: Tribolium castaneum (NCBI:txid7070)

Secondary structure (DSSP, 8-state):
-HHHHHHHHHHHHHHHHHTT-------GGGSEEEEE-SS-----PEE-----TT-----EEEEEEEEESS-EEEEEE-TT-SS-TTS--EEEEEEEHHHHTEEEEEEEESEEEEEEEE-TTSS-SSSPEEEEEEE-TTSEEEEEETT-SSEEEEEE-SS-----EEEEEE-TT--EEEEES--GGGS----------TTSTTTTTTS---------------GGGSEEEEEES-SS---EEE---PPPTTEEEEEEEEEE-SS-EEEEEES-S---TT---EEEEEEHHHHTEEEEEEETTEEEEEEE--SS---SSS-EEEEEEEETTSEEEEEETT-SS-SEEEE-SS-----EEEEEE-TT-EEEEEE----TTT------B------HHHHHHHHHHTT--TTS---SSTTS-EEEEEEEEEEEEEEETTTTEEEEEEEEEEEEE-TTS---GGGGTS--EEEE-TTTS----EEETTBSSS---SB----EEEETTSEEEEEEEEEEEEE------TTTTS-EEEEEEEEEESSSTTTEEEEE-STT-B---SS--SEEEEEEEEESS-----TT-TTS-S--PPEEEEEEEEEE--HHHHHHHHHHHHHHHHHHHHHTTS-TT-THHHHHHHHHHHHHHHHHHHHHHHS-TT-SS--HHHHHHHHHHHHHHHHHHHHHHHHHHHHSPPSSPPPHHHHHHHH-HHHHHHTTPPP-----------HHHHHHHHHHHHHHHHHHHHHHHHHHHHHHHHHHHHHHH-

Mean predicted aligned error: 20.91 Å

Foldseek 3Di:
DVVVVVVVVVVVVVVVVVVVPDDDDQDLVQWDKDKAAQPDDLDDKAWQDDPDPPDPWSKRKWKKKKAKQAKKKKKFADPPPDDDPDAGWIWIWIQRHPRHFWIKTWIPGPDTDMDIFTGHPQHHNPDIWMKIWIATPQQWIFICGVPDPDGSDIDRDNDHDPGTIMTIYDHRRMMMMMTIPHPPVSDPDPPPDDDDDPPPVVVVVPPDPDDDDDDDDDDDFPLVQFDKDKAAFDLDFDKKWWDDDDDDDQWLDKWKKWKQWQAWKWKWWAPDPPDDQADFIWIWTALPPRHFKIFTARGRVDRTFKMDGDHPQHHNHDIFMKIWIAGPQQKTFICGPPDPHGRIIDRDNDDHNTTMMTIYGHGPIMMMMTTQGDDDPDDDDDIDMDDDDDALLRVLCCVQQVPADQADQQDPDPQAAKEKEKAWEFAEWDQDQQVQKIKTKGKMKIKTFHPSQADDCVSRVNDFKDKAWPRRHHDADKDWPQAPDPDDPQWDTDIWMAGNRRMIMDMTMGIGIGGHHAADCQQPPFGKGKGKTWMAHPPPLVRYHYHYDPVRYHQAHPDDYQKGFPDKDKDWQPAPPDVVPPPDDPDRRIIIIIITIITGPCPVVCCVLVVLVVVLLVLLLVLLVDQLPDPCSLVSLVVSLVSLVVSLVVCVVVDHPPHPDDYLSNVLSVVVNVLSVVSSVLSVVLSCLQPDQDPDADDPVLLVVLPDPVLCVVLVQDDDDDPDDDDDDDVVVVVSVVRSVVSSSVSSSSSSVSSVVSVVVSVVSVVSND